Protein 8JE0 (pdb70)

Secondary structure (DSSP, 8-state):
-EEEEEEEEEETTTTEEEEEEEEEETTEEE----SEEEE-TT-EEEEPEEEEEE---BTTBSS---HHHHTGGGTEEEEEEES---TTTHHHHIIIIITT-SSEEEEEEESSSSTTTTS-TTTT-------GGG--HHHHHHHHHTTTTTEEEEEEE--HHHHSSS--SS-HHHHHHHHHHHTT--EEEE-TT-SS-HHHHGGG--TT-EEE-TT--SSS-SB-TTS-B-HHHHHHHHHTPEEEEE--SSS--HHHHHHHHHTT---SEEE--B-TTTSSS-SS-S-HHHHHHHHHTTT--HHHHHHTTTHHHHHHTT-BTTBS--STTSB--EEEEEEEEEEEEEE-TT--EEEEEEEEEEEEEEETTEEEEE-S--/--EEEES-EEEETTTTEEEE--EEEETTEEE----SEEEE-TT-EEEEPEEEEEE---BTTBSS---HHHHTGGGTEEEEEEES---TTTHHHHIIIIITT-SSEEEEEEESSTTTTTTS-SSTT-------GGG--HHHHHHHHHTTTTTEEEEEEE--HHHH---SS-HHHHHHHHHHHHT-EEEEE-TT-SS-HHHHGGG--TT-EEE-TT--SSS-S----HHHHHHHTTT-B----SSS--HHHHHHHHHTT---S-----B-GGGBSS-SS-B-HHHHHHHHHHTT--HHHHHHTTTHHHHHHTT-BTTBS---TTSB--EEEEEEEEEEEEEE-SS--EEEEEEEEEEEEEEETTEEEEE-S--/--EEEEEES-EEEETTTTEEEE--EEEETTEEE----EEEEEE-TT-EEEEPEEEEEE---BTTBSS---HHHHTGGGTEEEEEEES---TTTHHHHIIIIITT-SSEEEEEEESSTTTTTT--SSTT-------GGG--HHHHHHHHHHTTTTEEEEEE------SS-HHHHHHHHHHHTT-EEEE--SS-SS-HHHHGGG--TT-EEE-TT--SSS-SB-TTSSB-HHHHHHHHHT-EEE----SSS--HHHHHHHHHTT---SB----B-TTTTTSSSSSS-HHHHHHHHHTTT--HHHHHHTTTHHHHHHTT-TTTSS--STTSB--EEEEEEEEEEEEEE-TT--EEEEEEEEEEEEEEETTEEEEE-S--/--EEEEEEEEEETTTTEEEEEEEEEETTEEE--TT---EEEE-TT-EEEEPEEEEEE---BTTBSS---HHHHTGGGTEEEEEEESS--TTTHHHHIIIIITT-SSEEEEEEESSSSTTTTS-SSTT-------GGG--HHHHHHHHHTSTTTEEEEEEE--HHHH---S-HHHHHHHHHHHHT-EEEEE-TT-SS-HHHHHTT--TT-EEE-TT--SSS-SB-TTS-B-HHHHHHHHHT-EEE---TTTS--HHHHHHHHHTT---SB----B-TTTTTSSSS-S-HHHHHHHHHTTT--HHHHHHTTTHHHHHHTT-BTTBS--STTSB--EEEEEEEEEEEEEE-TTS-EEEEEEEEEEEEEEETTEEEEE-S--

Sequence (1503 aa):
DIVIKNGQIADIENRTYINADIGIKGNRIVDIQAETVIDASGCIILPGLIDFHGHVFHGGTAISVNPDIVCLPNGVTSMVDAGSSGWVNYSLFRNSVIHPAMVKIKSYLNVVNVGLSTLGGGPTGYLENTNPANYNEEKIAQTLNDNRDNILGLKLRYSQDIARGKQYASDPLLATVALVRKLETSICVHVTDSLLCADELIRYFEEGDIYAHCFHGTGHSILNEQGQVYAAIKEAQSRGVIFDCSNGVAHFDFKVAQSAMEQGFYPDIISTDLTLRNSLRTDKVYSLLHVMSKYLNMGMPFFDVIRAVTATPARLMKMQGQIGTLAANAIADISIVKLRKDKITFEDTRGKTLEGDCYLDNCATICNGQIVYRRLRFLDIVIKNGQIADIENRTYINADIGIKGNRIVDLQAETVIDASGCIILPGLIDFHGHVFHGGTAISVNPDIVCLPNGVTSMVDAGSSGWVNYSLFRNSVIHPAMVKIKSYLNVVNVGLSTLGGGPTGYLENTNPANYNEEKIAQTLNDNRDNILGLKLRYSQDIARQYASDPLLATVALVRKLETSICVHVTDSLLCADELIRYFEEGDIYAHCFHGTGHSILNVYAAIKEAQSRGVIFSNGVAHFDFKVAQSAMEQGFYPDIISTDLTLRNSLRTDKVYSLLHVMSKYLNMGMPFFDVIRAVTATPARLMKMQGQIGTLAANAIADISIVKLRKDKITFEDTRGKTLEGDCYLDNCATICNGQIVYRRLRFMKLDIVIKNGQIADIENRTYINADIGIKGNRIVDISQAETVIDASGCIILPGLIDFHGHVFHGGTAISVNPDIVCLPNGVTSMVDAGSSGWVNYSLFRNSVIHPAMVKIKSYLNVVNVGLSTLGGGPTGYLENTNPANYNEEKIAQTLNDNRDNILGLKLRYSKQYASDPLLATVALVRKLETSICVHVTDSLLCADELIRYFEEGDIYAHCFHGTGHSILNEQGQVYAAIKEAQSRGVIFDCSNGVAHFDFKVAQSAMEQGFYPDIISTDLTLRNSLRTDKVYSLLHVMSKYLNMGMPFFDVIRAVTATPARLMKMQGQIGTLAANAIADISIVKLRKDKITFEDTRGKTLEGDCYLDNCATICNGQIVYRRLRFLDIVIKNGQIADIENRTYINADIGIKGNRIVDISHHAETVIDASGCIILPGLIDFHGHVFHGGTAISVNPDIVCLPNGVTSMVDAGSSGWVNYSLFRNSVIHPAMVKIKSYLNVVNVGLSTLGGGPTGYLENTNPANYNEEKIAQTLNDNRDNILGLKLRYSQDIARYASDPLLATVALVRKLETSICVHVTDSLLCADELIRYFEEGDIYAHCFHGTGHSILNEQGQVYAAIKEAQSRGVIFDCSNGVAHFDFKVAQSAMEQGFYPDIISTDLTLRNSLRTDKVYSLLHVMSKYLNMGMPFFDVIRAVTATPARLMKMQGQIGTLAANAIADISIVKLRKDKITFEDTRGKTLEGDCYLDNCATICNGQIVYRRLRF

InterPro domains:
  IPR006680 Amidohydrolase-related [PF01979] (53-359)
  IPR011059 Metal-dependent hydrolase, composite domain superfamily [G3DSA:2.30.40.10] (6-379)
  IPR011059 Metal-dependent hydrolase, composite domain superfamily [SSF51338] (3-382)
  IPR020043 Deacetylase Atu3266-like [PTHR42717] (1-381)
  IPR032466 Metal-dependent hydrolase [SSF51556] (57-329)

Solvent-accessible surface area: 48935 Å² total; per-residue (Å²): 96,15,28,0,89,76,0,68,31,14,37,20,82,113,110,64,85,79,112,40,58,12,8,2,45,64,50,108,5,68,132,104,156,27,92,21,67,0,88,0,55,62,3,20,0,0,12,1,0,1,1,4,4,0,6,0,1,54,31,5,8,18,24,8,3,35,0,10,7,6,6,0,5,29,0,4,0,0,0,0,0,2,0,0,0,0,25,11,8,0,61,17,0,36,40,37,4,19,51,72,26,38,1,41,7,36,0,5,0,1,1,2,6,1,0,2,3,5,35,8,38,50,140,35,21,40,91,5,34,1,23,23,60,24,26,14,54,120,78,0,21,76,18,0,86,85,20,110,89,7,6,27,0,0,0,0,46,16,30,34,72,13,30,69,81,55,104,43,82,55,42,6,3,84,24,0,13,60,25,0,68,81,28,151,27,19,1,4,1,6,1,9,55,6,128,31,51,0,64,50,2,4,82,92,6,92,128,22,2,2,0,0,0,0,0,1,5,48,59,72,16,0,28,53,120,89,30,93,7,38,83,40,0,88,100,0,46,99,93,16,0,8,0,1,2,0,0,2,56,45,32,3,7,10,64,11,0,80,34,0,16,90,53,49,3,83,4,37,0,0,0,0,11,6,16,79,181,2,10,4,30,46,65,13,0,11,9,5,6,3,0,0,0,0,0,31,33,23,60,7,53,25,21,38,0,5,88,3,0,4,38,14,0,2,105,16,0,164,29,130,42,79,3,6,36,24,60,52,116,0,19,0,2,0,0,0,0,42,95,68,94,64,68,5,64,0,68,6,47,152,34,131,98,40,136,6,99,29,7,4,16,3,0,0,0,0,0,55,17,60,13,1,9,36,23,40,89,58,74,61,8,16,1,17,103,4,67,19,2,40,24,80,100,63,54,99,70,126,45,88,9,10,0,90,29,28,106,4,50,181,142,96,25,137,10,86,1,89,0,66,64,2,18,0,0,0,1,0,0,2,6,6,0,5,0,0,56,28,4,8,17,27,6,3,32,1,10,3,6,6,1,5,31,0,4,1,0,0,0,1,2,0,0,2,0,31,12,8,0,65,16,0,33,38,37,4,18,53,75,27,52,1,43,6,32,1,4,0,4,1,4,8,2,0,2,3,11,20,19,36,50,135,32,20,41,90,9,39,4,21,21,55,22,12,13,101,82,100,0,22,52,16,2,79,85,18,119,99,8,8,27,0,0,0,2,58,22,31,39,68,20,35,116,127,61,86,60,53,7,6,77,26,0,10,60,9,0,81,79,26,152,27,20,2,4,2,5,8,6,68,15,68,35,34,6,55,51,10,9,87,81,18,101,79,21,2,8,7,6,2,5,4,3,30,39,57,90,16,4,44,152,33,65,84,44,5,43,64,13,47,105,71,37,4,10,8,20,5,2,54,46,27,3,26,21,64,6,0,57,43,0,12,91,106,49,20,85,7,41,7,4,6,0,16,8,16,78,166,4,7,3,69,26,65,11,0,10,9,6,6,2,0,0,0,2,12,30,28,31,60,8,67,35,31,64,0,0,98,2,0,0,36,15,0,2,130,19,0,157,56,78,48,24,8,5,36,25,55,53,72,0,26,0,6,0,0,0,0,15,79,76,152,63,71,5,55,0,66,8,64,93,30,48,96,50,132,4,81,13,9,4,18,2,0,0,0,1,1,74,12,42,13,1,8,41,26,41,90,73,132,84,42,51,9,12,0,16,100,0,66,26,4,50,27,153,108,62,66,90,42,123,46,61,9,0,0,87,34,33,86,5,56,101,53,127,128,27,91,22,84,1,85,0,68,59,2,30,0,0,1,1,0,0,1,4,2,0,6,0,0,58,29,5,11,29,20,13,4,32,0,9,6,6,5,1,4,28,0,4,0,0,0,0,0,2,0,0,0,0,27,14,7,0,64,18,0,28,38,36,4,19,55,72,27,39,1,40,6,34,0,4,0,1,0,2,5,0,0,1,3,6,29,33,34,46,140,34,18,46,131,17,35,13,25,22,60,19,19,12,92,78,93,0,37,52,15,0,101,81,19,106,95,10,5,28,0,0,0,0,50,27,104,147,98,78,86,54,49,15,8,106,24,0,16,59,7,0,91,157,24,142,26,22,1,3,0,6,8,8,81,21,103,37,46,3,44,58,9,8,81,102,22,43,78,24,2,0,5,0,0,0,0,0,22,62,55,42,14,0,27,51,121,96,33,36,5,45,82,39,0,91,62,10,53,90,80,23,3,6,0,1,0,0,0,3,64,57,26,3,24,22,68,12,0,51,28,0,13,147,62,55,2,71,6,29,0,0,0,0,14,6,20,54,80,4,8,2,29,40,59,40,0,9,11,4,8,2,0,0,1,0,0,30,37,36,57,8,69,33,30,64,0,0,25,3,0,0,36,23,0,2,130,28,0,87,38,80,47,65,4,4,33,20,61,47,107,0,19,0,2,0,0,1,0,44,80,74,94,60,76,2,66,1,60,2,38,83,39,51,80,56,79,8,70,30,6,6,7,4,0,0,0,2,0,53,12,45,13,1,10,40,25,40,113,48,96,63,8,20,0,20,91,1,75,22,19,47,30,79,104,117,67,100,50,80,46,69,18,0,1,38,42,52,95,3,45,100,43,82,172,125,71,131,10,80,1,85,0,57,68,3,25,0,1,14,1,3,0,1,5,3,0,4,0,0,54,28,6,9,18,22,8,4,32,0,11,4,7,6,0,2,30,0,4,0,0,0,0,0,2,0,0,0,0,29,13,8,0,62,16,0,33,39,36,5,17,48,75,24,44,2,47,6,31,0,4,5,1,1,3,7,1,0,1,3,6,23,23,30,46,138,33,17,43,83,5,38,2,27,20,63,28,15,13,106,71,78,3,19,86,19,1,86,79,24,106,94,10,4,27,0,0,0,0,31,22,22,78,73,24,37,122,110,80,60,47,5,4,93,27,0,15,58,18,0,94,87,31,77,29,19,0,6,4,4,13,6,48,8,69,30,56,4,60,52,10,7,85,88,26,44,73,22,1,2,6,1,0,2,4,2,26,52,54,65,19,5,27,36,107,135,33,92,26,40,85,40,7,58,61,9,61,88,78,23,2,8,9,1,0,0,1,1,57,41,26,2,25,17,67,8,0,55,40,0,37,91,71,67,22,42,7,34,0,0,0,0,12,7,19,76,141,4,9,2,65,31,34,10,0,11,10,4,4,4,0,0,0,0,0,29,34,33,68,12,56,21,12,47,0,6,97,2,0,8,43,10,0,2,134,30,0,86,21,78,45,70,4,4,41,38,58,49,105,0,15,0,3,0,0,0,0,47,83,70,93,60,79,7,60,0,70,9,52,87,34,51,102,63,93,9,106,30,8,2,13,2,0,0,0,0,0,59,14,42,9,2,9,40,23,40,90,48

Structure (mmCIF, N/CA/C/O backbone):
data_8JE0
#
_entry.id   8JE0
#
_cell.length_a   108.050
_cell.length_b   108.050
_cell.length_c   341.353
_cell.angle_alpha   90.00
_cell.angle_beta   90.00
_cell.angle_gamma   90.00
#
_symmetry.space_group_name_H-M   'P 41 21 2'
#
loop_
_entity.id
_entity.type
_entity.pdbx_description
1 polymer Amidase
2 non-polymer 'ZINC ION'
3 non-polymer 1,2-ETHANEDIOL
#
loop_
_atom_site.group_PDB
_atom_site.id
_atom_site.type_symbol
_atom_site.label_atom_id
_atom_site.label_alt_id
_atom_site.label_comp_id
_atom_site.label_asym_id
_atom_site.label_entity_id
_atom_site.label_seq_id
_atom_site.pdbx_PDB_ins_code
_atom_site.Cartn_x
_atom_site.Cartn_y
_atom_site.Cartn_z
_atom_site.occupancy
_atom_site.B_iso_or_equiv
_atom_site.auth_seq_id
_atom_site.auth_comp_id
_atom_site.auth_asym_id
_atom_site.auth_atom_id
_atom_site.pdbx_PDB_model_num
ATOM 1 N N . ASP A 1 4 ? 69.168 -10.821 -8.857 1.00 67.15 4 ASP A N 1
ATOM 2 C CA . ASP A 1 4 ? 70.057 -10.131 -9.791 1.00 68.36 4 ASP A CA 1
ATOM 3 C C . ASP A 1 4 ? 69.306 -9.385 -10.893 1.00 62.50 4 ASP A C 1
ATOM 4 O O . ASP A 1 4 ? 68.580 -9.985 -11.687 1.00 58.62 4 ASP A O 1
ATOM 9 N N . ILE A 1 5 ? 69.490 -8.066 -10.921 1.00 63.65 5 ILE A N 1
ATOM 10 C CA . ILE A 1 5 ? 69.025 -7.205 -12.002 1.00 56.91 5 ILE A CA 1
ATOM 11 C C . ILE A 1 5 ? 70.148 -6.240 -12.348 1.00 53.63 5 ILE A C 1
ATOM 12 O O . ILE A 1 5 ? 70.765 -5.649 -11.454 1.00 65.44 5 ILE A O 1
ATOM 17 N N . VAL A 1 6 ? 70.423 -6.082 -13.638 1.00 53.03 6 VAL A N 1
ATOM 18 C CA . VAL A 1 6 ? 71.365 -5.079 -14.119 1.00 58.46 6 VAL A CA 1
ATOM 19 C C . VAL A 1 6 ? 70.634 -4.192 -15.119 1.00 59.02 6 VAL A C 1
ATOM 20 O O . VAL A 1 6 ? 69.949 -4.693 -16.019 1.00 57.47 6 VAL A O 1
ATOM 24 N N . ILE A 1 7 ? 70.750 -2.881 -14.939 1.00 60.22 7 ILE A N 1
ATOM 25 C CA . ILE A 1 7 ? 70.097 -1.907 -15.805 1.00 63.41 7 ILE A CA 1
ATOM 26 C C . ILE A 1 7 ? 71.185 -1.286 -16.671 1.00 68.08 7 ILE A C 1
ATOM 27 O O . ILE A 1 7 ? 72.028 -0.527 -16.176 1.00 68.27 7 ILE A O 1
ATOM 32 N N . LYS A 1 8 ? 71.169 -1.604 -17.960 1.00 63.91 8 LYS A N 1
ATOM 33 C CA . LYS A 1 8 ? 72.264 -1.271 -18.858 1.00 69.67 8 LYS A CA 1
ATOM 34 C C . LYS A 1 8 ? 71.927 -0.066 -19.731 1.00 63.08 8 LYS A C 1
ATOM 35 O O . LYS A 1 8 ? 70.760 0.257 -19.969 1.00 61.63 8 LYS A O 1
ATOM 41 N N . ASN A 1 9 ? 72.986 0.606 -20.192 1.00 67.53 9 ASN A N 1
ATOM 42 C CA . ASN A 1 9 ? 72.910 1.667 -21.202 1.00 65.31 9 ASN A CA 1
ATOM 43 C C . ASN A 1 9 ? 72.124 2.883 -20.718 1.00 68.49 9 ASN A C 1
ATOM 44 O O . ASN A 1 9 ? 71.551 3.622 -21.523 1.00 67.56 9 ASN A O 1
ATOM 49 N N . GLY A 1 10 ? 72.098 3.118 -19.406 1.00 64.68 10 GLY A N 1
ATOM 50 C CA . GLY A 1 10 ? 71.375 4.234 -18.843 1.00 59.53 10 GLY A CA 1
ATOM 51 C C . GLY A 1 10 ? 72.264 5.445 -18.600 1.00 60.87 10 GLY A C 1
ATOM 52 O O . GLY A 1 10 ? 73.472 5.430 -18.821 1.00 66.43 10 GLY A O 1
ATOM 53 N N . GLN A 1 11 ? 71.624 6.516 -18.136 1.00 63.52 11 GLN A N 1
ATOM 54 C CA . GLN A 1 11 ? 72.305 7.741 -17.733 1.00 68.60 11 GLN A CA 1
ATOM 55 C C . GLN A 1 11 ? 71.968 8.031 -16.278 1.00 66.70 11 GLN A C 1
ATOM 56 O O . GLN A 1 11 ? 70.805 8.275 -15.944 1.00 68.26 11 GLN A O 1
ATOM 62 N N . ILE A 1 12 ? 72.980 8.002 -15.419 1.00 64.05 12 ILE A N 1
ATOM 63 C CA . ILE A 1 12 ? 72.800 8.343 -14.013 1.00 65.01 12 ILE A CA 1
ATOM 64 C C . ILE A 1 12 ? 72.856 9.855 -13.863 1.00 71.62 12 ILE A C 1
ATOM 65 O O . ILE A 1 12 ? 73.734 10.513 -14.432 1.00 73.80 12 ILE A O 1
ATOM 70 N N . ALA A 1 13 ? 71.919 10.412 -13.101 1.00 76.05 13 ALA A N 1
ATOM 71 C CA . ALA A 1 13 ? 71.979 11.814 -12.717 1.00 70.34 13 ALA A CA 1
ATOM 72 C C . ALA A 1 13 ? 72.762 11.942 -11.417 1.00 75.00 13 ALA A C 1
ATOM 73 O O . ALA A 1 13 ? 72.454 11.264 -10.431 1.00 78.48 13 ALA A O 1
ATOM 75 N N . ASP A 1 14 ? 73.779 12.797 -11.425 1.00 68.21 14 ASP A N 1
ATOM 76 C CA . ASP A 1 14 ? 74.601 13.066 -10.249 1.00 63.51 14 ASP A CA 1
ATOM 77 C C . ASP A 1 14 ? 74.219 14.449 -9.734 1.00 68.96 14 ASP A C 1
ATOM 78 O O . ASP A 1 14 ? 74.703 15.464 -10.240 1.00 69.85 14 ASP A O 1
ATOM 83 N N . ILE A 1 15 ? 73.347 14.482 -8.724 1.00 74.23 15 ILE A N 1
ATOM 84 C CA . ILE A 1 15 ? 72.888 15.748 -8.166 1.00 70.26 15 ILE A CA 1
ATOM 85 C C . ILE A 1 15 ? 74.027 16.533 -7.531 1.00 72.82 15 ILE A C 1
ATOM 86 O O . ILE A 1 15 ? 73.955 17.763 -7.445 1.00 74.69 15 ILE A O 1
ATOM 88 N N . GLU A 1 16 ? 75.086 15.852 -7.086 1.00 71.96 16 GLU A N 1
ATOM 89 C CA . GLU A 1 16 ? 76.202 16.543 -6.448 1.00 73.28 16 GLU A CA 1
ATOM 90 C C . GLU A 1 16 ? 77.096 17.230 -7.475 1.00 75.11 16 GLU A C 1
ATOM 91 O O . GLU A 1 16 ? 77.429 18.411 -7.327 1.00 77.41 16 GLU A O 1
ATOM 93 N N . ASN A 1 17 ? 77.496 16.508 -8.519 1.00 79.82 17 ASN A N 1
ATOM 94 C CA . ASN A 1 17 ? 78.360 17.061 -9.553 1.00 74.13 17 ASN A CA 1
ATOM 95 C C . ASN A 1 17 ? 77.587 17.634 -10.733 1.00 73.97 17 ASN A C 1
ATOM 96 O O . ASN A 1 17 ? 78.210 18.144 -11.670 1.00 83.64 17 ASN A O 1
ATOM 101 N N . ARG A 1 18 ? 76.254 17.557 -10.708 1.00 72.56 18 ARG A N 1
ATOM 102 C CA . ARG A 1 18 ? 75.399 18.213 -11.699 1.00 72.55 18 ARG A CA 1
ATOM 103 C C . ARG A 1 18 ? 75.759 17.794 -13.122 1.00 73.94 18 ARG A C 1
ATOM 104 O O . ARG A 1 18 ? 75.848 18.623 -14.030 1.00 75.28 18 ARG A O 1
ATOM 112 N N . THR A 1 19 ? 75.978 16.496 -13.315 1.00 74.86 19 THR A N 1
ATOM 113 C CA . THR A 1 19 ? 76.261 15.956 -14.635 1.00 72.78 19 THR A CA 1
ATOM 114 C C . THR A 1 19 ? 75.695 14.548 -14.727 1.00 73.74 19 THR A C 1
ATOM 115 O O . THR A 1 19 ? 75.447 13.887 -13.715 1.00 73.94 19 THR A O 1
ATOM 119 N N . TYR A 1 20 ? 75.486 14.101 -15.958 1.00 72.96 20 TYR A N 1
ATOM 120 C CA . TYR A 1 20 ? 75.038 12.743 -16.211 1.00 69.48 20 TYR A CA 1
ATOM 121 C C . TYR A 1 20 ? 76.243 11.824 -16.376 1.00 65.56 20 TYR A C 1
ATOM 122 O O . TYR A 1 20 ? 77.340 12.259 -16.730 1.00 75.03 20 TYR A O 1
ATOM 131 N N . ILE A 1 21 ? 76.033 10.539 -16.094 1.00 67.50 21 ILE A N 1
ATOM 132 C CA . ILE A 1 21 ? 77.099 9.544 -16.167 1.00 69.67 21 ILE A CA 1
ATOM 133 C C . ILE A 1 21 ? 76.541 8.271 -16.787 1.00 74.26 21 ILE A C 1
ATOM 134 O O . ILE A 1 21 ? 75.553 7.717 -16.292 1.00 72.92 21 ILE A O 1
ATOM 139 N N . ASN A 1 22 ? 77.172 7.803 -17.861 1.00 72.56 22 ASN A N 1
ATOM 140 C CA . ASN A 1 22 ? 76.813 6.528 -18.469 1.00 69.81 22 ASN A CA 1
ATOM 141 C C . ASN A 1 22 ? 77.363 5.400 -17.605 1.00 71.02 22 ASN A C 1
ATOM 142 O O . ASN A 1 22 ? 78.576 5.166 -17.575 1.00 68.90 22 ASN A O 1
ATOM 147 N N . ALA A 1 23 ? 76.479 4.701 -16.897 1.00 62.78 23 ALA A N 1
ATOM 148 C CA . ALA A 1 23 ? 76.886 3.553 -16.102 1.00 66.35 23 ALA A CA 1
ATOM 149 C C . ALA A 1 23 ? 75.708 2.599 -15.962 1.00 65.80 23 ALA A C 1
ATOM 150 O O . ALA A 1 23 ? 74.559 2.945 -16.246 1.00 63.84 23 ALA A O 1
ATOM 152 N N . ASP A 1 24 ? 76.015 1.383 -15.519 1.00 62.27 24 ASP A N 1
ATOM 153 C CA . ASP A 1 24 ? 75.023 0.338 -15.311 1.00 65.44 24 ASP A CA 1
ATOM 154 C C . ASP A 1 24 ? 74.799 0.145 -13.817 1.00 65.52 24 ASP A C 1
ATOM 155 O O . ASP A 1 24 ? 75.762 0.059 -13.048 1.00 66.92 24 ASP A O 1
ATOM 160 N N . ILE A 1 25 ? 73.537 0.081 -13.413 1.00 62.34 25 ILE A N 1
ATOM 161 C CA . ILE A 1 25 ? 73.171 -0.152 -12.021 1.00 60.45 25 ILE A CA 1
ATOM 162 C C . ILE A 1 25 ? 73.025 -1.648 -11.790 1.00 64.91 25 ILE A C 1
ATOM 163 O O . ILE A 1 25 ? 72.474 -2.370 -12.629 1.00 63.83 25 ILE A O 1
ATOM 168 N N . GLY A 1 26 ? 73.521 -2.116 -10.650 1.00 64.22 26 GLY A N 1
ATOM 169 C CA . GLY A 1 26 ? 73.449 -3.521 -10.278 1.00 56.09 26 GLY A CA 1
ATOM 170 C C . GLY A 1 26 ? 72.545 -3.705 -9.064 1.00 60.63 26 GLY A C 1
ATOM 171 O O . GLY A 1 26 ? 72.563 -2.888 -8.141 1.00 63.54 26 GLY A O 1
ATOM 172 N N . ILE A 1 27 ? 71.759 -4.777 -9.088 1.00 58.91 27 ILE A N 1
ATOM 173 C CA . ILE A 1 27 ? 70.824 -5.095 -8.014 1.00 61.12 27 ILE A CA 1
ATOM 174 C C . ILE A 1 27 ? 71.076 -6.527 -7.563 1.00 60.20 27 ILE A C 1
ATOM 175 O O . ILE A 1 27 ? 71.162 -7.438 -8.393 1.00 53.37 27 ILE A O 1
ATOM 180 N N . LYS A 1 28 ? 71.197 -6.720 -6.252 1.00 56.92 28 LYS A N 1
ATOM 181 C CA . LYS A 1 28 ? 71.288 -8.049 -5.659 1.00 54.68 28 LYS A CA 1
ATOM 182 C C . LYS A 1 28 ? 70.438 -8.051 -4.400 1.00 55.98 28 LYS A C 1
ATOM 183 O O . LYS A 1 28 ? 70.660 -7.236 -3.499 1.00 55.26 28 LYS A O 1
ATOM 185 N N . GLY A 1 29 ? 69.468 -8.954 -4.340 1.00 54.80 29 GLY A N 1
ATOM 186 C CA . GLY A 1 29 ? 68.528 -8.923 -3.234 1.00 48.39 29 GLY A CA 1
ATOM 187 C C . GLY A 1 29 ? 67.682 -7.670 -3.322 1.00 54.11 29 GLY A C 1
ATOM 188 O O . GLY A 1 29 ? 67.097 -7.363 -4.366 1.00 56.65 29 GLY A O 1
ATOM 189 N N . ASN A 1 30 ? 67.622 -6.922 -2.221 1.00 58.44 30 ASN A N 1
ATOM 190 C CA . ASN A 1 30 ? 66.862 -5.681 -2.170 1.00 58.23 30 ASN A CA 1
ATOM 191 C C . ASN A 1 30 ? 67.766 -4.457 -2.066 1.00 55.36 30 ASN A C 1
ATOM 192 O O . ASN A 1 30 ? 67.314 -3.388 -1.641 1.00 58.71 30 ASN A O 1
ATOM 197 N N . ARG A 1 31 ? 69.034 -4.582 -2.455 1.00 53.63 31 ARG A N 1
ATOM 198 C CA . ARG A 1 31 ? 69.984 -3.494 -2.285 1.00 62.89 31 ARG A CA 1
ATOM 199 C C . ARG A 1 31 ? 70.877 -3.369 -3.512 1.00 62.65 31 ARG A C 1
ATOM 200 O O . ARG A 1 31 ? 71.201 -4.358 -4.175 1.00 60.14 31 ARG A O 1
ATOM 208 N N . ILE A 1 32 ? 71.264 -2.126 -3.806 1.00 62.07 32 ILE A N 1
ATOM 209 C CA . ILE A 1 32 ? 72.182 -1.851 -4.901 1.00 60.14 32 ILE A CA 1
ATOM 210 C C . ILE A 1 32 ? 73.581 -2.316 -4.520 1.00 65.03 32 ILE A C 1
ATOM 211 O O . ILE A 1 32 ? 74.009 -2.183 -3.364 1.00 63.85 32 ILE A O 1
ATOM 216 N N . VAL A 1 33 ? 74.298 -2.879 -5.490 1.00 61.13 33 VAL A N 1
ATOM 217 C CA . VAL A 1 33 ? 75.678 -3.301 -5.308 1.00 62.11 33 VAL A CA 1
ATOM 218 C C . VAL A 1 33 ? 76.548 -2.535 -6.299 1.00 66.48 33 VAL A C 1
ATOM 219 O O . VAL A 1 33 ? 76.059 -1.937 -7.258 1.00 73.77 33 VAL A O 1
ATOM 223 N N . ASP A 1 34 ? 77.855 -2.557 -6.052 1.00 71.80 34 ASP A N 1
ATOM 224 C CA . ASP A 1 34 ? 78.816 -1.851 -6.894 1.00 77.76 34 ASP A CA 1
ATOM 225 C C . ASP A 1 34 ? 79.268 -2.779 -8.017 1.00 75.78 34 ASP A C 1
ATOM 226 O O . ASP A 1 34 ? 80.032 -3.722 -7.784 1.00 77.75 34 ASP A O 1
ATOM 231 N N . ILE A 1 35 ? 78.800 -2.510 -9.232 1.00 75.65 35 ILE A N 1
ATOM 232 C CA . ILE A 1 35 ? 79.160 -3.318 -10.393 1.00 79.71 35 ILE A CA 1
ATOM 233 C C . ILE A 1 35 ? 80.608 -3.055 -10.801 1.00 80.75 35 ILE A C 1
ATOM 234 O O . ILE A 1 35 ? 81.081 -1.917 -10.774 1.00 83.27 35 ILE A O 1
ATOM 236 N N . GLN A 1 42 ? 76.727 -10.558 -15.364 1.00 65.47 42 GLN A N 1
ATOM 237 C CA . GLN A 1 42 ? 75.861 -11.688 -15.686 1.00 76.95 42 GLN A CA 1
ATOM 238 C C . GLN A 1 42 ? 74.713 -11.803 -14.685 1.00 76.45 42 GLN A C 1
ATOM 239 O O . GLN A 1 42 ? 74.845 -12.462 -13.653 1.00 71.83 42 GLN A O 1
ATOM 241 N N . ALA A 1 43 ? 73.585 -11.172 -15.002 1.00 72.03 43 ALA A N 1
ATOM 242 C CA . ALA A 1 43 ? 72.451 -11.070 -14.096 1.00 63.68 43 ALA A CA 1
ATOM 243 C C . ALA A 1 43 ? 71.281 -11.922 -14.569 1.00 62.36 43 ALA A C 1
ATOM 244 O O . ALA A 1 43 ? 71.168 -12.273 -15.746 1.00 74.62 43 ALA A O 1
ATOM 246 N N . GLU A 1 44 ? 70.395 -12.236 -13.620 1.00 67.77 44 GLU A N 1
ATOM 247 C CA . GLU A 1 44 ? 69.186 -12.990 -13.938 1.00 61.95 44 GLU A CA 1
ATOM 248 C C . GLU A 1 44 ? 68.309 -12.231 -14.929 1.00 59.71 44 GLU A C 1
ATOM 249 O O . GLU A 1 44 ? 67.848 -12.796 -15.927 1.00 76.98 44 GLU A O 1
ATOM 251 N N . THR A 1 45 ? 68.074 -10.945 -14.676 1.00 57.17 45 THR A N 1
ATOM 252 C CA . THR A 1 45 ? 67.250 -10.112 -15.542 1.00 55.58 45 THR A CA 1
ATOM 253 C C . THR A 1 45 ? 68.041 -8.876 -15.948 1.00 55.85 45 THR A C 1
ATOM 254 O O . THR A 1 45 ? 68.628 -8.205 -15.094 1.00 62.35 45 THR A O 1
ATOM 258 N N . VAL A 1 46 ? 68.069 -8.589 -17.247 1.00 57.59 46 VAL A N 1
ATOM 259 C CA . VAL A 1 46 ? 68.751 -7.418 -17.790 1.00 56.58 46 VAL A CA 1
ATOM 260 C C . VAL A 1 46 ? 67.699 -6.466 -18.342 1.00 60.27 46 VAL A C 1
ATOM 261 O O . VAL A 1 46 ? 66.777 -6.892 -19.050 1.00 58.88 46 VAL A O 1
ATOM 265 N N . ILE A 1 47 ? 67.837 -5.183 -18.018 1.00 58.55 47 ILE A N 1
ATOM 266 C CA . ILE A 1 47 ? 66.897 -4.147 -18.436 1.00 55.26 47 ILE A CA 1
ATOM 267 C C . ILE A 1 47 ? 67.648 -3.156 -19.311 1.00 60.67 47 ILE A C 1
ATOM 268 O O . ILE A 1 47 ? 68.616 -2.531 -18.860 1.00 63.69 47 ILE A O 1
ATOM 273 N N . ASP A 1 48 ? 67.201 -3.008 -20.556 1.00 59.15 48 ASP A N 1
ATOM 274 C CA . ASP A 1 48 ? 67.835 -2.099 -21.509 1.00 58.78 48 ASP A CA 1
ATOM 275 C C . ASP A 1 48 ? 67.242 -0.709 -21.308 1.00 64.67 48 ASP A C 1
ATOM 276 O O . ASP A 1 48 ? 66.162 -0.402 -21.819 1.00 62.76 48 ASP A O 1
ATOM 281 N N . ALA A 1 49 ? 67.956 0.138 -20.570 1.00 66.37 49 ALA A N 1
ATOM 282 C CA . ALA A 1 49 ? 67.547 1.519 -20.322 1.00 63.86 49 ALA A CA 1
ATOM 283 C C . ALA A 1 49 ? 68.229 2.492 -21.272 1.00 65.50 49 ALA A C 1
ATOM 284 O O . ALA A 1 49 ? 68.670 3.568 -20.856 1.00 69.06 49 ALA A O 1
ATOM 286 N N . SER A 1 50 ? 68.338 2.138 -22.550 1.00 66.18 50 SER A N 1
ATOM 287 C CA . SER A 1 50 ? 68.936 3.041 -23.524 1.00 60.81 50 SER A CA 1
ATOM 288 C C . SER A 1 50 ? 68.050 4.263 -23.727 1.00 61.96 50 SER A C 1
ATOM 289 O O . SER A 1 50 ? 66.827 4.151 -23.855 1.00 64.86 50 SER A O 1
ATOM 292 N N . GLY A 1 51 ? 68.674 5.436 -23.754 1.00 63.78 51 GLY A N 1
ATOM 293 C CA . GLY A 1 51 ? 67.911 6.668 -23.867 1.00 63.53 51 GLY A CA 1
ATOM 294 C C . GLY A 1 51 ? 67.074 6.946 -22.640 1.00 62.73 51 GLY A C 1
ATOM 295 O O . GLY A 1 51 ? 65.950 7.452 -22.755 1.00 60.54 51 GLY A O 1
ATOM 296 N N . CYS A 1 52 ? 67.597 6.621 -21.461 1.00 65.13 52 CYS A N 1
ATOM 297 C CA . CYS A 1 52 ? 66.857 6.763 -20.220 1.00 61.07 52 CYS A CA 1
ATOM 298 C C . CYS A 1 52 ? 67.762 7.350 -19.150 1.00 60.50 52 CYS A C 1
ATOM 299 O O . CYS A 1 52 ? 68.973 7.112 -19.136 1.00 63.03 52 CYS A O 1
ATOM 302 N N . ILE A 1 53 ? 67.157 8.128 -18.260 1.00 55.38 53 ILE A N 1
ATOM 303 C CA . ILE A 1 53 ? 67.816 8.618 -17.059 1.00 54.94 53 ILE A CA 1
ATOM 304 C C . ILE A 1 53 ? 67.421 7.707 -15.909 1.00 54.27 53 ILE A C 1
ATOM 305 O O . ILE A 1 53 ? 66.232 7.432 -15.703 1.00 52.82 53 ILE A O 1
ATOM 310 N N . ILE A 1 54 ? 68.414 7.226 -15.172 1.00 58.86 54 ILE A N 1
ATOM 311 C CA . ILE A 1 54 ? 68.209 6.283 -14.082 1.00 55.27 54 ILE A CA 1
ATOM 312 C C . ILE A 1 54 ? 68.278 7.069 -12.781 1.00 55.49 54 ILE A C 1
ATOM 313 O O . ILE A 1 54 ? 69.355 7.519 -12.372 1.00 58.32 54 ILE A O 1
ATOM 318 N N . LEU A 1 55 ? 67.132 7.243 -12.136 1.00 55.89 55 LEU A N 1
ATOM 319 C CA . LEU A 1 55 ? 67.001 8.000 -10.904 1.00 52.41 55 LEU A CA 1
ATOM 320 C C . LEU A 1 55 ? 66.795 7.074 -9.716 1.00 52.68 55 LEU A C 1
ATOM 321 O O . LEU A 1 55 ? 66.370 5.924 -9.874 1.00 51.60 55 LEU A O 1
ATOM 326 N N . PRO A 1 56 ? 67.094 7.540 -8.504 1.00 54.48 56 PRO A N 1
ATOM 327 C CA . PRO A 1 56 ? 66.604 6.845 -7.312 1.00 49.41 56 PRO A CA 1
ATOM 328 C C . PRO A 1 56 ? 65.084 6.835 -7.303 1.00 47.52 56 PRO A C 1
ATOM 329 O O . PRO A 1 56 ? 64.431 7.645 -7.964 1.00 51.54 56 PRO A O 1
ATOM 333 N N . GLY A 1 57 ? 64.523 5.894 -6.547 1.00 47.45 57 GLY A N 1
ATOM 334 C CA . GLY A 1 57 ? 63.090 5.870 -6.337 1.00 39.24 57 GLY A CA 1
ATOM 335 C C . GLY A 1 57 ? 62.611 7.221 -5.854 1.00 46.58 57 GLY A C 1
ATOM 336 O O . GLY A 1 57 ? 63.136 7.753 -4.872 1.00 52.26 57 GLY A O 1
ATOM 337 N N . LEU A 1 58 ? 61.643 7.805 -6.552 1.00 45.98 58 LEU A N 1
ATOM 338 C CA . LEU A 1 58 ? 61.233 9.163 -6.239 1.00 44.64 58 LEU A CA 1
ATOM 339 C C . LEU A 1 58 ? 60.533 9.207 -4.885 1.00 46.45 58 LEU A C 1
ATOM 340 O O . LEU A 1 58 ? 59.990 8.209 -4.403 1.00 51.08 58 LEU A O 1
ATOM 345 N N . ILE A 1 59 ? 60.563 10.382 -4.261 1.00 41.26 59 ILE A N 1
ATOM 346 C CA . ILE A 1 59 ? 60.057 10.559 -2.906 1.00 41.40 59 ILE A CA 1
ATOM 347 C C . ILE A 1 59 ? 59.090 11.735 -2.899 1.00 43.21 59 ILE A C 1
ATOM 348 O O . ILE A 1 59 ? 59.488 12.873 -3.177 1.00 42.68 59 ILE A O 1
ATOM 353 N N . ASP A 1 60 ? 57.828 11.460 -2.574 1.00 41.56 60 ASP A N 1
ATOM 354 C CA . ASP A 1 60 ? 56.760 12.455 -2.541 1.00 39.90 60 ASP A CA 1
ATOM 355 C C . ASP A 1 60 ? 56.494 12.801 -1.079 1.00 44.94 60 ASP A C 1
ATOM 356 O O . ASP A 1 60 ? 55.952 11.980 -0.332 1.00 54.28 60 ASP A O 1
ATOM 361 N N . PHE A 1 61 ? 56.862 14.018 -0.676 1.00 50.49 61 PHE A N 1
ATOM 362 C CA . PHE A 1 61 ? 56.975 14.346 0.742 1.00 46.25 61 PHE A CA 1
ATOM 363 C C . PHE A 1 61 ? 55.657 14.758 1.387 1.00 46.66 61 PHE A C 1
ATOM 364 O O . PHE A 1 61 ? 55.432 14.458 2.561 1.00 54.63 61 PHE A O 1
ATOM 372 N N . HIS A 1 62 ? 54.787 15.461 0.678 1.00 50.38 62 HIS A N 1
ATOM 373 C CA . HIS A 1 62 ? 53.463 15.780 1.203 1.00 47.17 62 HIS A CA 1
ATOM 374 C C . HIS A 1 62 ? 52.453 15.063 0.317 1.00 45.02 62 HIS A C 1
ATOM 375 O O . HIS A 1 62 ? 52.090 15.551 -0.757 1.00 52.76 62 HIS A O 1
ATOM 382 N N . GLY A 1 63 ? 52.025 13.885 0.765 1.00 39.29 63 GLY A N 1
ATOM 383 C CA . GLY A 1 63 ? 50.881 13.220 0.195 1.00 40.06 63 GLY A CA 1
ATOM 384 C C . GLY A 1 63 ? 49.930 12.818 1.306 1.00 46.46 63 GLY A C 1
ATOM 385 O O . GLY A 1 63 ? 50.267 12.871 2.491 1.00 49.45 63 GLY A O 1
ATOM 386 N N . HIS A 1 64 ? 48.729 12.428 0.908 1.00 43.15 64 HIS A N 1
ATOM 387 C CA . HIS A 1 64 ? 47.715 11.983 1.853 1.00 47.76 64 HIS A CA 1
ATOM 388 C C . HIS A 1 64 ? 47.337 10.565 1.443 1.00 44.45 64 HIS A C 1
ATOM 389 O O . HIS A 1 64 ? 46.736 10.363 0.383 1.00 43.39 64 HIS A O 1
ATOM 396 N N . VAL A 1 65 ? 47.744 9.583 2.257 1.00 41.07 65 VAL A N 1
ATOM 397 C CA . VAL A 1 65 ? 47.741 8.177 1.855 1.00 39.73 65 VAL A CA 1
ATOM 398 C C . VAL A 1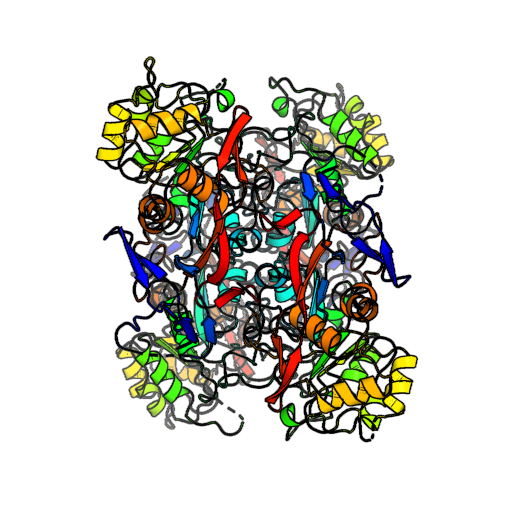 65 ? 47.162 7.271 2.937 1.00 40.60 65 VAL A C 1
ATOM 399 O O . VAL A 1 65 ? 47.461 6.072 2.976 1.00 40.29 65 VAL A O 1
ATOM 403 N N . PHE A 1 66 ? 46.337 7.825 3.822 1.00 44.13 66 PHE A N 1
ATOM 404 C CA . PHE A 1 66 ? 45.588 7.010 4.782 1.00 48.89 66 PHE A CA 1
ATOM 405 C C . PHE A 1 66 ? 44.259 6.598 4.144 1.00 47.94 66 PHE A C 1
ATOM 406 O O . PHE A 1 66 ? 43.175 7.054 4.513 1.00 46.16 66 PHE A O 1
ATOM 414 N N . HIS A 1 67 ? 44.367 5.718 3.149 1.00 46.26 67 HIS A N 1
ATOM 415 C CA . HIS A 1 67 ? 43.174 5.203 2.494 1.00 49.32 67 HIS A CA 1
ATOM 416 C C . HIS A 1 67 ? 42.424 4.261 3.430 1.00 53.76 67 HIS A C 1
ATOM 417 O O . HIS A 1 67 ? 43.012 3.606 4.294 1.00 57.15 67 HIS A O 1
ATOM 424 N N . GLY A 1 68 ? 41.104 4.214 3.265 1.00 55.85 68 GLY A N 1
ATOM 425 C CA . GLY A 1 68 ? 40.238 3.484 4.160 1.00 51.41 68 GLY A CA 1
ATOM 426 C C . GLY A 1 68 ? 39.825 4.261 5.394 1.00 52.69 68 GLY A C 1
ATOM 427 O O . GLY A 1 68 ? 38.711 4.072 5.891 1.00 53.32 68 GLY A O 1
ATOM 428 N N . GLY A 1 69 ? 40.691 5.143 5.891 1.00 48.36 69 GLY A N 1
ATOM 429 C CA . GLY A 1 69 ? 40.383 5.937 7.064 1.00 44.95 69 GLY A CA 1
ATOM 430 C C . GLY A 1 69 ? 40.067 7.386 6.755 1.00 46.31 69 GLY A C 1
ATOM 431 O O . GLY A 1 69 ? 39.417 8.071 7.549 1.00 53.58 69 GLY A O 1
ATOM 432 N N . THR A 1 70 ? 40.534 7.873 5.611 1.00 47.33 70 THR A N 1
ATOM 433 C CA . THR A 1 70 ? 40.206 9.209 5.142 1.00 47.08 70 THR A CA 1
ATOM 434 C C . THR A 1 70 ? 39.540 9.110 3.780 1.00 42.67 70 THR A C 1
ATOM 435 O O . THR A 1 70 ? 39.766 8.157 3.029 1.00 48.34 70 THR A O 1
ATOM 439 N N . ALA A 1 71 ? 38.708 10.101 3.466 1.00 41.21 71 ALA A N 1
ATOM 440 C CA . ALA A 1 71 ? 38.078 10.138 2.154 1.00 46.99 71 ALA A CA 1
ATOM 441 C C . ALA A 1 71 ? 39.008 10.668 1.071 1.00 44.94 71 ALA A C 1
ATOM 442 O O . ALA A 1 71 ? 38.789 10.378 -0.109 1.00 48.19 71 ALA A O 1
ATOM 444 N N . ILE A 1 72 ? 40.054 11.414 1.444 1.00 44.23 72 ILE A N 1
ATOM 445 C CA . ILE A 1 72 ? 40.901 12.094 0.467 1.00 37.83 72 ILE A CA 1
ATOM 446 C C . ILE A 1 72 ? 42.121 11.293 0.037 1.00 44.04 72 ILE A C 1
ATOM 447 O O . ILE A 1 72 ? 42.774 11.666 -0.950 1.00 53.01 72 ILE A O 1
ATOM 452 N N . SER A 1 73 ? 42.456 10.212 0.731 1.00 39.75 73 SER A N 1
ATOM 453 C CA . SER A 1 73 ? 43.743 9.580 0.496 1.00 41.40 73 SER A CA 1
ATOM 454 C C . SER A 1 73 ? 43.696 8.621 -0.690 1.00 42.72 73 SER A C 1
ATOM 455 O O . SER A 1 73 ? 42.632 8.167 -1.118 1.00 47.49 73 SER A O 1
ATOM 458 N N . VAL A 1 74 ? 44.884 8.315 -1.216 1.00 38.73 74 VAL A N 1
ATOM 459 C CA . VAL A 1 74 ? 45.063 7.326 -2.271 1.00 38.64 74 VAL A CA 1
ATOM 460 C C . VAL A 1 74 ? 45.948 6.208 -1.741 1.00 42.84 74 VAL A C 1
ATOM 461 O O . VAL A 1 74 ? 46.707 6.379 -0.784 1.00 43.54 74 VAL A O 1
ATOM 465 N N . ASN A 1 75 ? 45.844 5.049 -2.387 1.00 42.40 75 ASN A N 1
ATOM 466 C CA . ASN A 1 75 ? 46.716 3.915 -2.109 1.00 40.34 75 ASN A CA 1
ATOM 467 C C . ASN A 1 75 ? 48.007 4.105 -2.895 1.00 40.15 75 ASN A C 1
ATOM 468 O O . ASN A 1 75 ? 48.000 3.978 -4.126 1.00 48.48 75 ASN A O 1
ATOM 473 N N . PRO A 1 76 ? 49.128 4.414 -2.238 1.00 44.26 76 PRO A N 1
ATOM 474 C CA . PRO A 1 76 ? 50.354 4.697 -3.005 1.00 46.41 76 PRO A CA 1
ATOM 475 C C . PRO A 1 76 ? 50.888 3.490 -3.759 1.00 45.88 76 PRO A C 1
ATOM 476 O O . PRO A 1 76 ? 51.537 3.667 -4.796 1.00 46.94 76 PRO A O 1
ATOM 480 N N . ASP A 1 77 ? 50.636 2.267 -3.282 1.00 44.20 77 ASP A N 1
ATOM 481 C CA . ASP A 1 77 ? 51.108 1.093 -4.010 1.00 42.93 77 ASP A CA 1
ATOM 482 C C . ASP A 1 77 ? 50.442 0.975 -5.372 1.00 45.96 77 ASP A C 1
ATOM 483 O O . ASP A 1 77 ? 51.001 0.355 -6.284 1.00 58.39 77 ASP A O 1
ATOM 488 N N . ILE A 1 78 ? 49.259 1.562 -5.534 1.00 40.69 78 ILE A N 1
ATOM 489 C CA . ILE A 1 78 ? 48.508 1.446 -6.777 1.00 41.82 78 ILE A CA 1
ATOM 490 C C . ILE A 1 78 ? 48.863 2.581 -7.732 1.00 41.79 78 ILE A C 1
ATOM 491 O O . ILE A 1 78 ? 49.314 2.334 -8.855 1.00 45.07 78 ILE A O 1
ATOM 496 N N . VAL A 1 79 ? 48.669 3.832 -7.297 1.00 41.10 79 VAL A N 1
ATOM 497 C CA . VAL A 1 79 ? 48.767 4.967 -8.217 1.00 45.07 79 VAL A CA 1
ATOM 498 C C . VAL A 1 79 ? 50.134 5.639 -8.237 1.00 43.79 79 VAL A C 1
ATOM 499 O O . VAL A 1 79 ? 50.402 6.441 -9.145 1.00 41.32 79 VAL A O 1
ATOM 503 N N . CYS A 1 80 ? 51.007 5.351 -7.276 1.00 40.11 80 CYS A N 1
ATOM 504 C CA . CYS A 1 80 ? 52.271 6.072 -7.190 1.00 42.46 80 CYS A CA 1
ATOM 505 C C . CYS A 1 80 ? 53.444 5.304 -7.778 1.00 46.86 80 CYS A C 1
ATOM 506 O O . CYS A 1 80 ? 54.276 5.898 -8.470 1.00 52.64 80 CYS A O 1
ATOM 509 N N . LEU A 1 81 ? 53.532 4.001 -7.516 1.00 40.89 81 LEU A N 1
ATOM 510 C CA . LEU A 1 81 ? 54.636 3.213 -8.057 1.00 42.70 81 LEU A CA 1
ATOM 511 C C . LEU A 1 81 ? 54.749 3.283 -9.579 1.00 43.96 81 LEU A C 1
ATOM 512 O O . LEU A 1 81 ? 55.884 3.397 -10.074 1.00 38.94 81 LEU A O 1
ATOM 517 N N . PRO A 1 82 ? 53.664 3.228 -10.365 1.00 48.19 82 PRO A N 1
ATOM 518 C CA . PRO A 1 82 ? 53.815 3.384 -11.822 1.00 41.74 82 PRO A CA 1
ATOM 519 C C . PRO A 1 82 ? 54.436 4.704 -12.245 1.00 44.54 82 PRO A C 1
ATOM 520 O O . PRO A 1 82 ? 54.912 4.805 -13.383 1.00 51.01 82 PRO A O 1
ATOM 524 N N . ASN A 1 83 ? 54.446 5.718 -11.379 1.00 39.73 83 ASN A N 1
ATOM 525 C CA . ASN A 1 83 ? 55.003 7.022 -11.713 1.00 42.43 83 ASN A CA 1
ATOM 526 C C . ASN A 1 83 ? 56.312 7.295 -10.978 1.00 46.45 83 ASN A C 1
ATOM 527 O O . ASN A 1 83 ? 56.663 8.451 -10.727 1.00 46.12 83 ASN A O 1
ATOM 532 N N . GLY A 1 84 ? 57.038 6.234 -10.620 1.00 45.82 84 GLY A N 1
ATOM 533 C CA . GLY A 1 84 ? 58.386 6.349 -10.110 1.00 44.47 84 GLY A CA 1
ATOM 534 C C . GLY A 1 84 ? 58.518 6.566 -8.617 1.00 50.05 84 GLY A C 1
ATOM 535 O O . GLY A 1 84 ? 59.646 6.545 -8.106 1.00 54.44 84 GLY A O 1
ATOM 536 N N . VAL A 1 85 ? 57.418 6.767 -7.897 1.00 49.64 85 VAL A N 1
ATOM 537 C CA . VAL A 1 85 ? 57.471 7.101 -6.476 1.00 46.65 85 VAL A CA 1
ATOM 538 C C . VAL A 1 85 ? 57.468 5.813 -5.660 1.00 46.53 85 VAL A C 1
ATOM 539 O O . VAL A 1 85 ? 56.546 4.997 -5.771 1.00 44.27 85 VAL A O 1
ATOM 543 N N . THR A 1 86 ? 58.501 5.634 -4.834 1.00 47.32 86 THR A N 1
ATOM 544 C CA . THR A 1 86 ? 58.620 4.463 -3.978 1.00 47.61 86 THR A CA 1
ATOM 545 C C . THR A 1 86 ? 58.619 4.785 -2.488 1.00 47.49 86 THR A C 1
ATOM 546 O O . THR A 1 86 ? 58.467 3.863 -1.676 1.00 47.52 86 THR A O 1
ATOM 550 N N . SER A 1 87 ? 58.797 6.048 -2.105 1.00 45.57 87 SER A N 1
ATOM 551 C CA . SER A 1 87 ? 58.683 6.474 -0.718 1.00 43.75 87 SER A CA 1
ATOM 552 C C . SER A 1 87 ? 57.832 7.731 -0.645 1.00 43.09 87 SER A C 1
ATOM 553 O O . SER A 1 87 ? 57.842 8.565 -1.554 1.00 41.98 87 SER A O 1
ATOM 556 N N . MET A 1 88 ? 57.091 7.856 0.452 1.00 48.28 88 MET A N 1
ATOM 557 C CA . MET A 1 88 ? 56.184 8.973 0.652 1.00 45.58 88 MET A CA 1
ATOM 558 C C . MET A 1 88 ? 56.174 9.348 2.124 1.00 44.02 88 MET A C 1
ATOM 559 O O . MET A 1 88 ? 56.567 8.561 2.988 1.00 47.00 88 MET A O 1
ATOM 564 N N . VAL A 1 89 ? 55.718 10.566 2.401 1.00 42.68 89 VAL A N 1
ATOM 565 C CA . VAL A 1 89 ? 55.420 11.006 3.758 1.00 45.04 89 VAL A CA 1
ATOM 566 C C . VAL A 1 89 ? 53.986 11.513 3.777 1.00 43.86 89 VAL A C 1
ATOM 567 O O . VAL A 1 89 ? 53.584 12.290 2.903 1.00 43.68 89 VAL A O 1
ATOM 571 N N . ASP A 1 90 ? 53.211 11.056 4.755 1.00 44.62 90 ASP A N 1
ATOM 572 C CA . ASP A 1 90 ? 51.811 11.435 4.876 1.00 44.45 90 ASP A CA 1
ATOM 573 C C . ASP A 1 90 ? 51.704 12.690 5.735 1.00 43.92 90 ASP A C 1
ATOM 574 O O . ASP A 1 90 ? 52.046 12.665 6.921 1.00 40.46 90 ASP A O 1
ATOM 579 N N . ALA A 1 91 ? 51.223 13.783 5.139 1.00 45.05 91 ALA A N 1
ATOM 580 C CA . ALA A 1 91 ? 51.161 15.073 5.826 1.00 44.55 91 ALA A CA 1
ATOM 581 C C . ALA A 1 91 ? 49.922 15.166 6.720 1.00 41.84 91 ALA A C 1
ATOM 582 O O . ALA A 1 91 ? 49.023 15.983 6.521 1.00 43.17 91 ALA A O 1
ATOM 584 N N . GLY A 1 92 ? 49.892 14.298 7.725 1.00 41.62 92 GLY A N 1
ATOM 585 C CA . GLY A 1 92 ? 48.943 14.442 8.814 1.00 42.20 92 GLY A CA 1
ATOM 586 C C . GLY A 1 92 ? 47.510 14.067 8.514 1.00 41.84 92 GLY A C 1
ATOM 587 O O . GLY A 1 92 ? 46.589 14.743 8.990 1.00 45.04 92 GLY A O 1
ATOM 588 N N . SER A 1 93 ? 47.292 13.005 7.738 1.00 48.41 93 SER A N 1
ATOM 589 C CA . SER A 1 93 ? 45.931 12.514 7.552 1.00 49.76 93 SER A CA 1
ATOM 590 C C . SER A 1 93 ? 45.396 11.878 8.827 1.00 49.01 93 SER A C 1
ATOM 591 O O . SER A 1 93 ? 44.185 11.912 9.078 1.00 49.11 93 SER A O 1
ATOM 594 N N . SER A 1 94 ? 46.277 11.314 9.645 1.00 44.28 94 SER A N 1
ATOM 595 C CA . SER A 1 94 ? 45.890 10.596 10.848 1.00 45.42 94 SER A CA 1
ATOM 596 C C . SER A 1 94 ? 46.233 11.412 12.087 1.00 47.96 94 SER A C 1
ATOM 597 O O . SER A 1 94 ? 47.249 12.114 12.121 1.00 43.52 94 SER A O 1
ATOM 600 N N . GLY A 1 95 ? 45.366 11.325 13.094 1.00 49.00 95 GLY A N 1
ATOM 601 C CA . GLY A 1 95 ? 45.645 11.839 14.414 1.00 45.03 95 GLY A CA 1
ATOM 602 C C . GLY A 1 95 ? 45.963 10.724 15.391 1.00 46.74 95 GLY A C 1
ATOM 603 O O . GLY A 1 95 ? 46.126 9.559 15.022 1.00 48.35 95 GLY A O 1
ATOM 604 N N . TRP A 1 96 ? 46.043 11.101 16.671 1.00 46.23 96 TRP A N 1
ATOM 605 C CA . TRP A 1 96 ? 46.359 10.110 17.695 1.00 41.86 96 TRP A CA 1
ATOM 606 C C . TRP A 1 96 ? 45.277 9.047 17.821 1.00 43.52 96 TRP A C 1
ATOM 607 O O . TRP A 1 96 ? 45.564 7.943 18.297 1.00 43.82 96 TRP A O 1
ATOM 618 N N . VAL A 1 97 ? 44.046 9.350 17.405 1.00 42.70 97 VAL A N 1
ATOM 619 C CA . VAL A 1 97 ? 42.970 8.372 17.525 1.00 41.41 97 VAL A CA 1
ATOM 620 C C . VAL A 1 97 ? 43.191 7.212 16.566 1.00 39.72 97 VAL A C 1
ATOM 621 O O . VAL A 1 97 ? 43.019 6.044 16.933 1.00 42.19 97 VAL A O 1
ATOM 625 N N . ASN A 1 98 ? 43.599 7.510 15.331 1.00 42.26 98 ASN A N 1
ATOM 626 C CA . ASN A 1 98 ? 43.615 6.517 14.265 1.00 42.37 98 ASN A CA 1
ATOM 627 C C . ASN A 1 98 ? 45.003 6.245 13.694 1.00 41.96 98 ASN A C 1
ATOM 628 O O . ASN A 1 98 ? 45.110 5.511 12.704 1.00 43.42 98 ASN A O 1
ATOM 633 N N . TYR A 1 99 ? 46.067 6.805 14.278 1.00 39.58 99 TYR A N 1
ATOM 634 C CA . TYR A 1 99 ? 47.400 6.584 13.721 1.00 41.45 99 TYR A CA 1
ATOM 635 C C . TYR A 1 99 ? 47.767 5.104 13.717 1.00 42.18 99 TYR A C 1
ATOM 636 O O . TYR A 1 99 ? 48.292 4.587 12.724 1.00 47.85 99 TYR A O 1
ATOM 645 N N . SER A 1 100 ? 47.525 4.410 14.832 1.00 43.03 100 SER A N 1
ATOM 646 C CA . SER A 1 100 ? 47.926 3.009 14.933 1.00 38.88 100 SER A CA 1
ATOM 647 C C . SER A 1 100 ? 47.222 2.158 13.885 1.00 42.43 100 SER A C 1
ATOM 648 O O . SER A 1 100 ? 47.818 1.233 13.319 1.00 37.33 100 SER A O 1
ATOM 651 N N . LEU A 1 101 ? 45.950 2.457 13.615 1.00 43.80 101 LEU A N 1
ATOM 652 C CA . LEU A 1 101 ? 45.242 1.781 12.534 1.00 37.70 101 LEU A CA 1
ATOM 653 C C . LEU A 1 101 ? 45.853 2.132 11.184 1.00 39.88 101 LEU A C 1
ATOM 654 O O . LEU A 1 101 ? 46.025 1.258 10.327 1.00 36.06 101 LEU A O 1
ATOM 659 N N . PHE A 1 102 ? 46.196 3.408 10.985 1.00 37.57 102 PHE A N 1
ATOM 660 C CA . PHE A 1 102 ? 46.889 3.816 9.768 1.00 37.01 102 PHE A CA 1
ATOM 661 C C . PHE A 1 102 ? 48.209 3.073 9.613 1.00 42.10 102 PHE A C 1
ATOM 662 O O . PHE A 1 102 ? 48.554 2.630 8.510 1.00 45.52 102 PHE A O 1
ATOM 670 N N . ARG A 1 103 ? 48.956 2.909 10.704 1.00 37.62 103 ARG A N 1
ATOM 671 C CA . ARG A 1 103 ? 50.251 2.248 10.590 1.00 43.15 103 ARG A CA 1
ATOM 672 C C . ARG A 1 103 ? 50.095 0.751 10.348 1.00 43.60 103 ARG A C 1
ATOM 673 O O . ARG A 1 103 ? 50.853 0.162 9.568 1.00 45.68 103 ARG A O 1
ATOM 681 N N . ASN A 1 104 ? 49.120 0.115 11.001 1.00 39.75 104 ASN A N 1
ATOM 682 C CA . ASN A 1 104 ? 48.993 -1.333 10.885 1.00 38.61 104 ASN A CA 1
ATOM 683 C C . ASN A 1 104 ? 48.290 -1.744 9.597 1.00 42.12 104 ASN A C 1
ATOM 684 O O . ASN A 1 104 ? 48.639 -2.769 9.003 1.00 55.38 104 ASN A O 1
ATOM 689 N N . SER A 1 105 ? 47.298 -0.969 9.149 1.00 40.26 105 SER A N 1
ATOM 690 C CA . SER A 1 105 ? 46.502 -1.366 7.992 1.00 44.09 105 SER A CA 1
ATOM 691 C C . SER A 1 105 ? 47.011 -0.795 6.672 1.00 45.82 105 SER A C 1
ATOM 692 O O . SER A 1 105 ? 46.647 -1.315 5.611 1.00 41.87 105 SER A O 1
ATOM 695 N N . VAL A 1 106 ? 47.838 0.250 6.701 1.00 44.90 106 VAL A N 1
ATOM 696 C CA . VAL A 1 106 ? 48.384 0.857 5.494 1.00 41.46 106 VAL A CA 1
ATOM 697 C C . VAL A 1 106 ? 49.906 0.783 5.468 1.00 45.41 106 VAL A C 1
ATOM 698 O O . VAL A 1 106 ? 50.495 0.257 4.522 1.00 49.12 106 VAL A O 1
ATOM 702 N N . ILE A 1 107 ? 50.561 1.292 6.513 1.00 41.92 107 ILE A N 1
ATOM 703 C CA . ILE A 1 107 ? 52.006 1.512 6.461 1.00 42.90 107 ILE A CA 1
ATOM 704 C C . ILE A 1 107 ? 52.758 0.185 6.435 1.00 46.86 107 ILE A C 1
ATOM 705 O O . ILE A 1 107 ? 53.568 -0.070 5.536 1.00 48.45 107 ILE A O 1
ATOM 710 N N . HIS A 1 108 ? 52.515 -0.670 7.431 1.00 48.44 108 HIS A N 1
ATOM 711 C CA . HIS A 1 108 ? 53.242 -1.938 7.515 1.00 47.43 108 HIS A CA 1
ATOM 712 C C . HIS A 1 108 ? 53.047 -2.834 6.298 1.00 48.88 108 HIS A C 1
ATOM 713 O O . HIS A 1 108 ? 54.050 -3.378 5.797 1.00 47.95 108 HIS A O 1
ATOM 720 N N . PRO A 1 109 ? 51.831 -3.050 5.774 1.00 45.74 109 PRO A N 1
ATOM 721 C CA . PRO A 1 109 ? 51.694 -3.947 4.617 1.00 47.23 109 PRO A CA 1
ATOM 722 C C . PRO A 1 109 ? 52.037 -3.309 3.282 1.00 43.04 109 PRO A C 1
ATOM 723 O O . PRO A 1 109 ? 52.246 -4.047 2.310 1.00 43.00 109 PRO A O 1
ATOM 727 N N . ALA A 1 110 ? 52.104 -1.981 3.196 1.00 40.45 110 ALA A N 1
ATOM 728 C CA . ALA A 1 110 ? 52.404 -1.330 1.930 1.00 45.17 110 ALA A CA 1
ATOM 729 C C . ALA A 1 110 ? 53.826 -1.639 1.479 1.00 47.90 110 ALA A C 1
ATOM 730 O O . ALA A 1 110 ? 54.694 -2.018 2.270 1.00 52.05 110 ALA A O 1
ATOM 732 N N . MET A 1 111 ? 54.055 -1.467 0.179 1.00 51.43 111 MET A N 1
ATOM 733 C CA . MET A 1 111 ? 55.382 -1.589 -0.409 1.00 47.61 111 MET A CA 1
ATOM 734 C C . MET A 1 111 ? 56.074 -0.242 -0.556 1.00 52.11 111 MET A C 1
ATOM 735 O O . MET A 1 111 ? 57.296 -0.155 -0.395 1.00 52.03 111 MET A O 1
ATOM 740 N N . VAL A 1 112 ? 55.315 0.810 -0.863 1.00 53.94 112 VAL A N 1
ATOM 741 C CA . VAL A 1 112 ? 55.838 2.167 -0.777 1.00 47.53 112 VAL A CA 1
ATOM 742 C C . VAL A 1 112 ? 56.194 2.452 0.675 1.00 50.42 112 VAL A C 1
ATOM 743 O O . VAL A 1 112 ? 55.353 2.317 1.571 1.00 53.57 112 VAL A O 1
ATOM 747 N N . LYS A 1 113 ? 57.446 2.833 0.917 1.00 48.81 113 LYS A N 1
ATOM 748 C CA . LYS A 1 113 ? 57.867 3.184 2.268 1.00 38.87 113 LYS A CA 1
ATOM 749 C C . LYS A 1 113 ? 57.221 4.499 2.679 1.00 43.68 113 LYS A C 1
ATOM 750 O O . LYS A 1 113 ? 57.318 5.501 1.963 1.00 45.45 113 LYS A O 1
ATOM 756 N N . ILE A 1 114 ? 56.552 4.497 3.829 1.00 40.57 114 ILE A N 1
ATOM 757 C CA . ILE A 1 114 ? 55.734 5.624 4.258 1.00 40.01 114 ILE A CA 1
ATOM 758 C C . ILE A 1 114 ? 56.166 6.037 5.658 1.00 47.81 114 ILE A C 1
ATOM 759 O O . ILE A 1 114 ? 55.984 5.278 6.619 1.00 54.82 114 ILE A O 1
ATOM 764 N N . LYS A 1 115 ? 56.745 7.227 5.774 1.00 48.07 115 LYS A N 1
ATOM 765 C CA . LYS A 1 115 ? 56.840 7.930 7.042 1.00 40.31 115 LYS A CA 1
ATOM 766 C C . LYS A 1 115 ? 55.676 8.908 7.131 1.00 45.20 115 LYS A C 1
ATOM 767 O O . LYS A 1 115 ? 54.912 9.081 6.180 1.00 51.84 115 LYS A O 1
ATOM 773 N N . SER A 1 116 ? 55.534 9.553 8.285 1.00 42.71 116 SER A N 1
ATOM 774 C CA . SER A 1 116 ? 54.312 10.304 8.519 1.00 41.90 116 SER A CA 1
ATOM 775 C C . SER A 1 116 ? 54.556 11.469 9.464 1.00 48.94 116 SER A C 1
ATOM 776 O O . SER A 1 116 ? 55.542 11.508 10.205 1.00 48.45 116 SER A O 1
ATOM 779 N N . TYR A 1 117 ? 53.635 12.427 9.407 1.00 48.23 117 TYR A N 1
ATOM 780 C CA . TYR A 1 117 ? 53.483 13.475 10.405 1.00 42.44 117 TYR A CA 1
ATOM 781 C C . TYR A 1 117 ? 52.143 13.263 11.090 1.00 44.09 117 TYR A C 1
ATOM 782 O O . TYR A 1 117 ? 51.136 13.023 10.418 1.00 44.59 117 TYR A O 1
ATOM 791 N N . LEU A 1 118 ? 52.131 13.335 12.418 1.00 46.03 118 LEU A N 1
ATOM 792 C CA . LEU A 1 118 ? 50.901 13.134 13.174 1.00 41.00 118 LEU A CA 1
ATOM 793 C C . LEU A 1 118 ? 50.135 14.447 13.249 1.00 44.00 118 LEU A C 1
ATOM 794 O O . LEU A 1 118 ? 50.662 15.450 13.739 1.00 45.05 118 LEU A O 1
ATOM 799 N N . ASN A 1 119 ? 48.898 14.449 12.762 1.00 45.04 119 ASN A N 1
ATOM 800 C CA . ASN A 1 119 ? 48.087 15.651 12.868 1.00 48.52 119 ASN A CA 1
ATOM 801 C C . ASN A 1 119 ? 47.826 15.977 14.332 1.00 44.06 119 ASN A C 1
ATOM 802 O O . ASN A 1 119 ? 47.718 15.089 15.181 1.00 52.07 119 ASN A O 1
ATOM 807 N N . VAL A 1 120 ? 47.735 17.273 14.631 1.00 45.27 120 VAL A N 1
ATOM 808 C CA . VAL A 1 120 ? 47.442 17.670 16.002 1.00 47.59 120 VAL A CA 1
ATOM 809 C C . VAL A 1 120 ? 45.978 17.397 16.330 1.00 47.26 120 VAL A C 1
ATOM 810 O O . VAL A 1 120 ? 45.627 17.164 17.492 1.00 49.30 120 VAL A O 1
ATOM 814 N N . VAL A 1 121 ? 45.107 17.394 15.317 1.00 51.82 121 VAL A N 1
ATOM 815 C CA . VAL A 1 121 ? 43.709 17.038 15.523 1.00 52.77 121 VAL A CA 1
ATOM 816 C C . VAL A 1 121 ? 43.604 15.551 15.836 1.00 51.55 121 VAL A C 1
ATOM 817 O O . VAL A 1 121 ? 44.360 14.729 15.299 1.00 52.34 121 VAL A O 1
ATOM 821 N N . ASN A 1 122 ? 42.657 15.197 16.712 1.00 48.50 122 ASN A N 1
ATOM 822 C CA . ASN A 1 122 ? 42.571 13.824 17.206 1.00 49.07 122 ASN A CA 1
ATOM 823 C C . ASN A 1 122 ? 42.323 12.829 16.078 1.00 50.48 122 ASN A C 1
ATOM 824 O O . ASN A 1 122 ? 42.912 11.740 16.064 1.00 48.70 122 ASN A O 1
ATOM 829 N N . VAL A 1 123 ? 41.462 13.179 15.122 1.00 52.24 123 VAL A N 1
ATOM 830 C CA . VAL A 1 123 ? 41.081 12.273 14.044 1.00 47.98 123 VAL A CA 1
ATOM 831 C C . VAL A 1 123 ? 41.727 12.634 12.719 1.00 45.51 123 VAL A C 1
ATOM 832 O O . VAL A 1 123 ? 41.484 11.945 11.719 1.00 50.92 123 VAL A O 1
ATOM 836 N N . GLY A 1 124 ? 42.537 13.688 12.672 1.00 48.56 124 GLY A N 1
ATOM 837 C CA . GLY A 1 124 ? 43.242 14.043 11.453 1.00 48.10 124 GLY A CA 1
ATOM 838 C C . GLY A 1 124 ? 42.395 14.754 10.416 1.00 46.61 124 GLY A C 1
ATOM 839 O O . GLY A 1 124 ? 41.629 15.667 10.740 1.00 43.55 124 GLY A O 1
ATOM 840 N N . LEU A 1 125 ? 42.530 14.342 9.155 1.00 48.00 125 LEU A N 1
ATOM 841 C CA . LEU A 1 125 ? 41.818 14.952 8.039 1.00 43.60 125 LEU A CA 1
ATOM 842 C C . LEU A 1 125 ? 40.714 14.044 7.506 1.00 44.99 125 LEU A C 1
ATOM 843 O O . LEU A 1 125 ? 40.355 14.117 6.329 1.00 51.42 125 LEU A O 1
ATOM 848 N N . SER A 1 126 ? 40.162 13.189 8.369 1.00 46.55 126 SER A N 1
ATOM 849 C CA . SER A 1 126 ? 39.161 12.221 7.936 1.00 46.43 126 SER A CA 1
ATOM 850 C C . SER A 1 126 ? 37.837 12.870 7.552 1.00 47.17 126 SER A C 1
ATOM 851 O O . SER A 1 126 ? 36.998 12.212 6.928 1.00 49.87 126 SER A O 1
ATOM 854 N N . THR A 1 127 ? 37.627 14.134 7.909 1.00 49.09 127 THR A N 1
ATOM 855 C CA . THR A 1 127 ? 36.369 14.823 7.656 1.00 52.79 127 THR A CA 1
ATOM 856 C C . THR A 1 127 ? 36.406 15.670 6.390 1.00 57.49 127 THR A C 1
ATOM 857 O O . THR A 1 127 ? 35.440 16.383 6.104 1.00 56.32 127 THR A O 1
ATOM 861 N N . LEU A 1 128 ? 37.481 15.584 5.609 1.00 54.30 128 LEU A N 1
ATOM 862 C CA . LEU A 1 128 ? 37.795 16.578 4.592 1.00 58.23 128 LEU A CA 1
ATOM 863 C C . LEU A 1 128 ? 37.543 16.096 3.166 1.00 69.48 128 LEU A C 1
ATOM 864 O O . LEU A 1 128 ? 38.199 16.567 2.235 1.00 83.43 128 LEU A O 1
ATOM 869 N N . GLY A 1 129 ? 36.597 15.189 2.958 1.00 63.01 129 GLY A N 1
ATOM 870 C CA . GLY A 1 129 ? 36.443 14.676 1.609 1.00 64.30 129 GLY A CA 1
ATOM 871 C C . GLY A 1 129 ? 35.034 14.527 1.077 1.00 63.92 129 GLY A C 1
ATOM 872 O O . GLY A 1 129 ? 34.092 15.168 1.554 1.00 65.56 129 GLY A O 1
ATOM 873 N N . GLY A 1 130 ? 34.893 13.672 0.065 1.00 59.42 130 GLY A N 1
ATOM 874 C CA . GLY A 1 130 ? 33.612 13.385 -0.540 1.00 55.51 130 GLY A CA 1
ATOM 875 C C . GLY A 1 130 ? 33.043 14.490 -1.394 1.00 52.65 130 GLY A C 1
ATOM 876 O O . GLY A 1 130 ? 31.927 14.342 -1.905 1.00 56.83 130 GLY A O 1
ATOM 877 N N . GLY A 1 131 ? 33.769 15.587 -1.574 1.00 53.17 131 GLY A N 1
ATOM 878 C CA . GLY A 1 131 ? 33.260 16.719 -2.303 1.00 59.49 131 GLY A CA 1
ATOM 879 C C . GLY A 1 131 ? 32.892 17.854 -1.372 1.00 62.17 131 GLY A C 1
ATOM 880 O O . GLY A 1 131 ? 33.479 18.024 -0.298 1.00 63.40 131 GLY A O 1
ATOM 881 N N . PRO A 1 132 ? 31.911 18.662 -1.774 1.00 62.02 132 PRO A N 1
ATOM 882 C CA . PRO A 1 132 ? 31.502 19.789 -0.918 1.00 60.35 132 PRO A CA 1
ATOM 883 C C . PRO A 1 132 ? 30.950 19.359 0.431 1.00 59.42 132 PRO A C 1
ATOM 884 O O . PRO A 1 132 ? 31.028 20.137 1.390 1.00 69.74 132 PRO A O 1
ATOM 888 N N . THR A 1 133 ? 30.401 18.145 0.544 1.00 61.87 133 THR A N 1
ATOM 889 C CA . THR A 1 133 ? 29.799 17.719 1.805 1.00 61.06 133 THR A CA 1
ATOM 890 C C . THR A 1 133 ? 30.822 17.573 2.925 1.00 59.80 133 THR A C 1
ATOM 891 O O . THR A 1 133 ? 30.443 17.631 4.099 1.00 64.01 133 THR A O 1
ATOM 895 N N . GLY A 1 134 ? 32.096 17.379 2.596 1.00 57.45 134 GLY A N 1
ATOM 896 C CA . GLY A 1 134 ? 33.119 17.351 3.621 1.00 52.34 134 GLY A CA 1
ATOM 897 C C . GLY A 1 134 ? 33.233 18.677 4.346 1.00 55.83 134 GLY A C 1
ATOM 898 O O . GLY A 1 134 ? 32.841 19.734 3.846 1.00 60.98 134 GLY A O 1
ATOM 899 N N . TYR A 1 135 ? 33.781 18.613 5.557 1.00 56.33 135 TYR A N 1
ATOM 900 C CA . TYR A 1 135 ? 33.908 19.789 6.402 1.00 54.12 135 TYR A CA 1
ATOM 901 C C . TYR A 1 135 ? 35.306 19.862 7.002 1.00 53.87 135 TYR A C 1
ATOM 902 O O . TYR A 1 135 ? 36.028 18.866 7.091 1.00 50.62 135 TYR A O 1
ATOM 911 N N . LEU A 1 136 ? 35.671 21.071 7.417 1.00 57.34 136 LEU A N 1
ATOM 912 C CA . LEU A 1 136 ? 37.016 21.333 7.908 1.00 55.75 136 LEU A CA 1
ATOM 913 C C . LEU A 1 136 ? 37.242 20.667 9.259 1.00 57.59 136 LEU A C 1
ATOM 914 O O . LEU A 1 136 ? 36.336 20.590 10.094 1.00 54.01 136 LEU A O 1
ATOM 919 N N . GLU A 1 137 ? 38.465 20.184 9.469 1.00 58.45 137 GLU A N 1
ATOM 920 C CA . GLU A 1 137 ? 38.827 19.567 10.734 1.00 55.16 137 GLU A CA 1
ATOM 921 C C . GLU A 1 137 ? 38.882 20.612 11.846 1.00 52.42 137 GLU A C 1
ATOM 922 O O . GLU A 1 137 ? 38.994 21.817 11.603 1.00 58.38 137 GLU A O 1
ATOM 928 N N . ASN A 1 138 ? 38.809 20.130 13.084 1.00 55.31 138 ASN A N 1
ATOM 929 C CA . ASN A 1 138 ? 38.743 20.981 14.268 1.00 54.86 138 ASN A CA 1
ATOM 930 C C . ASN A 1 138 ? 40.144 21.108 14.859 1.00 55.27 138 ASN A C 1
ATOM 931 O O . ASN A 1 138 ? 40.659 20.162 15.463 1.00 53.26 138 ASN A O 1
ATOM 936 N N . THR A 1 139 ? 40.752 22.285 14.697 1.00 57.39 139 THR A N 1
ATOM 937 C CA . THR A 1 139 ? 42.082 22.565 15.224 1.00 58.14 139 THR A CA 1
ATOM 938 C C . THR A 1 139 ? 42.040 23.394 16.504 1.00 59.48 139 THR A C 1
ATOM 939 O O . THR A 1 139 ? 42.956 24.183 16.760 1.00 61.65 139 THR A O 1
ATOM 943 N N . ASN A 1 140 ? 40.999 23.234 17.311 1.00 56.95 140 ASN A N 1
ATOM 944 C CA . ASN A 1 140 ? 40.899 23.974 18.566 1.00 56.74 140 ASN A CA 1
ATOM 945 C C . ASN A 1 140 ? 41.903 23.422 19.570 1.00 58.62 140 ASN A C 1
ATOM 946 O O . ASN A 1 140 ? 41.848 22.227 19.891 1.00 59.39 140 ASN A O 1
ATOM 951 N N . PRO A 1 141 ? 42.826 24.238 20.089 1.00 52.68 141 PRO A N 1
ATOM 952 C CA . PRO A 1 141 ? 43.759 23.735 21.113 1.00 50.66 141 PRO A CA 1
ATOM 953 C C . PRO A 1 141 ? 43.066 23.191 22.347 1.00 54.45 141 PRO A C 1
ATOM 954 O O . PRO A 1 141 ? 43.673 22.400 23.081 1.00 51.58 141 PRO A O 1
ATOM 958 N N . ALA A 1 142 ? 41.817 23.591 22.601 1.00 53.19 142 ALA A N 1
ATOM 959 C CA . ALA A 1 142 ? 41.066 23.049 23.726 1.00 51.59 142 ALA A CA 1
ATOM 960 C C . ALA A 1 142 ? 40.760 21.570 23.554 1.00 54.21 142 ALA A C 1
ATOM 961 O O . ALA A 1 142 ? 40.409 20.904 24.534 1.00 54.48 142 ALA A O 1
ATOM 963 N N . ASN A 1 143 ? 40.883 21.045 22.336 1.00 56.52 143 ASN A N 1
ATOM 964 C CA . ASN A 1 143 ? 40.640 19.638 22.057 1.00 52.33 143 ASN A CA 1
ATOM 965 C C . ASN A 1 143 ? 41.911 18.883 21.690 1.00 51.65 143 ASN A C 1
ATOM 966 O O . ASN A 1 143 ? 41.829 17.757 21.186 1.00 52.32 143 ASN A O 1
ATOM 971 N N . TYR A 1 144 ? 43.081 19.473 21.926 1.00 47.75 144 TYR A N 1
ATOM 972 C CA . TYR A 1 144 ? 44.331 18.732 21.832 1.00 49.38 144 TYR A CA 1
ATOM 973 C C . TYR A 1 144 ? 44.468 17.834 23.054 1.00 45.48 144 TYR A C 1
ATOM 974 O O . TYR A 1 144 ? 44.349 18.300 24.190 1.00 55.77 144 TYR A O 1
ATOM 983 N N . ASN A 1 145 ? 44.715 16.548 22.824 1.00 47.33 145 ASN A N 1
ATOM 984 C CA . ASN A 1 145 ? 44.997 15.605 23.905 1.00 43.50 145 ASN A CA 1
ATOM 985 C C . ASN A 1 145 ? 46.515 15.476 23.994 1.00 45.36 145 ASN A C 1
ATOM 986 O O . ASN A 1 145 ? 47.123 14.613 23.360 1.00 44.17 145 ASN A O 1
ATOM 991 N N . GLU A 1 146 ? 47.125 16.348 24.803 1.00 50.34 146 GLU A N 1
ATOM 992 C CA . GLU A 1 146 ? 48.582 16.394 24.901 1.00 45.58 146 GLU A CA 1
ATOM 993 C C . GLU A 1 146 ? 49.171 15.059 25.343 1.00 44.39 146 GLU A C 1
ATOM 994 O O . GLU A 1 146 ? 50.273 14.697 24.914 1.00 45.19 146 GLU A O 1
ATOM 996 N N . GLU A 1 147 ? 48.464 14.309 26.190 1.00 46.85 147 GLU A N 1
ATOM 997 C CA . GLU A 1 147 ? 49.010 13.034 26.647 1.00 49.97 147 GLU A CA 1
ATOM 998 C C . GLU A 1 147 ? 48.969 11.985 25.542 1.00 51.41 147 GLU A C 1
ATOM 999 O O . GLU A 1 147 ? 49.919 11.210 25.380 1.00 52.57 147 GLU A O 1
ATOM 1005 N N . LYS A 1 148 ? 47.888 11.951 24.760 1.00 42.91 148 LYS A N 1
ATOM 1006 C CA . LYS A 1 148 ? 47.790 10.955 23.699 1.00 44.57 148 LYS A CA 1
ATOM 1007 C C . LYS A 1 148 ? 48.719 11.288 22.537 1.00 47.19 148 LYS A C 1
ATOM 1008 O O . LYS A 1 148 ? 49.313 10.387 21.932 1.00 38.99 148 LYS A O 1
ATOM 1014 N N . ILE A 1 149 ? 48.854 12.576 22.209 1.00 44.00 149 ILE A N 1
ATOM 1015 C CA . ILE A 1 149 ? 49.814 12.989 21.187 1.00 44.02 149 ILE A CA 1
ATOM 1016 C C . ILE A 1 149 ? 51.224 12.597 21.602 1.00 45.40 149 ILE A C 1
ATOM 1017 O O . ILE A 1 149 ? 51.996 12.045 20.809 1.00 45.69 149 ILE A O 1
ATOM 1022 N N . ALA A 1 150 ? 51.578 12.877 22.858 1.00 52.63 150 ALA A N 1
ATOM 1023 C CA . ALA A 1 150 ? 52.892 12.492 23.361 1.00 50.23 150 ALA A CA 1
ATOM 1024 C C . ALA A 1 150 ? 53.062 10.979 23.351 1.00 49.21 150 ALA A C 1
ATOM 1025 O O . ALA A 1 150 ? 54.114 10.467 22.951 1.00 47.50 150 ALA A O 1
ATOM 1027 N N . GLN A 1 151 ? 52.033 10.247 23.780 1.00 49.74 151 GLN A N 1
ATOM 1028 C CA . GLN A 1 151 ? 52.120 8.791 23.814 1.00 50.76 151 GLN A CA 1
ATOM 1029 C C . GLN A 1 151 ? 52.290 8.217 22.413 1.00 54.50 151 GLN A C 1
ATOM 1030 O O . GLN A 1 151 ? 53.150 7.357 22.183 1.00 56.88 151 GLN A O 1
ATOM 1036 N N . THR A 1 152 ? 51.478 8.682 21.458 1.00 48.00 152 THR A N 1
ATOM 1037 C CA . THR A 1 152 ? 51.565 8.154 20.098 1.00 50.10 152 THR A CA 1
ATOM 1038 C C . THR A 1 152 ? 52.908 8.488 19.462 1.00 47.96 152 THR A C 1
ATOM 1039 O O . THR A 1 152 ? 53.503 7.652 18.771 1.00 46.32 152 THR A O 1
ATOM 1043 N N . LEU A 1 153 ? 53.403 9.706 19.692 1.00 47.75 153 LEU A N 1
ATOM 1044 C CA . LEU A 1 153 ? 54.700 10.104 19.157 1.00 42.30 153 LEU A CA 1
ATOM 1045 C C . LEU A 1 153 ? 55.808 9.196 19.676 1.00 50.11 153 LEU A C 1
ATOM 1046 O O . LEU A 1 153 ? 56.618 8.674 18.900 1.00 48.83 153 LEU A O 1
ATOM 1051 N N . ASN A 1 154 ? 55.852 8.983 20.992 1.00 52.39 154 ASN A N 1
ATOM 1052 C CA . ASN A 1 154 ? 56.990 8.290 21.585 1.00 57.18 154 ASN A CA 1
ATOM 1053 C C . ASN A 1 154 ? 56.986 6.805 21.243 1.00 55.54 154 ASN A C 1
ATOM 1054 O O . ASN A 1 154 ? 58.042 6.226 20.961 1.00 56.40 154 ASN A O 1
ATOM 1059 N N . ASP A 1 155 ? 55.816 6.170 21.251 1.00 54.07 155 ASP A N 1
ATOM 1060 C CA . ASP A 1 155 ? 55.770 4.756 20.901 1.00 55.81 155 ASP A CA 1
ATOM 1061 C C . ASP A 1 155 ? 55.925 4.509 19.403 1.00 54.81 155 ASP A C 1
ATOM 1062 O O . ASP A 1 155 ? 55.913 3.345 18.987 1.00 57.36 155 ASP A O 1
ATOM 1064 N N . ASN A 1 156 ? 56.073 5.556 18.587 1.00 53.88 156 ASN A N 1
ATOM 1065 C CA . ASN A 1 156 ? 56.256 5.414 17.143 1.00 52.26 156 ASN A CA 1
ATOM 1066 C C . ASN A 1 156 ? 57.234 6.457 16.617 1.00 50.99 156 ASN A C 1
ATOM 1067 O O . ASN A 1 156 ? 57.083 6.964 15.501 1.00 46.00 156 ASN A O 1
ATOM 1072 N N . ARG A 1 157 ? 58.261 6.784 17.406 1.00 54.06 157 ARG A N 1
ATOM 1073 C CA . ARG A 1 157 ? 59.197 7.831 17.009 1.00 51.70 157 ARG A CA 1
ATOM 1074 C C . ARG A 1 157 ? 59.990 7.481 15.756 1.00 48.31 157 ARG A C 1
ATOM 1075 O O . ARG A 1 157 ? 60.669 8.359 15.212 1.00 52.62 157 ARG A O 1
ATOM 1083 N N . ASP A 1 158 ? 59.916 6.236 15.282 1.00 48.36 158 ASP A N 1
ATOM 1084 C CA . ASP A 1 158 ? 60.626 5.812 14.081 1.00 48.98 158 ASP A CA 1
ATOM 1085 C C . ASP A 1 158 ? 59.887 6.157 12.797 1.00 50.52 158 ASP A C 1
ATOM 1086 O O . ASP A 1 158 ? 60.481 6.072 11.717 1.00 55.87 158 ASP A O 1
ATOM 1091 N N . ASN A 1 159 ? 58.613 6.528 12.883 1.00 47.64 159 ASN A N 1
ATOM 1092 C CA . ASN A 1 159 ? 57.803 6.719 11.690 1.00 43.28 159 ASN A CA 1
ATOM 1093 C C . ASN A 1 159 ? 57.182 8.107 11.684 1.00 45.66 159 ASN A C 1
ATOM 1094 O O . ASN A 1 159 ? 56.889 8.657 10.618 1.00 51.84 159 ASN A O 1
ATOM 1099 N N . ILE A 1 160 ? 56.979 8.682 12.864 1.00 45.14 160 ILE A N 1
ATOM 1100 C CA . ILE A 1 160 ? 56.437 10.030 12.985 1.00 42.30 160 ILE A CA 1
ATOM 1101 C C . ILE A 1 160 ? 57.601 11.008 13.062 1.00 41.73 160 ILE A C 1
ATOM 1102 O O . ILE A 1 160 ? 58.449 10.910 13.955 1.00 48.39 160 ILE A O 1
ATOM 1107 N N . LEU A 1 161 ? 57.649 11.944 12.119 1.00 46.86 161 LEU A N 1
ATOM 1108 C CA . LEU A 1 161 ? 58.695 12.956 12.085 1.00 42.86 161 LEU A CA 1
ATOM 1109 C C . LEU A 1 161 ? 58.294 14.245 12.787 1.00 46.41 161 LEU A C 1
ATOM 1110 O O . LEU A 1 161 ? 59.126 15.149 12.908 1.00 47.97 161 LEU A O 1
ATOM 1115 N N . GLY A 1 162 ? 57.053 14.355 13.242 1.00 46.72 162 GLY A N 1
ATOM 1116 C CA . GLY A 1 162 ? 56.606 15.563 13.909 1.00 47.40 162 GLY A CA 1
ATOM 1117 C C . GLY A 1 162 ? 55.093 15.673 13.847 1.00 49.03 162 GLY A C 1
ATOM 1118 O O . GLY A 1 162 ? 54.397 14.698 13.574 1.00 49.27 162 GLY A O 1
ATOM 1119 N N . LEU A 1 163 ? 54.608 16.884 14.106 1.00 44.38 163 LEU A N 1
ATOM 1120 C CA . LEU A 1 163 ? 53.180 17.162 14.116 1.00 48.14 163 LEU A CA 1
ATOM 1121 C C . LEU A 1 163 ? 52.788 18.021 12.923 1.00 49.94 163 LEU A C 1
ATOM 1122 O O . LEU A 1 163 ? 53.493 18.971 12.566 1.00 48.69 163 LEU A O 1
ATOM 1127 N N . LYS A 1 164 ? 51.655 17.683 12.314 1.00 50.55 164 LYS A N 1
ATOM 1128 C CA . LYS A 1 164 ? 51.102 18.440 11.200 1.00 49.86 164 LYS A CA 1
ATOM 1129 C C . LYS A 1 164 ? 49.973 19.332 11.696 1.00 48.69 164 LYS A C 1
ATOM 1130 O O . LYS A 1 164 ? 49.094 18.879 12.436 1.00 50.71 164 LYS A O 1
ATOM 1136 N N . LEU A 1 165 ? 50.006 20.595 11.289 1.00 51.20 165 LEU A N 1
ATOM 1137 C CA . LEU A 1 165 ? 48.932 21.537 11.556 1.00 49.84 165 LEU A CA 1
ATOM 1138 C C . LEU A 1 165 ? 48.539 22.224 10.261 1.00 53.34 165 LEU A C 1
ATOM 1139 O O . LEU A 1 165 ? 49.401 22.616 9.470 1.00 50.65 165 LEU A O 1
ATOM 1144 N N . ARG A 1 166 ? 47.240 22.357 10.040 1.00 52.25 166 ARG A N 1
ATOM 1145 C CA . ARG A 1 166 ? 46.723 23.202 8.978 1.00 48.78 166 ARG A CA 1
ATOM 1146 C C . ARG A 1 166 ? 46.237 24.499 9.605 1.00 49.40 166 ARG A C 1
ATOM 1147 O O . ARG A 1 166 ? 45.436 24.480 10.545 1.00 55.57 166 ARG A O 1
ATOM 1155 N N . TYR A 1 167 ? 46.743 25.621 9.098 1.00 56.43 167 TYR A N 1
ATOM 1156 C CA . TYR A 1 167 ? 46.591 26.917 9.747 1.00 58.67 167 TYR A CA 1
ATOM 1157 C C . TYR A 1 167 ? 46.076 27.948 8.741 1.00 68.62 167 TYR A C 1
ATOM 1158 O O . TYR A 1 167 ? 46.736 28.937 8.426 1.00 74.20 167 TYR A O 1
ATOM 1167 N N . SER A 1 168 ? 44.878 27.704 8.223 1.00 78.39 168 SER A N 1
ATOM 1168 C CA . SER A 1 168 ? 44.188 28.689 7.407 1.00 76.75 168 SER A CA 1
ATOM 1169 C C . SER A 1 168 ? 43.263 29.506 8.294 1.00 79.04 168 SER A C 1
ATOM 1170 O O . SER A 1 168 ? 42.718 28.995 9.277 1.00 72.15 168 SER A O 1
ATOM 1173 N N . GLN A 1 169 ? 43.108 30.788 7.953 1.00 79.67 169 GLN A N 1
ATOM 1174 C CA . GLN A 1 169 ? 42.174 31.633 8.687 1.00 85.53 169 GLN A CA 1
ATOM 1175 C C . GLN A 1 169 ? 40.793 30.995 8.737 1.00 88.18 169 GLN A C 1
ATOM 1176 O O . GLN A 1 169 ? 40.123 31.025 9.776 1.00 77.48 169 GLN A O 1
ATOM 1178 N N . ASP A 1 170 ? 40.377 30.363 7.633 1.00 86.18 170 ASP A N 1
ATOM 1179 C CA . ASP A 1 170 ? 39.034 29.800 7.532 1.00 84.09 170 ASP A CA 1
ATOM 1180 C C . ASP A 1 170 ? 38.802 28.658 8.517 1.00 84.98 170 ASP A C 1
ATOM 1181 O O . ASP A 1 170 ? 37.654 28.397 8.892 1.00 86.52 170 ASP A O 1
ATOM 1183 N N . ILE A 1 171 ? 39.863 27.962 8.936 1.00 83.20 171 ILE A N 1
ATOM 1184 C CA . ILE A 1 171 ? 39.698 26.860 9.883 1.00 84.56 171 ILE A CA 1
ATOM 1185 C C . ILE A 1 171 ? 39.186 27.382 11.220 1.00 79.54 171 ILE A C 1
ATOM 1186 O O . ILE A 1 171 ? 38.231 26.846 11.795 1.00 75.05 171 ILE A O 1
ATOM 1188 N N . ALA A 1 172 ? 39.809 28.444 11.727 1.00 81.11 172 ALA A N 1
ATOM 1189 C CA . ALA A 1 172 ? 39.427 29.034 13.001 1.00 78.45 172 ALA A CA 1
ATOM 1190 C C . ALA A 1 172 ? 38.490 30.226 12.862 1.00 84.21 172 ALA A C 1
ATOM 1191 O O . ALA A 1 172 ? 37.969 30.699 13.878 1.00 86.75 172 ALA A O 1
ATOM 1193 N N . ARG A 1 173 ? 38.267 30.727 11.647 1.00 79.94 173 ARG A N 1
ATOM 1194 C CA . ARG A 1 173 ? 37.428 31.907 11.471 1.00 83.17 173 ARG A CA 1
ATOM 1195 C C . ARG A 1 173 ? 36.005 31.618 11.923 1.00 90.00 173 ARG A C 1
ATOM 1196 O O . ARG A 1 173 ? 35.383 30.650 11.472 1.00 84.06 173 ARG A O 1
ATOM 1198 N N . GLY A 1 174 ? 35.493 32.458 12.819 1.00 83.85 174 GLY A N 1
ATOM 1199 C CA . GLY A 1 174 ? 34.136 32.309 13.305 1.00 82.66 174 GLY A CA 1
ATOM 1200 C C . GLY A 1 174 ? 34.052 31.403 14.512 1.00 74.71 174 GLY A C 1
ATOM 1201 O O . GLY A 1 174 ? 33.609 31.828 15.583 1.00 80.03 174 GLY A O 1
ATOM 1202 N N . LYS A 1 175 ? 34.463 30.146 14.345 1.00 85.93 175 LYS A N 1
ATOM 1203 C CA . LYS A 1 175 ? 34.563 29.218 15.464 1.00 84.26 175 LYS A CA 1
ATOM 1204 C C . LYS A 1 175 ? 35.494 29.805 16.517 1.00 82.85 175 LYS A C 1
ATOM 1205 O O . LYS A 1 175 ? 36.698 29.940 16.281 1.00 84.48 175 LYS A O 1
ATOM 1207 N N . GLN A 1 176 ? 34.942 30.172 17.674 1.00 76.46 176 GLN A N 1
ATOM 1208 C CA . GLN A 1 176 ? 35.685 30.928 18.683 1.00 75.55 176 GLN A CA 1
ATOM 1209 C C . GLN A 1 176 ? 36.561 29.971 19.490 1.00 72.91 176 GLN A C 1
ATOM 1210 O O . GLN A 1 176 ? 36.200 29.498 20.571 1.00 75.11 176 GLN A O 1
ATOM 1212 N N . TYR A 1 177 ? 37.749 29.698 18.951 1.00 74.69 177 TYR A N 1
ATOM 1213 C CA . TYR A 1 177 ? 38.697 28.797 19.592 1.00 67.09 177 TYR A CA 1
ATOM 1214 C C . TYR A 1 177 ? 39.239 29.405 20.885 1.00 69.51 177 TYR A C 1
ATOM 1215 O O . TYR A 1 177 ? 39.137 30.611 21.133 1.00 71.20 177 TYR A O 1
ATOM 1224 N N . ALA A 1 178 ? 39.833 28.545 21.715 1.00 64.12 178 ALA A N 1
ATOM 1225 C CA . ALA A 1 178 ? 40.365 28.991 22.999 1.00 61.35 178 ALA A CA 1
ATOM 1226 C C . ALA A 1 178 ? 41.644 29.798 22.813 1.00 63.44 178 ALA A C 1
ATOM 1227 O O . ALA A 1 178 ? 41.746 30.943 23.272 1.00 62.39 178 ALA A O 1
ATOM 1229 N N . SER A 1 179 ? 42.632 29.215 22.149 1.00 60.72 179 SER A N 1
ATOM 1230 C CA . SER A 1 179 ? 43.910 29.863 21.895 1.00 59.30 179 SER A CA 1
ATOM 1231 C C . SER A 1 179 ? 44.172 29.876 20.388 1.00 60.89 179 SER A C 1
ATOM 1232 O O . SER A 1 179 ? 43.319 29.491 19.583 1.00 60.76 179 SER A O 1
ATOM 1234 N N . ASP A 1 180 ? 45.358 30.323 20.011 1.00 58.47 180 ASP A N 1
ATOM 1235 C CA . ASP A 1 180 ? 45.710 30.285 18.597 1.00 55.23 180 ASP A CA 1
ATOM 1236 C C . ASP A 1 180 ? 46.300 28.924 18.250 1.00 54.70 180 ASP A C 1
ATOM 1237 O O . ASP A 1 180 ? 47.237 28.477 18.922 1.00 60.05 180 ASP A O 1
ATOM 1242 N N . PRO A 1 181 ? 45.784 28.243 17.221 1.00 53.26 181 PRO A N 1
ATOM 1243 C CA . PRO A 1 181 ? 46.255 26.873 16.944 1.00 50.19 181 PRO A CA 1
ATOM 1244 C C . PRO A 1 181 ? 47.746 26.786 16.677 1.00 51.53 181 PRO A C 1
ATOM 1245 O O . PRO A 1 181 ? 48.397 25.836 17.132 1.00 49.00 181 PRO A O 1
ATOM 1249 N N . LEU A 1 182 ? 48.309 27.752 15.950 1.00 58.15 182 LEU A N 1
ATOM 1250 C CA . LEU A 1 182 ? 49.739 27.723 15.660 1.00 57.64 182 LEU A CA 1
ATOM 1251 C C . LEU A 1 182 ? 50.554 27.790 16.944 1.00 55.62 182 LEU A C 1
A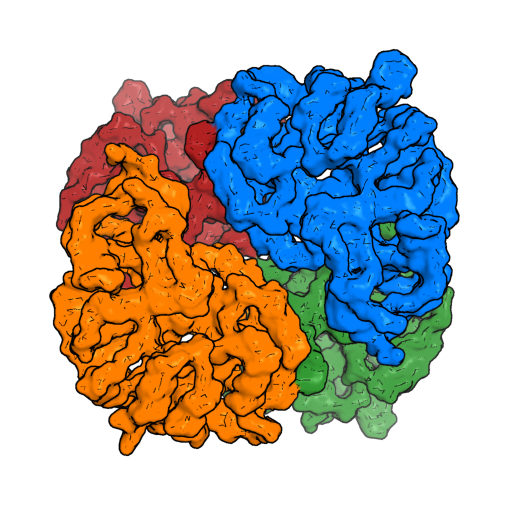TOM 1252 O O . LEU A 1 182 ? 51.394 26.922 17.209 1.00 53.91 182 LEU A O 1
ATOM 1257 N N . LEU A 1 183 ? 50.306 28.816 17.764 1.00 56.99 183 LEU A N 1
ATOM 1258 C CA . LEU A 1 183 ? 51.069 28.986 18.997 1.00 55.89 183 LEU A CA 1
ATOM 1259 C C . LEU A 1 183 ? 50.955 27.755 19.887 1.00 54.54 183 LEU A C 1
ATOM 1260 O O . LEU A 1 183 ? 51.941 27.331 20.502 1.00 55.14 183 LEU A O 1
ATOM 1265 N N . ALA A 1 184 ? 49.764 27.157 19.954 1.00 48.09 184 ALA A N 1
ATOM 1266 C CA . ALA A 1 184 ? 49.575 25.969 20.778 1.00 49.52 184 ALA A CA 1
ATOM 1267 C C . ALA A 1 184 ? 50.342 24.779 20.214 1.00 52.13 184 ALA A C 1
ATOM 1268 O O . ALA A 1 184 ? 51.047 24.078 20.949 1.00 52.42 184 ALA A O 1
ATOM 1270 N N . THR A 1 185 ? 50.219 24.536 18.906 1.00 49.98 185 THR A N 1
ATOM 1271 C CA . THR A 1 185 ? 50.878 23.374 18.317 1.00 48.88 185 THR A CA 1
ATOM 1272 C C . THR A 1 185 ? 52.393 23.527 18.338 1.00 52.64 185 THR A C 1
ATOM 1273 O O . THR A 1 185 ? 53.115 22.547 18.553 1.00 53.39 185 THR A O 1
ATOM 1277 N N . VAL A 1 186 ? 52.895 24.745 18.119 1.00 56.54 186 VAL A N 1
ATOM 1278 C CA . VAL A 1 186 ? 54.334 24.974 18.216 1.00 55.56 186 VAL A CA 1
ATOM 1279 C C . VAL A 1 186 ? 54.809 24.763 19.647 1.00 54.39 186 VAL A C 1
ATOM 1280 O O . VAL A 1 186 ? 55.846 24.134 19.885 1.00 55.23 186 VAL A O 1
ATOM 1284 N N . ALA A 1 187 ? 54.056 25.280 20.621 1.00 58.52 187 ALA A N 1
ATOM 1285 C CA . ALA A 1 187 ? 54.396 25.057 22.022 1.00 49.25 187 ALA A CA 1
ATOM 1286 C C . ALA A 1 187 ? 54.476 23.568 22.334 1.00 53.08 187 ALA A C 1
ATOM 1287 O O . ALA A 1 187 ? 55.429 23.105 22.972 1.00 55.56 187 ALA A O 1
ATOM 1289 N N . LEU A 1 188 ? 53.485 22.799 21.875 1.00 54.20 188 LEU A N 1
ATOM 1290 C CA . LEU A 1 188 ? 53.489 21.359 22.112 1.00 54.55 188 LEU A CA 1
ATOM 1291 C C . LEU A 1 188 ? 54.646 20.682 21.388 1.00 56.95 188 LEU A C 1
ATOM 1292 O O . LEU A 1 188 ? 55.311 19.805 21.953 1.00 53.24 188 LEU A O 1
ATOM 1297 N N . VAL A 1 189 ? 54.894 21.073 20.135 1.00 52.78 189 VAL A N 1
ATOM 1298 C CA . VAL A 1 189 ? 56.005 20.506 19.374 1.00 51.63 189 VAL A CA 1
ATOM 1299 C C . VAL A 1 189 ? 57.327 20.786 20.075 1.00 53.64 189 VAL A C 1
ATOM 1300 O O . VAL A 1 189 ? 58.202 19.915 20.158 1.00 53.58 189 VAL A O 1
ATOM 1304 N N . ARG A 1 190 ? 57.490 22.002 20.601 1.00 55.48 190 ARG A N 1
ATOM 1305 C CA . ARG A 1 190 ? 58.701 22.330 21.345 1.00 56.23 190 ARG A CA 1
ATOM 1306 C C . ARG A 1 190 ? 58.796 21.510 22.625 1.00 54.49 190 ARG A C 1
ATOM 1307 O O . ARG A 1 190 ? 59.843 20.925 22.923 1.00 54.96 190 ARG A O 1
ATOM 1315 N N . LYS A 1 191 ? 57.707 21.458 23.398 1.00 52.20 191 LYS A N 1
ATOM 1316 C CA . LYS A 1 191 ? 57.730 20.710 24.651 1.00 55.08 191 LYS A CA 1
ATOM 1317 C C . LYS A 1 191 ? 58.024 19.235 24.409 1.00 59.33 191 LYS A C 1
ATOM 1318 O O . LYS A 1 191 ? 58.689 18.585 25.225 1.00 53.82 191 LYS A O 1
ATOM 1320 N N . LEU A 1 192 ? 57.554 18.694 23.286 1.00 57.40 192 LEU A N 1
ATOM 1321 C CA . LEU A 1 192 ? 57.715 17.280 22.977 1.00 54.59 192 LEU A CA 1
ATOM 1322 C C . LEU A 1 192 ? 59.002 16.974 22.221 1.00 57.70 192 LEU A C 1
ATOM 1323 O O . LEU A 1 192 ? 59.218 15.814 21.850 1.00 54.27 192 LEU A O 1
ATOM 1328 N N . GLU A 1 193 ? 59.855 17.973 21.998 1.00 57.19 193 GLU A N 1
ATOM 1329 C CA . GLU A 1 193 ? 61.129 17.807 21.297 1.00 55.21 193 GLU A CA 1
ATOM 1330 C C . GLU A 1 193 ? 60.930 17.086 19.965 1.00 57.36 193 GLU A C 1
ATOM 1331 O O . GLU A 1 193 ? 61.460 16.000 19.721 1.00 53.48 193 GLU A O 1
ATOM 1337 N N . THR A 1 194 ? 60.138 17.714 19.106 1.00 61.10 194 THR A N 1
ATOM 1338 C CA . THR A 1 194 ? 59.878 17.201 17.768 1.00 56.16 194 THR A CA 1
ATOM 1339 C C . THR A 1 194 ? 59.790 18.403 16.834 1.00 49.85 194 THR A C 1
ATOM 1340 O O . THR A 1 194 ? 60.184 19.519 17.189 1.00 49.62 194 THR A O 1
ATOM 1344 N N . SER A 1 195 ? 59.279 18.186 15.629 1.00 55.51 195 SER A N 1
ATOM 1345 C CA . SER A 1 195 ? 59.207 19.221 14.610 1.00 51.93 195 SER A CA 1
ATOM 1346 C C . SER A 1 195 ? 57.766 19.412 14.156 1.00 50.18 195 SER A C 1
ATOM 1347 O O . SER A 1 195 ? 56.886 18.594 14.433 1.00 54.76 195 SER A O 1
ATOM 1350 N N . ILE A 1 196 ? 57.530 20.507 13.440 1.00 45.91 196 ILE A N 1
ATOM 1351 C CA . ILE A 1 196 ? 56.192 20.848 12.981 1.00 50.91 196 ILE A CA 1
ATOM 1352 C C . ILE A 1 196 ? 56.194 20.971 11.462 1.00 58.41 196 ILE A C 1
ATOM 1353 O O . ILE A 1 196 ? 57.195 21.347 10.842 1.00 55.47 196 ILE A O 1
ATOM 1358 N N . CYS A 1 197 ? 55.057 20.626 10.863 1.00 52.16 197 CYS A N 1
ATOM 1359 C CA . CYS A 1 197 ? 54.761 20.897 9.464 1.00 48.77 197 CYS A CA 1
ATOM 1360 C C . CYS A 1 197 ? 53.411 21.593 9.400 1.00 50.82 197 CYS A C 1
ATOM 1361 O O . CYS A 1 197 ? 52.428 21.078 9.942 1.00 49.95 197 CYS A O 1
ATOM 1364 N N . VAL A 1 198 ? 53.362 22.755 8.743 1.00 50.33 198 VAL A N 1
ATOM 1365 C CA . VAL A 1 198 ? 52.196 23.634 8.774 1.00 52.14 198 VAL A CA 1
ATOM 1366 C C . VAL A 1 198 ? 51.771 23.995 7.356 1.00 58.74 198 VAL A C 1
ATOM 1367 O O . VAL A 1 198 ? 52.567 24.547 6.589 1.00 52.04 198 VAL A O 1
ATOM 1371 N N . HIS A 1 199 ? 50.524 23.661 7.006 1.00 59.31 199 HIS A N 1
ATOM 1372 C CA . HIS A 1 199 ? 49.828 24.326 5.910 1.00 55.47 199 HIS A CA 1
ATOM 1373 C C . HIS A 1 199 ? 49.778 25.822 6.225 1.00 61.41 199 HIS A C 1
ATOM 1374 O O . HIS A 1 199 ? 49.276 26.215 7.282 1.00 56.65 199 HIS A O 1
ATOM 1381 N N . VAL A 1 200 ? 50.316 26.658 5.333 1.00 68.42 200 VAL A N 1
ATOM 1382 C CA . VAL A 1 200 ? 50.411 28.103 5.560 1.00 74.52 200 VAL A CA 1
ATOM 1383 C C . VAL A 1 200 ? 49.379 28.902 4.779 1.00 81.21 200 VAL A C 1
ATOM 1384 O O . VAL A 1 200 ? 49.297 30.126 4.968 1.00 86.31 200 VAL A O 1
ATOM 1386 N N . THR A 1 201 ? 48.588 28.261 3.916 1.00 77.30 201 THR A N 1
ATOM 1387 C CA . THR A 1 201 ? 47.678 28.986 3.032 1.00 78.31 201 THR A CA 1
ATOM 1388 C C . THR A 1 201 ? 46.626 29.757 3.821 1.00 77.81 201 THR A C 1
ATOM 1389 O O . THR A 1 201 ? 45.997 29.216 4.735 1.00 77.90 201 THR A O 1
ATOM 1393 N N . ASP A 1 202 ? 46.429 31.023 3.444 1.00 75.83 202 ASP A N 1
ATOM 1394 C CA . ASP A 1 202 ? 45.464 31.916 4.094 1.00 82.19 202 ASP A CA 1
ATOM 1395 C C . ASP A 1 202 ? 45.697 31.985 5.601 1.00 82.67 202 ASP A C 1
ATOM 1396 O O . ASP A 1 202 ? 44.758 32.031 6.400 1.00 76.31 202 ASP A O 1
ATOM 1401 N N . SER A 1 203 ? 46.968 31.989 5.989 1.00 80.62 203 SER A N 1
ATOM 1402 C CA . SER A 1 203 ? 47.321 32.131 7.391 1.00 77.84 203 SER A CA 1
ATOM 1403 C C . SER A 1 203 ? 46.922 33.511 7.899 1.00 82.04 203 SER A C 1
ATOM 1404 O O . SER A 1 203 ? 46.841 34.480 7.140 1.00 82.73 203 SER A O 1
ATOM 1406 N N . LEU A 1 204 ? 46.660 33.592 9.203 1.00 78.38 204 LEU A N 1
ATOM 1407 C CA . LEU A 1 204 ? 46.278 34.871 9.787 1.00 76.01 204 LEU A CA 1
ATOM 1408 C C . LEU A 1 204 ? 47.439 35.859 9.764 1.00 77.69 204 LEU A C 1
ATOM 1409 O O . LEU A 1 204 ? 47.244 37.046 9.475 1.00 78.51 204 LEU A O 1
ATOM 1414 N N . LEU A 1 205 ? 48.650 35.386 10.042 1.00 79.23 205 LEU A N 1
ATOM 1415 C CA . LEU A 1 205 ? 49.817 36.246 10.175 1.00 86.54 205 LEU A CA 1
ATOM 1416 C C . LEU A 1 205 ? 50.529 36.432 8.835 1.00 82.05 205 LEU A C 1
ATOM 1417 O O . LEU A 1 205 ? 50.343 35.663 7.889 1.00 74.86 205 LEU A O 1
ATOM 1419 N N . CYS A 1 206 ? 51.349 37.480 8.768 1.00 75.20 206 CYS A N 1
ATOM 1420 C CA . CYS A 1 206 ? 52.202 37.715 7.612 1.00 63.98 206 CYS A CA 1
ATOM 1421 C C . CYS A 1 206 ? 53.395 36.768 7.642 1.00 67.43 206 CYS A C 1
ATOM 1422 O O . CYS A 1 206 ? 53.806 36.291 8.703 1.00 75.49 206 CYS A O 1
ATOM 1425 N N . ALA A 1 207 ? 53.957 36.501 6.459 1.00 66.22 207 ALA A N 1
ATOM 1426 C CA . ALA A 1 207 ? 55.034 35.520 6.363 1.00 64.10 207 ALA A CA 1
ATOM 1427 C C . ALA A 1 207 ? 56.233 35.921 7.213 1.00 63.67 207 ALA A C 1
ATOM 1428 O O . ALA A 1 207 ? 56.902 35.059 7.797 1.00 56.34 207 ALA A O 1
ATOM 1430 N N . ASP A 1 208 ? 56.520 37.224 7.300 1.00 62.54 208 ASP A N 1
ATOM 1431 C CA . ASP A 1 208 ? 57.636 37.680 8.123 1.00 61.69 208 ASP A CA 1
ATOM 1432 C C . ASP A 1 208 ? 57.371 37.417 9.599 1.00 69.95 208 ASP A C 1
ATOM 1433 O O . ASP A 1 208 ? 58.282 37.033 10.341 1.00 74.39 208 ASP A O 1
ATOM 1438 N N . GLU A 1 209 ? 56.130 37.625 10.044 1.00 69.43 209 GLU A N 1
ATOM 1439 C CA . GLU A 1 209 ? 55.762 37.262 11.408 1.00 64.76 209 GLU A CA 1
ATOM 1440 C C . GLU A 1 209 ? 55.692 35.747 11.564 1.00 62.80 209 GLU A C 1
ATOM 1441 O O . GLU A 1 209 ? 56.325 35.175 12.460 1.00 69.87 209 GLU A O 1
ATOM 1443 N N . LEU A 1 210 ? 54.933 35.084 10.686 1.00 66.74 210 LEU A N 1
ATOM 1444 C CA . LEU A 1 210 ? 54.761 33.634 10.697 1.00 65.92 210 LEU A CA 1
ATOM 1445 C C . LEU A 1 210 ? 56.068 32.880 10.904 1.00 65.05 210 LEU A C 1
ATOM 1446 O O . LEU A 1 210 ? 56.194 32.053 11.815 1.00 65.15 210 LEU A O 1
ATOM 1451 N N . ILE A 1 211 ? 57.056 33.167 10.056 1.00 64.51 211 ILE A N 1
ATOM 1452 C CA . ILE A 1 211 ? 58.278 32.383 9.989 1.00 63.97 211 ILE A CA 1
ATOM 1453 C C . ILE A 1 211 ? 59.098 32.453 11.271 1.00 63.46 211 ILE A C 1
ATOM 1454 O O . ILE A 1 211 ? 59.988 31.621 11.477 1.00 63.72 211 ILE A O 1
ATOM 1459 N N . ARG A 1 212 ? 58.809 33.413 12.151 1.00 58.42 212 ARG A N 1
ATOM 1460 C CA . ARG A 1 212 ? 59.540 33.530 13.406 1.00 61.04 212 ARG A CA 1
ATOM 1461 C C . ARG A 1 212 ? 59.284 32.364 14.357 1.00 65.56 212 ARG A C 1
ATOM 1462 O O . ARG A 1 212 ? 60.029 32.210 15.331 1.00 53.51 212 ARG A O 1
ATOM 1464 N N . TYR A 1 213 ? 58.263 31.541 14.100 1.00 62.11 213 TYR A N 1
ATOM 1465 C CA . TYR A 1 213 ? 57.955 30.388 14.938 1.00 54.90 213 TYR A CA 1
ATOM 1466 C C . TYR A 1 213 ? 58.618 29.104 14.459 1.00 56.78 213 TYR A C 1
ATOM 1467 O O . TYR A 1 213 ? 58.533 28.086 15.153 1.00 56.65 213 TYR A O 1
ATOM 1476 N N . PHE A 1 214 ? 59.275 29.125 13.306 1.00 60.76 214 PHE A N 1
ATOM 1477 C CA . PHE A 1 214 ? 59.827 27.924 12.701 1.00 57.24 214 PHE A CA 1
ATOM 1478 C C . PHE A 1 214 ? 61.292 27.752 13.079 1.00 60.37 214 PHE A C 1
ATOM 1479 O O . PHE A 1 214 ? 62.031 28.726 13.244 1.00 66.49 214 PHE A O 1
ATOM 1487 N N . GLU A 1 215 ? 61.703 26.496 13.218 1.00 55.81 215 GLU A N 1
ATOM 1488 C CA . GLU A 1 215 ? 63.065 26.150 13.588 1.00 57.34 215 GLU A CA 1
ATOM 1489 C C . GLU A 1 215 ? 63.636 25.181 12.563 1.00 50.83 215 GLU A C 1
ATOM 1490 O O . GLU A 1 215 ? 62.925 24.679 11.689 1.00 54.35 215 GLU A O 1
ATOM 1496 N N . GLU A 1 216 ? 64.938 24.925 12.681 1.00 49.67 216 GLU A N 1
ATOM 1497 C CA . GLU A 1 216 ? 65.621 24.015 11.769 1.00 49.79 216 GLU A CA 1
ATOM 1498 C C . GLU A 1 216 ? 64.947 22.648 11.764 1.00 53.32 216 GLU A C 1
ATOM 1499 O O . GLU A 1 216 ? 64.728 22.045 12.818 1.00 59.03 216 GLU A O 1
ATOM 1505 N N . GLY A 1 217 ? 64.612 22.163 10.570 1.00 50.57 217 GLY A N 1
ATOM 1506 C CA . GLY A 1 217 ? 63.940 20.893 10.411 1.00 50.35 217 GLY A CA 1
ATOM 1507 C C . GLY A 1 217 ? 62.433 20.978 10.286 1.00 51.40 217 GLY A C 1
ATOM 1508 O O . GLY A 1 217 ? 61.798 19.966 9.962 1.00 54.05 217 GLY A O 1
ATOM 1509 N N . ASP A 1 218 ? 61.843 22.143 10.535 1.00 49.25 218 ASP A N 1
ATOM 1510 C CA . ASP A 1 218 ? 60.406 22.308 10.394 1.00 49.84 218 ASP A CA 1
ATOM 1511 C C . ASP A 1 218 ? 60.041 22.580 8.938 1.00 54.46 218 ASP A C 1
ATOM 1512 O O . ASP A 1 218 ? 60.870 23.005 8.130 1.00 57.43 218 ASP A O 1
ATOM 1517 N N . ILE A 1 219 ? 58.775 22.335 8.610 1.00 53.64 219 ILE A N 1
ATOM 1518 C CA . ILE A 1 219 ? 58.295 22.373 7.234 1.00 53.99 219 ILE A CA 1
ATOM 1519 C C . ILE A 1 219 ? 57.338 23.546 7.066 1.00 52.42 219 ILE A C 1
ATOM 1520 O O . ILE A 1 219 ? 56.380 23.693 7.835 1.00 56.04 219 ILE A O 1
ATOM 1525 N N . TYR A 1 220 ? 57.600 24.374 6.057 1.00 55.43 220 TYR A N 1
ATOM 1526 C CA . TYR A 1 220 ? 56.718 25.469 5.652 1.00 54.25 220 TYR A CA 1
ATOM 1527 C C . TYR A 1 220 ? 56.001 24.982 4.398 1.00 56.81 220 TYR A C 1
ATOM 1528 O O . TYR A 1 220 ? 56.466 25.184 3.277 1.00 64.38 220 TYR A O 1
ATOM 1537 N N . ALA A 1 221 ? 54.870 24.312 4.592 1.00 52.15 221 ALA A N 1
ATOM 1538 C CA . ALA A 1 221 ? 54.170 23.696 3.477 1.00 52.17 221 ALA A CA 1
ATOM 1539 C C . ALA A 1 221 ? 53.454 24.743 2.633 1.00 58.72 221 ALA A C 1
ATOM 1540 O O . ALA A 1 221 ? 52.922 25.733 3.145 1.00 60.42 221 ALA A O 1
ATOM 1542 N N . HIS A 1 222 ? 53.450 24.502 1.321 1.00 58.90 222 HIS A N 1
ATOM 1543 C CA . HIS A 1 222 ? 52.829 25.374 0.325 1.00 54.41 222 HIS A CA 1
ATOM 1544 C C . HIS A 1 222 ? 53.461 26.767 0.364 1.00 57.15 222 HIS A C 1
ATOM 1545 O O . HIS A 1 222 ? 52.815 27.771 0.668 1.00 64.81 222 HIS A O 1
ATOM 1552 N N . CYS A 1 223 ? 54.758 26.804 0.049 1.00 52.55 223 CYS A N 1
ATOM 1553 C CA . CYS A 1 223 ? 55.500 28.056 0.121 1.00 57.84 223 CYS A CA 1
ATOM 1554 C C . CYS A 1 223 ? 55.132 29.017 -1.002 1.00 59.28 223 CYS A C 1
ATOM 1555 O O . CYS A 1 223 ? 55.324 30.228 -0.850 1.00 61.06 223 CYS A O 1
ATOM 1558 N N . PHE A 1 224 ? 54.592 28.516 -2.111 1.00 57.21 224 PHE A N 1
ATOM 1559 C CA . PHE A 1 224 ? 54.197 29.344 -3.245 1.00 61.20 224 PHE A CA 1
ATOM 1560 C C . PHE A 1 224 ? 52.678 29.454 -3.361 1.00 66.85 224 PHE A C 1
ATOM 1561 O O . PHE A 1 224 ? 52.134 29.524 -4.465 1.00 67.18 224 PHE A O 1
ATOM 1569 N N . HIS A 1 225 ? 51.971 29.486 -2.226 1.00 63.72 225 HIS A N 1
ATOM 1570 C CA . HIS A 1 225 ? 50.517 29.343 -2.270 1.00 67.37 225 HIS A CA 1
ATOM 1571 C C . HIS A 1 225 ? 49.840 30.595 -2.821 1.00 70.35 225 HIS A C 1
ATOM 1572 O O . HIS A 1 225 ? 48.849 30.494 -3.555 1.00 76.34 225 HIS A O 1
ATOM 1579 N N . GLY A 1 226 ? 50.354 31.777 -2.487 1.00 60.75 226 GLY A N 1
ATOM 1580 C CA . GLY A 1 226 ? 49.853 33.005 -3.087 1.00 68.11 226 GLY A CA 1
ATOM 1581 C C . GLY A 1 226 ? 48.391 33.303 -2.829 1.00 72.93 226 GLY A C 1
ATOM 1582 O O . GLY A 1 226 ? 47.756 33.991 -3.635 1.00 62.24 226 GLY A O 1
ATOM 1583 N N . THR A 1 227 ? 47.838 32.806 -1.726 1.00 75.87 227 THR A N 1
ATOM 1584 C CA . THR A 1 227 ? 46.453 33.068 -1.335 1.00 72.00 227 THR A CA 1
ATOM 1585 C C . THR A 1 227 ? 46.483 33.745 0.032 1.00 79.37 227 THR A C 1
ATOM 1586 O O . THR A 1 227 ? 46.612 33.076 1.063 1.00 82.04 227 THR A O 1
ATOM 1590 N N . GLY A 1 228 ? 46.365 35.057 0.040 1.00 81.26 228 GLY A N 1
ATOM 1591 C CA . GLY A 1 228 ? 46.484 35.827 1.274 1.00 70.24 228 GLY A CA 1
ATOM 1592 C C . GLY A 1 228 ? 47.919 36.286 1.494 1.00 74.11 228 GLY A C 1
ATOM 1593 O O . GLY A 1 228 ? 48.496 36.945 0.633 1.00 73.59 228 GLY A O 1
ATOM 1594 N N . HIS A 1 229 ? 48.489 35.922 2.639 1.00 87.20 229 HIS A N 1
ATOM 1595 C CA . HIS A 1 229 ? 49.841 36.342 3.001 1.00 85.08 229 HIS A CA 1
ATOM 1596 C C . HIS A 1 229 ? 50.834 35.353 2.402 1.00 87.67 229 HIS A C 1
ATOM 1597 O O . HIS A 1 229 ? 51.011 34.242 2.910 1.00 83.03 229 HIS A O 1
ATOM 1604 N N . SER A 1 230 ? 51.478 35.761 1.311 1.00 78.78 230 SER A N 1
ATOM 1605 C CA . SER A 1 230 ? 52.463 34.948 0.618 1.00 67.03 230 SER A CA 1
ATOM 1606 C C . SER A 1 230 ? 53.849 35.201 1.210 1.00 68.55 230 SER A C 1
ATOM 1607 O O . SER A 1 230 ? 54.002 35.919 2.201 1.00 71.30 230 SER A O 1
ATOM 1610 N N . ILE A 1 231 ? 54.881 34.622 0.594 1.00 64.77 231 ILE A N 1
ATOM 1611 C CA . ILE A 1 231 ? 56.255 34.793 1.057 1.00 61.72 231 ILE A CA 1
ATOM 1612 C C . ILE A 1 231 ? 56.857 36.034 0.415 1.00 66.20 231 ILE A C 1
ATOM 1613 O O . ILE A 1 231 ? 58.064 36.276 0.522 1.00 64.38 231 ILE A O 1
ATOM 1618 N N . LEU A 1 232 ? 56.024 36.820 -0.259 1.00 67.53 232 LEU A N 1
ATOM 1619 C CA . LEU A 1 232 ? 56.446 38.048 -0.914 1.00 67.65 232 LEU A CA 1
ATOM 1620 C C . LEU A 1 232 ? 55.909 39.249 -0.149 1.00 70.76 232 LEU A C 1
ATOM 1621 O O . LEU A 1 232 ? 54.757 39.248 0.296 1.00 72.95 232 LEU A O 1
ATOM 1626 N N . ASN A 1 233 ? 56.748 40.272 0.005 1.00 74.08 233 ASN A N 1
ATOM 1627 C CA . ASN A 1 233 ? 56.334 41.482 0.698 1.00 77.61 233 ASN A CA 1
ATOM 1628 C C . ASN A 1 233 ? 55.533 42.384 -0.241 1.00 83.64 233 ASN A C 1
ATOM 1629 O O . ASN A 1 233 ? 55.257 42.042 -1.396 1.00 74.64 233 ASN A O 1
ATOM 1634 N N . GLU A 1 234 ? 55.160 43.563 0.265 1.00 85.00 234 GLU A N 1
ATOM 1635 C CA . GLU A 1 234 ? 54.274 44.461 -0.467 1.00 83.48 234 GLU A CA 1
ATOM 1636 C C . GLU A 1 234 ? 54.884 44.976 -1.766 1.00 77.91 234 GLU A C 1
ATOM 1637 O O . GLU A 1 234 ? 54.157 45.553 -2.582 1.00 79.13 234 GLU A O 1
ATOM 1639 N N . GLN A 1 235 ? 56.186 44.782 -1.981 1.00 77.36 235 GLN A N 1
ATOM 1640 C CA . GLN A 1 235 ? 56.849 45.188 -3.213 1.00 70.99 235 GLN A CA 1
ATOM 1641 C C . GLN A 1 235 ? 57.263 43.999 -4.073 1.00 72.94 235 GLN A C 1
ATOM 1642 O O . GLN A 1 235 ? 57.985 44.181 -5.059 1.00 79.85 235 GLN A O 1
ATOM 1644 N N . GLY A 1 236 ? 56.831 42.791 -3.723 1.00 74.12 236 GLY A N 1
ATOM 1645 C CA . GLY A 1 236 ? 57.060 41.627 -4.554 1.00 72.23 236 GLY A CA 1
ATOM 1646 C C . GLY A 1 236 ? 58.342 40.870 -4.294 1.00 72.03 236 GLY A C 1
ATOM 1647 O O . GLY A 1 236 ? 58.731 40.046 -5.131 1.00 64.59 236 GLY A O 1
ATOM 1648 N N . GLN A 1 237 ? 59.006 41.110 -3.168 1.00 75.64 237 GLN A N 1
ATOM 1649 C CA . GLN A 1 237 ? 60.257 40.446 -2.840 1.00 69.90 237 GLN A CA 1
ATOM 1650 C C . GLN A 1 237 ? 60.045 39.417 -1.738 1.00 71.39 237 GLN A C 1
ATOM 1651 O O . GLN A 1 237 ? 59.226 39.606 -0.834 1.00 67.59 237 GLN A O 1
ATOM 1657 N N . VAL A 1 238 ? 60.794 38.315 -1.831 1.00 73.09 238 VAL A N 1
ATOM 1658 C CA . VAL A 1 238 ? 60.826 37.343 -0.748 1.00 63.57 238 VAL A CA 1
ATOM 1659 C C . VAL A 1 238 ? 61.330 38.024 0.513 1.00 66.45 238 VAL A C 1
ATOM 1660 O O . VAL A 1 238 ? 62.348 38.728 0.492 1.00 70.78 238 VAL A O 1
ATOM 1664 N N . TYR A 1 239 ? 60.608 37.833 1.615 1.00 71.95 239 TYR A N 1
ATOM 1665 C CA . TYR A 1 239 ? 61.025 38.406 2.886 1.00 62.49 239 TYR A CA 1
ATOM 1666 C C . TYR A 1 239 ? 62.432 37.946 3.243 1.00 65.90 239 TYR A C 1
ATOM 1667 O O . TYR A 1 239 ? 62.798 36.789 3.023 1.00 69.82 239 TYR A O 1
ATOM 1676 N N . ALA A 1 240 ? 63.226 38.866 3.796 1.00 64.53 240 ALA A N 1
ATOM 1677 C CA . ALA A 1 240 ? 64.554 38.492 4.267 1.00 64.38 240 ALA A CA 1
ATOM 1678 C C . ALA A 1 240 ? 64.478 37.468 5.393 1.00 67.37 240 ALA A C 1
ATOM 1679 O O . ALA A 1 240 ? 65.409 36.676 5.575 1.00 63.80 240 ALA A O 1
ATOM 1681 N N . ALA A 1 241 ? 63.382 37.468 6.157 1.00 63.82 241 ALA A N 1
ATOM 1682 C CA . ALA A 1 241 ? 63.217 36.466 7.204 1.00 65.48 241 ALA A CA 1
ATOM 1683 C C . ALA A 1 241 ? 62.910 35.098 6.609 1.00 69.20 241 ALA A C 1
ATOM 1684 O O . ALA A 1 241 ? 63.417 34.077 7.089 1.00 67.89 241 ALA A O 1
ATOM 1686 N N . ILE A 1 242 ? 62.075 35.060 5.568 1.00 65.02 242 ILE A N 1
ATOM 1687 C CA . ILE A 1 242 ? 61.837 33.814 4.846 1.00 62.52 242 ILE A CA 1
ATOM 1688 C C . ILE A 1 242 ? 63.153 33.254 4.321 1.00 59.89 242 ILE A C 1
ATOM 1689 O O . ILE A 1 242 ? 63.418 32.049 4.415 1.00 60.94 242 ILE A O 1
ATOM 1694 N N . LYS A 1 243 ? 64.011 34.125 3.785 1.00 59.73 243 LYS A N 1
ATOM 1695 C CA . LYS A 1 243 ? 65.292 33.676 3.253 1.00 57.12 243 LYS A CA 1
ATOM 1696 C C . LYS A 1 243 ? 66.228 33.225 4.367 1.00 57.10 243 LYS A C 1
ATOM 1697 O O . LYS A 1 243 ? 66.911 32.202 4.234 1.00 51.02 243 LYS A O 1
ATOM 1703 N N . GLU A 1 244 ? 66.273 33.974 5.474 1.00 65.91 244 GLU A N 1
ATOM 1704 C CA . GLU A 1 244 ? 67.112 33.582 6.603 1.00 61.27 244 GLU A CA 1
ATOM 1705 C C . GLU A 1 244 ? 66.674 32.247 7.188 1.00 59.80 244 GLU A C 1
ATOM 1706 O O . GLU A 1 244 ? 67.517 31.455 7.625 1.00 60.06 244 GLU A O 1
ATOM 1712 N N . ALA A 1 245 ? 65.366 31.979 7.199 1.00 62.14 245 ALA A N 1
ATOM 1713 C CA . ALA A 1 245 ? 64.868 30.718 7.741 1.00 62.72 245 ALA A CA 1
ATOM 1714 C C . ALA A 1 245 ? 65.335 29.533 6.910 1.00 58.83 245 ALA A C 1
ATOM 1715 O O . ALA A 1 245 ? 65.742 28.503 7.462 1.00 62.56 245 ALA A O 1
ATOM 1717 N N . GLN A 1 246 ? 65.262 29.650 5.583 1.00 60.25 246 GLN A N 1
ATOM 1718 C CA . GLN A 1 246 ? 65.762 28.584 4.723 1.00 58.97 246 GLN A CA 1
ATOM 1719 C C . GLN A 1 246 ? 67.221 28.279 5.034 1.00 57.89 246 GLN A C 1
ATOM 1720 O O . GLN A 1 246 ? 67.636 27.114 5.033 1.00 55.89 246 GLN A O 1
ATOM 1726 N N . SER A 1 247 ? 68.006 29.317 5.332 1.00 56.83 247 SER A N 1
ATOM 1727 C CA . SER A 1 247 ? 69.413 29.125 5.664 1.00 57.46 247 SER A CA 1
ATOM 1728 C C . SER A 1 247 ? 69.589 28.498 7.040 1.00 62.84 247 SER A C 1
ATOM 1729 O O . SER A 1 247 ? 70.550 27.750 7.260 1.00 62.61 247 SER A O 1
ATOM 1732 N N . ARG A 1 248 ? 68.687 28.796 7.978 1.00 59.72 248 ARG A N 1
ATOM 1733 C CA . ARG A 1 248 ? 68.771 28.188 9.302 1.00 64.07 248 ARG A CA 1
ATOM 1734 C C . ARG A 1 248 ? 68.501 26.690 9.243 1.00 66.68 248 ARG A C 1
ATOM 1735 O O . ARG A 1 248 ? 69.077 25.925 10.026 1.00 75.91 248 ARG A O 1
ATOM 1743 N N . GLY A 1 249 ? 67.652 26.253 8.318 1.00 58.78 249 GLY A N 1
ATOM 1744 C CA . GLY A 1 249 ? 67.335 24.846 8.191 1.00 51.59 249 GLY A CA 1
ATOM 1745 C C . GLY A 1 249 ? 65.854 24.601 8.007 1.00 54.64 249 GLY A C 1
ATOM 1746 O O . GLY A 1 249 ? 65.428 23.459 7.811 1.00 56.16 249 GLY A O 1
ATOM 1747 N N . VAL A 1 250 ? 65.058 25.670 8.076 1.00 54.50 250 VAL A N 1
ATOM 1748 C CA . VAL A 1 250 ? 63.621 25.550 7.855 1.00 53.67 250 VAL A CA 1
ATOM 1749 C C . VAL A 1 250 ? 63.384 25.085 6.427 1.00 58.83 250 VAL A C 1
ATOM 1750 O O . VAL A 1 250 ? 63.766 25.761 5.463 1.00 61.92 250 VAL A O 1
ATOM 1754 N N . ILE A 1 251 ? 62.753 23.927 6.283 1.00 57.79 251 ILE A N 1
ATOM 1755 C CA . ILE A 1 251 ? 62.547 23.316 4.976 1.00 58.94 251 ILE A CA 1
ATOM 1756 C C . ILE A 1 251 ? 61.285 23.892 4.351 1.00 56.24 251 ILE A C 1
ATOM 1757 O O . ILE A 1 251 ? 60.189 23.762 4.906 1.00 58.92 251 ILE A O 1
ATOM 1762 N N . PHE A 1 252 ? 61.436 24.519 3.189 1.00 57.08 252 PHE A N 1
ATOM 1763 C CA . PHE A 1 252 ? 60.300 25.040 2.445 1.00 55.56 252 PHE A CA 1
ATOM 1764 C C . PHE A 1 252 ? 59.860 24.018 1.407 1.00 52.18 252 PHE A C 1
ATOM 1765 O O . PHE A 1 252 ? 60.686 23.478 0.665 1.00 54.69 252 PHE A O 1
ATOM 1773 N N . ASP A 1 253 ? 58.557 23.751 1.370 1.00 55.85 253 ASP A N 1
ATOM 1774 C CA . ASP A 1 253 ? 57.975 22.710 0.535 1.00 54.54 253 ASP A CA 1
ATOM 1775 C C . ASP A 1 253 ? 56.865 23.330 -0.299 1.00 54.54 253 ASP A C 1
ATOM 1776 O O . ASP A 1 253 ? 55.967 23.979 0.244 1.00 54.76 253 ASP A O 1
ATOM 1781 N N . CYS A 1 254 ? 56.927 23.126 -1.615 1.00 53.35 254 CYS A N 1
ATOM 1782 C CA . CYS A 1 254 ? 55.899 23.632 -2.523 1.00 57.83 254 CYS A CA 1
ATOM 1783 C C . CYS A 1 254 ? 54.893 22.515 -2.775 1.00 62.11 254 CYS A C 1
ATOM 1784 O O . CYS A 1 254 ? 54.951 21.779 -3.761 1.00 74.86 254 CYS A O 1
ATOM 1787 N N . SER A 1 255 ? 53.948 22.388 -1.853 1.00 61.05 255 SER A N 1
ATOM 1788 C CA . SER A 1 255 ? 52.944 21.337 -1.950 1.00 54.90 255 SER A CA 1
ATOM 1789 C C . SER A 1 255 ? 51.876 21.799 -2.931 1.00 56.62 255 SER A C 1
ATOM 1790 O O . SER A 1 255 ? 51.008 22.610 -2.600 1.00 63.77 255 SER A O 1
ATOM 1793 N N . ASN A 1 256 ? 51.949 21.281 -4.155 1.00 58.27 256 ASN A N 1
ATOM 1794 C CA . ASN A 1 256 ? 51.118 21.745 -5.262 1.00 63.06 256 ASN A CA 1
ATOM 1795 C C . ASN A 1 256 ? 49.720 21.155 -5.115 1.00 61.74 256 ASN A C 1
ATOM 1796 O O . ASN A 1 256 ? 49.366 20.141 -5.719 1.00 75.50 256 ASN A O 1
ATOM 1801 N N . GLY A 1 257 ? 48.900 21.816 -4.309 1.00 55.08 257 GLY A N 1
ATOM 1802 C CA . GLY A 1 257 ? 47.537 21.352 -4.148 1.00 61.84 257 GLY A CA 1
ATOM 1803 C C . GLY A 1 257 ? 46.682 21.642 -5.365 1.00 62.30 257 GLY A C 1
ATOM 1804 O O . GLY A 1 257 ? 47.192 21.754 -6.483 1.00 65.81 257 GLY A O 1
ATOM 1805 N N . VAL A 1 258 ? 45.366 21.745 -5.166 1.00 63.32 258 VAL A N 1
ATOM 1806 C CA . VAL A 1 258 ? 44.510 22.349 -6.181 1.00 53.38 258 VAL A CA 1
ATOM 1807 C C . VAL A 1 258 ? 44.302 23.832 -5.919 1.00 61.09 258 VAL A C 1
ATOM 1808 O O . VAL A 1 258 ? 43.754 24.535 -6.782 1.00 66.92 258 VAL A O 1
ATOM 1812 N N . ALA A 1 259 ? 44.732 24.334 -4.755 1.00 63.32 259 ALA A N 1
ATOM 1813 C CA . ALA A 1 259 ? 44.584 25.744 -4.416 1.00 63.50 259 ALA A CA 1
ATOM 1814 C C . ALA A 1 259 ? 45.807 26.285 -3.682 1.00 63.21 259 ALA A C 1
ATOM 1815 O O . ALA A 1 259 ? 45.703 27.312 -2.999 1.00 69.11 259 ALA A O 1
ATOM 1817 N N . HIS A 1 260 ? 46.959 25.624 -3.810 1.00 61.97 260 HIS A N 1
ATOM 1818 C CA . HIS A 1 260 ? 48.132 25.900 -2.987 1.00 66.19 260 HIS A CA 1
ATOM 1819 C C . HIS A 1 260 ? 49.357 26.281 -3.810 1.00 70.25 260 HIS A C 1
ATOM 1820 O O . HIS A 1 260 ? 50.485 26.197 -3.311 1.00 63.94 260 HIS A O 1
ATOM 1827 N N . PHE A 1 261 ? 49.165 26.695 -5.059 1.00 65.53 261 PHE A N 1
ATOM 1828 C CA . PHE A 1 261 ? 50.270 27.069 -5.929 1.00 59.56 261 PHE A CA 1
ATOM 1829 C C . PHE A 1 261 ? 49.836 28.239 -6.795 1.00 63.78 261 PHE A C 1
ATOM 1830 O O . PHE A 1 261 ? 48.749 28.212 -7.380 1.00 66.59 261 PHE A O 1
ATOM 1838 N N . ASP A 1 262 ? 50.684 29.260 -6.869 1.00 65.35 262 ASP A N 1
ATOM 1839 C CA . ASP A 1 262 ? 50.437 30.433 -7.692 1.00 62.28 262 ASP A CA 1
ATOM 1840 C C . ASP A 1 262 ? 51.658 30.648 -8.570 1.00 64.96 262 ASP A C 1
ATOM 1841 O O . ASP A 1 262 ? 52.786 30.707 -8.067 1.00 66.96 262 ASP A O 1
ATOM 1846 N N . PHE A 1 263 ? 51.431 30.758 -9.880 1.00 63.87 263 PHE A N 1
ATOM 1847 C CA . PHE A 1 263 ? 52.541 30.954 -10.805 1.00 65.22 263 PHE A CA 1
ATOM 1848 C C . PHE A 1 263 ? 53.271 32.262 -10.525 1.00 63.00 263 PHE A C 1
ATOM 1849 O O . PHE A 1 263 ? 54.501 32.327 -10.628 1.00 62.08 263 PHE A O 1
ATOM 1857 N N . LYS A 1 264 ? 52.532 33.312 -10.157 1.00 62.52 264 LYS A N 1
ATOM 1858 C CA . LYS A 1 264 ? 53.158 34.612 -9.937 1.00 63.72 264 LYS A CA 1
ATOM 1859 C C . LYS A 1 264 ? 54.076 34.607 -8.720 1.00 65.39 264 LYS A C 1
ATOM 1860 O O . LYS A 1 264 ? 55.087 35.317 -8.711 1.00 63.07 264 LYS A O 1
ATOM 1862 N N . VAL A 1 265 ? 53.753 33.822 -7.691 1.00 61.67 265 VAL A N 1
ATOM 1863 C CA . VAL A 1 265 ? 54.609 33.763 -6.508 1.00 61.94 265 VAL A CA 1
ATOM 1864 C C . VAL A 1 265 ? 55.828 32.887 -6.768 1.00 61.50 265 VAL A C 1
ATOM 1865 O O . VAL A 1 265 ? 56.959 33.255 -6.428 1.00 56.83 265 VAL A O 1
ATOM 1869 N N . ALA A 1 266 ? 55.615 31.717 -7.374 1.00 63.91 266 ALA A N 1
ATOM 1870 C CA . ALA A 1 266 ? 56.724 30.813 -7.664 1.00 65.89 266 ALA A CA 1
ATOM 1871 C C . ALA A 1 266 ? 57.728 31.456 -8.617 1.00 70.54 266 ALA A C 1
ATOM 1872 O O . ALA A 1 266 ? 58.931 31.490 -8.333 1.00 64.33 266 ALA A O 1
ATOM 1874 N N . GLN A 1 267 ? 57.248 31.978 -9.751 1.00 67.12 267 GLN A N 1
ATOM 1875 C CA . GLN A 1 267 ? 58.134 32.604 -10.732 1.00 70.14 267 GLN A CA 1
ATOM 1876 C C . GLN A 1 267 ? 58.975 33.710 -10.102 1.00 67.64 267 GLN A C 1
ATOM 1877 O O . GLN A 1 267 ? 60.192 33.775 -10.310 1.00 65.23 267 GLN A O 1
ATOM 1883 N N . SER A 1 268 ? 58.337 34.591 -9.326 1.00 66.76 268 SER A N 1
ATOM 1884 C CA . SER A 1 268 ? 59.071 35.666 -8.663 1.00 67.38 268 SER A CA 1
ATOM 1885 C C . SER A 1 268 ? 60.124 35.107 -7.718 1.00 67.05 268 SER A C 1
ATOM 1886 O O . SER A 1 268 ? 61.288 35.518 -7.755 1.00 63.03 268 SER A O 1
ATOM 1889 N N . ALA A 1 269 ? 59.728 34.161 -6.861 1.00 62.74 269 ALA A N 1
ATOM 1890 C CA . ALA A 1 269 ? 60.664 33.600 -5.893 1.00 61.89 269 ALA A CA 1
ATOM 1891 C C . ALA A 1 269 ? 61.861 32.959 -6.584 1.00 63.18 269 ALA A C 1
ATOM 1892 O O . ALA A 1 269 ? 63.001 33.102 -6.127 1.00 65.44 269 ALA A O 1
ATOM 1894 N N . MET A 1 270 ? 61.628 32.258 -7.693 1.00 65.71 270 MET A N 1
ATOM 1895 C CA . MET A 1 270 ? 62.736 31.638 -8.409 1.00 62.22 270 MET A CA 1
ATOM 1896 C C . MET A 1 270 ? 63.544 32.656 -9.204 1.00 59.81 270 MET A C 1
ATOM 1897 O O . MET A 1 270 ? 64.734 32.431 -9.456 1.00 67.43 270 MET A O 1
ATOM 1902 N N . GLU A 1 271 ? 62.934 33.776 -9.599 1.00 56.94 271 GLU A N 1
ATOM 1903 C CA . GLU A 1 271 ? 63.712 34.844 -10.217 1.00 61.17 271 GLU A CA 1
ATOM 1904 C C . GLU A 1 271 ? 64.678 35.460 -9.214 1.00 59.15 271 GLU A C 1
ATOM 1905 O O . GLU A 1 271 ? 65.818 35.793 -9.558 1.00 58.60 271 GLU A O 1
ATOM 1907 N N . GLN A 1 272 ? 64.243 35.606 -7.963 1.00 67.06 272 GLN A N 1
ATOM 1908 C CA . GLN A 1 272 ? 65.068 36.176 -6.907 1.00 69.82 272 GLN A CA 1
ATOM 1909 C C . GLN A 1 272 ? 65.995 35.157 -6.255 1.00 65.66 272 GLN A C 1
ATOM 1910 O O . GLN A 1 272 ? 66.762 35.528 -5.360 1.00 65.44 272 GLN A O 1
ATOM 1916 N N . GLY A 1 273 ? 65.948 33.896 -6.675 1.00 61.83 273 GLY A N 1
ATOM 1917 C CA . GLY A 1 273 ? 66.845 32.883 -6.165 1.00 62.39 273 GLY A CA 1
ATOM 1918 C C . GLY A 1 273 ? 66.295 32.014 -5.058 1.00 70.95 273 GLY A C 1
ATOM 1919 O O . GLY A 1 273 ? 67.052 31.221 -4.486 1.00 80.02 273 GLY A O 1
ATOM 1920 N N . PHE A 1 274 ? 65.011 32.137 -4.733 1.00 75.58 274 PHE A N 1
ATOM 1921 C CA . PHE A 1 274 ? 64.383 31.320 -3.700 1.00 62.84 274 PHE A CA 1
ATOM 1922 C C . PHE A 1 274 ? 63.801 30.071 -4.353 1.00 67.12 274 PHE A C 1
ATOM 1923 O O . PHE A 1 274 ? 62.803 30.145 -5.077 1.00 64.41 274 PHE A O 1
ATOM 1931 N N . TYR A 1 275 ? 64.428 28.928 -4.105 1.00 66.36 275 TYR A N 1
ATOM 1932 C CA . TYR A 1 275 ? 63.918 27.674 -4.625 1.00 60.82 275 TYR A CA 1
ATOM 1933 C C . TYR A 1 275 ? 63.404 26.805 -3.486 1.00 59.45 275 TYR A C 1
ATOM 1934 O O . TYR A 1 275 ? 64.025 26.753 -2.419 1.00 60.28 275 TYR A O 1
ATOM 1943 N N . PRO A 1 276 ? 62.280 26.121 -3.675 1.00 60.91 276 PRO A N 1
ATOM 1944 C CA . PRO A 1 276 ? 61.769 25.253 -2.609 1.00 55.18 276 PRO A CA 1
ATOM 1945 C C . PRO A 1 276 ? 62.701 24.073 -2.392 1.00 54.87 276 PRO A C 1
ATOM 1946 O O . PRO A 1 276 ? 63.234 23.496 -3.341 1.00 60.38 276 PRO A O 1
ATOM 1950 N N . ASP A 1 277 ? 62.916 23.734 -1.121 1.00 55.99 277 ASP A N 1
ATOM 1951 C CA . ASP A 1 277 ? 63.784 22.607 -0.807 1.00 56.50 277 ASP A CA 1
ATOM 1952 C C . ASP A 1 277 ? 63.128 21.276 -1.128 1.00 55.97 277 ASP A C 1
ATOM 1953 O O . ASP A 1 277 ? 63.833 20.289 -1.364 1.00 56.37 277 ASP A O 1
ATOM 1958 N N . ILE A 1 278 ? 61.799 21.235 -1.150 1.00 56.08 278 ILE A N 1
ATOM 1959 C CA . ILE A 1 278 ? 61.042 20.014 -1.380 1.00 52.36 278 ILE A CA 1
ATOM 1960 C C . ILE A 1 278 ? 59.973 20.302 -2.420 1.00 53.81 278 ILE A C 1
ATOM 1961 O O . ILE A 1 278 ? 59.255 21.305 -2.319 1.00 53.52 278 ILE A O 1
ATOM 1966 N N . ILE A 1 279 ? 59.871 19.430 -3.418 1.00 51.64 279 ILE A N 1
ATOM 1967 C CA . ILE A 1 279 ? 58.782 19.451 -4.385 1.00 47.17 279 ILE A CA 1
ATOM 1968 C C . ILE A 1 279 ? 57.877 18.266 -4.081 1.00 45.42 279 ILE A C 1
ATOM 1969 O O . ILE A 1 279 ? 58.348 17.127 -3.979 1.00 46.50 279 ILE A O 1
ATOM 1974 N N . SER A 1 280 ? 56.587 18.541 -3.901 1.00 46.87 280 SER A N 1
ATOM 1975 C CA . SER A 1 280 ? 55.622 17.531 -3.492 1.00 47.11 280 SER A CA 1
ATOM 1976 C C . SER A 1 280 ? 54.288 17.831 -4.163 1.00 46.42 280 SER A C 1
ATOM 1977 O O . SER A 1 280 ? 54.141 18.822 -4.882 1.00 46.34 280 SER A O 1
ATOM 1980 N N . THR A 1 281 ? 53.303 16.975 -3.900 1.00 48.48 281 THR A N 1
ATOM 1981 C CA . THR A 1 281 ? 52.041 17.008 -4.626 1.00 48.65 281 THR A CA 1
ATOM 1982 C C . THR A 1 281 ? 50.840 17.445 -3.801 1.00 51.60 281 THR A C 1
ATOM 1983 O O . THR A 1 281 ? 49.880 17.953 -4.379 1.00 52.64 281 THR A O 1
ATOM 1987 N N . ASP A 1 282 ? 50.859 17.270 -2.477 1.00 50.77 282 ASP A N 1
ATOM 1988 C CA . ASP A 1 282 ? 49.622 17.275 -1.690 1.00 48.89 282 ASP A CA 1
ATOM 1989 C C . ASP A 1 282 ? 48.625 16.306 -2.321 1.00 51.09 282 ASP A C 1
ATOM 1990 O O . ASP A 1 282 ? 47.443 16.611 -2.497 1.00 48.54 282 ASP A O 1
ATOM 1995 N N . LEU A 1 283 ? 49.138 15.130 -2.687 1.00 45.03 283 LEU A N 1
ATOM 1996 C CA . LEU A 1 283 ? 48.367 14.124 -3.404 1.00 42.82 283 LEU A CA 1
ATOM 1997 C C . LEU A 1 283 ? 47.103 13.752 -2.645 1.00 47.19 283 LEU A C 1
ATOM 1998 O O . LEU A 1 283 ? 47.158 13.349 -1.479 1.00 45.60 283 LEU A O 1
ATOM 2003 N N . THR A 1 284 ? 45.963 13.907 -3.312 1.00 46.24 284 THR A N 1
ATOM 2004 C CA . THR A 1 284 ? 44.683 13.415 -2.835 1.00 44.45 284 THR A CA 1
ATOM 2005 C C . THR A 1 284 ? 44.001 12.671 -3.971 1.00 47.73 284 THR A C 1
ATOM 2006 O O . THR A 1 284 ? 44.408 12.754 -5.133 1.00 53.67 284 THR A O 1
ATOM 2010 N N . LEU A 1 285 ? 42.939 11.945 -3.624 1.00 48.36 285 LEU A N 1
ATOM 2011 C CA . LEU A 1 285 ? 42.173 11.227 -4.634 1.00 47.38 285 LEU A CA 1
ATOM 2012 C C . LEU A 1 285 ? 41.527 12.177 -5.634 1.00 50.66 285 LEU A C 1
ATOM 2013 O O . LEU A 1 285 ? 41.193 11.762 -6.749 1.00 47.90 285 LEU A O 1
ATOM 2018 N N . ARG A 1 286 ? 41.385 13.451 -5.270 1.00 55.61 286 ARG A N 1
ATOM 2019 C CA . ARG A 1 286 ? 40.775 14.442 -6.147 1.00 51.29 286 ARG A CA 1
ATOM 2020 C C . ARG A 1 286 ? 41.742 14.959 -7.207 1.00 54.47 286 ARG A C 1
ATOM 2021 O O . ARG A 1 286 ? 41.309 15.305 -8.313 1.00 56.92 286 ARG A O 1
ATOM 2029 N N . ASN A 1 287 ? 43.040 15.016 -6.904 1.00 58.17 287 ASN A N 1
ATOM 2030 C CA . ASN A 1 287 ? 44.024 15.599 -7.810 1.00 50.83 287 ASN A CA 1
ATOM 2031 C C . ASN A 1 287 ? 45.013 14.577 -8.362 1.00 49.32 287 ASN A C 1
ATOM 2032 O O . ASN A 1 287 ? 46.027 14.969 -8.951 1.00 47.23 287 ASN A O 1
ATOM 2037 N N . SER A 1 288 ? 44.748 13.284 -8.194 1.00 45.79 288 SER A N 1
ATOM 2038 C CA . SER A 1 288 ? 45.650 12.247 -8.677 1.00 52.14 288 SER A CA 1
ATOM 2039 C C . SER A 1 288 ? 45.252 11.818 -10.084 1.00 48.71 288 SER A C 1
ATOM 2040 O O . SER A 1 288 ? 44.101 11.434 -10.320 1.00 48.48 288 SER A O 1
ATOM 2043 N N . LEU A 1 289 ? 46.208 11.888 -11.013 1.00 40.37 289 LEU A N 1
ATOM 2044 C CA . LEU A 1 289 ? 45.996 11.470 -12.401 1.00 46.59 289 LEU A CA 1
ATOM 2045 C C . LEU A 1 289 ? 44.796 12.173 -13.033 1.00 51.80 289 LEU A C 1
ATOM 2046 O O . LEU A 1 289 ? 44.119 11.610 -13.895 1.00 53.30 289 LEU A O 1
ATOM 2051 N N . ARG A 1 290 ? 44.520 13.412 -12.623 1.00 55.03 290 ARG A N 1
ATOM 2052 C CA . ARG A 1 290 ? 43.244 14.018 -12.985 1.00 53.92 290 ARG A CA 1
ATOM 2053 C C . ARG A 1 290 ? 43.365 15.419 -13.577 1.00 58.50 290 ARG A C 1
ATOM 2054 O O . ARG A 1 290 ? 42.802 15.688 -14.643 1.00 82.97 290 ARG A O 1
ATOM 2056 N N . THR A 1 291 ? 44.082 16.317 -12.913 1.00 50.23 291 THR A N 1
ATOM 2057 C CA . THR A 1 291 ? 43.975 17.734 -13.231 1.00 54.34 291 THR A CA 1
ATOM 2058 C C . THR A 1 291 ? 45.129 18.194 -14.127 1.00 62.07 291 THR A C 1
ATOM 2059 O O . THR A 1 291 ? 45.790 17.384 -14.788 1.00 64.19 291 THR A O 1
ATOM 2063 N N . ASP A 1 292 ? 45.351 19.510 -14.176 1.00 58.35 292 ASP A N 1
ATOM 2064 C CA . ASP A 1 292 ? 46.542 20.101 -14.765 1.00 54.78 292 ASP A CA 1
ATOM 2065 C C . ASP A 1 292 ? 47.450 20.747 -13.730 1.00 59.58 292 ASP A C 1
ATOM 2066 O O . ASP A 1 292 ? 48.553 21.182 -14.081 1.00 59.15 292 ASP A O 1
ATOM 2071 N N . LYS A 1 293 ? 47.015 20.835 -12.474 1.00 60.59 293 LYS A N 1
ATOM 2072 C CA . LYS A 1 293 ? 47.834 21.431 -11.413 1.00 62.65 293 LYS A CA 1
ATOM 2073 C C . LYS A 1 293 ? 48.698 20.347 -10.778 1.00 54.96 293 LYS A C 1
ATOM 2074 O O . LYS A 1 293 ? 49.931 20.396 -10.851 1.00 62.14 293 LYS A O 1
ATOM 2076 N N . VAL A 1 294 ? 48.062 19.371 -10.145 1.00 51.58 294 VAL A N 1
ATOM 2077 C CA . VAL A 1 294 ? 48.720 18.149 -9.711 1.00 55.37 294 VAL A CA 1
ATOM 2078 C C . VAL A 1 294 ? 48.160 17.009 -10.547 1.00 60.89 294 VAL A C 1
ATOM 2079 O O . VAL A 1 294 ? 47.014 17.054 -11.009 1.00 73.00 294 VAL A O 1
ATOM 2081 N N . TYR A 1 295 ? 48.979 15.987 -10.752 1.00 46.51 295 TYR A N 1
ATOM 2082 C CA . TYR A 1 295 ? 48.567 14.825 -11.528 1.00 48.11 295 TYR A CA 1
ATOM 2083 C C . TYR A 1 295 ? 49.368 13.646 -11.008 1.00 45.05 295 TYR A C 1
ATOM 2084 O O . TYR A 1 295 ? 48.824 12.594 -10.659 1.00 43.63 295 TYR A O 1
ATOM 2093 N N . SER A 1 296 ? 50.674 13.855 -10.930 1.00 42.30 296 SER A N 1
ATOM 2094 C CA . SER A 1 296 ? 51.609 12.917 -10.344 1.00 43.86 296 SER A CA 1
ATOM 2095 C C . SER A 1 296 ? 52.778 13.740 -9.835 1.00 49.28 296 SER A C 1
ATOM 2096 O O . SER A 1 296 ? 52.868 14.943 -10.096 1.00 43.45 296 SER A O 1
ATOM 2099 N N . LEU A 1 297 ? 53.676 13.092 -9.091 1.00 50.98 297 LEU A N 1
ATOM 2100 C CA . LEU A 1 297 ? 54.914 13.774 -8.736 1.00 46.39 297 LEU A CA 1
ATOM 2101 C C . LEU A 1 297 ? 55.690 14.148 -9.990 1.00 48.82 297 LEU A C 1
ATOM 2102 O O . LEU A 1 297 ? 56.197 15.268 -10.102 1.00 49.65 297 LEU A O 1
ATOM 2107 N N . LEU A 1 298 ? 55.758 13.232 -10.960 1.00 50.93 298 LEU A N 1
ATOM 2108 C CA . LEU A 1 298 ? 56.424 13.534 -12.223 1.00 45.27 298 LEU A CA 1
ATOM 2109 C C . LEU A 1 298 ? 55.823 14.765 -12.889 1.00 47.43 298 LEU A C 1
ATOM 2110 O O . LEU A 1 298 ? 56.542 15.561 -13.503 1.00 48.17 298 LEU A O 1
ATOM 2115 N N . HIS A 1 299 ? 54.507 14.948 -12.767 1.00 47.62 299 HIS A N 1
ATOM 2116 C CA . HIS A 1 299 ? 53.867 16.102 -13.390 1.00 51.79 299 HIS A CA 1
ATOM 2117 C C . HIS A 1 299 ? 54.292 17.400 -12.712 1.00 53.17 299 HIS A C 1
ATOM 2118 O O . HIS A 1 299 ? 54.624 18.383 -13.386 1.00 52.77 299 HIS A O 1
ATOM 2125 N N . VAL A 1 300 ? 54.292 17.423 -11.377 1.00 53.64 300 VAL A N 1
ATOM 2126 C CA . VAL A 1 300 ? 54.653 18.643 -10.661 1.00 50.16 300 VAL A CA 1
ATOM 2127 C C . VAL A 1 300 ? 56.116 18.996 -10.911 1.00 50.50 300 VAL A C 1
ATOM 2128 O O . VAL A 1 300 ? 56.452 20.163 -11.145 1.00 55.25 300 VAL A O 1
ATOM 2132 N N . MET A 1 301 ? 57.008 17.999 -10.881 1.00 49.77 301 MET A N 1
ATOM 2133 C CA . MET A 1 301 ? 58.408 18.252 -11.221 1.00 49.54 301 MET A CA 1
ATOM 2134 C C . MET A 1 301 ? 58.531 18.839 -12.621 1.00 52.73 301 MET A C 1
ATOM 2135 O O . MET A 1 301 ? 59.275 19.802 -12.841 1.00 51.48 301 MET A O 1
ATOM 2140 N N . SER A 1 302 ? 57.802 18.263 -13.584 1.00 51.14 302 SER A N 1
ATOM 2141 C CA . SER A 1 302 ? 57.866 18.746 -14.959 1.00 49.67 302 SER A CA 1
ATOM 2142 C C . SER A 1 302 ? 57.432 20.202 -15.065 1.00 55.37 302 SER A C 1
ATOM 2143 O O . SER A 1 302 ? 57.924 20.931 -15.934 1.00 53.55 302 SER A O 1
ATOM 2146 N N . LYS A 1 303 ? 56.519 20.644 -14.196 1.00 59.14 303 LYS A N 1
ATOM 2147 C CA . LYS A 1 303 ? 56.159 22.057 -14.156 1.00 54.20 303 LYS A CA 1
ATOM 2148 C C . LYS A 1 303 ? 57.367 22.910 -13.796 1.00 55.64 303 LYS A C 1
ATOM 2149 O O . LYS A 1 303 ? 57.653 23.916 -14.455 1.00 56.38 303 LYS A O 1
ATOM 2155 N N . TYR A 1 304 ? 58.102 22.509 -12.756 1.00 55.19 304 TYR A N 1
ATOM 2156 C CA . TYR A 1 304 ? 59.266 23.279 -12.334 1.00 57.68 304 TYR A CA 1
ATOM 2157 C C . TYR A 1 304 ? 60.395 23.198 -13.353 1.00 57.67 304 TYR A C 1
ATOM 2158 O O . TYR A 1 304 ? 61.212 24.122 -13.445 1.00 57.60 304 TYR A O 1
ATOM 2167 N N . LEU A 1 305 ? 60.454 22.115 -14.130 1.00 55.10 305 LEU A N 1
ATOM 2168 C CA . LEU A 1 305 ? 61.445 22.028 -15.198 1.00 53.80 305 LEU A CA 1
ATOM 2169 C C . LEU A 1 305 ? 61.167 23.061 -16.282 1.00 53.78 305 LEU A C 1
ATOM 2170 O O . LEU A 1 305 ? 62.072 23.788 -16.709 1.00 54.54 305 LEU A O 1
ATOM 2175 N N . ASN A 1 306 ? 59.913 23.151 -16.730 1.00 53.91 306 ASN A N 1
ATOM 2176 C CA . ASN A 1 306 ? 59.514 24.161 -17.703 1.00 52.45 306 ASN A CA 1
ATOM 2177 C C . ASN A 1 306 ? 59.433 25.559 -17.106 1.00 52.00 306 ASN A C 1
ATOM 2178 O O . ASN A 1 306 ? 59.164 26.512 -17.844 1.00 57.81 306 ASN A O 1
ATOM 2183 N N . MET A 1 307 ? 59.649 25.709 -15.800 1.00 61.31 307 MET A N 1
ATOM 2184 C CA . MET A 1 307 ? 59.607 27.012 -15.155 1.00 63.42 307 MET A CA 1
ATOM 2185 C C . MET A 1 307 ? 60.987 27.633 -14.973 1.00 62.98 307 MET A C 1
ATOM 2186 O O . MET A 1 307 ? 61.077 28.772 -14.502 1.00 58.20 307 MET A O 1
ATOM 2191 N N . GLY A 1 308 ? 62.055 26.918 -15.331 1.00 57.64 308 GLY A N 1
ATOM 2192 C CA . GLY A 1 308 ? 63.408 27.435 -15.242 1.00 51.75 308 GLY A CA 1
ATOM 2193 C C . GLY A 1 308 ? 64.280 26.802 -14.178 1.00 64.06 308 GLY A C 1
ATOM 2194 O O . GLY A 1 308 ? 65.465 27.151 -14.092 1.00 63.08 308 GLY A O 1
ATOM 2195 N N . MET A 1 309 ? 63.751 25.891 -13.366 1.00 61.05 309 MET A N 1
ATOM 2196 C CA . MET A 1 309 ? 64.542 25.303 -12.287 1.00 62.51 309 MET A CA 1
ATOM 2197 C C . MET A 1 309 ? 65.466 24.225 -12.846 1.00 61.10 309 MET A C 1
ATOM 2198 O O . MET A 1 309 ? 65.007 23.353 -13.591 1.00 55.81 309 MET A O 1
ATOM 2203 N N . PRO A 1 310 ? 66.761 24.260 -12.524 1.00 60.10 310 PRO A N 1
ATOM 2204 C CA . PRO A 1 310 ? 67.688 23.264 -13.075 1.00 56.62 310 PRO A CA 1
ATOM 2205 C C . PRO A 1 310 ? 67.260 21.844 -12.740 1.00 56.01 310 PRO A C 1
ATOM 2206 O O . PRO A 1 310 ? 66.679 21.575 -11.687 1.00 59.17 310 PRO A O 1
ATOM 2210 N N . PHE A 1 311 ? 67.561 20.930 -13.665 1.00 60.95 311 PHE A N 1
ATOM 2211 C CA . PHE A 1 311 ? 67.093 19.555 -13.535 1.00 61.72 311 PHE A CA 1
ATOM 2212 C C . PHE A 1 311 ? 67.669 18.883 -12.295 1.00 59.10 311 PHE A C 1
ATOM 2213 O O . PHE A 1 311 ? 66.954 18.172 -11.579 1.00 57.54 311 PHE A O 1
ATOM 2221 N N . PHE A 1 312 ? 68.956 19.103 -12.018 1.00 56.07 312 PHE A N 1
ATOM 2222 C CA . PHE A 1 312 ? 69.590 18.441 -10.884 1.00 57.41 312 PHE A CA 1
ATOM 2223 C C . PHE A 1 312 ? 69.063 18.949 -9.549 1.00 63.34 312 PHE A C 1
ATOM 2224 O O . PHE A 1 312 ? 69.204 18.256 -8.535 1.00 61.50 312 PHE A O 1
ATOM 2232 N N . ASP A 1 313 ? 68.450 20.129 -9.528 1.00 59.06 313 ASP A N 1
ATOM 2233 C CA . ASP A 1 313 ? 67.829 20.636 -8.314 1.00 54.53 313 ASP A CA 1
ATOM 2234 C C . ASP A 1 313 ? 66.389 20.172 -8.165 1.00 57.07 313 ASP A C 1
ATOM 2235 O O . ASP A 1 313 ? 65.894 20.061 -7.037 1.00 65.28 313 ASP A O 1
ATOM 2240 N N . VAL A 1 314 ? 65.706 19.901 -9.277 1.00 54.50 314 VAL A N 1
ATOM 2241 C CA . VAL A 1 314 ? 64.419 19.221 -9.206 1.00 51.50 314 VAL A CA 1
ATOM 2242 C C . VAL A 1 314 ? 64.606 17.807 -8.671 1.00 54.45 314 VAL A C 1
ATOM 2243 O O . VAL A 1 314 ? 63.883 17.364 -7.771 1.00 56.63 314 VAL A O 1
ATOM 2247 N N . ILE A 1 315 ? 65.597 17.088 -9.206 1.00 57.32 315 ILE A N 1
ATOM 2248 C CA . ILE A 1 315 ? 65.841 15.710 -8.789 1.00 58.66 315 ILE A CA 1
ATOM 2249 C C . ILE A 1 315 ? 66.156 15.647 -7.303 1.00 56.35 315 ILE A C 1
ATOM 2250 O O . ILE A 1 315 ? 65.658 14.772 -6.584 1.00 59.07 315 ILE A O 1
ATOM 2255 N N . ARG A 1 316 ? 66.981 16.574 -6.818 1.00 56.53 316 ARG A N 1
ATOM 2256 C CA . ARG A 1 316 ? 67.370 16.554 -5.412 1.00 56.89 316 ARG A CA 1
ATOM 2257 C C . ARG A 1 316 ? 66.183 16.843 -4.501 1.00 53.80 316 ARG A C 1
ATOM 2258 O O . ARG A 1 316 ? 66.051 16.234 -3.431 1.00 49.60 316 ARG A O 1
ATOM 2266 N N . ALA A 1 317 ? 65.301 17.755 -4.913 1.00 54.75 317 ALA A N 1
ATOM 2267 C CA . ALA A 1 317 ? 64.133 18.111 -4.114 1.00 55.50 317 ALA A CA 1
ATOM 2268 C C . ALA A 1 317 ? 63.105 16.990 -4.019 1.00 52.86 317 ALA A C 1
ATOM 2269 O O . ALA A 1 317 ? 62.104 17.159 -3.314 1.00 55.33 317 ALA A O 1
ATOM 2271 N N . VAL A 1 318 ? 63.312 15.867 -4.705 1.00 50.73 318 VAL A N 1
ATOM 2272 C CA . VAL A 1 318 ? 62.416 14.720 -4.602 1.00 46.86 318 VAL A CA 1
ATOM 2273 C C . VAL A 1 318 ? 63.226 13.468 -4.289 1.00 44.98 318 VAL A C 1
ATOM 2274 O O . VAL A 1 318 ? 62.698 12.351 -4.334 1.00 48.63 318 VAL A O 1
ATOM 2278 N N . THR A 1 319 ? 64.511 13.637 -3.975 1.00 43.12 319 THR A N 1
ATOM 2279 C CA . THR A 1 319 ? 65.344 12.487 -3.640 1.00 46.99 319 THR A CA 1
ATOM 2280 C C . THR A 1 319 ? 66.186 12.731 -2.394 1.00 49.29 319 THR A C 1
ATOM 2281 O O . THR A 1 319 ? 65.810 12.312 -1.294 1.00 49.94 319 THR A O 1
ATOM 2285 N N . ALA A 1 320 ? 67.327 13.404 -2.560 1.00 45.21 320 ALA A N 1
ATOM 2286 C CA . ALA A 1 320 ? 68.285 13.526 -1.466 1.00 44.90 320 ALA A CA 1
ATOM 2287 C C . ALA A 1 320 ? 67.713 14.335 -0.307 1.00 50.76 320 ALA A C 1
ATOM 2288 O O . ALA A 1 320 ? 67.833 13.936 0.858 1.00 45.21 320 ALA A O 1
ATOM 2290 N N . THR A 1 321 ? 67.086 15.479 -0.605 1.00 53.37 321 THR A N 1
ATOM 2291 C CA . THR A 1 321 ? 66.570 16.338 0.461 1.00 47.98 321 THR A CA 1
ATOM 2292 C C . THR A 1 321 ? 65.523 15.641 1.323 1.00 47.58 321 THR A C 1
ATOM 2293 O O . THR A 1 321 ? 65.719 15.555 2.547 1.00 56.26 321 THR A O 1
ATOM 2297 N N . PRO A 1 322 ? 64.414 15.119 0.779 1.00 50.66 322 PRO A N 1
ATOM 2298 C CA . PRO A 1 322 ? 63.414 14.502 1.667 1.00 49.31 322 PRO A CA 1
ATOM 2299 C C . PRO A 1 322 ? 63.918 13.255 2.366 1.00 51.65 322 PRO A C 1
ATOM 2300 O O . PRO A 1 322 ? 63.498 12.984 3.497 1.00 57.83 322 PRO A O 1
ATOM 2304 N N . ALA A 1 323 ? 64.810 12.487 1.734 1.00 51.99 323 ALA A N 1
ATOM 2305 C CA . ALA A 1 323 ? 65.382 11.325 2.407 1.00 52.87 323 ALA A CA 1
ATOM 2306 C C . ALA A 1 323 ? 66.125 11.727 3.674 1.00 53.98 323 ALA A C 1
ATOM 2307 O O . ALA A 1 323 ? 66.150 10.966 4.648 1.00 51.91 323 ALA A O 1
ATOM 2309 N N . ARG A 1 324 ? 66.730 12.917 3.680 1.00 53.25 324 ARG A N 1
ATOM 2310 C CA . ARG A 1 324 ? 67.387 13.412 4.885 1.00 50.50 324 ARG A CA 1
ATOM 2311 C C . ARG A 1 324 ? 66.367 13.779 5.954 1.00 58.31 324 ARG A C 1
ATOM 2312 O O . ARG A 1 324 ? 66.564 13.482 7.139 1.00 61.41 324 ARG A O 1
ATOM 2320 N N . LEU A 1 325 ? 65.269 14.421 5.555 1.00 52.82 325 LEU A N 1
ATOM 2321 C CA . LEU A 1 325 ? 64.249 14.806 6.522 1.00 54.49 325 LEU A CA 1
ATOM 2322 C C . LEU A 1 325 ? 63.505 13.596 7.065 1.00 59.58 325 LEU A C 1
ATOM 2323 O O . LEU A 1 325 ? 63.041 13.617 8.211 1.00 64.81 325 LEU A O 1
ATOM 2328 N N . MET A 1 326 ? 63.386 12.539 6.269 1.00 57.80 326 MET A N 1
ATOM 2329 C CA . MET A 1 326 ? 62.801 11.294 6.742 1.00 55.35 326 MET A CA 1
ATOM 2330 C C . MET A 1 326 ? 63.784 10.480 7.574 1.00 52.15 326 MET A C 1
ATOM 2331 O O . MET A 1 326 ? 63.437 9.377 8.011 1.00 45.76 326 MET A O 1
ATOM 2336 N N . LYS A 1 327 ? 64.996 11.004 7.792 1.00 53.85 327 LYS A N 1
ATOM 2337 C CA . LYS A 1 327 ? 66.045 10.331 8.562 1.00 56.23 327 LYS A CA 1
ATOM 2338 C C . LYS A 1 327 ? 66.404 8.980 7.950 1.00 58.55 327 LYS A C 1
ATOM 2339 O O . LYS A 1 327 ? 66.681 8.009 8.657 1.00 61.95 327 LYS A O 1
ATOM 2345 N N . MET A 1 328 ? 66.403 8.922 6.616 1.00 60.07 328 MET A N 1
ATOM 2346 C CA . MET A 1 328 ? 66.728 7.710 5.874 1.00 55.62 328 MET A CA 1
ATOM 2347 C C . MET A 1 328 ? 67.931 7.905 4.959 1.00 53.21 328 MET A C 1
ATOM 2348 O O . MET A 1 328 ? 68.097 7.149 3.996 1.00 52.41 328 MET A O 1
ATOM 2353 N N . GLN A 1 329 ? 68.765 8.906 5.240 1.00 52.00 329 GLN A N 1
ATOM 2354 C CA . GLN A 1 329 ? 69.910 9.221 4.395 1.00 52.14 329 GLN A CA 1
ATOM 2355 C C . GLN A 1 329 ? 70.761 7.987 4.133 1.00 59.13 329 GLN A C 1
ATOM 2356 O O . GLN A 1 329 ? 71.166 7.284 5.063 1.00 58.56 329 GLN A O 1
ATOM 2362 N N . GLY A 1 330 ? 71.021 7.723 2.852 1.00 62.99 330 GLY A N 1
ATOM 2363 C CA . GLY A 1 330 ? 71.840 6.607 2.439 1.00 56.54 330 GLY A CA 1
ATOM 2364 C C . GLY A 1 330 ? 71.081 5.342 2.097 1.00 59.62 330 GLY A C 1
ATOM 2365 O O . GLY A 1 330 ? 71.623 4.487 1.389 1.00 62.57 330 GLY A O 1
ATOM 2366 N N . GLN A 1 331 ? 69.850 5.190 2.584 1.00 57.80 331 GLN A N 1
ATOM 2367 C CA . GLN A 1 331 ? 69.060 4.010 2.258 1.00 58.94 331 GLN A CA 1
ATOM 2368 C C . GLN A 1 331 ? 68.151 4.241 1.060 1.00 59.82 331 GLN A C 1
ATOM 2369 O O . GLN A 1 331 ? 67.940 3.328 0.254 1.00 59.83 331 GLN A O 1
ATOM 2375 N N . ILE A 1 332 ? 67.595 5.444 0.935 1.00 53.06 332 ILE A N 1
ATOM 2376 C CA . ILE A 1 332 ? 66.739 5.809 -0.183 1.00 50.61 332 ILE A CA 1
ATOM 2377 C C . ILE A 1 332 ? 67.107 7.219 -0.627 1.00 51.89 332 ILE A C 1
ATOM 2378 O O . ILE A 1 332 ? 67.917 7.902 0.002 1.00 54.70 332 ILE A O 1
ATOM 2383 N N . GLY A 1 333 ? 66.495 7.654 -1.727 1.00 51.74 333 GLY A N 1
ATOM 2384 C CA . GLY A 1 333 ? 66.858 8.932 -2.306 1.00 47.06 333 GLY A CA 1
ATOM 2385 C C . GLY A 1 333 ? 68.242 8.964 -2.911 1.00 49.52 333 GLY A C 1
ATOM 2386 O O . GLY A 1 333 ? 68.798 10.047 -3.111 1.00 42.57 333 GLY A O 1
ATOM 2387 N N . THR A 1 334 ? 68.813 7.798 -3.206 1.00 46.62 334 THR A N 1
ATOM 2388 C CA . THR A 1 334 ? 70.162 7.689 -3.742 1.00 50.57 334 THR A CA 1
ATOM 2389 C C . THR A 1 334 ? 70.301 6.341 -4.431 1.00 53.94 334 THR A C 1
ATOM 2390 O O . THR A 1 334 ? 69.579 5.389 -4.121 1.00 59.07 334 THR A O 1
ATOM 2394 N N . LEU A 1 335 ? 71.244 6.270 -5.369 1.00 51.01 335 LEU A N 1
ATOM 2395 C CA . LEU A 1 335 ? 71.539 5.033 -6.079 1.00 55.26 335 LEU A CA 1
ATOM 2396 C C . LEU A 1 335 ? 72.869 4.424 -5.658 1.00 55.06 335 LEU A C 1
ATOM 2397 O O . LEU A 1 335 ? 73.344 3.482 -6.302 1.00 53.95 335 LEU A O 1
ATOM 2402 N N . ALA A 1 336 ? 73.471 4.933 -4.586 1.00 56.86 336 ALA A N 1
ATOM 2403 C CA . ALA A 1 336 ? 74.753 4.439 -4.114 1.00 54.25 336 ALA A CA 1
ATOM 2404 C C . ALA A 1 336 ? 74.638 2.995 -3.634 1.00 55.79 336 ALA A C 1
ATOM 2405 O O . ALA A 1 336 ? 73.554 2.498 -3.317 1.00 60.24 336 ALA A O 1
ATOM 2407 N N . ALA A 1 337 ? 75.786 2.323 -3.580 1.00 58.31 337 ALA A N 1
ATOM 2408 C CA . ALA A 1 337 ? 75.818 0.922 -3.182 1.00 57.55 337 ALA A CA 1
ATOM 2409 C C . ALA A 1 337 ? 75.318 0.753 -1.753 1.00 66.72 337 ALA A C 1
ATOM 2410 O O . ALA A 1 337 ? 75.534 1.613 -0.893 1.00 61.86 337 ALA A O 1
ATOM 2412 N N . ASN A 1 338 ? 74.634 -0.366 -1.514 1.00 64.29 338 ASN A N 1
ATOM 2413 C CA . ASN A 1 338 ? 74.034 -0.772 -0.246 1.00 70.57 338 ASN A CA 1
ATOM 2414 C C . ASN A 1 338 ? 72.792 0.038 0.111 1.00 73.49 338 ASN A C 1
ATOM 2415 O O . ASN A 1 338 ? 72.207 -0.195 1.177 1.00 75.23 338 ASN A O 1
ATOM 2420 N N . ALA A 1 339 ? 72.368 0.974 -0.732 1.00 65.79 339 ALA A N 1
ATOM 2421 C CA . ALA A 1 339 ? 71.070 1.599 -0.545 1.00 64.43 339 ALA A CA 1
ATOM 2422 C C . ALA A 1 339 ? 69.967 0.640 -0.980 1.00 63.29 339 ALA A C 1
ATOM 2423 O O . ALA A 1 339 ? 70.194 -0.305 -1.740 1.00 63.93 339 ALA A O 1
ATOM 2425 N N . ILE A 1 340 ? 68.755 0.887 -0.479 1.00 59.73 340 ILE A N 1
ATOM 2426 C CA . ILE A 1 340 ? 67.621 0.061 -0.872 1.00 56.69 340 ILE A CA 1
ATOM 2427 C C . ILE A 1 340 ? 67.373 0.227 -2.365 1.00 55.53 340 ILE A C 1
ATOM 2428 O O . ILE A 1 340 ? 67.390 1.344 -2.900 1.00 60.14 340 ILE A O 1
ATOM 2433 N N . ALA A 1 341 ? 67.165 -0.896 -3.054 1.00 58.53 341 ALA A N 1
ATOM 2434 C CA . ALA A 1 341 ? 66.996 -0.889 -4.504 1.00 58.14 341 ALA A CA 1
ATOM 2435 C C . ALA A 1 341 ? 65.671 -0.258 -4.917 1.00 59.48 341 ALA A C 1
ATOM 2436 O O . ALA A 1 341 ? 64.769 -0.949 -5.403 1.00 52.08 341 ALA A O 1
ATOM 2438 N N . ASP A 1 342 ? 65.546 1.054 -4.725 1.00 64.17 342 ASP A N 1
ATOM 2439 C CA . ASP A 1 342 ? 64.411 1.835 -5.209 1.00 55.04 342 ASP A CA 1
ATOM 2440 C C . ASP A 1 342 ? 64.907 2.638 -6.403 1.00 51.99 342 ASP A C 1
ATOM 2441 O O . ASP A 1 342 ? 65.691 3.579 -6.237 1.00 59.69 342 ASP A O 1
ATOM 2446 N N . ILE A 1 343 ? 64.468 2.265 -7.605 1.00 55.51 343 ILE A N 1
ATOM 2447 C CA . ILE A 1 343 ? 64.991 2.837 -8.842 1.00 51.91 343 ILE A CA 1
ATOM 2448 C C . ILE A 1 343 ? 63.836 3.254 -9.740 1.00 46.31 343 ILE A C 1
ATOM 2449 O O . ILE A 1 343 ? 62.872 2.500 -9.914 1.00 39.56 343 ILE A O 1
ATOM 2454 N N . SER A 1 344 ? 63.945 4.449 -10.319 1.00 47.03 344 SER A N 1
ATOM 2455 C CA . SER A 1 344 ? 62.991 4.957 -11.295 1.00 47.22 344 SER A CA 1
ATOM 2456 C C . SER A 1 344 ? 63.712 5.208 -12.613 1.00 50.09 344 SER A C 1
ATOM 2457 O O . SER A 1 344 ? 64.757 5.868 -12.636 1.00 54.24 344 SER A O 1
ATOM 2460 N N . ILE A 1 345 ? 63.157 4.681 -13.701 1.00 46.32 345 ILE A N 1
ATOM 2461 C CA . ILE A 1 345 ? 63.716 4.836 -15.041 1.00 52.24 345 ILE A CA 1
ATOM 2462 C C . ILE A 1 345 ? 62.795 5.765 -15.818 1.00 50.30 345 ILE A C 1
ATOM 2463 O O . ILE A 1 345 ? 61.684 5.374 -16.200 1.00 47.34 345 ILE A O 1
ATOM 2468 N N . VAL A 1 346 ? 63.255 6.989 -16.071 1.00 49.45 346 VAL A N 1
ATOM 2469 C CA . VAL A 1 346 ? 62.423 8.010 -16.690 1.00 50.54 346 VAL A CA 1
ATOM 2470 C C . VAL A 1 346 ? 63.026 8.425 -18.026 1.00 52.51 346 VAL A C 1
ATOM 2471 O O . VAL A 1 346 ? 64.229 8.298 -18.269 1.00 49.33 346 VAL A O 1
ATOM 2475 N N . LYS A 1 347 ? 62.157 8.929 -18.898 1.00 51.15 347 LYS A N 1
ATOM 2476 C CA . LYS A 1 347 ? 62.533 9.478 -20.191 1.00 48.35 347 LYS A CA 1
ATOM 2477 C C . LYS A 1 347 ? 62.051 10.918 -20.286 1.00 48.93 347 LYS A C 1
ATOM 2478 O O . LYS A 1 347 ? 60.920 11.229 -19.901 1.00 49.54 347 LYS A O 1
ATOM 2484 N N . LEU A 1 348 ? 62.913 11.794 -20.796 1.00 52.75 348 LEU A N 1
ATOM 2485 C CA . LEU A 1 348 ? 62.556 13.195 -21.004 1.00 49.38 348 LEU A CA 1
ATOM 2486 C C . LEU A 1 348 ? 61.824 13.307 -22.336 1.00 52.91 348 LEU A C 1
ATOM 2487 O O . LEU A 1 348 ? 62.445 13.360 -23.399 1.00 50.47 348 LEU A O 1
ATOM 2492 N N . ARG A 1 349 ? 60.494 13.337 -22.279 1.00 58.31 349 ARG A N 1
ATOM 2493 C CA . ARG A 1 349 ? 59.661 13.363 -23.473 1.00 53.67 349 ARG A CA 1
ATOM 2494 C C . ARG A 1 349 ? 59.420 14.795 -23.926 1.00 56.88 349 ARG A C 1
ATOM 2495 O O . ARG A 1 349 ? 59.238 15.695 -23.103 1.00 61.11 349 ARG A O 1
ATOM 2503 N N . LYS A 1 350 ? 59.412 14.998 -25.241 1.00 68.37 350 LYS A N 1
ATOM 2504 C CA . LYS A 1 350 ? 59.159 16.304 -25.835 1.00 62.86 350 LYS A CA 1
ATOM 2505 C C . LYS A 1 350 ? 57.719 16.347 -26.335 1.00 63.34 350 LYS A C 1
ATOM 2506 O O . LYS A 1 350 ? 57.340 15.559 -27.209 1.00 66.24 350 LYS A O 1
ATOM 2508 N N . ASP A 1 351 ? 56.924 17.257 -25.775 1.00 66.70 351 ASP A N 1
ATOM 2509 C CA . ASP A 1 351 ? 55.526 17.421 -26.157 1.00 72.57 351 ASP A CA 1
ATOM 2510 C C . ASP A 1 351 ? 54.968 18.667 -25.485 1.00 68.29 351 ASP A C 1
ATOM 2511 O O . ASP A 1 351 ? 55.416 19.055 -24.403 1.00 65.05 351 ASP A O 1
ATOM 2516 N N . LYS A 1 352 ? 53.987 19.286 -26.138 1.00 69.13 352 LYS A N 1
ATOM 2517 C CA . LYS A 1 352 ? 53.340 20.469 -25.586 1.00 63.01 352 LYS A CA 1
ATOM 2518 C C . LYS A 1 352 ? 52.445 20.065 -24.423 1.00 63.46 352 LYS A C 1
ATOM 2519 O O . LYS A 1 352 ? 51.571 19.204 -24.573 1.00 66.18 352 LYS A O 1
ATOM 2521 N N . ILE A 1 353 ? 52.661 20.685 -23.266 1.00 66.17 353 ILE A N 1
ATOM 2522 C CA . ILE A 1 353 ? 51.949 20.338 -22.040 1.00 66.79 353 ILE A CA 1
ATOM 2523 C C . ILE A 1 353 ? 51.647 21.616 -21.269 1.00 66.72 353 ILE A C 1
ATOM 2524 O O . ILE A 1 353 ? 52.522 22.474 -21.106 1.00 67.13 353 ILE A O 1
ATOM 2529 N N . THR A 1 354 ? 50.406 21.752 -20.811 1.00 60.63 354 THR A N 1
ATOM 2530 C CA . THR A 1 354 ? 49.960 22.951 -20.117 1.00 61.33 354 THR A CA 1
ATOM 2531 C C . THR A 1 354 ? 49.898 22.699 -18.617 1.00 65.34 354 THR A C 1
ATOM 2532 O O . THR A 1 354 ? 49.421 21.653 -18.166 1.00 63.24 354 THR A O 1
ATOM 2536 N N . PHE A 1 355 ? 50.387 23.668 -17.851 1.00 62.98 355 PHE A N 1
ATOM 2537 C CA . PHE A 1 355 ? 50.377 23.606 -16.399 1.00 57.39 355 PHE A CA 1
ATOM 2538 C C . PHE A 1 355 ? 49.511 24.737 -15.869 1.00 65.13 355 PHE A C 1
ATOM 2539 O O . PHE A 1 355 ? 49.688 25.896 -16.259 1.00 66.98 355 PHE A O 1
ATOM 2547 N N . GLU A 1 356 ? 48.574 24.395 -14.993 1.00 66.17 356 GLU A N 1
ATOM 2548 C CA . GLU A 1 356 ? 47.618 25.343 -14.449 1.00 64.72 356 GLU A CA 1
ATOM 2549 C C . GLU A 1 356 ? 47.897 25.576 -12.969 1.00 67.05 356 GLU A C 1
ATOM 2550 O O . GLU A 1 356 ? 48.374 24.684 -12.261 1.00 61.39 356 GLU A O 1
ATOM 2556 N N . ASP A 1 357 ? 47.600 26.788 -12.510 1.00 64.67 357 ASP A N 1
ATOM 2557 C CA . ASP A 1 357 ? 47.767 27.167 -11.113 1.00 67.18 357 ASP A CA 1
ATOM 2558 C C . ASP A 1 357 ? 46.401 27.454 -10.491 1.00 65.24 357 ASP A C 1
ATOM 2559 O O . ASP A 1 357 ? 45.356 27.282 -11.124 1.00 67.12 357 ASP A O 1
ATOM 2564 N N . THR A 1 358 ? 46.429 27.906 -9.233 1.00 67.86 358 THR A N 1
ATOM 2565 C CA . THR A 1 358 ? 45.213 28.015 -8.428 1.00 67.82 358 THR A CA 1
ATOM 2566 C C . THR A 1 358 ? 44.174 28.934 -9.061 1.00 71.14 358 THR A C 1
ATOM 2567 O O . THR A 1 358 ? 42.968 28.675 -8.951 1.00 65.58 358 THR A O 1
ATOM 2571 N N . ARG A 1 359 ? 44.611 30.000 -9.728 1.00 66.51 359 ARG A N 1
ATOM 2572 C CA . ARG A 1 359 ? 43.693 30.978 -10.295 1.00 74.19 359 ARG A CA 1
ATOM 2573 C C . ARG A 1 359 ? 43.326 30.692 -11.747 1.00 73.64 359 ARG A C 1
ATOM 2574 O O . ARG A 1 359 ? 42.481 31.401 -12.305 1.00 68.13 359 ARG A O 1
ATOM 2582 N N . GLY A 1 360 ? 43.923 29.678 -12.364 1.00 66.53 360 GLY A N 1
ATOM 2583 C CA . GLY A 1 360 ? 43.665 29.366 -13.753 1.00 72.89 360 GLY A CA 1
ATOM 2584 C C . GLY A 1 360 ? 44.705 29.862 -14.732 1.00 72.39 360 GLY A C 1
ATOM 2585 O O . GLY A 1 360 ? 44.497 29.735 -15.945 1.00 67.36 360 GLY A O 1
ATOM 2586 N N . LYS A 1 361 ? 45.815 30.417 -14.250 1.00 66.63 361 LYS A N 1
ATOM 2587 C CA . LYS A 1 361 ? 46.860 30.926 -15.127 1.00 66.80 361 LYS A CA 1
ATOM 2588 C C . LYS A 1 361 ? 47.656 29.761 -15.702 1.00 64.44 361 LYS A C 1
ATOM 2589 O O . LYS A 1 361 ? 48.145 28.904 -14.960 1.00 64.71 361 LYS A O 1
ATOM 2595 N N . THR A 1 362 ? 47.785 29.731 -17.024 1.00 71.10 362 THR A N 1
ATOM 2596 C CA . THR A 1 362 ? 48.358 28.591 -17.722 1.00 71.05 362 THR A CA 1
ATOM 2597 C C . THR A 1 362 ? 49.796 28.863 -18.145 1.00 68.80 362 THR A C 1
ATOM 2598 O O . THR A 1 362 ? 50.207 30.011 -18.334 1.00 72.08 362 THR A O 1
ATOM 2602 N N . LEU A 1 363 ? 50.557 27.780 -18.289 1.00 61.29 363 LEU A N 1
ATOM 2603 C CA . LEU A 1 363 ? 51.915 27.828 -18.815 1.00 61.33 363 LEU A CA 1
ATOM 2604 C C . LEU A 1 363 ? 52.096 26.643 -19.749 1.00 65.55 363 LEU A C 1
ATOM 2605 O O . LEU A 1 363 ? 51.963 25.492 -19.324 1.00 66.50 363 LEU A O 1
ATOM 2610 N N . GLU A 1 364 ? 52.387 26.924 -21.015 1.00 71.52 364 GLU A N 1
ATOM 2611 C CA . GLU A 1 364 ? 52.573 25.881 -22.021 1.00 66.79 364 GLU A CA 1
ATOM 2612 C C . GLU A 1 364 ? 54.043 25.482 -22.019 1.00 62.12 364 GLU A C 1
ATOM 2613 O O . GLU A 1 364 ? 54.904 26.225 -22.496 1.00 71.32 364 GLU A O 1
ATOM 2619 N N . GLY A 1 365 ? 54.338 24.310 -21.455 1.00 60.32 365 GLY A N 1
ATOM 2620 C CA . GLY A 1 365 ? 55.674 23.759 -21.498 1.00 61.80 365 GLY A CA 1
ATOM 2621 C C . GLY A 1 365 ? 55.892 22.913 -22.738 1.00 64.16 365 GLY A C 1
ATOM 2622 O O . GLY A 1 365 ? 54.996 22.706 -23.555 1.00 67.71 365 GLY A O 1
ATOM 2623 N N . ASP A 1 366 ? 57.120 22.412 -22.875 1.00 63.31 366 ASP A N 1
ATOM 2624 C CA . ASP A 1 366 ? 57.476 21.614 -24.039 1.00 66.13 366 ASP A CA 1
ATOM 2625 C C . ASP A 1 366 ? 58.061 20.249 -23.702 1.00 71.61 366 ASP A C 1
ATOM 2626 O O . ASP A 1 366 ? 58.390 19.496 -24.625 1.00 69.22 366 ASP A O 1
ATOM 2631 N N . CYS A 1 367 ? 58.195 19.903 -22.424 1.00 66.14 367 CYS A N 1
ATOM 2632 C CA . CYS A 1 367 ? 58.682 18.584 -22.053 1.00 62.52 367 CYS A CA 1
ATOM 2633 C C . CYS A 1 367 ? 58.031 18.156 -20.746 1.00 63.25 367 CYS A C 1
ATOM 2634 O O . CYS A 1 367 ? 57.457 18.965 -20.013 1.00 66.41 367 CYS A O 1
ATOM 2637 N N . TYR A 1 368 ? 58.118 16.856 -20.472 1.00 53.37 368 TYR A N 1
ATOM 2638 C CA . TYR A 1 368 ? 57.658 16.282 -19.216 1.00 60.07 368 TYR A CA 1
ATOM 2639 C C . TYR A 1 368 ? 58.415 14.981 -18.996 1.00 60.98 368 TYR A C 1
ATOM 2640 O O . TYR A 1 368 ? 58.980 14.407 -19.931 1.00 56.74 368 TYR A O 1
ATOM 2649 N N . LEU A 1 369 ? 58.419 14.517 -17.750 1.00 56.73 369 LEU A N 1
ATOM 2650 C CA . LEU A 1 369 ? 59.101 13.282 -17.389 1.00 51.24 369 LEU A CA 1
ATOM 2651 C C . LEU A 1 369 ? 58.117 12.118 -17.421 1.00 52.15 369 LEU A C 1
ATOM 2652 O O . LEU A 1 369 ? 57.037 12.193 -16.825 1.00 51.45 369 LEU A O 1
ATOM 2657 N N . ASP A 1 370 ? 58.492 11.051 -18.126 1.00 46.60 370 ASP A N 1
ATOM 2658 C CA . ASP A 1 370 ? 57.637 9.890 -18.355 1.00 42.10 370 ASP A CA 1
ATOM 2659 C C . ASP A 1 370 ? 58.333 8.668 -17.772 1.00 45.70 370 ASP A C 1
ATOM 2660 O O . ASP A 1 370 ? 59.401 8.272 -18.250 1.00 47.29 370 ASP A O 1
ATOM 2665 N N . ASN A 1 371 ? 57.738 8.077 -16.737 1.00 52.23 371 ASN A N 1
ATOM 2666 C CA . ASN A 1 371 ? 58.330 6.911 -16.098 1.00 49.61 371 ASN A CA 1
ATOM 2667 C C . ASN A 1 371 ? 58.079 5.664 -16.932 1.00 49.56 371 ASN A C 1
ATOM 2668 O O . ASN A 1 371 ? 56.988 5.470 -17.476 1.00 50.26 371 ASN A O 1
ATOM 2673 N N . CYS A 1 372 ? 59.096 4.813 -17.022 1.00 49.29 372 CYS A N 1
ATOM 2674 C CA . CYS A 1 372 ? 59.039 3.622 -17.854 1.00 51.41 372 CYS A CA 1
ATOM 2675 C C . CYS A 1 372 ? 59.158 2.322 -17.076 1.00 51.96 372 CYS A C 1
ATOM 2676 O O . CYS A 1 372 ? 58.551 1.326 -17.477 1.00 55.87 372 CYS A O 1
ATOM 2679 N N . ALA A 1 373 ? 59.919 2.300 -15.984 1.00 51.34 373 ALA A N 1
ATOM 2680 C CA . ALA A 1 373 ? 60.065 1.103 -15.171 1.00 51.20 373 ALA A CA 1
ATOM 2681 C C . ALA A 1 373 ? 60.361 1.515 -13.737 1.00 46.83 373 ALA A C 1
ATOM 2682 O O . ALA A 1 373 ? 61.061 2.504 -13.505 1.00 49.16 373 ALA A O 1
ATOM 2684 N N . THR A 1 374 ? 59.824 0.758 -12.779 1.00 45.76 374 THR A N 1
ATOM 2685 C CA . THR A 1 374 ? 60.010 1.042 -11.360 1.00 49.66 374 THR A CA 1
ATOM 2686 C C . THR A 1 374 ? 60.503 -0.210 -10.649 1.00 49.84 374 THR A C 1
ATOM 2687 O O . THR A 1 374 ? 59.874 -1.270 -10.739 1.00 47.90 374 THR A O 1
ATOM 2691 N N . ILE A 1 375 ? 61.624 -0.083 -9.944 1.00 47.37 375 ILE A N 1
ATOM 2692 C CA . ILE A 1 375 ? 62.164 -1.142 -9.100 1.00 49.31 375 ILE A CA 1
ATOM 2693 C C . ILE A 1 375 ? 61.915 -0.756 -7.649 1.00 50.57 375 ILE A C 1
ATOM 2694 O O . ILE A 1 375 ? 62.298 0.339 -7.217 1.00 49.66 375 ILE A O 1
ATOM 2699 N N . CYS A 1 376 ? 61.272 -1.645 -6.898 1.00 51.93 376 CYS A N 1
ATOM 2700 C CA . CYS A 1 376 ? 60.965 -1.395 -5.495 1.00 55.22 376 CYS A CA 1
ATOM 2701 C C . CYS A 1 376 ? 61.378 -2.604 -4.673 1.00 53.51 376 CYS A C 1
ATOM 2702 O O . CYS A 1 376 ? 60.875 -3.709 -4.898 1.00 52.24 376 CYS A O 1
ATOM 2705 N N . ASN A 1 377 ? 62.285 -2.388 -3.719 1.00 51.14 377 ASN A N 1
ATOM 2706 C CA . ASN A 1 377 ? 62.817 -3.461 -2.880 1.00 54.27 377 ASN A CA 1
ATOM 2707 C C . ASN A 1 377 ? 63.423 -4.575 -3.730 1.00 50.92 377 ASN A C 1
ATOM 2708 O O . ASN A 1 377 ? 63.294 -5.760 -3.419 1.00 51.03 377 ASN A O 1
ATOM 2713 N N . GLY A 1 378 ? 64.086 -4.188 -4.818 1.00 50.70 378 GLY A N 1
ATOM 2714 C CA . GLY A 1 378 ? 64.731 -5.158 -5.678 1.00 50.56 378 GLY A CA 1
ATOM 2715 C C . GLY A 1 378 ? 63.794 -5.954 -6.554 1.00 47.49 378 GLY A C 1
ATOM 2716 O O . GLY A 1 378 ? 64.215 -6.953 -7.143 1.00 45.55 378 GLY A O 1
ATOM 2717 N N . GLN A 1 379 ? 62.533 -5.541 -6.660 1.00 45.32 379 GLN A N 1
ATOM 2718 C CA . GLN A 1 379 ? 61.534 -6.238 -7.457 1.00 46.67 379 GLN A CA 1
ATOM 2719 C C . GLN A 1 379 ? 61.001 -5.315 -8.540 1.00 52.51 379 GLN A C 1
ATOM 2720 O O . GLN A 1 379 ? 60.591 -4.186 -8.251 1.00 50.86 379 GLN A O 1
ATOM 2726 N N . ILE A 1 380 ? 61.002 -5.802 -9.782 1.00 51.23 380 ILE A N 1
ATOM 2727 C CA . ILE A 1 380 ? 60.361 -5.102 -10.889 1.00 41.74 380 ILE A CA 1
ATOM 2728 C C . ILE A 1 380 ? 58.863 -5.066 -10.624 1.00 42.96 380 ILE A C 1
ATOM 2729 O O . ILE A 1 380 ? 58.195 -6.106 -10.620 1.00 42.44 380 ILE A O 1
ATOM 2734 N N . VAL A 1 381 ? 58.332 -3.870 -10.387 1.00 43.33 381 VAL A N 1
ATOM 2735 C CA . VAL A 1 381 ? 56.910 -3.691 -10.117 1.00 43.12 381 VAL A CA 1
ATOM 2736 C C . VAL A 1 381 ? 56.207 -2.908 -11.210 1.00 44.37 381 VAL A C 1
ATOM 2737 O O . VAL A 1 381 ? 54.968 -2.817 -11.190 1.00 47.60 381 VAL A O 1
ATOM 2741 N N . TYR A 1 382 ? 56.949 -2.338 -12.154 1.00 46.49 382 TYR A N 1
ATOM 2742 C CA . TYR A 1 382 ? 56.380 -1.645 -13.302 1.00 48.69 382 TYR A CA 1
ATOM 2743 C C . TYR A 1 382 ? 57.422 -1.702 -14.405 1.00 49.00 382 TYR A C 1
ATOM 2744 O O . TYR A 1 382 ? 58.591 -1.394 -14.159 1.00 51.95 382 TYR A O 1
ATOM 2753 N N . ARG A 1 383 ? 57.016 -2.123 -15.605 1.00 46.85 383 ARG A N 1
ATOM 2754 C CA . ARG A 1 383 ? 57.982 -2.295 -16.689 1.00 48.25 383 ARG A CA 1
ATOM 2755 C C . ARG A 1 383 ? 57.227 -2.311 -18.017 1.00 49.76 383 ARG A C 1
ATOM 2756 O O . ARG A 1 383 ? 56.683 -3.349 -18.408 1.00 48.24 383 ARG A O 1
ATOM 2764 N N . ARG A 1 384 ? 57.202 -1.164 -18.692 1.00 44.34 384 ARG A N 1
ATOM 2765 C CA . ARG A 1 384 ? 56.728 -1.128 -20.066 1.00 45.01 384 ARG A CA 1
ATOM 2766 C C . ARG A 1 384 ? 57.555 -2.093 -20.904 1.00 49.51 384 ARG A C 1
ATOM 2767 O O . ARG A 1 384 ? 58.788 -2.092 -20.831 1.00 46.28 384 ARG A O 1
ATOM 2775 N N . LEU A 1 385 ? 56.868 -2.936 -21.682 1.00 43.68 385 LEU A N 1
ATOM 2776 C CA . LEU A 1 385 ? 57.562 -3.953 -22.468 1.00 44.46 385 LEU A CA 1
ATOM 2777 C C . LEU A 1 385 ? 58.570 -3.321 -23.415 1.00 50.17 385 LEU A C 1
ATOM 2778 O O . LEU A 1 385 ? 59.674 -3.844 -23.608 1.00 54.15 385 LEU A O 1
ATOM 2783 N N . ARG A 1 386 ? 58.203 -2.197 -24.017 1.00 47.46 386 ARG A N 1
ATOM 2784 C CA . ARG A 1 386 ? 59.115 -1.386 -24.809 1.00 50.74 386 ARG A CA 1
ATOM 2785 C C . ARG A 1 386 ? 58.885 0.055 -24.394 1.00 53.18 386 ARG A C 1
ATOM 2786 O O . ARG A 1 386 ? 57.750 0.539 -24.451 1.00 60.26 386 ARG A O 1
ATOM 2794 N N . PHE A 1 387 ? 59.936 0.729 -23.948 1.00 50.46 387 PHE A N 1
ATOM 2795 C CA . PHE A 1 387 ? 59.778 2.141 -23.645 1.00 56.01 387 PHE A CA 1
ATOM 2796 C C . PHE A 1 387 ? 60.652 3.008 -24.536 1.00 74.73 387 PHE A C 1
ATOM 2797 O O . PHE A 1 387 ? 61.629 2.546 -25.124 1.00 86.14 387 PHE A O 1
ATOM 2806 N N . LEU B 1 3 ? 46.000 9.813 38.224 1.00 48.38 3 LEU B N 1
ATOM 2807 C CA . LEU B 1 3 ? 46.190 8.374 38.382 1.00 54.46 3 LEU B CA 1
ATOM 2808 C C . LEU B 1 3 ? 44.969 7.601 37.873 1.00 58.05 3 LEU B C 1
ATOM 2809 O O . LEU B 1 3 ? 43.858 7.779 38.375 1.00 58.91 3 LEU B O 1
ATOM 2814 N N . ASP B 1 4 ? 45.195 6.738 36.875 1.00 58.67 4 ASP B N 1
ATOM 2815 C CA . ASP B 1 4 ? 44.105 6.059 36.179 1.00 53.25 4 ASP B CA 1
ATOM 2816 C C . ASP B 1 4 ? 43.603 4.844 36.952 1.00 54.80 4 ASP B C 1
ATOM 2817 O O . ASP B 1 4 ? 42.397 4.715 37.188 1.00 60.07 4 ASP B O 1
ATOM 2822 N N . ILE B 1 5 ? 44.498 3.936 37.351 1.00 59.00 5 ILE B N 1
ATOM 2823 C CA . ILE B 1 5 ? 44.101 2.791 38.161 1.00 59.94 5 ILE B CA 1
ATOM 2824 C C . ILE B 1 5 ? 44.981 2.701 39.403 1.00 49.58 5 ILE B C 1
ATOM 2825 O O . ILE B 1 5 ? 46.178 2.960 39.368 1.00 46.34 5 ILE B O 1
ATOM 2830 N N . VAL B 1 6 ? 44.375 2.312 40.512 1.00 49.35 6 VAL B N 1
ATOM 2831 C CA . VAL B 1 6 ? 45.100 1.900 41.709 1.00 53.18 6 VAL B CA 1
ATOM 2832 C C . VAL B 1 6 ? 44.638 0.509 42.089 1.00 56.97 6 VAL B C 1
ATOM 2833 O O . VAL B 1 6 ? 43.430 0.243 42.086 1.00 54.39 6 VAL B O 1
ATOM 2837 N N . ILE B 1 7 ? 45.593 -0.365 42.440 1.00 56.61 7 ILE B N 1
ATOM 2838 C CA . ILE B 1 7 ? 45.300 -1.662 43.032 1.00 58.92 7 ILE B CA 1
ATOM 2839 C C . ILE B 1 7 ? 45.711 -1.612 44.497 1.00 57.43 7 ILE B C 1
ATOM 2840 O O . ILE B 1 7 ? 46.899 -1.473 44.812 1.00 59.03 7 ILE B O 1
ATOM 2845 N N . LYS B 1 8 ? 44.741 -1.759 45.391 1.00 60.05 8 LYS B N 1
ATOM 2846 C CA . LYS B 1 8 ? 44.984 -1.613 46.816 1.00 61.20 8 LYS B CA 1
ATOM 2847 C C . LYS B 1 8 ? 44.715 -2.920 47.551 1.00 56.61 8 LYS B C 1
ATOM 2848 O O . LYS B 1 8 ? 43.949 -3.773 47.087 1.00 54.70 8 LYS B O 1
ATOM 2850 N N . ASN B 1 9 ? 45.395 -3.068 48.692 1.00 55.52 9 ASN B N 1
ATOM 2851 C CA . ASN B 1 9 ? 45.169 -4.120 49.678 1.00 59.25 9 ASN B CA 1
ATOM 2852 C C . ASN B 1 9 ? 45.660 -5.489 49.225 1.00 57.50 9 ASN B C 1
ATOM 2853 O O . ASN B 1 9 ? 45.167 -6.508 49.713 1.00 54.07 9 ASN B O 1
ATOM 2858 N N . GLY B 1 10 ? 46.636 -5.550 48.317 1.00 63.55 10 GLY B N 1
ATOM 2859 C CA . GLY B 1 10 ? 47.157 -6.804 47.821 1.00 56.91 10 GLY B CA 1
ATOM 2860 C C . GLY B 1 10 ? 48.549 -7.121 48.354 1.00 54.57 10 GLY B C 1
ATOM 2861 O O . GLY B 1 10 ? 49.209 -6.305 48.995 1.00 60.76 10 GLY B O 1
ATOM 2862 N N . GLN B 1 11 ? 48.984 -8.348 48.077 1.00 52.37 11 GLN B N 1
ATOM 2863 C CA . GLN B 1 11 ? 50.332 -8.804 48.404 1.00 56.65 11 GLN B CA 1
ATOM 2864 C C . GLN B 1 11 ? 51.134 -8.873 47.112 1.00 53.56 11 GLN B C 1
ATOM 2865 O O . GLN B 1 11 ? 50.844 -9.694 46.235 1.00 53.67 11 GLN B O 1
ATOM 2871 N N . ILE B 1 12 ? 52.136 -8.011 46.995 1.00 51.61 12 ILE B N 1
ATOM 2872 C CA . ILE B 1 12 ? 53.008 -7.998 45.828 1.00 48.48 12 ILE B CA 1
ATOM 2873 C C . ILE B 1 12 ? 54.082 -9.060 46.007 1.00 52.74 12 ILE B C 1
ATOM 2874 O O . ILE B 1 12 ? 54.720 -9.141 47.062 1.00 58.94 12 ILE B O 1
ATOM 2879 N N . ALA B 1 13 ? 54.286 -9.876 44.978 1.00 56.87 13 ALA B N 1
ATOM 2880 C CA . ALA B 1 13 ? 55.343 -10.880 44.986 1.00 59.02 13 ALA B CA 1
ATOM 2881 C C . ALA B 1 13 ? 56.624 -10.229 44.476 1.00 63.39 13 ALA B C 1
ATOM 2882 O O . ALA B 1 13 ? 56.713 -9.856 43.302 1.00 69.40 13 ALA B O 1
ATOM 2884 N N . ASP B 1 14 ? 57.608 -10.077 45.361 1.00 60.86 14 ASP B N 1
ATOM 2885 C CA . ASP B 1 14 ? 58.903 -9.497 45.007 1.00 63.16 14 ASP B CA 1
ATOM 2886 C C . ASP B 1 14 ? 59.847 -10.654 44.704 1.00 64.69 14 ASP B C 1
ATOM 2887 O O . ASP B 1 14 ? 60.485 -11.215 45.595 1.00 67.57 14 ASP B O 1
ATOM 2892 N N . ILE B 1 15 ? 59.929 -11.003 43.419 1.00 72.77 15 ILE B N 1
ATOM 2893 C CA . ILE B 1 15 ? 60.730 -12.133 42.970 1.00 68.72 15 ILE B CA 1
ATOM 2894 C C . ILE B 1 15 ? 62.199 -11.949 43.328 1.00 75.48 15 ILE B C 1
ATOM 2895 O O . ILE B 1 15 ? 62.931 -12.934 43.480 1.00 77.25 15 ILE B O 1
ATOM 2900 N N . GLU B 1 16 ? 62.648 -10.702 43.491 1.00 76.94 16 GLU B N 1
ATOM 2901 C CA . GLU B 1 16 ? 64.053 -10.447 43.788 1.00 70.25 16 GLU B CA 1
ATOM 2902 C C . GLU B 1 16 ? 64.444 -11.004 45.153 1.00 71.18 16 GLU B C 1
ATOM 2903 O O . GLU B 1 16 ? 65.454 -11.706 45.280 1.00 85.45 16 GLU B O 1
ATOM 2905 N N . ASN B 1 17 ? 63.653 -10.712 46.186 1.00 77.34 17 ASN B N 1
ATOM 2906 C CA . ASN B 1 17 ? 64.005 -11.056 47.558 1.00 77.80 17 ASN B CA 1
ATOM 2907 C C . ASN B 1 17 ? 63.164 -12.185 48.141 1.00 65.71 17 ASN B C 1
ATOM 2908 O O . ASN B 1 17 ? 63.383 -12.560 49.299 1.00 65.45 17 ASN B O 1
ATOM 2913 N N . ARG B 1 18 ? 62.221 -12.739 47.373 1.00 68.24 18 ARG B N 1
ATOM 2914 C CA . ARG B 1 18 ? 61.313 -13.791 47.840 1.00 66.52 18 ARG B CA 1
ATOM 2915 C C . ARG B 1 18 ? 60.506 -13.321 49.053 1.00 72.81 18 ARG B C 1
ATOM 2916 O O . ARG B 1 18 ? 60.459 -13.977 50.097 1.00 62.15 18 ARG B O 1
ATOM 2918 N N . THR B 1 19 ? 59.866 -12.162 48.902 1.00 70.15 19 THR B N 1
ATOM 2919 C CA . THR B 1 19 ? 59.048 -11.563 49.947 1.00 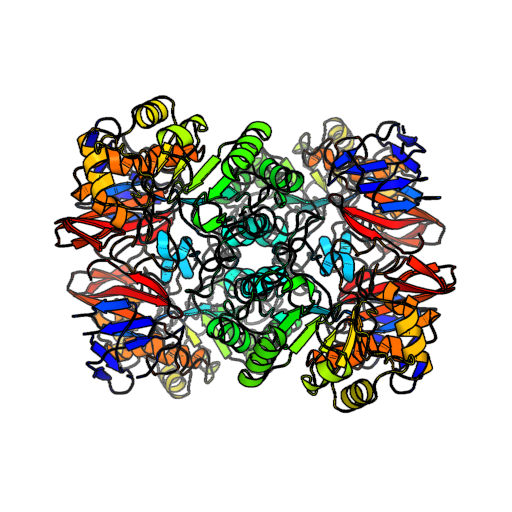70.14 19 THR B CA 1
ATOM 2920 C C . THR B 1 19 ? 57.685 -11.181 49.384 1.00 70.54 19 THR B C 1
ATOM 2921 O O . THR B 1 19 ? 57.494 -11.074 48.170 1.00 63.33 19 THR B O 1
ATOM 2925 N N . TYR B 1 20 ? 56.736 -10.968 50.292 1.00 72.43 20 TYR B N 1
ATOM 2926 C CA . TYR B 1 20 ? 55.435 -10.397 49.967 1.00 59.88 20 TYR B CA 1
ATOM 2927 C C . TYR B 1 20 ? 55.399 -8.971 50.496 1.00 59.34 20 TYR B C 1
ATOM 2928 O O . TYR B 1 20 ? 55.596 -8.747 51.695 1.00 70.69 20 TYR B O 1
ATOM 2937 N N . ILE B 1 21 ? 55.153 -8.013 49.607 1.00 54.99 21 ILE B N 1
ATOM 2938 C CA . ILE B 1 21 ? 55.170 -6.595 49.944 1.00 57.34 21 ILE B CA 1
ATOM 2939 C C . ILE B 1 21 ? 53.734 -6.093 50.017 1.00 57.83 21 ILE B C 1
ATOM 2940 O O . ILE B 1 21 ? 52.942 -6.319 49.095 1.00 52.92 21 ILE B O 1
ATOM 2945 N N . ASN B 1 22 ? 53.398 -5.422 51.119 1.00 63.67 22 ASN B N 1
ATOM 2946 C CA . ASN B 1 22 ? 52.064 -4.861 51.326 1.00 55.58 22 ASN B CA 1
ATOM 2947 C C . ASN B 1 22 ? 52.080 -3.413 50.853 1.00 59.00 22 ASN B C 1
ATOM 2948 O O . ASN B 1 22 ? 52.500 -2.512 51.584 1.00 60.82 22 ASN B O 1
ATOM 2953 N N . ALA B 1 23 ? 51.622 -3.189 49.625 1.00 59.88 23 ALA B N 1
ATOM 2954 C CA . ALA B 1 23 ? 51.623 -1.853 49.048 1.00 63.04 23 ALA B CA 1
ATOM 2955 C C . ALA B 1 23 ? 50.657 -1.823 47.874 1.00 61.93 23 ALA B C 1
ATOM 2956 O O . ALA B 1 23 ? 50.236 -2.865 47.365 1.00 59.34 23 ALA B O 1
ATOM 2958 N N . ASP B 1 24 ? 50.310 -0.612 47.452 1.00 62.87 24 ASP B N 1
ATOM 2959 C CA . ASP B 1 24 ? 49.437 -0.437 46.304 1.00 63.26 24 ASP B CA 1
ATOM 2960 C C . ASP B 1 24 ? 50.250 -0.297 45.021 1.00 61.13 24 ASP B C 1
ATOM 2961 O O . ASP B 1 24 ? 51.424 0.079 45.035 1.00 63.26 24 ASP B O 1
ATOM 2966 N N . ILE B 1 25 ? 49.597 -0.614 43.902 1.00 59.71 25 ILE B N 1
ATOM 2967 C CA . ILE B 1 25 ? 50.149 -0.420 42.565 1.00 57.86 25 ILE B CA 1
ATOM 2968 C C . ILE B 1 25 ? 49.519 0.823 41.957 1.00 55.63 25 ILE B C 1
ATOM 2969 O O . ILE B 1 25 ? 48.302 1.032 42.056 1.00 54.00 25 ILE B O 1
ATOM 2974 N N . GLY B 1 26 ? 50.346 1.651 41.326 1.00 52.22 26 GLY B N 1
ATOM 2975 C CA . GLY B 1 26 ? 49.889 2.858 40.663 1.00 50.38 26 GLY B CA 1
ATOM 2976 C C . GLY B 1 26 ? 50.064 2.739 39.153 1.00 53.45 26 GLY B C 1
ATOM 2977 O O . GLY B 1 26 ? 51.136 2.371 38.671 1.00 52.89 26 GLY B O 1
ATOM 2978 N N . ILE B 1 27 ? 48.995 3.059 38.432 1.00 54.23 27 ILE B N 1
ATOM 2979 C CA . ILE B 1 27 ? 48.971 2.967 36.977 1.00 51.22 27 ILE B CA 1
ATOM 2980 C C . ILE B 1 27 ? 48.524 4.310 36.424 1.00 49.27 27 ILE B C 1
ATOM 2981 O O . ILE B 1 27 ? 47.450 4.807 36.782 1.00 52.80 27 ILE B O 1
ATOM 2986 N N . LYS B 1 28 ? 49.346 4.899 35.561 1.00 54.02 28 LYS B N 1
ATOM 2987 C CA . LYS B 1 28 ? 48.972 6.082 34.799 1.00 59.97 28 LYS B CA 1
ATOM 2988 C C . LYS B 1 28 ? 49.333 5.834 33.345 1.00 59.21 28 LYS B C 1
ATOM 2989 O O . LYS B 1 28 ? 50.476 5.478 33.041 1.00 61.90 28 LYS B O 1
ATOM 2995 N N . GLY B 1 29 ? 48.363 6.014 32.454 1.00 50.88 29 GLY B N 1
ATOM 2996 C CA . GLY B 1 29 ? 48.592 5.649 31.067 1.00 54.18 29 GLY B CA 1
ATOM 2997 C C . GLY B 1 29 ? 48.775 4.149 30.966 1.00 57.56 29 GLY B C 1
ATOM 2998 O O . GLY B 1 29 ? 48.001 3.368 31.531 1.00 60.13 29 GLY B O 1
ATOM 2999 N N . ASN B 1 30 ? 49.820 3.730 30.253 1.00 50.94 30 ASN B N 1
ATOM 3000 C CA . ASN B 1 30 ? 50.177 2.322 30.154 1.00 51.06 30 ASN B CA 1
ATOM 3001 C C . ASN B 1 30 ? 51.398 1.970 30.999 1.00 59.48 30 ASN B C 1
ATOM 3002 O O . ASN B 1 30 ? 52.004 0.914 30.792 1.00 59.99 30 ASN B O 1
ATOM 3007 N N . ARG B 1 31 ? 51.767 2.829 31.946 1.00 58.96 31 ARG B N 1
ATOM 3008 C CA . ARG B 1 31 ? 52.970 2.651 32.745 1.00 55.91 31 ARG B CA 1
ATOM 3009 C C . ARG B 1 31 ? 52.614 2.507 34.216 1.00 57.72 31 ARG B C 1
ATOM 3010 O O . ARG B 1 31 ? 51.733 3.209 34.724 1.00 59.25 31 ARG B O 1
ATOM 3018 N N . ILE B 1 32 ? 53.304 1.591 34.898 1.00 54.30 32 ILE B N 1
ATOM 3019 C CA . ILE B 1 32 ? 53.259 1.560 36.352 1.00 53.20 32 ILE B CA 1
ATOM 3020 C C . ILE B 1 32 ? 54.048 2.746 36.886 1.00 54.31 32 ILE B C 1
ATOM 3021 O O . ILE B 1 32 ? 55.113 3.094 36.357 1.00 53.45 32 ILE B O 1
ATOM 3026 N N . VAL B 1 33 ? 53.522 3.393 37.926 1.00 54.33 33 VAL B N 1
ATOM 3027 C CA . VAL B 1 33 ? 54.122 4.605 38.470 1.00 58.57 33 VAL B CA 1
ATOM 3028 C C . VAL B 1 33 ? 54.315 4.442 39.973 1.00 64.63 33 VAL B C 1
ATOM 3029 O O . VAL B 1 33 ? 53.819 3.501 40.593 1.00 71.33 33 VAL B O 1
ATOM 3033 N N . ASP B 1 34 ? 55.052 5.386 40.553 1.00 73.07 34 ASP B N 1
ATOM 3034 C CA . ASP B 1 34 ? 55.287 5.410 41.994 1.00 71.17 34 ASP B CA 1
ATOM 3035 C C . ASP B 1 34 ? 54.218 6.228 42.714 1.00 61.32 34 ASP B C 1
ATOM 3036 O O . ASP B 1 34 ? 53.612 5.763 43.681 1.00 75.43 34 ASP B O 1
ATOM 3041 N N . LEU B 1 41 ? 46.601 10.313 47.318 1.00 94.26 41 LEU B N 1
ATOM 3042 C CA . LEU B 1 41 ? 46.630 9.669 46.008 1.00 86.28 41 LEU B CA 1
ATOM 3043 C C . LEU B 1 41 ? 45.235 9.238 45.562 1.00 82.57 41 LEU B C 1
ATOM 3044 O O . LEU B 1 41 ? 44.771 8.155 45.918 1.00 82.83 41 LEU B O 1
ATOM 3046 N N . GLN B 1 42 ? 44.570 10.086 44.783 1.00 83.27 42 GLN B N 1
ATOM 3047 C CA . GLN B 1 42 ? 43.264 9.762 44.227 1.00 79.36 42 GLN B CA 1
ATOM 3048 C C . GLN B 1 42 ? 43.424 9.050 42.887 1.00 76.24 42 GLN B C 1
ATOM 3049 O O . GLN B 1 42 ? 44.389 9.281 42.152 1.00 70.11 42 GLN B O 1
ATOM 3051 N N . ALA B 1 43 ? 42.465 8.177 42.575 1.00 74.52 43 ALA B N 1
ATOM 3052 C CA . ALA B 1 43 ? 42.528 7.363 41.368 1.00 69.36 43 ALA B CA 1
ATOM 3053 C C . ALA B 1 43 ? 41.146 7.200 40.754 1.00 61.59 43 ALA B C 1
ATOM 3054 O O . ALA B 1 43 ? 40.158 7.013 41.469 1.00 63.63 43 ALA B O 1
ATOM 3056 N N . GLU B 1 44 ? 41.097 7.236 39.419 1.00 60.70 44 GLU B N 1
ATOM 3057 C CA . GLU B 1 44 ? 39.823 7.138 38.711 1.00 59.95 44 GLU B CA 1
ATOM 3058 C C . GLU B 1 44 ? 39.167 5.779 38.922 1.00 56.10 44 GLU B C 1
ATOM 3059 O O . GLU B 1 44 ? 37.938 5.685 39.023 1.00 58.22 44 GLU B O 1
ATOM 3065 N N . THR B 1 45 ? 39.964 4.715 38.980 1.00 55.32 45 THR B N 1
ATOM 3066 C CA . THR B 1 45 ? 39.469 3.381 39.288 1.00 52.99 45 THR B CA 1
ATOM 3067 C C . THR B 1 45 ? 40.344 2.778 40.377 1.00 51.93 45 THR B C 1
ATOM 3068 O O . THR B 1 45 ? 41.574 2.870 40.311 1.00 52.10 45 THR B O 1
ATOM 3072 N N . VAL B 1 46 ? 39.708 2.182 41.382 1.00 48.01 46 VAL B N 1
ATOM 3073 C CA . VAL B 1 46 ? 40.400 1.493 42.463 1.00 51.65 46 VAL B CA 1
ATOM 3074 C C . VAL B 1 46 ? 40.019 0.023 42.398 1.00 49.24 46 VAL B C 1
ATOM 3075 O O . VAL B 1 46 ? 38.830 -0.312 42.346 1.00 48.59 46 VAL B O 1
ATOM 3079 N N . ILE B 1 47 ? 41.026 -0.848 42.380 1.00 52.16 47 ILE B N 1
ATOM 3080 C CA . ILE B 1 47 ? 40.825 -2.292 42.402 1.00 52.83 47 ILE B CA 1
ATOM 3081 C C . ILE B 1 47 ? 41.113 -2.792 43.809 1.00 56.88 47 ILE B C 1
ATOM 3082 O O . ILE B 1 47 ? 42.159 -2.473 44.387 1.00 59.88 47 ILE B O 1
ATOM 3087 N N . ASP B 1 48 ? 40.188 -3.572 44.360 1.00 60.52 48 ASP B N 1
ATOM 3088 C CA . ASP B 1 48 ? 40.339 -4.166 45.684 1.00 61.90 48 ASP B CA 1
ATOM 3089 C C . ASP B 1 48 ? 40.894 -5.576 45.506 1.00 62.70 48 ASP B C 1
ATOM 3090 O O . ASP B 1 48 ? 40.174 -6.483 45.075 1.00 66.32 48 ASP B O 1
ATOM 3095 N N . ALA B 1 49 ? 42.172 -5.761 45.830 1.00 54.39 49 ALA B N 1
ATOM 3096 C CA . ALA B 1 49 ? 42.864 -7.027 45.606 1.00 57.45 49 ALA B CA 1
ATOM 3097 C C . ALA B 1 49 ? 43.174 -7.747 46.916 1.00 53.85 49 ALA B C 1
ATOM 3098 O O . ALA B 1 49 ? 44.251 -8.322 47.088 1.00 51.20 49 ALA B O 1
ATOM 3100 N N . SER B 1 50 ? 42.221 -7.739 47.844 1.00 58.50 50 SER B N 1
ATOM 3101 C CA . SER B 1 50 ? 42.435 -8.343 49.152 1.00 56.65 50 SER B CA 1
ATOM 3102 C C . SER B 1 50 ? 42.484 -9.863 49.049 1.00 56.17 50 SER B C 1
ATOM 3103 O O . SER B 1 50 ? 41.689 -10.482 48.337 1.00 54.71 50 SER B O 1
ATOM 3106 N N . GLY B 1 51 ? 43.426 -10.465 49.774 1.00 54.22 51 GLY B N 1
ATOM 3107 C CA . GLY B 1 51 ? 43.655 -11.891 49.684 1.00 55.19 51 GLY B CA 1
ATOM 3108 C C . GLY B 1 51 ? 44.288 -12.351 48.392 1.00 57.86 51 GLY B C 1
ATOM 3109 O O . GLY B 1 51 ? 44.517 -13.555 48.226 1.00 63.42 51 GLY B O 1
ATOM 3110 N N . CYS B 1 52 ? 44.579 -11.439 47.477 1.00 54.74 52 CYS B N 1
ATOM 3111 C CA . CYS B 1 52 ? 45.174 -11.774 46.196 1.00 57.35 52 CYS B CA 1
ATOM 3112 C C . CYS B 1 52 ? 46.666 -11.474 46.212 1.00 54.82 52 CYS B C 1
ATOM 3113 O O . CYS B 1 52 ? 47.157 -10.665 47.004 1.00 54.41 52 CYS B O 1
ATOM 3116 N N . ILE B 1 53 ? 47.389 -12.148 45.326 1.00 51.64 53 ILE B N 1
ATOM 3117 C CA . ILE B 1 53 ? 48.795 -11.862 45.078 1.00 51.22 53 ILE B CA 1
ATOM 3118 C C . ILE B 1 53 ? 48.886 -11.091 43.770 1.00 51.81 53 ILE B C 1
ATOM 3119 O O . ILE B 1 53 ? 48.315 -11.508 42.754 1.00 47.14 53 ILE B O 1
ATOM 3124 N N . ILE B 1 54 ? 49.580 -9.958 43.798 1.00 55.60 54 ILE B N 1
ATOM 3125 C CA . ILE B 1 54 ? 49.787 -9.142 42.607 1.00 46.93 54 ILE B CA 1
ATOM 3126 C C . ILE B 1 54 ? 51.051 -9.638 41.921 1.00 51.33 54 ILE B C 1
ATOM 3127 O O . ILE B 1 54 ? 52.156 -9.492 42.451 1.00 53.29 54 ILE B O 1
ATOM 3132 N N . LEU B 1 55 ? 50.889 -10.224 40.752 1.00 52.10 55 LEU B N 1
ATOM 3133 C CA . LEU B 1 55 ? 51.990 -10.709 39.943 1.00 46.94 55 LEU B CA 1
ATOM 3134 C C . LEU B 1 55 ? 52.242 -9.769 38.778 1.00 46.48 55 LEU B C 1
ATOM 3135 O O . LEU B 1 55 ? 51.363 -8.996 38.388 1.00 47.48 55 LEU B O 1
ATOM 3140 N N . PRO B 1 56 ? 53.445 -9.789 38.208 1.00 48.40 56 PRO B N 1
ATOM 3141 C CA . PRO B 1 56 ? 53.635 -9.155 36.903 1.00 46.47 56 PRO B CA 1
ATOM 3142 C C . PRO B 1 56 ? 52.809 -9.881 35.857 1.00 48.15 56 PRO B C 1
ATOM 3143 O O . PRO B 1 56 ? 52.465 -11.055 36.017 1.00 50.00 56 PRO B O 1
ATOM 3147 N N . GLY B 1 57 ? 52.470 -9.160 34.789 1.00 44.56 57 GLY B N 1
ATOM 3148 C CA . GLY B 1 57 ? 51.795 -9.778 33.664 1.00 44.33 57 GLY B CA 1
ATOM 3149 C C . GLY B 1 57 ? 52.555 -11.003 33.203 1.00 43.71 57 GLY B C 1
ATOM 3150 O O . GLY B 1 57 ? 53.737 -10.905 32.857 1.00 45.61 57 GLY B O 1
ATOM 3151 N N . LEU B 1 58 ? 51.901 -12.162 33.221 1.00 41.97 58 LEU B N 1
ATOM 3152 C CA . LEU B 1 58 ? 52.595 -13.422 32.989 1.00 43.64 58 LEU B CA 1
ATOM 3153 C C . LEU B 1 58 ? 53.122 -13.503 31.561 1.00 46.01 58 LEU B C 1
ATOM 3154 O O . LEU B 1 58 ? 52.592 -12.877 30.638 1.00 51.91 58 LEU B O 1
ATOM 3159 N N . ILE B 1 59 ? 54.183 -14.288 31.386 1.00 42.74 59 ILE B N 1
ATOM 3160 C CA . ILE B 1 59 ? 54.865 -14.425 30.102 1.00 46.29 59 ILE B CA 1
ATOM 3161 C C . ILE B 1 59 ? 54.967 -15.909 29.774 1.00 47.45 59 ILE B C 1
ATOM 3162 O O . ILE B 1 59 ? 55.746 -16.636 30.403 1.00 50.01 59 ILE B O 1
ATOM 3167 N N . ASP B 1 60 ? 54.186 -16.359 28.792 1.00 44.67 60 ASP B N 1
ATOM 3168 C CA . ASP B 1 60 ? 54.256 -17.734 28.303 1.00 46.41 60 ASP B CA 1
ATOM 3169 C C . ASP B 1 60 ? 55.288 -17.777 27.181 1.00 47.17 60 ASP B C 1
ATOM 3170 O O . ASP B 1 60 ? 55.071 -17.213 26.106 1.00 53.30 60 ASP B O 1
ATOM 3175 N N . PHE B 1 61 ? 56.407 -18.456 27.427 1.00 49.57 61 PHE B N 1
ATOM 3176 C CA . PHE B 1 61 ? 57.582 -18.313 26.578 1.00 47.30 61 PHE B CA 1
ATOM 3177 C C . PHE B 1 61 ? 57.612 -19.271 25.394 1.00 53.55 61 PHE B C 1
ATOM 3178 O O . PHE B 1 61 ? 58.331 -19.007 24.425 1.00 58.69 61 PHE B O 1
ATOM 3186 N N . HIS B 1 62 ? 56.867 -20.376 25.439 1.00 54.66 62 HIS B N 1
ATOM 3187 C CA . HIS B 1 62 ? 56.775 -21.297 24.304 1.00 53.51 62 HIS B CA 1
ATOM 3188 C C . HIS B 1 62 ? 55.295 -21.506 24.002 1.00 52.40 62 HIS B C 1
ATOM 3189 O O . HIS B 1 62 ? 54.647 -22.386 24.575 1.00 54.62 62 HIS B O 1
ATOM 3196 N N . GLY B 1 63 ? 54.766 -20.688 23.093 1.00 49.71 63 GLY B N 1
ATOM 3197 C CA . GLY B 1 63 ? 53.418 -20.855 22.594 1.00 50.97 63 GLY B CA 1
ATOM 3198 C C . GLY B 1 63 ? 53.403 -20.883 21.077 1.00 52.72 63 GLY B C 1
ATOM 3199 O O . GLY B 1 63 ? 54.438 -20.746 20.418 1.00 54.13 63 GLY B O 1
ATOM 3200 N N . HIS B 1 64 ? 52.203 -21.072 20.536 1.00 45.95 64 HIS B N 1
ATOM 3201 C CA . HIS B 1 64 ? 51.986 -21.043 19.093 1.00 47.21 64 HIS B CA 1
ATOM 3202 C C . HIS B 1 64 ? 50.755 -20.187 18.842 1.00 46.43 64 HIS B C 1
ATOM 3203 O O . HIS B 1 64 ? 49.635 -20.607 19.144 1.00 45.51 64 HIS B O 1
ATOM 3210 N N . VAL B 1 65 ? 50.962 -18.984 18.305 1.00 46.43 65 VAL B N 1
ATOM 3211 C CA . VAL B 1 65 ? 49.895 -17.992 18.234 1.00 43.53 65 VAL B CA 1
ATOM 3212 C C . VAL B 1 65 ? 49.811 -17.353 16.853 1.00 47.87 65 VAL B C 1
ATOM 3213 O O . VAL B 1 65 ? 49.257 -16.258 16.704 1.00 48.57 65 VAL B O 1
ATOM 3217 N N . PHE B 1 66 ? 50.358 -18.019 15.835 1.00 51.08 66 PHE B N 1
ATOM 3218 C CA . PHE B 1 66 ? 50.163 -17.591 14.447 1.00 47.35 66 PHE B CA 1
ATOM 3219 C C . PHE B 1 66 ? 48.849 -18.187 13.940 1.00 47.25 66 PHE B C 1
ATOM 3220 O O . PHE B 1 66 ? 48.808 -19.083 13.095 1.00 52.50 66 PHE B O 1
ATOM 3228 N N . HIS B 1 67 ? 47.755 -17.674 14.493 1.00 45.53 67 HIS B N 1
ATOM 3229 C CA . HIS B 1 67 ? 46.444 -18.088 14.022 1.00 51.42 67 HIS B CA 1
ATOM 3230 C C . HIS B 1 67 ? 46.176 -17.496 12.643 1.00 52.91 67 HIS B C 1
ATOM 3231 O O . HIS B 1 67 ? 46.633 -16.399 12.312 1.00 54.15 67 HIS B O 1
ATOM 3238 N N . GLY B 1 68 ? 45.435 -18.247 11.829 1.00 53.67 68 GLY B N 1
ATOM 3239 C CA . GLY B 1 68 ? 45.215 -17.909 10.443 1.00 54.16 68 GLY B CA 1
ATOM 3240 C C . GLY B 1 68 ? 46.284 -18.428 9.502 1.00 51.37 68 GLY B C 1
ATOM 3241 O O . GLY B 1 68 ? 45.999 -18.667 8.324 1.00 53.05 68 GLY B O 1
ATOM 3242 N N . GLY B 1 69 ? 47.507 -18.611 9.996 1.00 49.05 69 GLY B N 1
ATOM 3243 C CA . GLY B 1 69 ? 48.591 -19.134 9.191 1.00 48.38 69 GLY B CA 1
ATOM 3244 C C . GLY B 1 69 ? 48.888 -20.587 9.493 1.00 51.64 69 GLY B C 1
ATOM 3245 O O . GLY B 1 69 ? 49.476 -21.295 8.669 1.00 48.21 69 GLY B O 1
ATOM 3246 N N . THR B 1 70 ? 48.498 -21.042 10.680 1.00 48.86 70 THR B N 1
ATOM 3247 C CA . THR B 1 70 ? 48.612 -22.441 11.059 1.00 50.86 70 THR B CA 1
ATOM 3248 C C . THR B 1 70 ? 47.268 -22.924 11.585 1.00 55.00 70 THR B C 1
ATOM 3249 O O . THR B 1 70 ? 46.353 -22.136 11.839 1.00 56.05 70 THR B O 1
ATOM 3253 N N . ALA B 1 71 ? 47.153 -24.242 11.740 1.00 57.04 71 ALA B N 1
ATOM 3254 C CA . ALA B 1 71 ? 45.948 -24.838 12.299 1.00 50.44 71 ALA B CA 1
ATOM 3255 C C . ALA B 1 71 ? 46.030 -25.035 13.805 1.00 52.12 71 ALA B C 1
ATOM 3256 O O . ALA B 1 71 ? 44.986 -25.102 14.464 1.00 53.67 71 ALA B O 1
ATOM 3258 N N . ILE B 1 72 ? 47.238 -25.114 14.365 1.00 53.79 72 ILE B N 1
ATOM 3259 C CA . ILE B 1 72 ? 47.399 -25.422 15.782 1.00 50.85 72 ILE B CA 1
ATOM 3260 C C . ILE B 1 72 ? 47.366 -24.189 16.678 1.00 50.82 72 ILE B C 1
ATOM 3261 O O . ILE B 1 72 ? 47.067 -24.314 17.875 1.00 50.75 72 ILE B O 1
ATOM 3266 N N . SER B 1 73 ? 47.650 -23.009 16.139 1.00 51.99 73 SER B N 1
ATOM 3267 C CA . SER B 1 73 ? 47.814 -21.817 16.955 1.00 50.34 73 SER B CA 1
ATOM 3268 C C . SER B 1 73 ? 46.475 -21.283 17.447 1.00 46.91 73 SER B C 1
ATOM 3269 O O . SER B 1 73 ? 45.427 -21.503 16.835 1.00 52.75 73 SER B O 1
ATOM 3272 N N . VAL B 1 74 ? 46.523 -20.564 18.567 1.00 43.33 74 VAL B N 1
ATOM 3273 C CA . VAL B 1 74 ? 45.355 -19.889 19.111 1.00 45.00 74 VAL B CA 1
ATOM 3274 C C . VAL B 1 74 ? 45.617 -18.391 19.130 1.00 45.17 74 VAL B C 1
ATOM 3275 O O . VAL B 1 74 ? 46.752 -17.926 18.998 1.00 46.40 74 VAL B O 1
ATOM 3279 N N . ASN B 1 75 ? 44.540 -17.638 19.307 1.00 44.65 75 ASN B N 1
ATOM 3280 C CA . ASN B 1 75 ? 44.602 -16.197 19.489 1.00 42.92 75 ASN B CA 1
ATOM 3281 C C . ASN B 1 75 ? 44.915 -15.899 20.950 1.00 49.48 75 ASN B C 1
ATOM 3282 O O . ASN B 1 75 ? 44.056 -16.097 21.820 1.00 47.33 75 ASN B O 1
ATOM 3287 N N . PRO B 1 76 ? 46.122 -15.419 21.261 1.00 45.69 76 PRO B N 1
ATOM 3288 C CA . PRO B 1 76 ? 46.452 -15.164 22.669 1.00 41.96 76 PRO B CA 1
ATOM 3289 C C . PRO B 1 76 ? 45.642 -14.035 23.271 1.00 43.91 76 PRO B C 1
ATOM 3290 O O . PRO B 1 76 ? 45.336 -14.081 24.468 1.00 51.64 76 PRO B O 1
ATOM 3294 N N . ASP B 1 77 ? 45.270 -13.027 22.481 1.00 44.51 77 ASP B N 1
ATOM 3295 C CA . ASP B 1 77 ? 44.486 -11.927 23.024 1.00 40.64 77 ASP B CA 1
ATOM 3296 C C . ASP B 1 77 ? 43.082 -12.357 23.431 1.00 42.76 77 ASP B C 1
ATOM 3297 O O . ASP B 1 77 ? 42.378 -11.573 24.077 1.00 53.52 77 ASP B O 1
ATOM 3299 N N . ILE B 1 78 ? 42.670 -13.577 23.102 1.00 41.00 78 ILE B N 1
ATOM 3300 C CA . ILE B 1 78 ? 41.337 -14.076 23.438 1.00 42.53 78 ILE B CA 1
ATOM 3301 C C . ILE B 1 78 ? 41.381 -15.095 24.573 1.00 44.90 78 ILE B C 1
ATOM 3302 O O . ILE B 1 78 ? 40.563 -15.043 25.491 1.00 45.59 78 ILE B O 1
ATOM 3307 N N . VAL B 1 79 ? 42.333 -16.030 24.535 1.00 46.92 79 VAL B N 1
ATOM 3308 C CA . VAL B 1 79 ? 42.373 -17.106 25.523 1.00 54.48 79 VAL B CA 1
ATOM 3309 C C . VAL B 1 79 ? 43.389 -16.880 26.643 1.00 51.81 79 VAL B C 1
ATOM 3310 O O . VAL B 1 79 ? 43.226 -17.457 27.729 1.00 49.08 79 VAL B O 1
ATOM 3314 N N . CYS B 1 80 ? 44.419 -16.063 26.421 1.00 49.30 80 CYS B N 1
ATOM 3315 C CA . CYS B 1 80 ? 45.495 -15.949 27.401 1.00 52.26 80 CYS B CA 1
ATOM 3316 C C . CYS B 1 80 ? 45.286 -14.813 28.394 1.00 53.20 80 CYS B C 1
ATOM 3317 O O . CYS B 1 80 ? 45.559 -14.988 29.587 1.00 54.90 80 CYS B O 1
ATOM 3320 N N . LEU B 1 81 ? 44.827 -13.651 27.931 1.00 49.12 81 LEU B N 1
ATOM 3321 C CA . LEU B 1 81 ? 44.600 -12.521 28.832 1.00 46.89 81 LEU B CA 1
ATOM 3322 C C . LEU B 1 81 ? 43.712 -12.855 30.027 1.00 47.18 81 LEU B C 1
ATOM 3323 O O . LEU B 1 81 ? 44.071 -12.468 31.151 1.00 49.78 81 LEU B O 1
ATOM 3328 N N . PRO B 1 82 ? 42.579 -13.555 29.885 1.00 46.80 82 PRO B N 1
ATOM 3329 C CA . PRO B 1 82 ? 41.750 -13.837 31.070 1.00 45.34 82 PRO B CA 1
ATOM 3330 C C . PRO B 1 82 ? 42.433 -14.721 32.105 1.00 47.92 82 PRO B C 1
ATOM 3331 O O . PRO B 1 82 ? 41.946 -14.795 33.241 1.00 49.87 82 PRO B O 1
ATOM 3335 N N . ASN B 1 83 ? 43.532 -15.390 31.756 1.00 46.32 83 ASN B N 1
ATOM 3336 C CA . ASN B 1 83 ? 44.282 -16.212 32.697 1.00 45.81 83 ASN B CA 1
ATOM 3337 C C . ASN B 1 83 ? 45.618 -15.575 33.071 1.00 49.26 83 ASN B C 1
ATOM 3338 O O . ASN B 1 83 ? 46.566 -16.274 33.438 1.00 49.85 83 ASN B O 1
ATOM 3343 N N . GLY B 1 84 ? 45.704 -14.251 32.969 1.00 47.77 84 GLY B N 1
ATOM 3344 C CA . GLY B 1 84 ? 46.823 -13.505 33.504 1.00 45.55 84 GLY B CA 1
ATOM 3345 C C . GLY B 1 84 ? 48.031 -13.358 32.606 1.00 48.84 84 GLY B C 1
ATOM 3346 O O . GLY B 1 84 ? 49.042 -12.806 33.055 1.00 49.12 84 GLY B O 1
ATOM 3347 N N . VAL B 1 85 ? 47.966 -13.816 31.358 1.00 47.88 85 VAL B N 1
ATOM 3348 C CA . VAL B 1 85 ? 49.113 -13.791 30.455 1.00 47.19 85 VAL B CA 1
ATOM 3349 C C . VAL B 1 85 ? 49.007 -12.562 29.560 1.00 49.11 85 VAL B C 1
ATOM 3350 O O . VAL B 1 85 ? 48.011 -12.386 28.848 1.00 48.23 85 VAL B O 1
ATOM 3354 N N . THR B 1 86 ? 50.041 -11.715 29.584 1.00 45.89 86 THR B N 1
ATOM 3355 C CA . THR B 1 86 ? 50.065 -10.502 28.779 1.00 47.25 86 THR B CA 1
ATOM 3356 C C . THR B 1 86 ? 51.167 -10.474 27.727 1.00 45.90 86 THR B C 1
ATOM 3357 O O . THR B 1 86 ? 51.133 -9.602 26.851 1.00 43.89 86 THR B O 1
ATOM 3361 N N . SER B 1 87 ? 52.137 -11.383 27.786 1.00 47.59 87 SER B N 1
ATOM 3362 C CA . SER B 1 87 ? 53.191 -11.463 26.786 1.00 41.22 87 SER B CA 1
ATOM 3363 C C . SER B 1 87 ? 53.444 -12.923 26.449 1.00 43.81 87 SER B C 1
ATOM 3364 O O . SER B 1 87 ? 53.215 -13.815 27.270 1.00 47.75 87 SER B O 1
ATOM 3367 N N . MET B 1 88 ? 53.925 -13.156 25.232 1.00 42.92 88 MET B N 1
ATOM 3368 C CA . MET B 1 88 ? 54.148 -14.509 24.749 1.00 42.91 88 MET B CA 1
ATOM 3369 C C . MET B 1 88 ? 55.295 -14.505 23.753 1.00 48.72 88 MET B C 1
ATOM 3370 O O . MET B 1 88 ? 55.651 -13.468 23.187 1.00 49.98 88 MET B O 1
ATOM 3375 N N . VAL B 1 89 ? 55.866 -15.685 23.541 1.00 47.36 89 VAL B N 1
ATOM 3376 C CA . VAL B 1 89 ? 56.841 -15.911 22.483 1.00 46.78 89 VAL B CA 1
ATOM 3377 C C . VAL B 1 89 ? 56.345 -17.069 21.631 1.00 51.71 89 VAL B C 1
ATOM 3378 O O . VAL B 1 89 ? 55.975 -18.124 22.162 1.00 48.04 89 VAL B O 1
ATOM 3382 N N . ASP B 1 90 ? 56.316 -16.862 20.316 1.00 54.20 90 ASP B N 1
ATOM 3383 C CA . ASP B 1 90 ? 55.883 -17.886 19.377 1.00 50.24 90 ASP B CA 1
ATOM 3384 C C . ASP B 1 90 ? 57.065 -18.784 19.030 1.00 48.44 90 ASP B C 1
ATOM 3385 O O . ASP B 1 90 ? 58.142 -18.295 18.673 1.00 51.38 90 ASP B O 1
ATOM 3390 N N . ALA B 1 91 ? 56.857 -20.097 19.133 1.00 44.35 91 ALA B N 1
ATOM 3391 C CA . ALA B 1 91 ? 57.948 -21.066 19.019 1.00 47.76 91 ALA B CA 1
ATOM 3392 C C . ALA B 1 91 ? 58.044 -21.598 17.588 1.00 53.88 91 ALA B C 1
ATOM 3393 O O . ALA B 1 91 ? 57.824 -22.776 17.303 1.00 53.28 91 ALA B O 1
ATOM 3395 N N . GLY B 1 92 ? 58.395 -20.697 16.679 1.00 53.39 92 GLY B N 1
ATOM 3396 C CA . GLY B 1 92 ? 58.619 -21.092 15.301 1.00 55.36 92 GLY B CA 1
ATOM 3397 C C . GLY B 1 92 ? 57.392 -21.585 14.565 1.00 61.45 92 GLY B C 1
ATOM 3398 O O . GLY B 1 92 ? 57.502 -22.487 13.724 1.00 57.41 92 GLY B O 1
ATOM 3399 N N . SER B 1 93 ? 56.219 -21.022 14.866 1.00 53.68 93 SER B N 1
ATOM 3400 C CA . SER B 1 93 ? 55.043 -21.332 14.062 1.00 54.22 93 SER B CA 1
ATOM 3401 C C . SER B 1 93 ? 55.219 -20.857 12.628 1.00 54.90 93 SER B C 1
ATOM 3402 O O . SER B 1 93 ? 54.731 -21.504 11.694 1.00 60.40 93 SER B O 1
ATOM 3405 N N . SER B 1 94 ? 55.917 -19.744 12.432 1.00 53.74 94 SER B N 1
ATOM 3406 C CA . SER B 1 94 ? 56.132 -19.170 11.114 1.00 54.17 94 SER B CA 1
ATOM 3407 C C . SER B 1 94 ? 57.556 -19.426 10.638 1.00 56.46 94 SER B C 1
ATOM 3408 O O . SER B 1 94 ? 58.466 -19.696 11.426 1.00 48.57 94 SER B O 1
ATOM 3411 N N . GLY B 1 95 ? 57.731 -19.342 9.322 1.00 55.81 95 GLY B N 1
ATOM 3412 C CA . GLY B 1 95 ? 59.041 -19.359 8.705 1.00 50.98 95 GLY B CA 1
ATOM 3413 C C . GLY B 1 95 ? 59.215 -18.120 7.854 1.00 48.17 95 GLY B C 1
ATOM 3414 O O . GLY B 1 95 ? 58.366 -17.225 7.898 1.00 48.45 95 GLY B O 1
ATOM 3415 N N . TRP B 1 96 ? 60.292 -18.049 7.067 1.00 50.70 96 TRP B N 1
ATOM 3416 C CA . TRP B 1 96 ? 60.563 -16.820 6.325 1.00 49.85 96 TRP B CA 1
ATOM 3417 C C . TRP B 1 96 ? 59.479 -16.524 5.295 1.00 52.47 96 TRP B C 1
ATOM 3418 O O . TRP B 1 96 ? 59.274 -15.360 4.930 1.00 51.04 96 TRP B O 1
ATOM 3429 N N . VAL B 1 97 ? 58.767 -17.551 4.828 1.00 51.61 97 VAL B N 1
ATOM 3430 C CA . VAL B 1 97 ? 57.724 -17.334 3.830 1.00 48.28 97 VAL B CA 1
ATOM 3431 C C . VAL B 1 97 ? 56.556 -16.556 4.427 1.00 49.02 97 VAL B C 1
ATOM 3432 O O . VAL B 1 97 ? 55.981 -15.676 3.776 1.00 50.73 97 VAL B O 1
ATOM 3436 N N . ASN B 1 98 ? 56.194 -16.847 5.675 1.00 52.88 98 ASN B N 1
ATOM 3437 C CA . ASN B 1 98 ? 54.985 -16.282 6.262 1.00 46.11 98 ASN B CA 1
ATOM 3438 C C . ASN B 1 98 ? 55.236 -15.487 7.540 1.00 46.50 98 ASN B C 1
ATOM 3439 O O . ASN B 1 98 ? 54.270 -15.137 8.229 1.00 47.69 98 ASN B O 1
ATOM 3444 N N . TYR B 1 99 ? 56.492 -15.178 7.876 1.00 43.68 99 TYR B N 1
ATOM 3445 C CA . TYR B 1 99 ? 56.751 -14.403 9.086 1.00 42.54 99 TYR B CA 1
ATOM 3446 C C . TYR B 1 99 ? 56.158 -13.003 8.991 1.00 47.35 99 TYR B C 1
ATOM 3447 O O . TYR B 1 99 ? 55.498 -12.532 9.924 1.00 50.20 99 TYR B O 1
ATOM 3456 N N . SER B 1 100 ? 56.418 -12.305 7.882 1.00 43.38 100 SER B N 1
ATOM 3457 C CA . SER B 1 100 ? 55.989 -10.914 7.769 1.00 39.28 100 SER B CA 1
ATOM 3458 C C . SER B 1 100 ? 54.476 -10.796 7.873 1.00 41.46 100 SER B C 1
ATOM 3459 O O . SER B 1 100 ? 53.956 -9.839 8.460 1.00 40.03 100 SER B O 1
ATOM 3462 N N . LEU B 1 101 ? 53.753 -11.763 7.308 1.00 44.22 101 LEU B N 1
ATOM 3463 C CA . LEU B 1 101 ? 52.302 -11.778 7.448 1.00 44.34 101 LEU B CA 1
ATOM 3464 C C . LEU B 1 101 ? 51.902 -12.080 8.886 1.00 43.51 101 LEU B C 1
ATOM 3465 O O . LEU B 1 101 ? 50.969 -11.469 9.420 1.00 42.10 101 LEU B O 1
ATOM 3470 N N . PHE B 1 102 ? 52.607 -13.013 9.528 1.00 39.98 102 PHE B N 1
ATOM 3471 C CA . PHE B 1 102 ? 52.423 -13.254 10.956 1.00 46.02 102 PHE B CA 1
ATOM 3472 C C . PHE B 1 102 ? 52.621 -11.969 11.755 1.00 41.65 102 PHE B C 1
ATOM 3473 O O . PHE B 1 102 ? 51.781 -11.602 12.584 1.00 39.52 102 PHE B O 1
ATOM 3481 N N . ARG B 1 103 ? 53.721 -11.257 11.498 1.00 38.64 103 ARG B N 1
ATOM 3482 C CA . ARG B 1 103 ? 53.971 -10.006 12.206 1.00 41.19 103 ARG B CA 1
ATOM 3483 C C . ARG B 1 103 ? 52.902 -8.964 11.893 1.00 45.75 103 ARG B C 1
ATOM 3484 O O . ARG B 1 103 ? 52.401 -8.285 12.797 1.00 45.42 103 ARG B O 1
ATOM 3492 N N . ASN B 1 104 ? 52.528 -8.832 10.618 1.00 47.24 104 ASN B N 1
ATOM 3493 C CA . ASN B 1 104 ? 51.617 -7.765 10.217 1.00 42.87 104 ASN B CA 1
ATOM 3494 C C . ASN B 1 104 ? 50.173 -8.042 10.616 1.00 44.53 104 ASN B C 1
ATOM 3495 O O . ASN B 1 104 ? 49.421 -7.098 10.882 1.00 49.30 104 ASN B O 1
ATOM 3500 N N . SER B 1 105 ? 49.762 -9.311 10.659 1.00 44.87 105 SER B N 1
ATOM 3501 C CA . SER B 1 105 ? 48.366 -9.644 10.918 1.00 44.39 105 SER B CA 1
ATOM 3502 C C . SER B 1 105 ? 48.102 -10.135 12.336 1.00 41.11 105 SER B C 1
ATOM 3503 O O . SER B 1 105 ? 46.949 -10.097 12.778 1.00 38.41 105 SER B O 1
ATOM 3506 N N . VAL B 1 106 ? 49.121 -10.594 13.058 1.00 42.32 106 VAL B N 1
ATOM 3507 C CA . VAL B 1 106 ? 48.962 -11.070 14.431 1.00 42.32 106 VAL B CA 1
ATOM 3508 C C . VAL B 1 106 ? 49.690 -10.162 15.419 1.00 39.56 106 VAL B C 1
ATOM 3509 O O . VAL B 1 106 ? 49.065 -9.543 16.281 1.00 38.94 106 VAL B O 1
ATOM 3513 N N . ILE B 1 107 ? 51.014 -10.052 15.292 1.00 39.28 107 ILE B N 1
ATOM 3514 C CA . ILE B 1 107 ? 51.826 -9.356 16.291 1.00 36.48 107 ILE B CA 1
ATOM 3515 C C . ILE B 1 107 ? 51.417 -7.890 16.403 1.00 35.51 107 ILE B C 1
ATOM 3516 O O . ILE B 1 107 ? 51.041 -7.413 17.479 1.00 46.51 107 ILE B O 1
ATOM 3521 N N . HIS B 1 108 ? 51.496 -7.153 15.297 1.00 41.37 108 HIS B N 1
ATOM 3522 C CA . HIS B 1 108 ? 51.210 -5.719 15.341 1.00 43.23 108 HIS B CA 1
ATOM 3523 C C . HIS B 1 108 ? 49.823 -5.390 15.887 1.00 43.03 108 HIS B C 1
ATOM 3524 O O . HIS B 1 108 ? 49.721 -4.481 16.729 1.00 47.16 108 HIS B O 1
ATOM 3531 N N . PRO B 1 109 ? 48.734 -6.056 15.480 1.00 40.63 109 PRO B N 1
ATOM 3532 C CA . PRO B 1 109 ? 47.419 -5.701 16.038 1.00 40.13 109 PRO B CA 1
ATOM 3533 C C . PRO B 1 109 ? 47.091 -6.356 17.374 1.00 48.29 109 PRO B C 1
ATOM 3534 O O . PRO B 1 109 ? 46.097 -5.960 18.001 1.00 46.17 109 PRO B O 1
ATOM 3538 N N . ALA B 1 110 ? 47.873 -7.334 17.831 1.00 43.95 110 ALA B N 1
ATOM 3539 C CA . ALA B 1 110 ? 47.578 -7.999 19.093 1.00 40.30 110 ALA B CA 1
ATOM 3540 C C . ALA B 1 110 ? 47.865 -7.082 20.276 1.00 49.29 110 ALA B C 1
ATOM 3541 O O . ALA B 1 110 ? 48.766 -6.239 20.235 1.00 48.88 110 ALA B O 1
ATOM 3543 N N . MET B 1 111 ? 47.080 -7.256 21.343 1.00 55.20 111 MET B N 1
ATOM 3544 C CA . MET B 1 111 ? 47.379 -6.573 22.597 1.00 43.92 111 MET B CA 1
ATOM 3545 C C . MET B 1 111 ? 48.422 -7.338 23.400 1.00 41.76 111 MET B C 1
ATOM 3546 O O . MET B 1 111 ? 49.300 -6.729 24.020 1.00 48.13 111 MET B O 1
ATOM 3551 N N . VAL B 1 112 ? 48.335 -8.669 23.404 1.00 43.53 112 VAL B N 1
ATOM 3552 C CA . VAL B 1 112 ? 49.403 -9.482 23.966 1.00 36.98 112 VAL B CA 1
ATOM 3553 C C . VAL B 1 112 ? 50.690 -9.183 23.216 1.00 39.66 112 VAL B C 1
ATOM 3554 O O . VAL B 1 112 ? 50.740 -9.260 21.982 1.00 55.09 112 VAL B O 1
ATOM 3558 N N . LYS B 1 113 ? 51.734 -8.812 23.952 1.00 37.43 113 LYS B N 1
ATOM 3559 C CA . LYS B 1 113 ? 53.024 -8.548 23.328 1.00 36.20 113 LYS B CA 1
ATOM 3560 C C . LYS B 1 113 ? 53.661 -9.871 22.921 1.00 43.25 113 LYS B C 1
ATOM 3561 O O . LYS B 1 113 ? 53.962 -10.710 23.775 1.00 43.94 113 LYS B O 1
ATOM 3563 N N . ILE B 1 114 ? 53.854 -10.064 21.617 1.00 47.86 114 ILE B N 1
ATOM 3564 C CA . ILE B 1 114 ? 54.317 -11.333 21.068 1.00 41.40 114 ILE B CA 1
ATOM 3565 C C . ILE B 1 114 ? 55.712 -11.144 20.489 1.00 39.71 114 ILE B C 1
ATOM 3566 O O . ILE B 1 114 ? 55.926 -10.277 19.634 1.00 44.16 114 ILE B O 1
ATOM 3571 N N . LYS B 1 115 ? 56.659 -11.945 20.967 1.00 41.39 115 LYS B N 1
ATOM 3572 C CA . LYS B 1 115 ? 57.957 -12.138 20.339 1.00 42.91 115 LYS B CA 1
ATOM 3573 C C . LYS B 1 115 ? 57.970 -13.519 19.694 1.00 45.98 115 LYS B C 1
ATOM 3574 O O . LYS B 1 115 ? 57.002 -14.278 19.792 1.00 47.63 115 LYS B O 1
ATOM 3580 N N . SER B 1 116 ? 59.070 -13.860 19.026 1.00 42.99 116 SER B N 1
ATOM 3581 C CA . SER B 1 116 ? 59.021 -15.070 18.219 1.00 48.07 116 SER B CA 1
ATOM 3582 C C . SER B 1 116 ? 60.416 -15.595 17.923 1.00 50.83 116 SER B C 1
ATOM 3583 O O . SER B 1 116 ? 61.407 -14.862 17.955 1.00 48.80 116 SER B O 1
ATOM 3586 N N . TYR B 1 117 ? 60.463 -16.893 17.641 1.00 52.42 117 TYR B N 1
ATOM 3587 C CA . TYR B 1 117 ? 61.589 -17.538 16.985 1.00 55.99 117 TYR B CA 1
ATOM 3588 C C . TYR B 1 117 ? 61.171 -17.868 15.559 1.00 56.51 117 TYR B C 1
ATOM 3589 O O . TYR B 1 117 ? 60.070 -18.383 15.336 1.00 49.16 117 TYR B O 1
ATOM 3598 N N . LEU B 1 118 ? 62.028 -17.547 14.598 1.00 55.53 118 LEU B N 1
ATOM 3599 C CA . LEU B 1 118 ? 61.772 -17.911 13.214 1.00 51.22 118 LEU B CA 1
ATOM 3600 C C . LEU B 1 118 ? 62.106 -19.382 13.019 1.00 58.87 118 LEU B C 1
ATOM 3601 O O . LEU B 1 118 ? 63.171 -19.842 13.437 1.00 58.25 118 LEU B O 1
ATOM 3606 N N . ASN B 1 119 ? 61.194 -20.129 12.406 1.00 58.21 119 ASN B N 1
ATOM 3607 C CA . ASN B 1 119 ? 61.487 -21.528 12.142 1.00 54.84 119 ASN B CA 1
ATOM 3608 C C . ASN B 1 119 ? 62.455 -21.648 10.974 1.00 55.85 119 ASN B C 1
ATOM 3609 O O . ASN B 1 119 ? 62.443 -20.841 10.040 1.00 59.30 119 ASN B O 1
ATOM 3614 N N . VAL B 1 120 ? 63.316 -22.664 11.045 1.00 55.53 120 VAL B N 1
ATOM 3615 C CA . VAL B 1 120 ? 64.177 -22.977 9.909 1.00 56.48 120 VAL B CA 1
ATOM 3616 C C . VAL B 1 120 ? 63.326 -23.291 8.683 1.00 54.65 120 VAL B C 1
ATOM 3617 O O . VAL B 1 120 ? 63.536 -22.731 7.602 1.00 55.72 120 VAL B O 1
ATOM 3619 N N . VAL B 1 121 ? 62.329 -24.168 8.847 1.00 56.41 121 VAL B N 1
ATOM 3620 C CA . VAL B 1 121 ? 61.411 -24.479 7.757 1.00 54.35 121 VAL B CA 1
ATOM 3621 C C . VAL B 1 121 ? 60.705 -23.212 7.287 1.00 54.96 121 VAL B C 1
ATOM 3622 O O . VAL B 1 121 ? 60.296 -22.364 8.091 1.00 56.85 121 VAL B O 1
ATOM 3624 N N . ASN B 1 122 ? 60.548 -23.089 5.967 1.00 59.91 122 ASN B N 1
ATOM 3625 C CA . ASN B 1 122 ? 60.066 -21.843 5.378 1.00 64.43 122 ASN B CA 1
ATOM 3626 C C . ASN B 1 122 ? 58.612 -21.568 5.738 1.00 61.66 122 ASN B C 1
ATOM 3627 O O . ASN B 1 122 ? 58.229 -20.412 5.949 1.00 59.14 122 ASN B O 1
ATOM 3632 N N . VAL B 1 123 ? 57.776 -22.610 5.781 1.00 59.87 123 VAL B N 1
ATOM 3633 C CA . VAL B 1 123 ? 56.364 -22.421 6.095 1.00 60.17 123 VAL B CA 1
ATOM 3634 C C . VAL B 1 123 ? 56.064 -22.652 7.566 1.00 58.78 123 VAL B C 1
ATOM 3635 O O . VAL B 1 123 ? 54.894 -22.588 7.969 1.00 53.55 123 VAL B O 1
ATOM 3639 N N . GLY B 1 124 ? 57.082 -22.913 8.383 1.00 57.67 124 GLY B N 1
ATOM 3640 C CA . GLY B 1 124 ? 56.848 -23.103 9.801 1.00 54.44 124 GLY B CA 1
ATOM 3641 C C . GLY B 1 124 ? 56.079 -24.381 10.072 1.00 50.62 124 GLY B C 1
ATOM 3642 O O . GLY B 1 124 ? 56.336 -25.433 9.477 1.00 57.95 124 GLY B O 1
ATOM 3643 N N . LEU B 1 125 ? 55.111 -24.283 10.982 1.00 49.92 125 LEU B N 1
ATOM 3644 C CA . LEU B 1 125 ? 54.335 -25.422 11.455 1.00 49.74 125 LEU B CA 1
ATOM 3645 C C . LEU B 1 125 ? 52.905 -25.394 10.931 1.00 50.66 125 LEU B C 1
ATOM 3646 O O . LEU B 1 125 ? 51.993 -25.932 11.563 1.00 49.83 125 LEU B O 1
ATOM 3651 N N . SER B 1 126 ? 52.700 -24.762 9.775 1.00 54.94 126 SER B N 1
ATOM 3652 C CA . SER B 1 126 ? 51.368 -24.676 9.193 1.00 53.08 126 SER B CA 1
ATOM 3653 C C . SER B 1 126 ? 50.840 -26.034 8.752 1.00 53.09 126 SER B C 1
ATOM 3654 O O . SER B 1 126 ? 49.624 -26.195 8.606 1.00 57.11 126 SER B O 1
ATOM 3657 N N . THR B 1 127 ? 51.723 -27.014 8.546 1.00 52.42 127 THR B N 1
ATOM 3658 C CA . THR B 1 127 ? 51.302 -28.318 8.047 1.00 58.69 127 THR B CA 1
ATOM 3659 C C . THR B 1 127 ? 50.762 -29.221 9.152 1.00 60.71 127 THR B C 1
ATOM 3660 O O . THR B 1 127 ? 49.955 -30.115 8.874 1.00 65.49 127 THR B O 1
ATOM 3664 N N . LEU B 1 128 ? 51.184 -29.014 10.394 1.00 55.20 128 LEU B N 1
ATOM 3665 C CA . LEU B 1 128 ? 50.657 -29.798 11.500 1.00 60.02 128 LEU B CA 1
ATOM 3666 C C . LEU B 1 128 ? 49.302 -29.251 11.937 1.00 64.83 128 LEU B C 1
ATOM 3667 O O . LEU B 1 128 ? 48.998 -28.068 11.754 1.00 67.49 128 LEU B O 1
ATOM 3669 N N . GLY B 1 129 ? 48.479 -30.127 12.503 1.00 54.48 129 GLY B N 1
ATOM 3670 C CA . GLY B 1 129 ? 47.211 -29.736 13.089 1.00 54.79 129 GLY B CA 1
ATOM 3671 C C . GLY B 1 129 ? 46.024 -30.296 12.335 1.00 67.15 129 GLY B C 1
ATOM 3672 O O . GLY B 1 129 ? 46.156 -31.086 11.394 1.00 66.54 129 GLY B O 1
ATOM 3673 N N . GLY B 1 130 ? 44.837 -29.869 12.767 1.00 69.40 130 GLY B N 1
ATOM 3674 C CA . GLY B 1 130 ? 43.591 -30.362 12.215 1.00 65.27 130 GLY B CA 1
ATOM 3675 C C . GLY B 1 130 ? 43.294 -31.814 12.508 1.00 70.38 130 GLY B C 1
ATOM 3676 O O . GLY B 1 130 ? 42.418 -32.395 11.860 1.00 74.67 130 GLY B O 1
ATOM 3677 N N . GLY B 1 131 ? 43.992 -32.419 13.465 1.00 66.95 131 GLY B N 1
ATOM 3678 C CA . GLY B 1 131 ? 43.838 -33.824 13.746 1.00 70.51 131 GLY B CA 1
ATOM 3679 C C . GLY B 1 131 ? 44.918 -34.650 13.079 1.00 71.97 131 GLY B C 1
ATOM 3680 O O . GLY B 1 131 ? 45.986 -34.144 12.717 1.00 65.55 131 GLY B O 1
ATOM 3681 N N . PRO B 1 132 ? 44.659 -35.950 12.903 1.00 76.38 132 PRO B N 1
ATOM 3682 C CA . PRO B 1 132 ? 45.658 -36.820 12.260 1.00 74.71 132 PRO B CA 1
ATOM 3683 C C . PRO B 1 132 ? 45.834 -36.554 10.776 1.00 73.01 132 PRO B C 1
ATOM 3684 O O . PRO B 1 132 ? 46.801 -37.059 10.191 1.00 78.18 132 PRO B O 1
ATOM 3688 N N . THR B 1 133 ? 44.936 -35.785 10.152 1.00 76.29 133 THR B N 1
ATOM 3689 C CA . THR B 1 133 ? 45.119 -35.423 8.750 1.00 72.14 133 THR B CA 1
ATOM 3690 C C . THR B 1 133 ? 46.346 -34.543 8.559 1.00 66.03 133 THR B C 1
ATOM 3691 O O . THR B 1 133 ? 46.941 -34.538 7.477 1.00 73.52 133 THR B O 1
ATOM 3695 N N . GLY B 1 134 ? 46.738 -33.794 9.588 1.00 53.63 134 GLY B N 1
ATOM 3696 C CA . GLY B 1 134 ? 47.947 -33.003 9.499 1.00 51.76 134 GLY B CA 1
ATOM 3697 C C . GLY B 1 134 ? 49.178 -33.864 9.295 1.00 55.08 134 GLY B C 1
ATOM 3698 O O . GLY B 1 134 ? 49.187 -35.069 9.553 1.00 57.09 134 GLY B O 1
ATOM 3699 N N . TYR B 1 135 ? 50.238 -33.223 8.813 1.00 55.12 135 TYR B N 1
ATOM 3700 C CA . TYR B 1 135 ? 51.485 -33.912 8.522 1.00 57.71 135 TYR B CA 1
ATOM 3701 C C . TYR B 1 135 ? 52.643 -33.095 9.075 1.00 57.31 135 TYR B C 1
ATOM 3702 O O . TYR B 1 135 ? 52.532 -31.884 9.288 1.00 54.06 135 TYR B O 1
ATOM 3711 N N . LEU B 1 136 ? 53.759 -33.778 9.311 1.00 55.70 136 LEU B N 1
ATOM 3712 C CA . LEU B 1 136 ? 54.928 -33.134 9.886 1.00 57.92 136 LEU B CA 1
ATOM 3713 C C . LEU B 1 136 ? 55.540 -32.134 8.909 1.00 54.15 136 LEU B C 1
ATOM 3714 O O . LEU B 1 136 ? 55.354 -32.210 7.692 1.00 62.34 136 LEU B O 1
ATOM 3719 N N . GLU B 1 137 ? 56.279 -31.183 9.469 1.00 57.47 137 GLU B N 1
ATOM 3720 C CA . GLU B 1 137 ? 57.023 -30.207 8.693 1.00 55.37 137 GLU B CA 1
ATOM 3721 C C . GLU B 1 137 ? 58.266 -30.850 8.089 1.00 56.46 137 GLU B C 1
ATOM 3722 O O . GLU B 1 137 ? 58.730 -31.906 8.531 1.00 58.46 137 GLU B O 1
ATOM 3728 N N . ASN B 1 138 ? 58.823 -30.180 7.083 1.00 59.40 138 ASN B N 1
ATOM 3729 C CA . ASN B 1 138 ? 59.999 -30.656 6.364 1.00 58.44 138 ASN B CA 1
ATOM 3730 C C . ASN B 1 138 ? 61.230 -29.933 6.900 1.00 65.11 138 ASN B C 1
ATOM 3731 O O . ASN B 1 138 ? 61.434 -28.748 6.615 1.00 68.01 138 ASN B O 1
ATOM 3736 N N . THR B 1 139 ? 62.057 -30.650 7.663 1.00 69.46 139 THR B N 1
ATOM 3737 C CA . THR B 1 139 ? 63.227 -30.075 8.315 1.00 72.06 139 THR B CA 1
ATOM 3738 C C . THR B 1 139 ? 64.521 -30.349 7.551 1.00 73.27 139 THR B C 1
ATOM 3739 O O . THR B 1 139 ? 65.610 -30.195 8.116 1.00 74.36 139 THR B O 1
ATOM 3743 N N . ASN B 1 140 ? 64.420 -30.739 6.283 1.00 76.38 140 ASN B N 1
ATOM 3744 C CA . ASN B 1 140 ? 65.597 -31.072 5.489 1.00 70.99 140 ASN B CA 1
ATOM 3745 C C . ASN B 1 140 ? 66.480 -29.843 5.306 1.00 68.88 140 ASN B C 1
ATOM 3746 O O . ASN B 1 140 ? 65.992 -28.798 4.851 1.00 71.25 140 ASN B O 1
ATOM 3751 N N . PRO B 1 141 ? 67.772 -29.918 5.640 1.00 64.67 141 PRO B N 1
ATOM 3752 C CA . PRO B 1 141 ? 68.678 -28.797 5.339 1.00 65.87 141 PRO B CA 1
ATOM 3753 C C . PRO B 1 141 ? 68.775 -28.471 3.857 1.00 69.86 141 PRO B C 1
ATOM 3754 O O . PRO B 1 141 ? 69.275 -27.392 3.514 1.00 72.15 141 PRO B O 1
ATOM 3758 N N . ALA B 1 142 ? 68.318 -29.364 2.975 1.00 72.58 142 ALA B N 1
ATOM 3759 C CA . ALA B 1 142 ? 68.323 -29.086 1.544 1.00 68.72 142 ALA B CA 1
ATOM 3760 C C . ALA B 1 142 ? 67.317 -28.011 1.160 1.00 67.52 142 ALA B C 1
ATOM 3761 O O . ALA B 1 142 ? 67.454 -27.399 0.096 1.00 59.02 142 ALA B O 1
ATOM 3763 N N . ASN B 1 143 ? 66.311 -27.769 1.997 1.00 66.18 143 ASN B N 1
ATOM 3764 C CA . ASN B 1 143 ? 65.305 -26.755 1.724 1.00 63.26 143 ASN B CA 1
ATOM 3765 C C . ASN B 1 143 ? 65.452 -25.534 2.620 1.00 65.36 143 ASN B C 1
ATOM 3766 O O . ASN B 1 143 ? 64.528 -24.717 2.696 1.00 66.16 143 ASN B O 1
ATOM 3771 N N . TYR B 1 144 ? 66.589 -25.389 3.301 1.00 66.57 144 TYR B N 1
ATOM 3772 C CA . TYR B 1 144 ? 66.863 -24.168 4.050 1.00 63.31 144 TYR B CA 1
ATOM 3773 C C . TYR B 1 144 ? 67.236 -23.058 3.076 1.00 59.91 144 TYR B C 1
ATOM 3774 O O . TYR B 1 144 ? 68.176 -23.205 2.287 1.00 57.39 144 TYR B O 1
ATOM 3783 N N . ASN B 1 145 ? 66.502 -21.952 3.128 1.00 59.34 145 ASN B N 1
ATOM 3784 C CA . ASN B 1 145 ? 66.798 -20.776 2.315 1.00 56.65 145 ASN B CA 1
ATOM 3785 C C . ASN B 1 145 ? 67.563 -19.805 3.207 1.00 56.69 145 ASN B C 1
ATOM 3786 O O . ASN B 1 145 ? 66.977 -18.947 3.868 1.00 64.50 145 ASN B O 1
ATOM 3791 N N . GLU B 1 146 ? 68.890 -19.951 3.227 1.00 56.94 146 GLU B N 1
ATOM 3792 C CA . GLU B 1 146 ? 69.710 -19.120 4.104 1.00 55.00 146 GLU B CA 1
ATOM 3793 C C . GLU B 1 146 ? 69.610 -17.647 3.731 1.00 56.41 146 GLU B C 1
ATOM 3794 O O . GLU B 1 146 ? 69.635 -16.776 4.608 1.00 64.89 146 GLU B O 1
ATOM 3800 N N . GLU B 1 147 ? 69.499 -17.345 2.435 1.00 57.51 147 GLU B N 1
ATOM 3801 C CA . GLU B 1 147 ? 69.414 -15.949 2.015 1.00 58.89 147 GLU B CA 1
ATOM 3802 C C . GLU B 1 147 ? 68.143 -15.292 2.542 1.00 59.59 147 GLU B C 1
ATOM 3803 O O . GLU B 1 147 ? 68.175 -14.146 3.004 1.00 63.00 147 GLU B O 1
ATOM 3805 N N . LYS B 1 148 ? 67.018 -16.008 2.493 1.00 56.73 148 LYS B N 1
ATOM 3806 C CA . LYS B 1 148 ? 65.761 -15.462 2.992 1.00 56.78 148 LYS B CA 1
ATOM 3807 C C . LYS B 1 148 ? 65.703 -15.455 4.514 1.00 58.32 148 LYS B C 1
ATOM 3808 O O . LYS B 1 148 ? 65.091 -14.554 5.101 1.00 56.78 148 LYS B O 1
ATOM 3814 N N . ILE B 1 149 ? 66.321 -16.443 5.165 1.00 57.31 149 ILE B N 1
ATOM 3815 C CA . ILE B 1 149 ? 66.322 -16.488 6.626 1.00 61.04 149 ILE B CA 1
ATOM 3816 C C . ILE B 1 149 ? 67.077 -15.291 7.189 1.00 59.23 149 ILE B C 1
ATOM 3817 O O . ILE B 1 149 ? 66.580 -14.574 8.066 1.00 57.21 149 ILE B O 1
ATOM 3822 N N . ALA B 1 150 ? 68.290 -15.052 6.682 1.00 57.63 150 ALA B N 1
ATOM 3823 C CA . ALA B 1 150 ? 69.059 -13.888 7.109 1.00 55.74 150 ALA B CA 1
ATOM 3824 C C . ALA B 1 150 ? 68.304 -12.595 6.831 1.00 55.61 150 ALA B C 1
ATOM 3825 O O . ALA B 1 150 ? 68.342 -11.662 7.640 1.00 57.65 150 ALA B O 1
ATOM 3827 N N . GLN B 1 151 ? 67.615 -12.520 5.690 1.00 56.65 151 GLN B N 1
ATOM 3828 C CA . GLN B 1 151 ? 66.862 -11.313 5.363 1.00 57.97 151 GLN B CA 1
ATOM 3829 C C . GLN B 1 151 ? 65.736 -11.087 6.363 1.00 58.47 151 GLN B C 1
ATOM 3830 O O . GLN B 1 151 ? 65.579 -9.983 6.900 1.00 57.76 151 GLN B O 1
ATOM 3832 N N . THR B 1 152 ? 64.942 -12.128 6.630 1.00 57.22 152 THR B N 1
ATOM 3833 C CA . THR B 1 152 ? 63.874 -12.021 7.620 1.00 59.77 152 THR B CA 1
ATOM 3834 C C . THR B 1 152 ? 64.433 -11.661 8.989 1.00 58.29 152 THR B C 1
ATOM 3835 O O . THR B 1 152 ? 63.901 -10.788 9.684 1.00 56.98 152 THR B O 1
ATOM 3839 N N . LEU B 1 153 ? 65.518 -12.325 9.387 1.00 57.53 153 LEU B N 1
ATOM 3840 C CA . LEU B 1 153 ? 66.101 -12.095 10.703 1.00 55.20 153 LEU B CA 1
ATOM 3841 C C . LEU B 1 153 ? 66.619 -10.668 10.841 1.00 61.58 153 LEU B C 1
ATOM 3842 O O . LEU B 1 153 ? 66.294 -9.967 11.807 1.00 62.91 153 LEU B O 1
ATOM 3847 N N . ASN B 1 154 ? 67.427 -10.218 9.878 1.00 57.41 154 ASN B N 1
ATOM 3848 C CA . ASN B 1 154 ? 68.094 -8.928 10.012 1.00 59.49 154 ASN B CA 1
ATOM 3849 C C . ASN B 1 154 ? 67.114 -7.765 9.929 1.00 60.25 154 ASN B C 1
ATOM 3850 O O . ASN B 1 154 ? 67.317 -6.739 10.589 1.00 62.44 154 ASN B O 1
ATOM 3855 N N . ASP B 1 155 ? 66.056 -7.898 9.134 1.00 58.40 155 ASP B N 1
ATOM 3856 C CA . ASP B 1 155 ? 65.042 -6.857 9.050 1.00 56.56 155 ASP B CA 1
ATOM 3857 C C . ASP B 1 155 ? 64.055 -6.900 10.209 1.00 59.03 155 ASP B C 1
ATOM 3858 O O . ASP B 1 155 ? 63.156 -6.053 10.266 1.00 59.06 155 ASP B O 1
ATOM 3860 N N . ASN B 1 156 ? 64.197 -7.854 11.129 1.00 56.44 156 ASN B N 1
ATOM 3861 C CA . ASN B 1 156 ? 63.256 -8.032 12.230 1.00 57.10 156 ASN B CA 1
ATOM 3862 C C . ASN B 1 156 ? 63.992 -8.398 13.513 1.00 65.97 156 ASN B C 1
ATOM 3863 O O . ASN B 1 156 ? 63.500 -9.188 14.326 1.00 62.02 156 ASN B O 1
ATOM 3868 N N . ARG B 1 157 ? 65.179 -7.823 13.723 1.00 68.11 157 ARG B N 1
ATOM 3869 C CA . ARG B 1 157 ? 65.966 -8.171 14.902 1.00 61.98 157 ARG B CA 1
ATOM 3870 C C . ARG B 1 157 ? 65.274 -7.776 16.200 1.00 61.37 157 ARG B C 1
ATOM 3871 O O . ARG B 1 157 ? 65.631 -8.298 17.262 1.00 65.88 157 ARG B O 1
ATOM 3879 N N . ASP B 1 158 ? 64.291 -6.879 16.139 1.00 58.48 158 ASP B N 1
ATOM 3880 C CA . ASP B 1 158 ? 63.591 -6.383 17.318 1.00 59.10 158 ASP B CA 1
ATOM 3881 C C . ASP B 1 158 ? 62.420 -7.262 17.736 1.00 55.22 158 ASP B C 1
ATOM 3882 O O . ASP B 1 158 ? 61.713 -6.917 18.688 1.00 57.42 158 ASP B O 1
ATOM 3887 N N . ASN B 1 159 ? 62.192 -8.373 17.045 1.00 56.56 159 ASN B N 1
ATOM 3888 C CA . ASN B 1 159 ? 61.096 -9.281 17.366 1.00 49.93 159 ASN B CA 1
ATOM 3889 C C . ASN B 1 159 ? 61.472 -10.751 17.264 1.00 48.78 159 ASN B C 1
ATOM 3890 O O . ASN B 1 159 ? 60.888 -11.567 17.984 1.00 50.13 159 ASN B O 1
ATOM 3895 N N . ILE B 1 160 ? 62.422 -11.121 16.412 1.00 51.12 160 ILE B N 1
ATOM 3896 C CA . ILE B 1 160 ? 62.889 -12.497 16.309 1.00 54.17 160 ILE B CA 1
ATOM 3897 C C . ILE B 1 160 ? 64.082 -12.666 17.239 1.00 51.14 160 ILE B C 1
ATOM 3898 O O . ILE B 1 160 ? 65.104 -11.989 17.082 1.00 50.57 160 ILE B O 1
ATOM 3903 N N . LEU B 1 161 ? 63.949 -13.561 18.215 1.00 48.98 161 LEU B N 1
ATOM 3904 C CA . LEU B 1 161 ? 65.038 -13.821 19.146 1.00 54.67 161 LEU B CA 1
ATOM 3905 C C . LEU B 1 161 ? 65.982 -14.902 18.649 1.00 57.11 161 LEU B C 1
ATOM 3906 O O . LEU B 1 161 ? 67.152 -14.924 19.050 1.00 62.58 161 LEU B O 1
ATOM 3911 N N . GLY B 1 162 ? 65.512 -15.791 17.784 1.00 64.48 162 GLY B N 1
ATOM 3912 C CA . GLY B 1 162 ? 66.362 -16.865 17.319 1.00 61.90 162 GLY B CA 1
ATOM 3913 C C . GLY B 1 162 ? 65.661 -17.719 16.290 1.00 61.38 162 GLY B C 1
ATOM 3914 O O . GLY B 1 162 ? 64.586 -17.376 15.793 1.00 62.70 162 GLY B O 1
ATOM 3915 N N . LEU B 1 163 ? 66.297 -18.845 15.979 1.00 61.76 163 LEU B N 1
ATOM 3916 C CA . LEU B 1 163 ? 65.773 -19.826 15.040 1.00 56.29 163 LEU B CA 1
ATOM 3917 C C . LEU B 1 163 ? 65.232 -21.024 15.807 1.00 58.29 163 LEU B C 1
ATOM 3918 O O . LEU B 1 163 ? 65.873 -21.505 16.748 1.00 58.92 163 LEU B O 1
ATOM 3923 N N . LYS B 1 164 ? 64.057 -21.500 15.407 1.00 58.50 164 LYS B N 1
ATOM 3924 C CA . LYS B 1 164 ? 63.421 -22.647 16.039 1.00 58.86 164 LYS B CA 1
ATOM 3925 C C . LYS B 1 164 ? 63.526 -23.858 15.123 1.00 58.24 164 LYS B C 1
ATOM 3926 O O . LYS B 1 164 ? 63.245 -23.760 13.924 1.00 60.90 164 LYS B O 1
ATOM 3932 N N . LEU B 1 165 ? 63.929 -24.993 15.691 1.00 62.34 165 LEU B N 1
ATOM 3933 C CA . LEU B 1 165 ? 64.000 -26.251 14.959 1.00 63.95 165 LEU B CA 1
ATOM 3934 C C . LEU B 1 165 ? 63.500 -27.379 15.846 1.00 55.15 165 LEU B C 1
ATOM 3935 O O . LEU B 1 165 ? 63.912 -27.488 17.003 1.00 56.87 165 LEU B O 1
ATOM 3940 N N . ARG B 1 166 ? 62.627 -28.219 15.302 1.00 58.74 166 ARG B N 1
ATOM 3941 C CA . ARG B 1 166 ? 62.152 -29.404 16.002 1.00 56.55 166 ARG B CA 1
ATOM 3942 C C . ARG B 1 166 ? 62.996 -30.604 15.583 1.00 60.84 166 ARG B C 1
ATOM 3943 O O . ARG B 1 166 ? 62.985 -30.999 14.412 1.00 68.82 166 ARG B O 1
ATOM 3951 N N . TYR B 1 167 ? 63.736 -31.170 16.535 1.00 66.66 167 TYR B N 1
ATOM 3952 C CA . TYR B 1 167 ? 64.599 -32.328 16.303 1.00 69.66 167 TYR B CA 1
ATOM 3953 C C . TYR B 1 167 ? 63.986 -33.535 17.006 1.00 75.90 167 TYR B C 1
ATOM 3954 O O . TYR B 1 167 ? 64.447 -33.966 18.064 1.00 80.08 167 TYR B O 1
ATOM 3963 N N . SER B 1 168 ? 62.948 -34.090 16.402 1.00 79.56 168 SER B N 1
ATOM 3964 C CA . SER B 1 168 ? 62.477 -35.418 16.754 1.00 86.08 168 SER B CA 1
ATOM 3965 C C . SER B 1 168 ? 62.930 -36.400 15.681 1.00 91.29 168 SER B C 1
ATOM 3966 O O . SER B 1 168 ? 63.033 -36.051 14.501 1.00 86.78 168 SER B O 1
ATOM 3969 N N . GLN B 1 169 ? 63.224 -37.630 16.107 1.00 83.64 169 GLN B N 1
ATOM 3970 C CA . GLN B 1 169 ? 63.735 -38.626 15.171 1.00 89.51 169 GLN B CA 1
ATOM 3971 C C . GLN B 1 169 ? 62.761 -38.876 14.027 1.00 94.62 169 GLN B C 1
ATOM 3972 O O . GLN B 1 169 ? 63.185 -39.160 12.900 1.00 94.01 169 GLN B O 1
ATOM 3974 N N . ASP B 1 170 ? 61.458 -38.749 14.288 1.00 90.99 170 ASP B N 1
ATOM 3975 C CA . ASP B 1 170 ? 60.454 -39.126 13.301 1.00 92.33 170 ASP B CA 1
ATOM 3976 C C . ASP B 1 170 ? 60.337 -38.127 12.156 1.00 90.87 170 ASP B C 1
ATOM 3977 O O . ASP B 1 170 ? 59.889 -38.507 11.069 1.00 89.12 170 ASP B O 1
ATOM 3979 N N . ILE B 1 171 ? 60.730 -36.867 12.365 1.00 95.10 171 ILE B N 1
ATOM 3980 C CA . ILE B 1 171 ? 60.591 -35.863 11.312 1.00 91.46 171 ILE B CA 1
ATOM 3981 C C . ILE B 1 171 ? 61.471 -36.196 10.113 1.00 85.60 171 ILE B C 1
ATOM 3982 O O . ILE B 1 171 ? 61.102 -35.912 8.966 1.00 83.51 171 ILE B O 1
ATOM 3984 N N . ALA B 1 172 ? 62.633 -36.807 10.346 1.00 86.64 172 ALA B N 1
ATOM 3985 C CA . ALA B 1 172 ? 63.577 -37.129 9.284 1.00 79.98 172 ALA B CA 1
ATOM 3986 C C . ALA B 1 172 ? 63.705 -38.621 9.017 1.00 89.62 172 ALA B C 1
ATOM 3987 O O . ALA B 1 172 ? 64.497 -39.013 8.152 1.00 94.94 172 ALA B O 1
ATOM 3989 N N . ARG B 1 173 ? 62.959 -39.460 9.730 1.00 89.35 173 ARG B N 1
ATOM 3990 C CA . ARG B 1 173 ? 63.067 -40.909 9.584 1.00 90.49 173 ARG B CA 1
ATOM 3991 C C . ARG B 1 173 ? 62.740 -41.369 8.164 1.00 92.01 173 ARG B C 1
ATOM 3992 O O . ARG B 1 173 ? 61.615 -41.211 7.691 1.00 95.59 173 ARG B O 1
ATOM 3994 N N . GLN B 1 176 ? 64.782 -39.224 4.377 1.00 74.90 176 GLN B N 1
ATOM 3995 C CA . GLN B 1 176 ? 66.172 -39.290 3.932 1.00 82.54 176 GLN B CA 1
ATOM 3996 C C . GLN B 1 176 ? 66.684 -37.913 3.510 1.00 83.61 176 GLN B C 1
ATOM 3997 O O . GLN B 1 176 ? 66.443 -37.472 2.387 1.00 80.02 176 GLN B O 1
ATOM 3999 N N . TYR B 1 177 ? 67.402 -37.247 4.411 1.00 90.65 177 TYR B N 1
ATOM 4000 C CA . TYR B 1 177 ? 67.842 -35.872 4.219 1.00 82.59 177 TYR B CA 1
ATOM 4001 C C . TYR B 1 177 ? 69.297 -35.817 3.761 1.00 79.56 177 TYR B C 1
ATOM 4002 O O . TYR B 1 177 ? 70.037 -36.801 3.815 1.00 82.47 177 TYR B O 1
ATOM 4011 N N . ALA B 1 178 ? 69.705 -34.625 3.315 1.00 82.31 178 ALA B N 1
ATOM 4012 C CA . ALA B 1 178 ? 71.082 -34.427 2.871 1.00 87.79 178 ALA B CA 1
ATOM 4013 C C . ALA B 1 178 ? 72.047 -34.416 4.049 1.00 82.53 178 ALA B C 1
ATOM 4014 O O . ALA B 1 178 ? 73.146 -34.977 3.965 1.00 77.32 178 ALA B O 1
ATOM 4016 N N . SER B 1 179 ? 71.656 -33.780 5.148 1.00 77.71 179 SER B N 1
ATOM 4017 C CA . SER B 1 179 ? 72.493 -33.683 6.333 1.00 71.79 179 SER B CA 1
ATOM 4018 C C . SER B 1 179 ? 71.584 -33.655 7.557 1.00 75.23 179 SER B C 1
ATOM 4019 O O . SER B 1 179 ? 70.363 -33.806 7.449 1.00 68.99 179 SER B O 1
ATOM 4022 N N . ASP B 1 180 ? 72.184 -33.461 8.727 1.00 75.97 180 ASP B N 1
ATOM 4023 C CA . ASP B 1 180 ? 71.402 -33.486 9.957 1.00 74.20 180 ASP B CA 1
ATOM 4024 C C . ASP B 1 180 ? 70.790 -32.116 10.217 1.00 75.97 180 ASP B C 1
ATOM 4025 O O . ASP B 1 180 ? 71.510 -31.110 10.191 1.00 76.38 180 ASP B O 1
ATOM 4030 N N . PRO B 1 181 ? 69.479 -32.041 10.471 1.00 76.74 181 PRO B N 1
ATOM 4031 C CA . PRO B 1 181 ? 68.835 -30.720 10.614 1.00 72.49 181 PRO B CA 1
ATOM 4032 C C . PRO B 1 181 ? 69.408 -29.871 11.737 1.00 70.46 181 PRO B C 1
ATOM 4033 O O . PRO B 1 181 ? 69.498 -28.647 11.586 1.00 66.74 181 PRO B O 1
ATOM 4037 N N . LEU B 1 182 ? 69.794 -30.478 12.862 1.00 73.94 182 LEU B N 1
ATOM 4038 C CA . LEU B 1 182 ? 70.410 -29.711 13.941 1.00 70.77 182 LEU B CA 1
ATOM 4039 C C . LEU B 1 182 ? 71.726 -29.103 13.487 1.00 73.67 182 LEU B C 1
ATOM 4040 O O . LEU B 1 182 ? 71.893 -27.879 13.484 1.00 78.20 182 LEU B O 1
ATOM 4045 N N . LEU B 1 183 ? 72.671 -29.957 13.082 1.00 72.22 183 LEU B N 1
ATOM 4046 C CA . LEU B 1 183 ? 74.003 -29.489 12.714 1.00 75.50 183 LEU B CA 1
ATOM 4047 C C . LEU B 1 183 ? 73.932 -28.351 11.711 1.00 74.36 183 LEU B C 1
ATOM 4048 O O . LEU B 1 183 ? 74.676 -27.369 11.817 1.00 73.20 183 LEU B O 1
ATOM 4053 N N . ALA B 1 184 ? 73.024 -28.458 10.740 1.00 70.55 184 ALA B N 1
ATOM 4054 C CA . ALA B 1 184 ? 72.880 -27.409 9.738 1.00 76.69 184 ALA B CA 1
ATOM 4055 C C . ALA B 1 184 ? 72.261 -26.156 10.343 1.00 73.77 184 ALA B C 1
ATOM 4056 O O . ALA B 1 184 ? 72.727 -25.038 10.089 1.00 75.21 184 ALA B O 1
ATOM 4058 N N . THR B 1 185 ? 71.206 -26.321 11.146 1.00 70.82 185 THR B N 1
ATOM 4059 C CA . THR B 1 185 ? 70.587 -25.173 11.801 1.00 68.29 185 THR B CA 1
ATOM 4060 C C . THR B 1 185 ? 71.591 -24.451 12.690 1.00 71.74 185 THR B C 1
ATOM 4061 O O . THR B 1 185 ? 71.887 -23.272 12.472 1.00 74.04 185 THR B O 1
ATOM 4065 N N . VAL B 1 186 ? 72.150 -25.156 13.683 1.00 68.80 186 VAL B N 1
ATOM 4066 C CA . VAL B 1 186 ? 73.125 -24.547 14.591 1.00 67.14 186 VAL B CA 1
ATOM 4067 C C . VAL B 1 186 ? 74.245 -23.863 13.817 1.00 69.68 186 VAL B C 1
ATOM 4068 O O . VAL B 1 186 ? 74.738 -22.804 14.221 1.00 69.33 186 VAL B O 1
ATOM 4072 N N . ALA B 1 187 ? 74.659 -24.449 12.690 1.00 72.85 187 ALA B N 1
ATOM 4073 C CA . ALA B 1 187 ? 75.644 -23.794 11.834 1.00 69.20 187 ALA B CA 1
ATOM 4074 C C . ALA B 1 187 ? 75.116 -22.463 11.312 1.00 75.29 187 ALA B C 1
ATOM 4075 O O . ALA B 1 187 ? 75.826 -21.450 11.323 1.00 79.11 187 ALA B O 1
ATOM 4077 N N . LEU B 1 188 ? 73.863 -22.449 10.848 1.00 73.19 188 LEU B N 1
ATOM 4078 C CA . LEU B 1 188 ? 73.242 -21.204 10.407 1.00 68.66 188 LEU B CA 1
ATOM 4079 C C . LEU B 1 188 ? 73.133 -20.212 11.558 1.00 65.76 188 LEU B C 1
ATOM 4080 O O . LEU B 1 188 ? 73.440 -19.024 11.401 1.00 62.49 188 LEU B O 1
ATOM 4085 N N . VAL B 1 189 ? 72.700 -20.687 12.729 1.00 70.81 189 VAL B N 1
ATOM 4086 C CA . VAL B 1 189 ? 72.530 -19.803 13.879 1.00 68.95 189 VAL B CA 1
ATOM 4087 C C . VAL B 1 189 ? 73.852 -19.145 14.253 1.00 70.21 189 VAL B C 1
ATOM 4088 O O . VAL B 1 189 ? 73.903 -17.942 14.538 1.00 69.15 189 VAL B O 1
ATOM 4092 N N . ARG B 1 190 ? 74.944 -19.917 14.250 1.00 71.23 190 ARG B N 1
ATOM 4093 C CA . ARG B 1 190 ? 76.248 -19.349 14.582 1.00 68.04 190 ARG B CA 1
ATOM 4094 C C . ARG B 1 190 ? 76.686 -18.326 13.543 1.00 71.20 190 ARG B C 1
ATOM 4095 O O . ARG B 1 190 ? 77.181 -17.248 13.893 1.00 73.97 190 ARG B O 1
ATOM 4103 N N . LYS B 1 191 ? 76.514 -18.646 12.259 1.00 66.82 191 LYS B N 1
ATOM 4104 C CA . LYS B 1 191 ? 76.876 -17.697 11.212 1.00 67.43 191 LYS B CA 1
ATOM 4105 C C . LYS B 1 191 ? 76.032 -16.431 11.302 1.00 68.77 191 LYS B C 1
ATOM 4106 O O . LYS B 1 191 ? 76.524 -15.327 11.040 1.00 68.23 191 LYS B O 1
ATOM 4108 N N . LEU B 1 192 ? 74.764 -16.567 11.686 1.00 64.91 192 LEU B N 1
ATOM 4109 C CA . LEU B 1 192 ? 73.854 -15.433 11.783 1.00 68.75 192 LEU B CA 1
ATOM 4110 C C . LEU B 1 192 ? 73.904 -14.733 13.138 1.00 76.48 192 LEU B C 1
ATOM 4111 O O . LEU B 1 192 ? 73.199 -13.734 13.324 1.00 72.95 192 LEU B O 1
ATOM 4116 N N . GLU B 1 193 ? 74.710 -15.229 14.080 1.00 71.68 193 GLU B N 1
ATOM 4117 C CA . GLU B 1 193 ? 74.957 -14.573 15.367 1.00 80.06 193 GLU B CA 1
ATOM 4118 C C . GLU B 1 193 ? 73.644 -14.352 16.129 1.00 78.33 193 GLU B C 1
ATOM 4119 O O . GLU B 1 193 ? 73.184 -13.228 16.343 1.00 79.73 193 GLU B O 1
ATOM 4125 N N . THR B 1 194 ? 73.068 -15.473 16.555 1.00 74.97 194 THR B N 1
ATOM 4126 C CA . THR B 1 194 ? 71.699 -15.509 17.048 1.00 68.66 194 THR B CA 1
ATOM 4127 C C . THR B 1 194 ? 71.566 -16.793 17.866 1.00 63.76 194 THR B C 1
ATOM 4128 O O . THR B 1 194 ? 72.490 -17.608 17.913 1.00 62.95 194 THR B O 1
ATOM 4132 N N . SER B 1 195 ? 70.441 -16.941 18.564 1.00 64.51 195 SER B N 1
ATOM 4133 C CA . SER B 1 195 ? 70.187 -18.095 19.415 1.00 67.15 195 SER B CA 1
ATOM 4134 C C . SER B 1 195 ? 69.299 -19.115 18.706 1.00 65.61 195 SER B C 1
ATOM 4135 O O . SER B 1 195 ? 68.733 -18.857 17.642 1.00 70.43 195 SER B O 1
ATOM 4138 N N . ILE B 1 196 ? 69.180 -20.294 19.319 1.00 61.30 196 ILE B N 1
ATOM 4139 C CA . ILE B 1 196 ? 68.396 -21.390 18.765 1.00 61.83 196 ILE B CA 1
ATOM 4140 C C . ILE B 1 196 ? 67.463 -21.941 19.836 1.00 56.90 196 ILE B C 1
ATOM 4141 O O . ILE B 1 196 ? 67.727 -21.829 21.037 1.00 63.93 196 ILE B O 1
ATOM 4146 N N . CYS B 1 197 ? 66.357 -22.536 19.388 1.00 58.94 197 CYS B N 1
ATOM 4147 C CA . CYS B 1 197 ? 65.400 -23.206 20.261 1.00 58.31 197 CYS B CA 1
ATOM 4148 C C . CYS B 1 197 ? 65.022 -24.534 19.620 1.00 60.28 197 CYS B C 1
ATOM 4149 O O . CYS B 1 197 ? 64.668 -24.567 18.437 1.00 61.06 197 CYS B O 1
ATOM 4152 N N . VAL B 1 198 ? 65.096 -25.625 20.387 1.00 57.08 198 VAL B N 1
ATOM 4153 C CA . VAL B 1 198 ? 65.024 -26.978 19.831 1.00 61.10 198 VAL B CA 1
ATOM 4154 C C . VAL B 1 198 ? 63.986 -27.810 20.582 1.00 65.46 198 VAL B C 1
ATOM 4155 O O . VAL B 1 198 ? 64.160 -28.097 21.774 1.00 65.24 198 VAL B O 1
ATOM 4159 N N . HIS B 1 199 ? 62.917 -28.214 19.883 1.00 59.93 199 HIS B N 1
ATOM 4160 C CA . HIS B 1 199 ? 62.091 -29.342 20.314 1.00 67.51 199 HIS B CA 1
ATOM 4161 C C . HIS B 1 199 ? 62.972 -30.585 20.326 1.00 72.12 199 HIS B C 1
ATOM 4162 O O . HIS B 1 199 ? 63.288 -31.125 19.261 1.00 69.16 199 HIS B O 1
ATOM 4169 N N . VAL B 1 200 ? 63.384 -31.054 21.507 1.00 72.69 200 VAL B N 1
ATOM 4170 C CA . VAL B 1 200 ? 64.364 -32.133 21.591 1.00 76.90 200 VAL B CA 1
ATOM 4171 C C . VAL B 1 200 ? 63.728 -33.497 21.812 1.00 77.58 200 VAL B C 1
ATOM 4172 O O . VAL B 1 200 ? 64.450 -34.502 21.864 1.00 77.53 200 VAL B O 1
ATOM 4176 N N . THR B 1 201 ? 62.405 -33.564 21.948 1.00 76.74 201 THR B N 1
ATOM 4177 C CA . THR B 1 201 ? 61.740 -34.823 22.260 1.00 79.05 201 THR B CA 1
ATOM 4178 C C . THR B 1 201 ? 61.998 -35.864 21.176 1.00 83.55 201 THR B C 1
ATOM 4179 O O . THR B 1 201 ? 61.797 -35.603 19.986 1.00 77.84 201 THR B O 1
ATOM 4183 N N . ASP B 1 202 ? 62.454 -37.046 21.601 1.00 83.13 202 ASP B N 1
ATOM 4184 C CA . ASP B 1 202 ? 62.702 -38.179 20.706 1.00 83.80 202 ASP B CA 1
ATOM 4185 C C . ASP B 1 202 ? 63.763 -37.841 19.658 1.00 84.40 202 ASP B C 1
ATOM 4186 O O . ASP B 1 202 ? 63.592 -38.088 18.463 1.00 88.31 202 ASP B O 1
ATOM 4191 N N . SER B 1 203 ? 64.874 -37.274 20.120 1.00 87.20 203 SER B N 1
ATOM 4192 C CA . SER B 1 203 ? 65.960 -36.899 19.228 1.00 88.75 203 SER B CA 1
ATOM 4193 C C . SER B 1 203 ? 66.777 -38.124 18.823 1.00 85.81 203 SER B C 1
ATOM 4194 O O . SER B 1 203 ? 66.822 -39.136 19.527 1.00 85.74 203 SER B O 1
ATOM 4196 N N . LEU B 1 204 ? 67.431 -38.018 17.662 1.00 88.25 204 LEU B N 1
ATOM 4197 C CA . LEU B 1 204 ? 68.284 -39.107 17.194 1.00 95.61 204 LEU B CA 1
ATOM 4198 C C . LEU B 1 204 ? 69.495 -39.300 18.101 1.00 101.82 204 LEU B C 1
ATOM 4199 O O . LEU B 1 204 ? 69.932 -40.437 18.314 1.00 101.25 204 LEU B O 1
ATOM 4201 N N . LEU B 1 205 ? 70.036 -38.218 18.650 1.00 91.73 205 LEU B N 1
ATOM 4202 C CA . LEU B 1 205 ? 71.175 -38.274 19.554 1.00 93.13 205 LEU B CA 1
ATOM 4203 C C . LEU B 1 205 ? 70.707 -38.341 21.005 1.00 101.09 205 LEU B C 1
ATOM 4204 O O . LEU B 1 205 ? 69.521 -38.206 21.311 1.00 109.81 205 LEU B O 1
ATOM 4206 N N . CYS B 1 206 ? 71.668 -38.540 21.904 1.00 91.84 206 CYS B N 1
ATOM 4207 C CA . CYS B 1 206 ? 71.428 -38.549 23.340 1.00 92.34 206 CYS B CA 1
ATOM 4208 C C . CYS B 1 206 ? 71.749 -37.188 23.947 1.00 94.52 206 CYS B C 1
ATOM 4209 O O . CYS B 1 206 ? 72.453 -36.366 23.355 1.00 94.27 206 CYS B O 1
ATOM 4211 N N . ALA B 1 207 ? 71.234 -36.970 25.160 1.00 84.28 207 ALA B N 1
ATOM 4212 C CA . ALA B 1 207 ? 71.312 -35.650 25.777 1.00 77.40 207 ALA B CA 1
ATOM 4213 C C . ALA B 1 207 ? 72.755 -35.193 25.969 1.00 84.30 207 ALA B C 1
ATOM 4214 O O . ALA B 1 207 ? 73.080 -34.028 25.713 1.00 81.83 207 ALA B O 1
ATOM 4216 N N . ASP B 1 208 ? 73.639 -36.101 26.395 1.00 88.10 208 ASP B N 1
ATOM 4217 C CA . ASP B 1 208 ? 75.060 -35.785 26.523 1.00 80.85 208 ASP B CA 1
ATOM 4218 C C . ASP B 1 208 ? 75.686 -35.318 25.212 1.00 87.49 208 ASP B C 1
ATOM 4219 O O . ASP B 1 208 ? 76.724 -34.648 25.250 1.00 88.73 208 ASP B O 1
ATOM 4221 N N . GLU B 1 209 ? 75.089 -35.648 24.064 1.00 85.50 209 GLU B N 1
ATOM 4222 C CA . GLU B 1 209 ? 75.578 -35.230 22.753 1.00 84.82 209 GLU B CA 1
ATOM 4223 C C . GLU B 1 209 ? 74.927 -33.952 22.237 1.00 83.42 209 GLU B C 1
ATOM 4224 O O . GLU B 1 209 ? 75.631 -33.073 21.732 1.00 82.85 209 GLU B O 1
ATOM 4226 N N . LEU B 1 210 ? 73.598 -33.831 22.328 1.00 78.95 210 LEU B N 1
ATOM 4227 C CA . LEU B 1 210 ? 72.934 -32.614 21.864 1.00 77.23 210 LEU B CA 1
ATOM 4228 C C . LEU B 1 210 ? 73.389 -31.394 22.656 1.00 78.49 210 LEU B C 1
ATOM 4229 O O . LEU B 1 210 ? 73.662 -30.335 22.078 1.00 81.04 210 LEU B O 1
ATOM 4231 N N . ILE B 1 211 ? 73.489 -31.529 23.979 1.00 79.65 211 ILE B N 1
ATOM 4232 C CA . ILE B 1 211 ? 73.817 -30.416 24.858 1.00 78.17 211 ILE B CA 1
ATOM 4233 C C . ILE B 1 211 ? 75.148 -29.748 24.523 1.00 76.99 211 ILE B C 1
ATOM 4234 O O . ILE B 1 211 ? 75.373 -28.604 24.927 1.00 78.80 211 ILE B O 1
ATOM 4236 N N . ARG B 1 212 ? 76.041 -30.428 23.798 1.00 71.27 212 ARG B N 1
ATOM 4237 C CA . ARG B 1 212 ? 77.288 -29.815 23.346 1.00 69.81 212 ARG B CA 1
ATOM 4238 C C . ARG B 1 212 ? 77.087 -28.771 22.246 1.00 77.10 212 ARG B C 1
ATOM 4239 O O . ARG B 1 212 ? 78.025 -28.022 21.949 1.00 76.01 212 ARG B O 1
ATOM 4241 N N . TYR B 1 213 ? 75.896 -28.694 21.642 1.00 75.66 213 TYR B N 1
ATOM 4242 C CA . TYR B 1 213 ? 75.606 -27.763 20.552 1.00 70.50 213 TYR B CA 1
ATOM 4243 C C . TYR B 1 213 ? 74.968 -26.467 21.027 1.00 71.29 213 TYR B C 1
ATOM 4244 O O . TYR B 1 213 ? 74.738 -25.569 20.211 1.00 71.32 213 TYR B O 1
ATOM 4253 N N . PHE B 1 214 ? 74.683 -26.349 22.317 1.00 77.20 214 PHE B N 1
ATOM 4254 C CA . PHE B 1 214 ? 73.963 -25.213 22.868 1.00 70.86 214 PHE B CA 1
ATOM 4255 C C . PHE B 1 214 ? 74.940 -24.214 23.476 1.00 66.87 214 PHE B C 1
ATOM 4256 O O . PHE B 1 214 ? 76.040 -24.568 23.907 1.00 68.90 214 PHE B O 1
ATOM 4264 N N . GLU B 1 215 ? 74.530 -22.947 23.489 1.00 68.25 215 GLU B N 1
ATOM 4265 C CA . GLU B 1 215 ? 75.366 -21.868 23.996 1.00 72.24 215 GLU B CA 1
ATOM 4266 C C . GLU B 1 215 ? 74.513 -20.937 24.847 1.00 68.13 215 GLU B C 1
ATOM 4267 O O . GLU B 1 215 ? 73.299 -21.120 24.983 1.00 65.89 215 GLU B O 1
ATOM 4273 N N . GLU B 1 216 ? 75.162 -19.928 25.429 1.00 70.16 216 GLU B N 1
ATOM 4274 C CA . GLU B 1 216 ? 74.473 -18.981 26.296 1.00 68.41 216 GLU B CA 1
ATOM 4275 C C . GLU B 1 216 ? 73.373 -18.257 25.528 1.00 68.29 216 GLU B C 1
ATOM 4276 O O . GLU B 1 216 ? 73.651 -17.475 24.613 1.00 67.76 216 GLU B O 1
ATOM 4278 N N . GLY B 1 217 ? 72.120 -18.525 25.888 1.00 62.36 217 GLY B N 1
ATOM 4279 C CA . GLY B 1 217 ? 70.970 -17.911 25.257 1.00 55.29 217 GLY B CA 1
ATOM 4280 C C . GLY B 1 217 ? 70.087 -18.875 24.499 1.00 60.05 217 GLY B C 1
ATOM 4281 O O . GLY B 1 217 ? 68.976 -18.493 24.106 1.00 64.33 217 GLY B O 1
ATOM 4282 N N . ASP B 1 218 ? 70.536 -20.106 24.285 1.00 64.02 218 ASP B N 1
ATOM 4283 C CA . ASP B 1 218 ? 69.780 -21.082 23.516 1.00 64.41 218 ASP B CA 1
ATOM 4284 C C . ASP B 1 218 ? 68.826 -21.850 24.420 1.00 62.98 218 ASP B C 1
ATOM 4285 O O . ASP B 1 218 ? 69.098 -22.070 25.603 1.00 54.60 218 ASP B O 1
ATOM 4290 N N . ILE B 1 219 ? 67.704 -22.265 23.844 1.00 62.77 219 ILE B N 1
ATOM 4291 C CA . ILE B 1 219 ? 66.600 -22.852 24.594 1.00 64.64 219 ILE B CA 1
ATOM 4292 C C . ILE B 1 219 ? 66.559 -24.346 24.301 1.00 67.19 219 ILE B C 1
ATOM 4293 O O . ILE B 1 219 ? 66.214 -24.767 23.190 1.00 65.33 219 ILE B O 1
ATOM 4298 N N . TYR B 1 220 ? 66.917 -25.147 25.300 1.00 56.79 220 TYR B N 1
ATOM 4299 C CA . TYR B 1 220 ? 66.679 -26.587 25.281 1.00 61.71 220 TYR B CA 1
ATOM 4300 C C . TYR B 1 220 ? 65.263 -26.797 25.807 1.00 64.04 220 TYR B C 1
ATOM 4301 O O . TYR B 1 220 ? 65.024 -26.755 27.016 1.00 71.91 220 TYR B O 1
ATOM 4310 N N . ALA B 1 221 ? 64.312 -27.005 24.897 1.00 57.20 221 ALA B N 1
ATOM 4311 C CA . ALA B 1 221 ? 62.893 -27.004 25.225 1.00 58.01 221 ALA B CA 1
ATOM 4312 C C . ALA B 1 221 ? 62.387 -28.411 25.522 1.00 61.60 221 ALA B C 1
ATOM 4313 O O . ALA B 1 221 ? 62.916 -29.401 25.013 1.00 64.62 221 ALA B O 1
ATOM 4315 N N . HIS B 1 222 ? 61.332 -28.479 26.335 1.00 72.70 222 HIS B N 1
ATOM 4316 C CA . HIS B 1 222 ? 60.805 -29.730 26.886 1.00 75.07 222 HIS B CA 1
ATOM 4317 C C . HIS B 1 222 ? 61.920 -30.563 27.512 1.00 73.45 222 HIS B C 1
ATOM 4318 O O . HIS B 1 222 ? 62.171 -31.708 27.132 1.00 77.74 222 HIS B O 1
ATOM 4325 N N . CYS B 1 223 ? 62.598 -29.961 28.489 1.00 64.59 223 CYS B N 1
ATOM 4326 C CA . CYS B 1 223 ? 63.687 -30.662 29.158 1.00 69.45 223 CYS B CA 1
ATOM 4327 C C . CYS B 1 223 ? 63.195 -31.874 29.938 1.00 70.65 223 CYS B C 1
ATOM 4328 O O . CYS B 1 223 ? 63.991 -32.771 30.235 1.00 68.68 223 CYS B O 1
ATOM 4331 N N . PHE B 1 224 ? 61.905 -31.930 30.260 1.00 70.89 224 PHE B N 1
ATOM 4332 C CA . PHE B 1 224 ? 61.328 -32.988 31.083 1.00 73.91 224 PHE B CA 1
ATOM 4333 C C . PHE B 1 224 ? 60.453 -33.932 30.260 1.00 77.94 224 PHE B C 1
ATOM 4334 O O . PHE B 1 224 ? 59.369 -34.324 30.695 1.00 76.11 224 PHE B O 1
ATOM 4342 N N . HIS B 1 225 ? 60.908 -34.323 29.068 1.00 77.99 225 HIS B N 1
ATOM 4343 C CA . HIS B 1 225 ? 60.025 -35.067 28.175 1.00 79.84 225 HIS B CA 1
ATOM 4344 C C . HIS B 1 225 ? 60.119 -36.580 28.373 1.00 82.96 225 HIS B C 1
ATOM 4345 O O . HIS B 1 225 ? 59.090 -37.261 28.430 1.00 90.17 225 HIS B O 1
ATOM 4352 N N . GLY B 1 226 ? 61.327 -37.124 28.482 1.00 73.86 226 GLY B N 1
ATOM 4353 C CA . GLY B 1 226 ? 61.488 -38.541 28.753 1.00 75.79 226 GLY B CA 1
ATOM 4354 C C . GLY B 1 226 ? 60.943 -39.500 27.710 1.00 77.13 226 GLY B C 1
ATOM 4355 O O . GLY B 1 226 ? 60.819 -40.699 27.979 1.00 81.90 226 GLY B O 1
ATOM 4356 N N . THR B 1 227 ? 60.607 -38.997 26.523 1.00 83.66 227 THR B N 1
ATOM 4357 C CA . THR B 1 227 ? 60.168 -39.831 25.404 1.00 80.81 227 THR B CA 1
ATOM 4358 C C . THR B 1 227 ? 61.384 -40.055 24.511 1.00 83.14 227 THR B C 1
ATOM 4359 O O . THR B 1 227 ? 61.730 -39.202 23.689 1.00 82.24 227 THR B O 1
ATOM 4361 N N . GLY B 1 228 ? 62.033 -41.205 24.676 1.00 77.69 228 GLY B N 1
ATOM 4362 C CA . GLY B 1 228 ? 63.326 -41.438 24.064 1.00 76.05 228 GLY B CA 1
ATOM 4363 C C . GLY B 1 228 ? 64.445 -41.073 25.018 1.00 82.38 228 GLY B C 1
ATOM 4364 O O . GLY B 1 228 ? 64.322 -41.293 26.227 1.00 97.58 228 GLY B O 1
ATOM 4365 N N . HIS B 1 229 ? 65.535 -40.511 24.500 1.00 80.85 229 HIS B N 1
ATOM 4366 C CA . HIS B 1 229 ? 66.614 -40.042 25.361 1.00 89.73 229 HIS B CA 1
ATOM 4367 C C . HIS B 1 229 ? 66.143 -38.835 26.162 1.00 98.00 229 HIS B C 1
ATOM 4368 O O . HIS B 1 229 ? 65.835 -37.783 25.591 1.00 89.37 229 HIS B O 1
ATOM 4375 N N . SER B 1 230 ? 66.083 -38.987 27.481 1.00 92.41 230 SER B N 1
ATOM 4376 C CA . SER B 1 230 ? 65.707 -37.897 28.367 1.00 76.70 230 SER B CA 1
ATOM 4377 C C . SER B 1 230 ? 66.973 -37.164 28.811 1.00 78.50 230 SER B C 1
ATOM 4378 O O . SER B 1 230 ? 68.040 -37.325 28.213 1.00 85.08 230 SER B O 1
ATOM 4381 N N . ILE B 1 231 ? 66.871 -36.350 29.860 1.00 81.31 231 ILE B N 1
ATOM 4382 C CA . ILE B 1 231 ? 68.042 -35.758 30.491 1.00 84.89 231 ILE B CA 1
ATOM 4383 C C . ILE B 1 231 ? 68.571 -36.633 31.624 1.00 84.15 231 ILE B C 1
ATOM 4384 O O . ILE B 1 231 ? 69.414 -36.184 32.405 1.00 87.37 231 ILE B O 1
ATOM 4389 N N . LEU B 1 232 ? 68.095 -37.872 31.735 1.00 82.17 232 LEU B N 1
ATOM 4390 C CA . LEU B 1 232 ? 68.492 -38.782 32.800 1.00 77.41 232 LEU B CA 1
ATOM 4391 C C . LEU B 1 232 ? 69.226 -39.983 32.217 1.00 88.17 232 LEU B C 1
ATOM 4392 O O . LEU B 1 232 ? 68.906 -40.443 31.116 1.00 88.48 232 LEU B O 1
ATOM 4397 N N . ASN B 1 233 ? 70.205 -40.493 32.962 1.00 91.02 233 ASN B N 1
ATOM 4398 C CA . ASN B 1 233 ? 70.944 -41.689 32.556 1.00 86.21 233 ASN B CA 1
ATOM 4399 C C . ASN B 1 233 ? 70.141 -42.963 32.829 1.00 89.16 233 ASN B C 1
ATOM 4400 O O . ASN B 1 233 ? 70.698 -44.059 32.927 1.00 89.29 233 ASN B O 1
ATOM 4405 N N . VAL B 1 238 ? 70.565 -38.312 36.878 1.00 70.89 238 VAL B N 1
ATOM 4406 C CA . VAL B 1 238 ? 70.344 -37.338 35.814 1.00 82.95 238 VAL B CA 1
ATOM 4407 C C . VAL B 1 238 ? 71.535 -37.305 34.870 1.00 93.03 238 VAL B C 1
ATOM 4408 O O . VAL B 1 238 ? 72.030 -38.347 34.444 1.00 109.57 238 VAL B O 1
ATOM 4410 N N . TYR B 1 239 ? 71.992 -36.097 34.551 1.00 82.60 239 TYR B N 1
ATOM 4411 C CA . TYR B 1 239 ? 73.104 -35.901 33.635 1.00 89.80 239 TYR B CA 1
ATOM 4412 C C . TYR B 1 239 ? 73.967 -34.758 34.144 1.00 88.02 239 TYR B C 1
ATOM 4413 O O . TYR B 1 239 ? 73.482 -33.853 34.828 1.00 89.13 239 TYR B O 1
ATOM 4422 N N . ALA B 1 240 ? 75.252 -34.804 33.801 1.00 88.81 240 ALA B N 1
ATOM 4423 C CA . ALA B 1 240 ? 76.201 -33.788 34.235 1.00 82.49 240 ALA B CA 1
ATOM 4424 C C . ALA B 1 240 ? 76.501 -32.748 33.166 1.00 85.93 240 ALA B C 1
ATOM 4425 O O . ALA B 1 240 ? 76.808 -31.600 33.506 1.00 84.82 240 ALA B O 1
ATOM 4427 N N . ALA B 1 241 ? 76.423 -33.120 31.886 1.00 85.95 241 ALA B N 1
ATOM 4428 C CA . ALA B 1 241 ? 76.632 -32.146 30.821 1.00 77.16 241 ALA B CA 1
ATOM 4429 C C . ALA B 1 241 ? 75.464 -31.173 30.718 1.00 76.23 241 ALA B C 1
ATOM 4430 O O . ALA B 1 241 ? 75.664 -29.999 30.387 1.00 74.11 241 ALA B O 1
ATOM 4432 N N . ILE B 1 242 ? 74.246 -31.639 30.999 1.00 76.40 242 ILE B N 1
ATOM 4433 C CA . ILE B 1 242 ? 73.094 -30.744 31.016 1.00 73.46 242 ILE B CA 1
ATOM 4434 C C . ILE B 1 242 ? 73.211 -29.749 32.165 1.00 79.85 242 ILE B C 1
ATOM 4435 O O . ILE B 1 242 ? 72.963 -28.549 31.997 1.00 79.30 242 ILE B O 1
ATOM 4437 N N . LYS B 1 243 ? 73.597 -30.228 33.351 1.00 74.44 243 LYS B N 1
ATOM 4438 C CA . LYS B 1 243 ? 73.749 -29.323 34.487 1.00 79.25 243 LYS B CA 1
ATOM 4439 C C . LYS B 1 243 ? 74.876 -28.327 34.248 1.00 78.03 243 LYS B C 1
ATOM 4440 O O . LYS B 1 243 ? 74.795 -27.171 34.679 1.00 84.77 243 LYS B O 1
ATOM 4442 N N . GLU B 1 244 ? 75.936 -28.754 33.558 1.00 70.46 244 GLU B N 1
ATOM 4443 C CA . GLU B 1 244 ? 77.011 -27.830 33.216 1.00 70.73 244 GLU B CA 1
ATOM 4444 C C . GLU B 1 244 ? 76.518 -26.762 32.247 1.00 74.47 244 GLU B C 1
ATOM 4445 O O . GLU B 1 244 ? 76.800 -25.570 32.421 1.00 70.56 244 GLU B O 1
ATOM 4447 N N . ALA B 1 245 ? 75.764 -27.176 31.223 1.00 78.67 245 ALA B N 1
ATOM 4448 C CA . ALA B 1 245 ? 75.229 -26.226 30.251 1.00 73.09 245 ALA B CA 1
ATOM 4449 C C . ALA B 1 245 ? 74.258 -25.243 30.894 1.00 71.51 245 ALA B C 1
ATOM 4450 O O . ALA B 1 245 ? 74.189 -24.080 30.477 1.00 62.17 245 ALA B O 1
ATOM 4452 N N . GLN B 1 246 ? 73.501 -25.687 31.905 1.00 78.37 246 GLN B N 1
ATOM 4453 C CA . GLN B 1 246 ? 72.588 -24.780 32.595 1.00 72.94 246 GLN B CA 1
ATOM 4454 C C . GLN B 1 246 ? 73.344 -23.692 33.340 1.00 67.07 246 GLN B C 1
ATOM 4455 O O . GLN B 1 246 ? 72.896 -22.541 33.379 1.00 75.28 246 GLN B O 1
ATOM 4461 N N . SER B 1 247 ? 74.482 -24.036 33.936 1.00 63.64 247 SER B N 1
ATOM 4462 C CA . SER B 1 247 ? 75.342 -23.076 34.610 1.00 71.74 247 SER B CA 1
ATOM 4463 C C . SER B 1 247 ? 76.245 -22.318 33.638 1.00 76.42 247 SER B C 1
ATOM 4464 O O . SER B 1 247 ? 76.983 -21.424 34.062 1.00 92.48 247 SER B O 1
ATOM 4467 N N . ARG B 1 248 ? 76.201 -22.654 32.346 1.00 69.57 248 ARG B N 1
ATOM 4468 C CA . ARG B 1 248 ? 76.899 -21.897 31.315 1.00 67.79 248 ARG B CA 1
ATOM 4469 C C . ARG B 1 248 ? 76.024 -20.846 30.651 1.00 69.46 248 ARG B C 1
ATOM 4470 O O . ARG B 1 248 ? 76.562 -19.936 30.011 1.00 73.68 248 ARG B O 1
ATOM 4472 N N . GLY B 1 249 ? 74.701 -20.966 30.758 1.00 67.11 249 GLY B N 1
ATOM 4473 C CA . GLY B 1 249 ? 73.795 -19.981 30.195 1.00 66.50 249 GLY B CA 1
ATOM 4474 C C . GLY B 1 249 ? 72.750 -20.522 29.237 1.00 64.16 249 GLY B C 1
ATOM 4475 O O . GLY B 1 249 ? 72.141 -19.754 28.488 1.00 65.15 249 GLY B O 1
ATOM 4476 N N . VAL B 1 250 ? 72.532 -21.835 29.255 1.00 63.38 250 VAL B N 1
ATOM 4477 C CA . VAL B 1 250 ? 71.565 -22.497 28.387 1.00 62.13 250 VAL B CA 1
ATOM 4478 C C . VAL B 1 250 ? 70.241 -22.574 29.133 1.00 60.72 250 VAL B C 1
ATOM 4479 O O . VAL B 1 250 ? 70.147 -23.237 30.171 1.00 68.62 250 VAL B O 1
ATOM 4483 N N . ILE B 1 251 ? 69.226 -21.881 28.621 1.00 59.67 251 ILE B N 1
ATOM 4484 C CA . ILE B 1 251 ? 67.893 -21.904 29.213 1.00 55.52 251 ILE B CA 1
ATOM 4485 C C . ILE B 1 251 ? 67.225 -23.237 28.911 1.00 62.10 251 ILE B C 1
ATOM 4486 O O . ILE B 1 251 ? 67.375 -23.787 27.815 1.00 68.42 251 ILE B O 1
ATOM 4488 N N . PHE B 1 252 ? 66.480 -23.761 29.884 1.00 68.34 252 PHE B N 1
ATOM 4489 C CA . PHE B 1 252 ? 65.799 -25.051 29.737 1.00 67.78 252 PHE B CA 1
ATOM 4490 C C . PHE B 1 252 ? 64.285 -24.893 29.863 1.00 64.72 252 PHE B C 1
ATOM 4491 O O . PHE B 1 252 ? 63.782 -24.464 30.903 1.00 72.46 252 PHE B O 1
ATOM 4499 N N . SER B 1 255 ? 58.559 -26.996 28.485 1.00 56.11 255 SER B N 1
ATOM 4500 C CA . SER B 1 255 ? 57.334 -26.710 27.742 1.00 67.29 255 SER B CA 1
ATOM 4501 C C . SER B 1 255 ? 56.403 -27.923 27.720 1.00 62.29 255 SER B C 1
ATOM 4502 O O . SER B 1 255 ? 56.444 -28.735 26.794 1.00 71.74 255 SER B O 1
ATOM 4504 N N . ASN B 1 256 ? 55.575 -28.039 28.757 1.00 70.61 256 ASN B N 1
ATOM 4505 C CA . ASN B 1 256 ? 54.621 -29.138 28.863 1.00 74.66 256 ASN B CA 1
ATOM 4506 C C . ASN B 1 256 ? 53.610 -29.045 27.730 1.00 74.05 256 ASN B C 1
ATOM 4507 O O . ASN B 1 256 ? 52.795 -28.122 27.700 1.00 82.20 256 ASN B O 1
ATOM 4512 N N . GLY B 1 257 ? 53.669 -29.990 26.795 1.00 62.79 257 GLY B N 1
ATOM 4513 C CA . GLY B 1 257 ? 52.622 -30.116 25.799 1.00 63.03 257 GLY B CA 1
ATOM 4514 C C . GLY B 1 257 ? 51.699 -31.269 26.136 1.00 67.00 257 GLY B C 1
ATOM 4515 O O . GLY B 1 257 ? 51.451 -31.547 27.313 1.00 65.56 257 GLY B O 1
ATOM 4516 N N . VAL B 1 258 ? 51.183 -31.947 25.107 1.00 64.07 258 VAL B N 1
ATOM 4517 C CA . VAL B 1 258 ? 50.450 -33.193 25.304 1.00 61.36 258 VAL B CA 1
ATOM 4518 C C . VAL B 1 258 ? 51.393 -34.392 25.268 1.00 71.89 258 VAL B C 1
ATOM 4519 O O . VAL B 1 258 ? 51.023 -35.483 25.733 1.00 75.62 258 VAL B O 1
ATOM 4523 N N . ALA B 1 259 ? 52.629 -34.212 24.791 1.00 72.98 259 ALA B N 1
ATOM 4524 C CA . ALA B 1 259 ? 53.576 -35.312 24.689 1.00 80.66 259 ALA B CA 1
ATOM 4525 C C . ALA B 1 259 ? 54.973 -35.007 25.218 1.00 81.35 259 ALA B C 1
ATOM 4526 O O . ALA B 1 259 ? 55.845 -35.879 25.135 1.00 90.04 259 ALA B O 1
ATOM 4528 N N . HIS B 1 260 ? 55.215 -33.817 25.768 1.00 79.91 260 HIS B N 1
ATOM 4529 C CA . HIS B 1 260 ? 56.568 -33.383 26.097 1.00 76.09 260 HIS B CA 1
ATOM 4530 C C . HIS B 1 260 ? 56.805 -33.266 27.598 1.00 78.43 260 HIS B C 1
ATOM 4531 O O . HIS B 1 260 ? 57.760 -32.607 28.021 1.00 79.01 260 HIS B O 1
ATOM 4538 N N . PHE B 1 261 ? 55.961 -33.895 28.411 1.00 76.15 261 PHE B N 1
ATOM 4539 C CA . PHE B 1 261 ? 56.135 -33.900 29.856 1.00 76.67 261 PHE B CA 1
ATOM 4540 C C . PHE B 1 261 ? 55.968 -35.313 30.388 1.00 75.57 261 PHE B C 1
ATOM 4541 O O . PHE B 1 261 ? 54.975 -35.983 30.084 1.00 79.79 261 PHE B O 1
ATOM 4549 N N . ASP B 1 262 ? 56.933 -35.755 31.188 1.00 75.81 262 ASP B N 1
ATOM 4550 C CA . ASP B 1 262 ? 56.857 -37.031 31.884 1.00 78.18 262 ASP B CA 1
ATOM 4551 C C . ASP B 1 262 ? 57.162 -36.793 33.354 1.00 78.32 262 ASP B C 1
ATOM 4552 O O . ASP B 1 262 ? 58.188 -36.191 33.688 1.00 76.27 262 ASP B O 1
ATOM 4557 N N . PHE B 1 263 ? 56.264 -37.258 34.228 1.00 76.13 263 PHE B N 1
ATOM 4558 C CA . PHE B 1 263 ? 56.421 -37.014 35.659 1.00 75.41 263 PHE B CA 1
ATOM 4559 C C . PHE B 1 263 ? 57.720 -37.612 36.187 1.00 76.40 263 PHE B C 1
ATOM 4560 O O . PHE B 1 263 ? 58.366 -37.031 37.066 1.00 75.33 263 PHE B O 1
ATOM 4568 N N . LYS B 1 264 ? 58.123 -38.770 35.653 1.00 80.33 264 LYS B N 1
ATOM 4569 C CA . LYS B 1 264 ? 59.304 -39.456 36.169 1.00 75.50 264 LYS B CA 1
ATOM 4570 C C . LYS B 1 264 ? 60.572 -38.641 35.941 1.00 76.11 264 LYS B C 1
ATOM 4571 O O . LYS B 1 264 ? 61.452 -38.603 36.808 1.00 73.12 264 LYS B O 1
ATOM 4573 N N . VAL B 1 265 ? 60.695 -37.991 34.782 1.00 78.45 265 VAL B N 1
ATOM 4574 C CA . VAL B 1 265 ? 61.833 -37.102 34.570 1.00 74.08 265 VAL B CA 1
ATOM 4575 C C . VAL B 1 265 ? 61.703 -35.860 35.441 1.00 73.16 265 VAL B C 1
ATOM 4576 O O . VAL B 1 265 ? 62.683 -35.394 36.031 1.00 73.25 265 VAL B O 1
ATOM 4580 N N . ALA B 1 266 ? 60.490 -35.318 35.550 1.00 72.45 266 ALA B N 1
ATOM 4581 C CA . ALA B 1 266 ? 60.298 -34.078 36.292 1.00 72.25 266 ALA B CA 1
ATOM 4582 C C . ALA B 1 266 ? 60.545 -34.281 37.781 1.00 75.45 266 ALA B C 1
ATOM 4583 O O . ALA B 1 266 ? 61.285 -33.514 38.409 1.00 79.16 266 ALA B O 1
ATOM 4585 N N . GLN B 1 267 ? 59.934 -35.316 38.365 1.00 75.89 267 GLN B N 1
ATOM 4586 C CA . GLN B 1 267 ? 60.141 -35.595 39.783 1.00 75.00 267 GLN B CA 1
ATOM 4587 C C . GLN B 1 267 ? 61.605 -35.909 40.072 1.00 74.49 267 GLN B C 1
ATOM 4588 O O . GLN B 1 267 ? 62.194 -35.360 41.010 1.00 78.58 267 GLN B O 1
ATOM 4590 N N . SER B 1 268 ? 62.212 -36.786 39.267 1.00 70.60 268 SER B N 1
ATOM 4591 C CA . SER B 1 268 ? 63.609 -37.157 39.481 1.00 72.74 268 SER B CA 1
ATOM 4592 C C . SER B 1 268 ? 64.529 -35.951 39.344 1.00 76.66 268 SER B C 1
ATOM 4593 O O . SER B 1 268 ? 65.301 -35.639 40.256 1.00 78.48 268 SER B O 1
ATOM 4596 N N . ALA B 1 269 ? 64.460 -35.259 38.200 1.00 77.81 269 ALA B N 1
ATOM 4597 C CA . ALA B 1 269 ? 65.370 -34.145 37.944 1.00 78.80 269 ALA B CA 1
ATOM 4598 C C . ALA B 1 269 ? 65.313 -33.113 39.059 1.00 77.06 269 ALA B C 1
ATOM 4599 O O . ALA B 1 269 ? 66.349 -32.600 39.499 1.00 72.90 269 ALA B O 1
ATOM 4601 N N . MET B 1 270 ? 64.112 -32.809 39.544 1.00 73.26 270 MET B N 1
ATOM 4602 C CA . MET B 1 270 ? 63.988 -31.782 40.566 1.00 75.74 270 MET B CA 1
ATOM 4603 C C . MET B 1 270 ? 64.346 -32.321 41.944 1.00 79.68 270 MET B C 1
ATOM 4604 O O . MET B 1 270 ? 64.809 -31.559 42.800 1.00 77.60 270 MET B O 1
ATOM 4609 N N . GLU B 1 271 ? 64.150 -33.623 42.171 1.00 74.90 271 GLU B N 1
ATOM 4610 C CA . GLU B 1 271 ? 64.664 -34.245 43.386 1.00 72.97 271 GLU B CA 1
ATOM 4611 C C . GLU B 1 271 ? 66.179 -34.118 43.461 1.00 73.02 271 GLU B C 1
ATOM 4612 O O . GLU B 1 271 ? 66.739 -33.872 44.536 1.00 87.12 271 GLU B O 1
ATOM 4614 N N . GLN B 1 272 ? 66.859 -34.272 42.327 1.00 78.38 272 GLN B N 1
ATOM 4615 C CA . GLN B 1 272 ? 68.306 -34.116 42.261 1.00 76.19 272 GLN B CA 1
ATOM 4616 C C . GLN B 1 272 ? 68.743 -32.658 42.181 1.00 73.40 272 GLN B C 1
ATOM 4617 O O . GLN B 1 272 ? 69.945 -32.396 42.069 1.00 77.33 272 GLN B O 1
ATOM 4623 N N . GLY B 1 273 ? 67.809 -31.711 42.226 1.00 73.76 273 GLY B N 1
ATOM 4624 C CA . GLY B 1 273 ? 68.149 -30.307 42.299 1.00 77.56 273 GLY B CA 1
ATOM 4625 C C . GLY B 1 273 ? 68.164 -29.561 40.983 1.00 75.26 273 GLY B C 1
ATOM 4626 O O . GLY B 1 273 ? 68.502 -28.370 40.975 1.00 72.74 273 GLY B O 1
ATOM 4627 N N . PHE B 1 274 ? 67.817 -30.213 39.876 1.00 76.75 274 PHE B N 1
ATOM 4628 C CA . PHE B 1 274 ? 67.756 -29.555 38.577 1.00 70.20 274 PHE B CA 1
ATOM 4629 C C . PHE B 1 274 ? 66.366 -28.967 38.368 1.00 71.88 274 PHE B C 1
ATOM 4630 O O . PHE B 1 274 ? 65.362 -29.676 38.490 1.00 73.14 274 PHE B O 1
ATOM 4638 N N . TYR B 1 275 ? 66.311 -27.676 38.042 1.00 67.75 275 TYR B N 1
ATOM 4639 C CA . TYR B 1 275 ? 65.053 -26.958 37.920 1.00 67.94 275 TYR B CA 1
ATOM 4640 C C . TYR B 1 275 ? 64.958 -26.273 36.562 1.00 71.51 275 TYR B C 1
ATOM 4641 O O . TYR B 1 275 ? 65.960 -25.753 36.056 1.00 73.18 275 TYR B O 1
ATOM 4650 N N . PRO B 1 276 ? 63.778 -26.269 35.942 1.00 71.60 276 PRO B N 1
ATOM 4651 C CA . PRO B 1 276 ? 63.628 -25.561 34.665 1.00 68.99 276 PRO B CA 1
ATOM 4652 C C . PRO B 1 276 ? 63.709 -24.056 34.862 1.00 65.67 276 PRO B C 1
ATOM 4653 O O . PRO B 1 276 ? 63.125 -23.500 35.796 1.00 68.43 276 PRO B O 1
ATOM 4657 N N . ASP B 1 277 ? 64.453 -23.3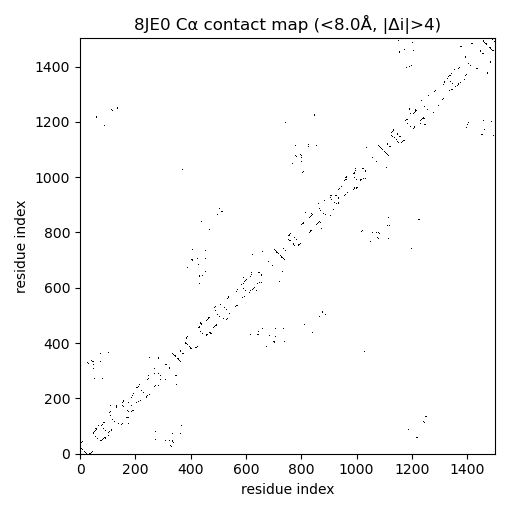96 33.972 1.00 67.44 277 ASP B N 1
ATOM 4658 C CA . ASP B 1 277 ? 64.590 -21.947 34.037 1.00 60.58 277 ASP B CA 1
ATOM 4659 C C . ASP B 1 277 ? 63.375 -21.224 33.480 1.00 57.06 277 ASP B C 1
ATOM 4660 O O . ASP B 1 277 ? 63.136 -20.068 33.847 1.00 57.66 277 ASP B O 1
ATOM 4665 N N . ILE B 1 278 ? 62.606 -21.873 32.611 1.00 52.74 278 ILE B N 1
ATOM 4666 C CA . ILE B 1 278 ? 61.407 -21.286 32.025 1.00 52.51 278 ILE B CA 1
ATOM 4667 C C . ILE B 1 278 ? 60.298 -22.329 32.057 1.00 51.10 278 ILE B C 1
ATOM 4668 O O . ILE B 1 278 ? 60.521 -23.499 31.731 1.00 59.00 278 ILE B O 1
ATOM 4673 N N . ILE B 1 279 ? 59.106 -21.910 32.472 1.00 49.26 279 ILE B N 1
ATOM 4674 C CA . ILE B 1 279 ? 57.912 -22.744 32.422 1.00 53.22 279 ILE B CA 1
ATOM 4675 C C . ILE B 1 279 ? 57.042 -22.227 31.286 1.00 54.71 279 ILE B C 1
ATOM 4676 O O . ILE B 1 279 ? 56.797 -21.019 31.187 1.00 58.52 279 ILE B O 1
ATOM 4681 N N . SER B 1 280 ? 56.597 -23.132 30.419 1.00 58.67 280 SER B N 1
ATOM 4682 C CA . SER B 1 280 ? 55.815 -22.773 29.243 1.00 49.58 280 SER B CA 1
ATOM 4683 C C . SER B 1 280 ? 54.679 -23.775 29.100 1.00 50.87 280 SER B C 1
ATOM 4684 O O . SER B 1 280 ? 54.445 -24.602 29.982 1.00 60.14 280 SER B O 1
ATOM 4687 N N . THR B 1 281 ? 53.975 -23.712 27.974 1.00 56.51 281 THR B N 1
ATOM 4688 C CA . THR B 1 281 ? 52.793 -24.545 27.789 1.00 55.31 281 THR B CA 1
ATOM 4689 C C . THR B 1 281 ? 52.708 -25.241 26.444 1.00 60.37 281 THR B C 1
ATOM 4690 O O . THR B 1 281 ? 51.912 -26.179 26.326 1.00 63.56 281 THR B O 1
ATOM 4692 N N . ASP B 1 282 ? 53.476 -24.838 25.427 1.00 59.79 282 ASP B N 1
ATOM 4693 C CA . ASP B 1 282 ? 53.238 -25.281 24.050 1.00 56.62 282 ASP B CA 1
ATOM 4694 C C . ASP B 1 282 ? 51.745 -25.199 23.744 1.00 54.03 282 ASP B C 1
ATOM 4695 O O . ASP B 1 282 ? 51.106 -26.175 23.343 1.00 50.62 282 ASP B O 1
ATOM 4700 N N . LEU B 1 283 ? 51.177 -24.024 24.006 1.00 52.95 283 LEU B N 1
ATOM 4701 C CA . LEU B 1 283 ? 49.738 -23.842 23.901 1.00 51.41 283 LEU B CA 1
ATOM 4702 C C . LEU B 1 283 ? 49.276 -24.028 22.463 1.00 55.93 283 LEU B C 1
ATOM 4703 O O . LEU B 1 283 ? 49.767 -23.362 21.546 1.00 51.32 283 LEU B O 1
ATOM 4708 N N . THR B 1 284 ? 48.338 -24.949 22.271 1.00 55.12 284 THR B N 1
ATOM 4709 C CA . THR B 1 284 ? 47.743 -25.222 20.974 1.00 47.48 284 THR B CA 1
ATOM 4710 C C . THR B 1 284 ? 46.233 -25.291 21.126 1.00 51.27 284 THR B C 1
ATOM 4711 O O . THR B 1 284 ? 45.707 -25.462 22.229 1.00 55.28 284 THR B O 1
ATOM 4715 N N . LEU B 1 285 ? 45.541 -25.155 19.993 1.00 53.98 285 LEU B N 1
ATOM 4716 C CA . LEU B 1 285 ? 44.098 -25.368 19.969 1.00 52.44 285 LEU B CA 1
ATOM 4717 C C . LEU B 1 285 ? 43.726 -26.666 20.670 1.00 56.86 285 LEU B C 1
ATOM 4718 O O . LEU B 1 285 ? 42.752 -26.721 21.432 1.00 52.71 285 LEU B O 1
ATOM 4723 N N . ARG B 1 286 ? 44.518 -27.715 20.445 1.00 55.40 286 ARG B N 1
ATOM 4724 C CA . ARG B 1 286 ? 44.211 -29.034 20.981 1.00 52.41 286 ARG B CA 1
ATOM 4725 C C . ARG B 1 286 ? 44.352 -29.091 22.499 1.00 58.35 286 ARG B C 1
ATOM 4726 O O . ARG B 1 286 ? 43.656 -29.880 23.149 1.00 54.97 286 ARG B O 1
ATOM 4734 N N . ASN B 1 287 ? 45.232 -28.269 23.088 1.00 54.28 287 ASN B N 1
ATOM 4735 C CA . ASN B 1 287 ? 45.504 -28.335 24.522 1.00 51.08 287 ASN B CA 1
ATOM 4736 C C . ASN B 1 287 ? 45.190 -27.031 25.256 1.00 52.33 287 ASN B C 1
ATOM 4737 O O . ASN B 1 287 ? 45.708 -26.807 26.354 1.00 53.36 287 ASN B O 1
ATOM 4742 N N . SER B 1 288 ? 44.342 -26.176 24.692 1.00 53.59 288 SER B N 1
ATOM 4743 C CA . SER B 1 288 ? 43.983 -24.905 25.313 1.00 47.46 288 SER B CA 1
ATOM 4744 C C . SER B 1 288 ? 42.668 -25.061 26.072 1.00 47.69 288 SER B C 1
ATOM 4745 O O . SER B 1 288 ? 41.644 -25.423 25.480 1.00 51.37 288 SER B O 1
ATOM 4748 N N . LEU B 1 289 ? 42.706 -24.795 27.381 1.00 50.10 289 LEU B N 1
ATOM 4749 C CA . LEU B 1 289 ? 41.518 -24.813 28.243 1.00 48.59 289 LEU B CA 1
ATOM 4750 C C . LEU B 1 289 ? 40.776 -26.146 28.175 1.00 49.95 289 LEU B C 1
ATOM 4751 O O . LEU B 1 289 ? 39.546 -26.195 28.262 1.00 48.53 289 LEU B O 1
ATOM 4756 N N . ARG B 1 290 ? 41.520 -27.245 28.033 1.00 53.11 290 ARG B N 1
ATOM 4757 C CA . ARG B 1 290 ? 40.855 -28.492 27.663 1.00 57.03 290 ARG B CA 1
ATOM 4758 C C . ARG B 1 290 ? 41.421 -29.753 28.301 1.00 65.70 290 ARG B C 1
ATOM 4759 O O . ARG B 1 290 ? 40.640 -30.671 28.573 1.00 81.19 290 ARG B O 1
ATOM 4767 N N . THR B 1 291 ? 42.722 -29.859 28.541 1.00 59.08 291 THR B N 1
ATOM 4768 C CA . THR B 1 291 ? 43.290 -31.106 29.029 1.00 64.12 291 THR B CA 1
ATOM 4769 C C . THR B 1 291 ? 43.539 -31.042 30.535 1.00 68.19 291 THR B C 1
ATOM 4770 O O . THR B 1 291 ? 43.218 -30.061 31.212 1.00 69.63 291 THR B O 1
ATOM 4774 N N . ASP B 1 292 ? 44.087 -32.131 31.070 1.00 65.63 292 ASP B N 1
ATOM 4775 C CA . ASP B 1 292 ? 44.749 -32.120 32.366 1.00 60.89 292 ASP B CA 1
ATOM 4776 C C . ASP B 1 292 ? 46.259 -32.111 32.211 1.00 60.53 292 ASP B C 1
ATOM 4777 O O . ASP B 1 292 ? 46.981 -32.325 33.191 1.00 59.77 292 ASP B O 1
ATOM 4782 N N . LYS B 1 293 ? 46.744 -31.879 30.993 1.00 59.45 293 LYS B N 1
ATOM 4783 C CA . LYS B 1 293 ? 48.164 -31.809 30.682 1.00 57.40 293 LYS B CA 1
ATOM 4784 C C . LYS B 1 293 ? 48.650 -30.380 30.478 1.00 56.39 293 LYS B C 1
ATOM 4785 O O . LYS B 1 293 ? 49.713 -30.020 30.987 1.00 54.48 293 LYS B O 1
ATOM 4787 N N . VAL B 1 294 ? 47.901 -29.547 29.755 1.00 60.22 294 VAL B N 1
ATOM 4788 C CA . VAL B 1 294 ? 48.319 -28.167 29.519 1.00 53.44 294 VAL B CA 1
ATOM 4789 C C . VAL B 1 294 ? 47.281 -27.201 30.072 1.00 51.31 294 VAL B C 1
ATOM 4790 O O . VAL B 1 294 ? 47.521 -26.526 31.080 1.00 55.48 294 VAL B O 1
ATOM 4794 N N . TYR B 1 295 ? 46.134 -27.117 29.395 1.00 55.37 295 TYR B N 1
ATOM 4795 C CA . TYR B 1 295 ? 45.017 -26.259 29.783 1.00 54.24 295 TYR B CA 1
ATOM 4796 C C . TYR B 1 295 ? 45.386 -24.781 29.704 1.00 51.96 295 TYR B C 1
ATOM 4797 O O . TYR B 1 295 ? 44.908 -24.065 28.819 1.00 56.82 295 TYR B O 1
ATOM 4806 N N . SER B 1 296 ? 46.219 -24.309 30.627 1.00 48.19 296 SER B N 1
ATOM 4807 C CA . SER B 1 296 ? 46.667 -22.925 30.611 1.00 45.67 296 SER B CA 1
ATOM 4808 C C . SER B 1 296 ? 48.052 -22.863 31.235 1.00 48.51 296 SER B C 1
ATOM 4809 O O . SER B 1 296 ? 48.564 -23.855 31.757 1.00 48.32 296 SER B O 1
ATOM 4812 N N . LEU B 1 297 ? 48.661 -21.677 31.174 1.00 45.62 297 LEU B N 1
ATOM 4813 C CA . LEU B 1 297 ? 49.952 -21.500 31.828 1.00 47.10 297 LEU B CA 1
ATOM 4814 C C . LEU B 1 297 ? 49.813 -21.598 33.342 1.00 56.62 297 LEU B C 1
ATOM 4815 O O . LEU B 1 297 ? 50.628 -22.252 34.003 1.00 52.53 297 LEU B O 1
ATOM 4820 N N . LEU B 1 298 ? 48.775 -20.967 33.904 1.00 53.80 298 LEU B N 1
ATOM 4821 C CA . LEU B 1 298 ? 48.514 -21.072 35.338 1.00 50.51 298 LEU B CA 1
ATOM 4822 C C . LEU B 1 298 ? 48.391 -22.527 35.772 1.00 58.37 298 LEU B C 1
ATOM 4823 O O . LEU B 1 298 ? 48.933 -22.921 36.813 1.00 56.46 298 LEU B O 1
ATOM 4828 N N . HIS B 1 299 ? 47.675 -23.339 34.987 1.00 56.86 299 HIS B N 1
ATOM 4829 C CA . HIS B 1 299 ? 47.561 -24.763 35.286 1.00 55.76 299 HIS B CA 1
ATOM 4830 C C . HIS B 1 299 ? 48.928 -25.436 35.279 1.00 55.83 299 HIS B C 1
ATOM 4831 O O . HIS B 1 299 ? 49.189 -26.337 36.084 1.00 63.57 299 HIS B O 1
ATOM 4838 N N . VAL B 1 300 ? 49.820 -25.001 34.387 1.00 52.84 300 VAL B N 1
ATOM 4839 C CA . VAL B 1 300 ? 51.150 -25.597 34.324 1.00 56.15 300 VAL B CA 1
ATOM 4840 C C . VAL B 1 300 ? 52.007 -25.119 35.492 1.00 59.41 300 VAL B C 1
ATOM 4841 O O . VAL B 1 300 ? 52.771 -25.897 36.077 1.00 60.38 300 VAL B O 1
ATOM 4845 N N . MET B 1 301 ? 51.897 -23.837 35.854 1.00 57.15 301 MET B N 1
ATOM 4846 C CA . MET B 1 301 ? 52.566 -23.364 37.062 1.00 54.40 301 MET B CA 1
ATOM 4847 C C . MET B 1 301 ? 52.038 -24.082 38.296 1.00 54.81 301 MET B C 1
ATOM 4848 O O . MET B 1 301 ? 52.817 -24.494 39.165 1.00 51.13 301 MET B O 1
ATOM 4853 N N . SER B 1 302 ? 50.716 -24.256 38.380 1.00 53.33 302 SER B N 1
ATOM 4854 C CA . SER B 1 302 ? 50.119 -24.925 39.531 1.00 54.47 302 SER B CA 1
ATOM 4855 C C . SER B 1 302 ? 50.645 -26.344 39.700 1.00 60.79 302 SER B C 1
ATOM 4856 O O . SER B 1 302 ? 50.784 -26.820 40.833 1.00 68.11 302 SER B O 1
ATOM 4859 N N . LYS B 1 303 ? 50.945 -27.039 38.600 1.00 58.41 303 LYS B N 1
ATOM 4860 C CA . LYS B 1 303 ? 51.505 -28.381 38.730 1.00 61.16 303 LYS B CA 1
ATOM 4861 C C . LYS B 1 303 ? 52.882 -28.346 39.380 1.00 62.14 303 LYS B C 1
ATOM 486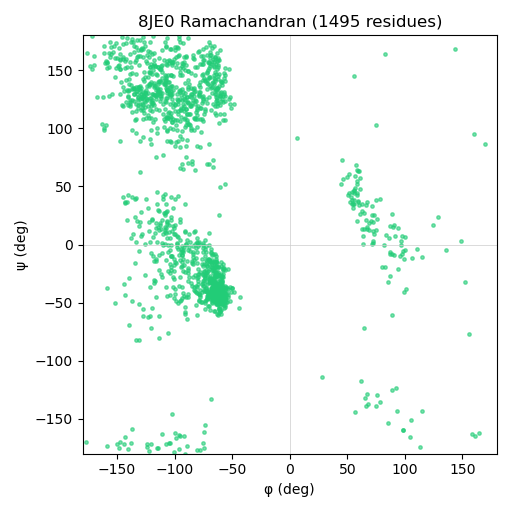2 O O . LYS B 1 303 ? 53.199 -29.191 40.225 1.00 61.27 303 LYS B O 1
ATOM 4868 N N . TYR B 1 304 ? 53.713 -27.372 39.007 1.00 58.43 304 TYR B N 1
ATOM 4869 C CA . TYR B 1 304 ? 55.042 -27.288 39.599 1.00 56.58 304 TYR B CA 1
ATOM 4870 C C . TYR B 1 304 ? 54.979 -26.882 41.067 1.00 65.08 304 TYR B C 1
ATOM 4871 O O . TYR B 1 304 ? 55.851 -27.267 41.855 1.00 59.80 304 TYR B O 1
ATOM 4880 N N . LEU B 1 305 ? 53.955 -26.119 41.456 1.00 61.22 305 LEU B N 1
ATOM 4881 C CA . LEU B 1 305 ? 53.737 -25.847 42.871 1.00 54.54 305 LEU B CA 1
ATOM 4882 C C . LEU B 1 305 ? 53.474 -27.140 43.631 1.00 64.52 305 LEU B C 1
ATOM 4883 O O . LEU B 1 305 ? 54.091 -27.404 44.669 1.00 61.80 305 LEU B O 1
ATOM 4888 N N . ASN B 1 306 ? 52.565 -27.968 43.114 1.00 59.27 306 ASN B N 1
ATOM 4889 C CA . ASN B 1 306 ? 52.263 -29.250 43.734 1.00 57.80 306 ASN B CA 1
ATOM 4890 C C . ASN B 1 306 ? 53.343 -30.291 43.491 1.00 61.81 306 ASN B C 1
ATOM 4891 O O . ASN B 1 306 ? 53.234 -31.405 44.017 1.00 68.39 306 ASN B O 1
ATOM 4896 N N . MET B 1 307 ? 54.376 -29.968 42.718 1.00 59.44 307 MET B N 1
ATOM 4897 C CA . MET B 1 307 ? 55.496 -30.871 42.512 1.00 65.36 307 MET B CA 1
ATOM 4898 C C . MET B 1 307 ? 56.726 -30.441 43.300 1.00 68.96 307 MET B C 1
ATOM 4899 O O . MET B 1 307 ? 57.817 -30.979 43.081 1.00 67.21 307 MET B O 1
ATOM 4904 N N . GLY B 1 308 ? 56.571 -29.483 44.213 1.00 61.34 308 GLY B N 1
ATOM 4905 C CA . GLY B 1 308 ? 57.625 -29.105 45.126 1.00 59.63 308 GLY B CA 1
ATOM 4906 C C . GLY B 1 308 ? 58.428 -27.887 44.734 1.00 69.00 308 GLY B C 1
ATOM 4907 O O . GLY B 1 308 ? 59.281 -27.457 45.520 1.00 77.42 308 GLY B O 1
ATOM 4908 N N . MET B 1 309 ? 58.195 -27.319 43.560 1.00 62.03 309 MET B N 1
ATOM 4909 C CA . MET B 1 309 ? 58.970 -26.155 43.152 1.00 60.00 309 MET B CA 1
ATOM 4910 C C . MET B 1 309 ? 58.553 -24.944 43.979 1.00 61.56 309 MET B C 1
ATOM 4911 O O . MET B 1 309 ? 57.352 -24.706 44.159 1.00 62.29 309 MET B O 1
ATOM 4916 N N . PRO B 1 310 ? 59.501 -24.171 44.503 1.00 67.95 310 PRO B N 1
ATOM 4917 C CA . PRO B 1 310 ? 59.138 -23.012 45.327 1.00 64.85 310 PRO B CA 1
ATOM 4918 C C . PRO B 1 310 ? 58.391 -21.963 44.518 1.00 56.16 310 PRO B C 1
ATOM 4919 O O . PRO B 1 310 ? 58.720 -21.694 43.360 1.00 57.26 310 PRO B O 1
ATOM 4923 N N . PHE B 1 311 ? 57.385 -21.360 45.158 1.00 62.91 311 PHE B N 1
ATOM 4924 C CA . PHE B 1 311 ? 56.477 -20.443 44.472 1.00 54.53 311 PHE B CA 1
ATOM 4925 C C . PHE B 1 311 ? 57.228 -19.284 43.827 1.00 59.11 311 PHE B C 1
ATOM 4926 O O . PHE B 1 311 ? 56.991 -18.949 42.660 1.00 62.19 311 PHE B O 1
ATOM 4934 N N . PHE B 1 312 ? 58.137 -18.655 44.572 1.00 59.45 312 PHE B N 1
ATOM 4935 C CA . PHE B 1 312 ? 58.890 -17.534 44.024 1.00 63.34 312 PHE B CA 1
ATOM 4936 C C . PHE B 1 312 ? 59.832 -17.946 42.902 1.00 63.83 312 PHE B C 1
ATOM 4937 O O . PHE B 1 312 ? 60.313 -17.075 42.170 1.00 69.21 312 PHE B O 1
ATOM 4945 N N . ASP B 1 313 ? 60.110 -19.238 42.751 1.00 57.88 313 ASP B N 1
ATOM 4946 C CA . ASP B 1 313 ? 60.898 -19.710 41.623 1.00 63.84 313 ASP B CA 1
ATOM 4947 C C . ASP B 1 313 ? 60.032 -20.030 40.415 1.00 60.00 313 ASP B C 1
ATOM 4948 O O . ASP B 1 313 ? 60.486 -19.868 39.276 1.00 57.80 313 ASP B O 1
ATOM 4953 N N . VAL B 1 314 ? 58.795 -20.479 40.645 1.00 54.69 314 VAL B N 1
ATOM 4954 C CA . VAL B 1 314 ? 57.832 -20.621 39.556 1.00 56.26 314 VAL B CA 1
ATOM 4955 C C . VAL B 1 314 ? 57.537 -19.260 38.938 1.00 58.72 314 VAL B C 1
ATOM 4956 O O . VAL B 1 314 ? 57.523 -19.103 37.711 1.00 54.73 314 VAL B O 1
ATOM 4960 N N . ILE B 1 315 ? 57.303 -18.255 39.785 1.00 61.33 315 ILE B N 1
ATOM 4961 C CA . ILE B 1 315 ? 57.013 -16.911 39.295 1.00 54.56 315 ILE B CA 1
ATOM 4962 C C . ILE B 1 315 ? 58.188 -16.373 38.490 1.00 52.98 315 ILE B C 1
ATOM 4963 O O . ILE B 1 315 ? 58.004 -15.690 37.476 1.00 53.11 315 ILE B O 1
ATOM 4968 N N . ARG B 1 316 ? 59.415 -16.676 38.921 1.00 55.74 316 ARG B N 1
ATOM 4969 C CA . ARG B 1 316 ? 60.584 -16.222 38.174 1.00 57.10 316 ARG B CA 1
ATOM 4970 C C . ARG B 1 316 ? 60.628 -16.848 36.786 1.00 59.80 316 ARG B C 1
ATOM 4971 O O . ARG B 1 316 ? 61.039 -16.201 35.815 1.00 55.89 316 ARG B O 1
ATOM 4979 N N . ALA B 1 317 ? 60.194 -18.103 36.668 1.00 57.90 317 ALA B N 1
ATOM 4980 C CA . ALA B 1 317 ? 60.275 -18.810 35.397 1.00 52.06 317 ALA B CA 1
ATOM 4981 C C . ALA B 1 317 ? 59.217 -18.365 34.397 1.00 51.38 317 ALA B C 1
ATOM 4982 O O . ALA B 1 317 ? 59.259 -18.814 33.246 1.00 51.17 317 ALA B O 1
ATOM 4984 N N . VAL B 1 318 ? 58.274 -17.509 34.796 1.00 49.31 318 VAL B N 1
ATOM 4985 C CA . VAL B 1 318 ? 57.220 -17.050 33.895 1.00 45.97 318 VAL B CA 1
ATOM 4986 C C . VAL B 1 318 ? 57.129 -15.527 33.907 1.00 46.31 318 VAL B C 1
ATOM 4987 O O . VAL B 1 318 ? 56.207 -14.949 33.321 1.00 48.95 318 VAL B O 1
ATOM 4991 N N . THR B 1 319 ? 58.074 -14.864 34.573 1.00 48.80 319 THR B N 1
ATOM 4992 C CA . THR B 1 319 ? 58.122 -13.406 34.539 1.00 49.99 319 THR B CA 1
ATOM 4993 C C . THR B 1 319 ? 59.528 -12.919 34.221 1.00 53.96 319 THR B C 1
ATOM 4994 O O . THR B 1 319 ? 59.836 -12.605 33.067 1.00 53.95 319 THR B O 1
ATOM 4998 N N . ALA B 1 320 ? 60.388 -12.866 35.241 1.00 51.05 320 ALA B N 1
ATOM 4999 C CA . ALA B 1 320 ? 61.702 -12.248 35.081 1.00 51.17 320 ALA B CA 1
ATOM 5000 C C . ALA B 1 320 ? 62.551 -12.992 34.058 1.00 54.11 320 ALA B C 1
ATOM 5001 O O . ALA B 1 320 ? 63.091 -12.384 33.125 1.00 56.18 320 ALA B O 1
ATOM 5003 N N . THR B 1 321 ? 62.677 -14.313 34.210 1.00 51.53 321 THR B N 1
ATOM 5004 C CA . THR B 1 321 ? 63.564 -15.075 33.335 1.00 51.06 321 THR B CA 1
ATOM 5005 C C . THR B 1 321 ? 63.215 -14.917 31.855 1.00 54.17 321 THR B C 1
ATOM 5006 O O . THR B 1 321 ? 64.101 -14.520 31.083 1.00 53.95 321 THR B O 1
ATOM 5010 N N . PRO B 1 322 ? 61.979 -15.176 31.397 1.00 53.05 322 PRO B N 1
ATOM 5011 C CA . PRO B 1 322 ? 61.716 -14.994 29.959 1.00 49.85 322 PRO B CA 1
ATOM 5012 C C . PRO B 1 322 ? 61.816 -13.549 29.512 1.00 53.93 322 PRO B C 1
ATOM 5013 O O . PRO B 1 322 ? 62.221 -13.299 28.371 1.00 53.93 322 PRO B O 1
ATOM 5017 N N . ALA B 1 323 ? 61.473 -12.585 30.373 1.00 55.67 323 ALA B N 1
ATOM 5018 C CA . ALA B 1 323 ? 61.538 -11.184 29.974 1.00 48.34 323 ALA B CA 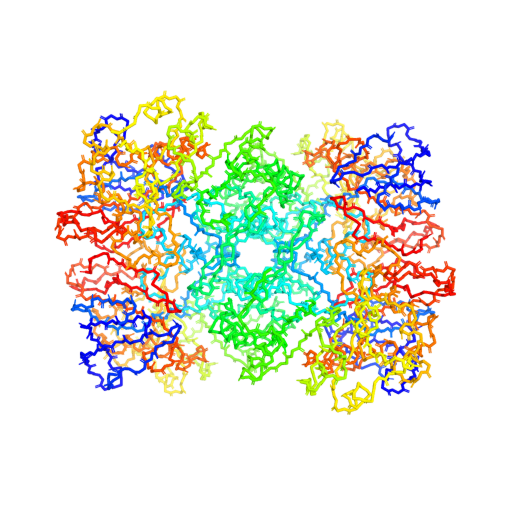1
ATOM 5019 C C . ALA B 1 323 ? 62.964 -10.721 29.715 1.00 49.85 323 ALA B C 1
ATOM 5020 O O . ALA B 1 323 ? 63.160 -9.724 29.014 1.00 53.34 323 ALA B O 1
ATOM 5022 N N . ARG B 1 324 ? 63.963 -11.410 30.267 1.00 53.56 324 ARG B N 1
ATOM 5023 C CA . ARG B 1 324 ? 65.338 -11.116 29.883 1.00 51.98 324 ARG B CA 1
ATOM 5024 C C . ARG B 1 324 ? 65.698 -11.811 28.577 1.00 51.88 324 ARG B C 1
ATOM 5025 O O . ARG B 1 324 ? 66.441 -11.256 27.760 1.00 51.93 324 ARG B O 1
ATOM 5033 N N . LEU B 1 325 ? 65.179 -13.024 28.367 1.00 50.14 325 LEU B N 1
ATOM 5034 C CA . LEU B 1 325 ? 65.435 -13.741 27.124 1.00 47.47 325 LEU B CA 1
ATOM 5035 C C . LEU B 1 325 ? 64.802 -13.034 25.933 1.00 51.61 325 LEU B C 1
ATOM 5036 O O . LEU B 1 325 ? 65.348 -13.077 24.824 1.00 55.81 325 LEU B O 1
ATOM 5041 N N . MET B 1 326 ? 63.662 -12.376 26.141 1.00 51.59 326 MET B N 1
ATOM 5042 C CA . MET B 1 326 ? 63.059 -11.524 25.126 1.00 47.65 326 MET B CA 1
ATOM 5043 C C . MET B 1 326 ? 63.706 -10.150 25.063 1.00 52.49 326 MET B C 1
ATOM 5044 O O . MET B 1 326 ? 63.222 -9.286 24.323 1.00 53.92 326 MET B O 1
ATOM 5049 N N . LYS B 1 327 ? 64.779 -9.937 25.827 1.00 53.83 327 LYS B N 1
ATOM 5050 C CA . LYS B 1 327 ? 65.510 -8.671 25.840 1.00 53.02 327 LYS B CA 1
ATOM 5051 C C . LYS B 1 327 ? 64.598 -7.516 26.245 1.00 51.30 327 LYS B C 1
ATOM 5052 O O . LYS B 1 327 ? 64.717 -6.398 25.742 1.00 56.70 327 LYS B O 1
ATOM 5058 N N . MET B 1 328 ? 63.684 -7.794 27.173 1.00 53.81 328 MET B N 1
ATOM 5059 C CA . MET B 1 328 ? 62.704 -6.825 27.646 1.00 53.57 328 MET B CA 1
ATOM 5060 C C . MET B 1 328 ? 62.794 -6.628 29.157 1.00 54.54 328 MET B C 1
ATOM 5061 O O . MET B 1 328 ? 61.786 -6.349 29.812 1.00 51.30 328 MET B O 1
ATOM 5066 N N . GLN B 1 329 ? 63.992 -6.772 29.724 1.00 52.30 329 GLN B N 1
ATOM 5067 C CA . GLN B 1 329 ? 64.159 -6.614 31.163 1.00 57.11 329 GLN B CA 1
ATOM 5068 C C . GLN B 1 329 ? 63.777 -5.203 31.590 1.00 54.68 329 GLN B C 1
ATOM 5069 O O . GLN B 1 329 ? 64.131 -4.219 30.936 1.00 52.55 329 GLN B O 1
ATOM 5071 N N . GLY B 1 330 ? 63.035 -5.110 32.695 1.00 50.66 330 GLY B N 1
ATOM 5072 C CA . GLY B 1 330 ? 62.530 -3.845 33.179 1.00 42.91 330 GLY B CA 1
ATOM 5073 C C . GLY B 1 330 ? 61.289 -3.336 32.480 1.00 50.39 330 GLY B C 1
ATOM 5074 O O . GLY B 1 330 ? 60.591 -2.479 33.034 1.00 47.61 330 GLY B O 1
ATOM 5075 N N . GLN B 1 331 ? 60.988 -3.828 31.279 1.00 52.38 331 GLN B N 1
ATOM 5076 C CA . GLN B 1 331 ? 59.795 -3.395 30.564 1.00 51.71 331 GLN B CA 1
ATOM 5077 C C . GLN B 1 331 ? 58.584 -4.240 30.940 1.00 53.75 331 GLN B C 1
ATOM 5078 O O . GLN B 1 331 ? 57.502 -3.704 31.200 1.00 53.32 331 GLN B O 1
ATOM 5080 N N . ILE B 1 332 ? 58.756 -5.557 30.982 1.00 54.38 332 ILE B N 1
ATOM 5081 C CA . ILE B 1 332 ? 57.706 -6.488 31.348 1.00 50.17 332 ILE B CA 1
ATOM 5082 C C . ILE B 1 332 ? 58.268 -7.479 32.363 1.00 46.44 332 ILE B C 1
ATOM 5083 O O . ILE B 1 332 ? 59.452 -7.454 32.696 1.00 44.12 332 ILE B O 1
ATOM 5088 N N . GLY B 1 333 ? 57.396 -8.348 32.865 1.00 44.73 333 GLY B N 1
ATOM 5089 C CA . GLY B 1 333 ? 57.810 -9.344 33.831 1.00 50.88 333 GLY B CA 1
ATOM 5090 C C . GLY B 1 333 ? 58.217 -8.751 35.165 1.00 54.55 333 GLY B C 1
ATOM 5091 O O . GLY B 1 333 ? 58.812 -9.436 36.003 1.00 57.47 333 GLY B O 1
ATOM 5092 N N . THR B 1 334 ? 57.896 -7.477 35.376 1.00 50.51 334 THR B N 1
ATOM 5093 C CA . THR B 1 334 ? 58.241 -6.799 36.615 1.00 52.39 334 THR B CA 1
ATOM 5094 C C . THR B 1 334 ? 57.166 -5.776 36.942 1.00 54.88 334 THR B C 1
ATOM 5095 O O . THR B 1 334 ? 56.511 -5.232 36.050 1.00 58.77 334 THR B O 1
ATOM 5099 N N . LEU B 1 335 ? 56.996 -5.521 38.238 1.00 53.37 335 LEU B N 1
ATOM 5100 C CA . LEU B 1 335 ? 56.058 -4.523 38.727 1.00 52.41 335 LEU B CA 1
ATOM 5101 C C . LEU B 1 335 ? 56.747 -3.222 39.122 1.00 55.84 335 LEU B C 1
ATOM 5102 O O . LEU B 1 335 ? 56.144 -2.391 39.811 1.00 54.34 335 LEU B O 1
ATOM 5107 N N . ALA B 1 336 ? 57.993 -3.027 38.697 1.00 56.49 336 ALA B N 1
ATOM 5108 C CA . ALA B 1 336 ? 58.711 -1.800 39.001 1.00 49.27 336 ALA B CA 1
ATOM 5109 C C . ALA B 1 336 ? 58.037 -0.603 38.339 1.00 59.57 336 ALA B C 1
ATOM 5110 O O . ALA B 1 336 ? 57.241 -0.739 37.405 1.00 67.77 336 ALA B O 1
ATOM 5112 N N . ALA B 1 337 ? 58.364 0.586 38.839 1.00 51.65 337 ALA B N 1
ATOM 5113 C CA . ALA B 1 337 ? 57.914 1.803 38.186 1.00 57.93 337 ALA B CA 1
ATOM 5114 C C . ALA B 1 337 ? 58.500 1.885 36.781 1.00 59.83 337 ALA B C 1
ATOM 5115 O O . ALA B 1 337 ? 59.496 1.232 36.455 1.00 64.26 337 ALA B O 1
ATOM 5117 N N . ASN B 1 338 ? 57.855 2.685 35.936 1.00 56.55 338 ASN B N 1
ATOM 5118 C CA . ASN B 1 338 ? 58.242 2.875 34.542 1.00 68.21 338 ASN B CA 1
ATOM 5119 C C . ASN B 1 338 ? 58.122 1.600 33.715 1.00 66.78 338 ASN B C 1
ATOM 5120 O O . ASN B 1 338 ? 58.560 1.574 32.559 1.00 69.96 338 ASN B O 1
ATOM 5122 N N . ALA B 1 339 ? 57.551 0.538 34.274 1.00 61.48 339 ALA B N 1
ATOM 5123 C CA . ALA B 1 339 ? 57.293 -0.673 33.513 1.00 56.87 339 ALA B CA 1
ATOM 5124 C C . ALA B 1 339 ? 55.893 -0.620 32.919 1.00 56.55 339 ALA B C 1
ATOM 5125 O O . ALA B 1 339 ? 55.040 0.160 33.349 1.00 61.70 339 ALA B O 1
ATOM 5127 N N . ILE B 1 340 ? 55.666 -1.460 31.908 1.00 53.67 340 ILE B N 1
ATOM 5128 C CA . ILE B 1 340 ? 54.353 -1.508 31.281 1.00 55.49 340 ILE B CA 1
ATOM 5129 C C . ILE B 1 340 ? 53.333 -1.997 32.295 1.00 56.49 340 ILE B C 1
ATOM 5130 O O . ILE B 1 340 ? 53.559 -2.986 33.004 1.00 51.88 340 ILE B O 1
ATOM 5135 N N . ALA B 1 341 ? 52.204 -1.298 32.375 1.00 56.67 341 ALA B N 1
ATOM 5136 C CA . ALA B 1 341 ? 51.139 -1.702 33.280 1.00 51.25 341 ALA B CA 1
ATOM 5137 C C . ALA B 1 341 ? 50.536 -3.027 32.830 1.00 47.95 341 ALA B C 1
ATOM 5138 O O . ALA B 1 341 ? 49.416 -3.066 32.309 1.00 43.47 341 ALA B O 1
ATOM 5140 N N . ASP B 1 342 ? 51.283 -4.113 33.017 1.00 45.28 342 ASP B N 1
ATOM 5141 C CA . ASP B 1 342 ? 50.822 -5.471 32.740 1.00 44.87 342 ASP B CA 1
ATOM 5142 C C . ASP B 1 342 ? 50.775 -6.194 34.081 1.00 46.86 342 ASP B C 1
ATOM 5143 O O . ASP B 1 342 ? 51.808 -6.641 34.589 1.00 47.75 342 ASP B O 1
ATOM 5148 N N . ILE B 1 343 ? 49.582 -6.301 34.659 1.00 46.22 343 ILE B N 1
ATOM 5149 C CA . ILE B 1 343 ? 49.401 -6.851 35.995 1.00 48.69 343 ILE B CA 1
ATOM 5150 C C . ILE B 1 343 ? 48.450 -8.038 35.926 1.00 47.54 343 ILE B C 1
ATOM 5151 O O . ILE B 1 343 ? 47.438 -7.999 35.219 1.00 45.51 343 ILE B O 1
ATOM 5156 N N . SER B 1 344 ? 48.787 -9.097 36.657 1.00 49.37 344 SER B N 1
ATOM 5157 C CA . SER B 1 344 ? 47.923 -10.259 36.817 1.00 45.05 344 SER B CA 1
ATOM 5158 C C . SER B 1 344 ? 47.616 -10.421 38.299 1.00 46.67 344 SER B C 1
ATOM 5159 O O . SER B 1 344 ? 48.533 -10.571 39.113 1.00 52.48 344 SER B O 1
ATOM 5162 N N . ILE B 1 345 ? 46.336 -10.378 38.647 1.00 45.09 345 ILE B N 1
ATOM 5163 C CA . ILE B 1 345 ? 45.883 -10.489 40.029 1.00 47.48 345 ILE B CA 1
ATOM 5164 C C . ILE B 1 345 ? 45.331 -11.898 40.224 1.00 52.57 345 ILE B C 1
ATOM 5165 O O . ILE B 1 345 ? 44.300 -12.255 39.643 1.00 50.92 345 ILE B O 1
ATOM 5170 N N . VAL B 1 346 ? 46.010 -12.705 41.044 1.00 52.79 346 VAL B N 1
ATOM 5171 C CA . VAL B 1 346 ? 45.662 -14.106 41.237 1.00 53.04 346 VAL B CA 1
ATOM 5172 C C . VAL B 1 346 ? 45.424 -14.379 42.717 1.00 57.16 346 VAL B C 1
ATOM 5173 O O . VAL B 1 346 ? 45.923 -13.676 43.601 1.00 58.37 346 VAL B O 1
ATOM 5177 N N . LYS B 1 347 ? 44.640 -15.423 42.972 1.00 54.35 347 LYS B N 1
ATOM 5178 C CA . LYS B 1 347 ? 44.430 -15.955 44.310 1.00 53.07 347 LYS B CA 1
ATOM 5179 C C . LYS B 1 347 ? 44.775 -17.435 44.288 1.00 58.18 347 LYS B C 1
ATOM 5180 O O . LYS B 1 347 ? 44.357 -18.168 43.384 1.00 53.96 347 LYS B O 1
ATOM 5182 N N . LEU B 1 348 ? 45.548 -17.876 45.272 1.00 62.14 348 LEU B N 1
ATOM 5183 C CA . LEU B 1 348 ? 45.887 -19.290 45.363 1.00 59.23 348 LEU B CA 1
ATOM 5184 C C . LEU B 1 348 ? 44.772 -20.049 46.089 1.00 58.18 348 LEU B C 1
ATOM 5185 O O . LEU B 1 348 ? 44.424 -19.734 47.232 1.00 66.89 348 LEU B O 1
ATOM 5190 N N . ARG B 1 349 ? 44.235 -21.081 45.436 1.00 60.96 349 ARG B N 1
ATOM 5191 C CA . ARG B 1 349 ? 43.010 -21.724 45.893 1.00 60.14 349 ARG B CA 1
ATOM 5192 C C . ARG B 1 349 ? 43.279 -23.155 46.294 1.00 65.56 349 ARG B C 1
ATOM 5193 O O . ARG B 1 349 ? 44.097 -23.831 45.667 1.00 60.34 349 ARG B O 1
ATOM 5201 N N . LYS B 1 350 ? 42.545 -23.625 47.298 1.00 72.25 350 LYS B N 1
ATOM 5202 C CA . LYS B 1 350 ? 42.727 -24.980 47.812 1.00 70.76 350 LYS B CA 1
ATOM 5203 C C . LYS B 1 350 ? 41.600 -25.884 47.319 1.00 71.45 350 LYS B C 1
ATOM 5204 O O . LYS B 1 350 ? 40.454 -25.758 47.769 1.00 69.13 350 LYS B O 1
ATOM 5210 N N . ASP B 1 351 ? 41.923 -26.784 46.387 1.00 65.41 351 ASP B N 1
ATOM 5211 C CA . ASP B 1 351 ? 40.949 -27.739 45.874 1.00 69.81 351 ASP B CA 1
ATOM 5212 C C . ASP B 1 351 ? 41.681 -28.927 45.269 1.00 65.59 351 ASP B C 1
ATOM 5213 O O . ASP B 1 351 ? 42.843 -28.825 44.867 1.00 63.60 351 ASP B O 1
ATOM 5218 N N . LYS B 1 352 ? 40.979 -30.057 45.199 1.00 65.94 352 LYS B N 1
ATOM 5219 C CA . LYS B 1 352 ? 41.546 -31.271 44.621 1.00 68.00 352 LYS B CA 1
ATOM 5220 C C . LYS B 1 352 ? 41.551 -31.141 43.101 1.00 68.14 352 LYS B C 1
ATOM 5221 O O . LYS B 1 352 ? 40.496 -30.939 42.487 1.00 66.95 352 LYS B O 1
ATOM 5223 N N . ILE B 1 353 ? 42.737 -31.252 42.507 1.00 66.17 353 ILE B N 1
ATOM 5224 C CA . ILE B 1 353 ? 42.956 -31.015 41.086 1.00 64.24 353 ILE B CA 1
ATOM 5225 C C . ILE B 1 353 ? 44.031 -31.987 40.597 1.00 66.27 353 ILE B C 1
ATOM 5226 O O . ILE B 1 353 ? 45.054 -32.196 41.255 1.00 72.88 353 ILE B O 1
ATOM 5231 N N . THR B 1 354 ? 43.791 -32.595 39.434 1.00 63.87 354 THR B N 1
ATOM 5232 C CA . THR B 1 354 ? 44.602 -33.683 38.905 1.00 62.84 354 THR B CA 1
ATOM 5233 C C . THR B 1 354 ? 45.449 -33.195 37.738 1.00 62.86 354 THR B C 1
ATOM 5234 O O . THR B 1 354 ? 44.952 -32.508 36.841 1.00 67.07 354 THR B O 1
ATOM 5238 N N . PHE B 1 355 ? 46.719 -33.585 37.744 1.00 63.12 355 PHE B N 1
ATOM 5239 C CA . PHE B 1 355 ? 47.661 -33.296 36.676 1.00 59.20 355 PHE B CA 1
ATOM 5240 C C . PHE B 1 355 ? 48.078 -34.611 36.037 1.00 68.46 355 PHE B C 1
ATOM 5241 O O . PHE B 1 355 ? 48.363 -35.584 36.740 1.00 71.99 355 PHE B O 1
ATOM 5249 N N . GLU B 1 356 ? 48.091 -34.641 34.709 1.00 67.90 356 GLU B N 1
ATOM 5250 C CA . GLU B 1 356 ? 48.442 -35.830 33.948 1.00 68.19 356 GLU B CA 1
ATOM 5251 C C . GLU B 1 356 ? 49.638 -35.525 33.055 1.00 64.23 356 GLU B C 1
ATOM 5252 O O . GLU B 1 356 ? 49.867 -34.373 32.675 1.00 64.83 356 GLU B O 1
ATOM 5258 N N . ASP B 1 357 ? 50.416 -36.563 32.743 1.00 67.04 357 ASP B N 1
ATOM 5259 C CA . ASP B 1 357 ? 51.562 -36.477 31.854 1.00 69.20 357 ASP B CA 1
ATOM 5260 C C . ASP B 1 357 ? 51.277 -37.237 30.552 1.00 81.83 357 ASP B C 1
ATOM 5261 O O . ASP B 1 357 ? 50.118 -37.546 30.236 1.00 87.74 357 ASP B O 1
ATOM 5266 N N . THR B 1 358 ? 52.338 -37.542 29.801 1.00 85.87 358 THR B N 1
ATOM 5267 C CA . THR B 1 358 ? 52.174 -38.238 28.527 1.00 86.29 358 THR B CA 1
ATOM 5268 C C . THR B 1 358 ? 51.775 -39.694 28.730 1.00 88.87 358 THR B C 1
ATOM 5269 O O . THR B 1 358 ? 50.865 -40.195 28.060 1.00 91.95 358 THR B O 1
ATOM 5273 N N . ARG B 1 359 ? 52.454 -40.393 29.642 1.00 81.61 359 ARG B N 1
ATOM 5274 C CA . ARG B 1 359 ? 52.193 -41.812 29.854 1.00 80.27 359 ARG B CA 1
ATOM 5275 C C . ARG B 1 359 ? 50.869 -42.076 30.560 1.00 85.50 359 ARG B C 1
ATOM 5276 O O . ARG B 1 359 ? 50.479 -43.241 30.688 1.00 95.45 359 ARG B O 1
ATOM 5278 N N . GLY B 1 360 ? 50.171 -41.036 31.010 1.00 79.81 360 GLY B N 1
ATOM 5279 C CA . GLY B 1 360 ? 48.937 -41.198 31.745 1.00 75.02 360 GLY B CA 1
ATOM 5280 C C . GLY B 1 360 ? 49.082 -41.138 33.249 1.00 83.04 360 GLY B C 1
ATOM 5281 O O . GLY B 1 360 ? 48.073 -41.255 33.955 1.00 87.56 360 GLY B O 1
ATOM 5282 N N . LYS B 1 361 ? 50.300 -40.959 33.758 1.00 82.23 361 LYS B N 1
ATOM 5283 C CA . LYS B 1 361 ? 50.515 -40.891 35.197 1.00 82.58 361 LYS B CA 1
ATOM 5284 C C . LYS B 1 361 ? 49.880 -39.628 35.765 1.00 77.33 361 LYS B C 1
ATOM 5285 O O . LYS B 1 361 ? 50.097 -38.526 35.253 1.00 77.33 361 LYS B O 1
ATOM 5287 N N . THR B 1 362 ? 49.097 -39.788 36.824 1.00 72.97 362 THR B N 1
ATOM 5288 C CA . THR B 1 362 ? 48.377 -38.683 37.435 1.00 73.76 362 THR B CA 1
ATOM 5289 C C . THR B 1 362 ? 49.072 -38.210 38.707 1.00 83.89 362 THR B C 1
ATOM 5290 O O . THR B 1 362 ? 49.832 -38.944 39.345 1.00 81.58 362 THR B O 1
ATOM 5294 N N . LEU B 1 363 ? 48.802 -36.955 39.061 1.00 77.39 363 LEU B N 1
ATOM 5295 C CA . LEU B 1 363 ? 49.197 -36.388 40.344 1.00 72.16 363 LEU B CA 1
ATOM 5296 C C . LEU B 1 363 ? 48.027 -35.556 40.841 1.00 74.27 363 LEU B C 1
ATOM 5297 O O . LEU B 1 363 ? 47.595 -34.624 40.157 1.00 63.42 363 LEU B O 1
ATOM 5302 N N . GLU B 1 364 ? 47.512 -35.897 42.018 1.00 75.04 364 GLU B N 1
ATOM 5303 C CA . GLU B 1 364 ? 46.433 -35.136 42.629 1.00 67.78 364 GLU B CA 1
ATOM 5304 C C . GLU B 1 364 ? 47.048 -34.022 43.467 1.00 67.98 364 GLU B C 1
ATOM 5305 O O . GLU B 1 364 ? 47.857 -34.284 44.364 1.00 76.29 364 GLU B O 1
ATOM 5311 N N . GLY B 1 365 ? 46.688 -32.781 43.151 1.00 65.02 365 GLY B N 1
ATOM 5312 C CA . GLY B 1 365 ? 47.192 -31.630 43.862 1.00 60.35 365 GLY B CA 1
ATOM 5313 C C . GLY B 1 365 ? 46.167 -31.067 44.834 1.00 68.47 365 GLY B C 1
ATOM 5314 O O . GLY B 1 365 ? 44.992 -31.426 44.823 1.00 73.06 365 GLY B O 1
ATOM 5315 N N . ASP B 1 366 ? 46.644 -30.165 45.692 1.00 64.44 366 ASP B N 1
ATOM 5316 C CA . ASP B 1 366 ? 45.790 -29.514 46.672 1.00 63.41 366 ASP B CA 1
ATOM 5317 C C . ASP B 1 366 ? 45.493 -28.057 46.348 1.00 64.73 366 ASP B C 1
ATOM 5318 O O . ASP B 1 366 ? 44.588 -27.481 46.962 1.00 71.69 366 ASP B O 1
ATOM 5323 N N . CYS B 1 367 ? 46.209 -27.448 45.406 1.00 63.06 367 CYS B N 1
ATOM 5324 C CA . CYS B 1 367 ? 46.019 -26.031 45.135 1.00 64.67 367 CYS B CA 1
ATOM 5325 C C . CYS B 1 367 ? 46.281 -25.726 43.667 1.00 61.71 367 CYS B C 1
ATOM 5326 O O . CYS B 1 367 ? 47.025 -26.442 42.991 1.00 63.98 367 CYS B O 1
ATOM 5329 N N . TYR B 1 368 ? 45.665 -24.645 43.186 1.00 58.66 368 TYR B N 1
ATOM 5330 C CA . TYR B 1 368 ? 45.908 -24.129 41.846 1.00 58.06 368 TYR B CA 1
ATOM 5331 C C . TYR B 1 368 ? 45.833 -22.608 41.875 1.00 57.44 368 TYR B C 1
ATOM 5332 O O . TYR B 1 368 ? 45.249 -22.011 42.783 1.00 58.60 368 TYR B O 1
ATOM 5341 N N . LEU B 1 369 ? 46.433 -21.986 40.862 1.00 55.47 369 LEU B N 1
ATOM 5342 C CA . LEU B 1 369 ? 46.467 -20.533 40.744 1.00 54.73 369 LEU B CA 1
ATOM 5343 C C . LEU B 1 369 ? 45.304 -20.073 39.872 1.00 54.19 369 LEU B C 1
ATOM 5344 O O . LEU B 1 369 ? 45.160 -20.526 38.731 1.00 59.91 369 LEU B O 1
ATOM 5349 N N . ASP B 1 370 ? 44.478 -19.176 40.406 1.00 51.62 370 ASP B N 1
ATOM 5350 C CA . ASP B 1 370 ? 43.290 -18.687 39.716 1.00 48.82 370 ASP B CA 1
ATOM 5351 C C . ASP B 1 370 ? 43.425 -17.186 39.506 1.00 54.75 370 ASP B C 1
ATOM 5352 O O . ASP B 1 370 ? 43.566 -16.431 40.474 1.00 56.39 370 ASP B O 1
ATOM 5357 N N . ASN B 1 371 ? 43.375 -16.758 38.245 1.00 52.86 371 ASN B N 1
ATOM 5358 C CA . ASN B 1 371 ? 43.469 -15.342 37.915 1.00 45.67 371 ASN B CA 1
ATOM 5359 C C . ASN B 1 371 ? 42.112 -14.670 38.081 1.00 45.42 371 ASN B C 1
ATOM 5360 O O . ASN B 1 371 ? 41.094 -15.177 37.599 1.00 43.76 371 ASN B O 1
ATOM 5365 N N . CYS B 1 372 ? 42.103 -13.523 38.760 1.00 47.22 372 CYS B N 1
ATOM 5366 C CA . CYS B 1 372 ? 40.880 -12.778 39.025 1.00 49.24 372 CYS B CA 1
ATOM 5367 C C . CYS B 1 372 ? 40.786 -11.469 38.264 1.00 47.40 372 CYS B C 1
ATOM 5368 O O . CYS B 1 372 ? 39.676 -11.006 37.994 1.00 46.40 372 CYS B O 1
ATOM 5371 N N . ALA B 1 373 ? 41.919 -10.858 37.923 1.00 45.06 373 ALA B N 1
ATOM 5372 C CA . ALA B 1 373 ? 41.923 -9.637 37.136 1.00 46.10 373 ALA B CA 1
ATOM 5373 C C . ALA B 1 373 ? 43.167 -9.618 36.262 1.00 46.75 373 ALA B C 1
ATOM 5374 O O . ALA B 1 373 ? 44.196 -10.204 36.610 1.00 48.46 373 ALA B O 1
ATOM 5376 N N . THR B 1 374 ? 43.054 -8.954 35.113 1.00 45.55 374 THR B N 1
ATOM 5377 C CA . THR B 1 374 ? 44.177 -8.727 34.215 1.00 44.79 374 THR B CA 1
ATOM 5378 C C . THR B 1 374 ? 44.150 -7.284 33.741 1.00 44.54 374 THR B C 1
ATOM 5379 O O . THR B 1 374 ? 43.096 -6.765 33.362 1.00 47.30 374 THR B O 1
ATOM 5383 N N . ILE B 1 375 ? 45.312 -6.642 33.766 1.00 42.53 375 ILE B N 1
ATOM 5384 C CA . ILE B 1 375 ? 45.482 -5.285 33.268 1.00 42.74 375 ILE B CA 1
ATOM 5385 C C . ILE B 1 375 ? 46.574 -5.336 32.213 1.00 41.91 375 ILE B C 1
ATOM 5386 O O . ILE B 1 375 ? 47.706 -5.738 32.507 1.00 43.33 375 ILE B O 1
ATOM 5391 N N . CYS B 1 376 ? 46.230 -4.963 30.982 1.00 45.93 376 CYS B N 1
ATOM 5392 C CA . CYS B 1 376 ? 47.155 -5.023 29.855 1.00 46.64 376 CYS B CA 1
ATOM 5393 C C . CYS B 1 376 ? 47.318 -3.626 29.279 1.00 46.25 376 CYS B C 1
ATOM 5394 O O . CYS B 1 376 ? 46.331 -2.995 28.885 1.00 43.58 376 CYS B O 1
ATOM 5397 N N . ASN B 1 377 ? 48.562 -3.151 29.231 1.00 46.84 377 ASN B N 1
ATOM 5398 C CA . ASN B 1 377 ? 48.870 -1.789 28.797 1.00 48.06 377 ASN B CA 1
ATOM 5399 C C . ASN B 1 377 ? 48.019 -0.763 29.539 1.00 48.44 377 ASN B C 1
ATOM 5400 O O . ASN B 1 377 ? 47.499 0.190 28.954 1.00 48.95 377 ASN B O 1
ATOM 5405 N N . GLY B 1 378 ? 47.876 -0.965 30.845 1.00 48.59 378 GLY B N 1
ATOM 5406 C CA . GLY B 1 378 ? 47.117 -0.043 31.662 1.00 48.28 378 GLY B CA 1
ATOM 5407 C C . GLY B 1 378 ? 45.621 -0.083 31.472 1.00 42.98 378 GLY B C 1
ATOM 5408 O O . GLY B 1 378 ? 44.930 0.814 31.962 1.00 41.77 378 GLY B O 1
ATOM 5409 N N . GLN B 1 379 ? 45.094 -1.089 30.780 1.00 42.19 379 GLN B N 1
ATOM 5410 C CA . GLN B 1 379 ? 43.661 -1.215 30.563 1.00 42.78 379 GLN B CA 1
ATOM 5411 C C . GLN B 1 379 ? 43.131 -2.450 31.279 1.00 45.28 379 GLN B C 1
ATOM 5412 O O . GLN B 1 379 ? 43.763 -3.511 31.260 1.00 43.31 379 GLN B O 1
ATOM 5418 N N . ILE B 1 380 ? 41.968 -2.304 31.911 1.00 38.17 380 ILE B N 1
ATOM 5419 C CA . ILE B 1 380 ? 41.307 -3.417 32.589 1.00 42.93 380 ILE B CA 1
ATOM 5420 C C . ILE B 1 380 ? 40.662 -4.286 31.513 1.00 41.19 380 ILE B C 1
ATOM 5421 O O . ILE B 1 380 ? 39.559 -3.999 31.049 1.00 49.70 380 ILE B O 1
ATOM 5426 N N . VAL B 1 381 ? 41.351 -5.357 31.109 1.00 43.68 381 VAL B N 1
ATOM 5427 C CA . VAL B 1 381 ? 40.808 -6.266 30.101 1.00 42.80 381 VAL B CA 1
ATOM 5428 C C . VAL B 1 381 ? 40.061 -7.446 30.708 1.00 45.11 381 VAL B C 1
ATOM 5429 O O . VAL B 1 381 ? 39.406 -8.196 29.968 1.00 45.98 381 VAL B O 1
ATOM 5433 N N . TYR B 1 382 ? 40.131 -7.632 32.026 1.00 47.33 382 TYR B N 1
ATOM 5434 C CA . TYR B 1 382 ? 39.500 -8.771 32.685 1.00 45.76 382 TYR B CA 1
ATOM 5435 C C . TYR B 1 382 ? 39.382 -8.461 34.169 1.00 46.98 382 TYR B C 1
ATOM 5436 O O . TYR B 1 382 ? 40.380 -8.117 34.809 1.00 44.68 382 TYR B O 1
ATOM 5445 N N . ARG B 1 383 ? 38.168 -8.584 34.714 1.00 45.51 383 ARG B N 1
ATOM 5446 C CA . ARG B 1 383 ? 37.926 -8.198 36.105 1.00 45.78 383 ARG B CA 1
ATOM 5447 C C . ARG B 1 383 ? 36.606 -8.823 36.556 1.00 47.04 383 ARG B C 1
ATOM 5448 O O . ARG B 1 383 ? 35.533 -8.335 36.187 1.00 45.03 383 ARG B O 1
ATOM 5456 N N . ARG B 1 384 ? 36.696 -9.885 37.352 1.00 46.24 384 ARG B N 1
ATOM 5457 C CA . ARG B 1 384 ? 35.500 -10.438 37.969 1.00 45.60 384 ARG B CA 1
ATOM 5458 C C . ARG B 1 384 ? 34.918 -9.437 38.958 1.00 49.89 384 ARG B C 1
ATOM 5459 O O . ARG B 1 384 ? 35.649 -8.689 39.614 1.00 53.37 384 ARG B O 1
ATOM 5467 N N . LEU B 1 385 ? 33.587 -9.426 39.060 1.00 48.28 385 LEU B N 1
ATOM 5468 C CA . LEU B 1 385 ? 32.926 -8.507 39.980 1.00 51.69 385 LEU B CA 1
ATOM 5469 C C . LEU B 1 385 ? 33.303 -8.795 41.428 1.00 52.84 385 LEU B C 1
ATOM 5470 O O . LEU B 1 385 ? 33.390 -7.870 42.244 1.00 49.76 385 LEU B O 1
ATOM 5475 N N . ARG B 1 386 ? 33.532 -10.062 41.765 1.00 50.11 386 ARG B N 1
ATOM 5476 C CA . ARG B 1 386 ? 33.884 -10.463 43.124 1.00 52.01 386 ARG B CA 1
ATOM 5477 C C . ARG B 1 386 ? 35.007 -11.484 43.028 1.00 54.85 386 ARG B C 1
ATOM 5478 O O . ARG B 1 386 ? 34.801 -12.585 42.508 1.00 57.05 386 ARG B O 1
ATOM 5486 N N . PHE B 1 387 ? 36.187 -11.123 43.520 1.00 57.05 387 PHE B N 1
ATOM 5487 C CA . PHE B 1 387 ? 37.333 -12.024 43.479 1.00 58.18 387 PHE B CA 1
ATOM 5488 C C . PHE B 1 387 ? 37.121 -13.197 44.431 1.00 71.64 387 PHE B C 1
ATOM 5489 O O . PHE B 1 387 ? 36.591 -13.036 45.532 1.00 73.25 387 PHE B O 1
ATOM 5498 N N . MET C 1 1 ? 23.098 13.971 -11.576 1.00 94.73 1 MET C N 1
ATOM 5499 C CA . MET C 1 1 ? 23.286 13.126 -12.752 1.00 85.03 1 MET C CA 1
ATOM 5500 C C . MET C 1 1 ? 24.626 13.406 -13.426 1.00 78.38 1 MET C C 1
ATOM 5501 O O . MET C 1 1 ? 24.995 12.727 -14.385 1.00 77.90 1 MET C O 1
ATOM 5503 N N . LYS C 1 2 ? 25.345 14.403 -12.908 1.00 79.62 2 LYS C N 1
ATOM 5504 C CA . LYS C 1 2 ? 26.618 14.815 -13.491 1.00 72.65 2 LYS C CA 1
ATOM 5505 C C . LYS C 1 2 ? 27.602 13.652 -13.542 1.00 73.12 2 LYS C C 1
ATOM 5506 O O . LYS C 1 2 ? 27.856 12.989 -12.532 1.00 72.74 2 LYS C O 1
ATOM 5508 N N . LEU C 1 3 ? 28.164 13.415 -14.726 1.00 82.42 3 LEU C N 1
ATOM 5509 C CA . LEU C 1 3 ? 29.085 12.307 -14.928 1.00 73.53 3 LEU C CA 1
ATOM 5510 C C . LEU C 1 3 ? 30.420 12.575 -14.236 1.00 71.54 3 LEU C C 1
ATOM 5511 O O . LEU C 1 3 ? 30.803 13.720 -13.980 1.00 78.80 3 LEU C O 1
ATOM 5516 N N . ASP C 1 4 ? 31.136 11.492 -13.938 1.00 69.35 4 ASP C N 1
ATOM 5517 C CA . ASP C 1 4 ? 32.427 11.577 -13.265 1.00 70.11 4 ASP C CA 1
ATOM 5518 C C . ASP C 1 4 ? 33.600 11.434 -14.229 1.00 70.05 4 ASP C C 1
ATOM 5519 O O . ASP C 1 4 ? 34.551 12.218 -14.164 1.00 71.06 4 ASP C O 1
ATOM 5524 N N . ILE C 1 5 ? 33.552 10.449 -15.125 1.00 71.72 5 ILE C N 1
ATOM 5525 C CA . ILE C 1 5 ? 34.607 10.219 -16.109 1.00 64.78 5 ILE C CA 1
ATOM 5526 C C . ILE C 1 5 ? 33.960 9.918 -17.454 1.00 59.43 5 ILE C C 1
ATOM 5527 O O . ILE C 1 5 ? 33.016 9.126 -17.528 1.00 63.81 5 ILE C O 1
ATOM 5532 N N . VAL C 1 6 ? 34.459 10.554 -18.514 1.00 64.20 6 VAL C N 1
ATOM 5533 C CA . VAL C 1 6 ? 34.128 10.198 -19.891 1.00 58.93 6 VAL C CA 1
ATOM 5534 C C . VAL C 1 6 ? 35.410 9.852 -20.632 1.00 56.37 6 VAL C C 1
ATOM 5535 O O . VAL C 1 6 ? 36.356 10.648 -20.654 1.00 54.98 6 VAL C O 1
ATOM 5539 N N . ILE C 1 7 ? 35.433 8.674 -21.244 1.00 60.39 7 ILE C N 1
ATOM 5540 C CA . ILE C 1 7 ? 36.480 8.296 -22.183 1.00 60.66 7 ILE C CA 1
ATOM 5541 C C . ILE C 1 7 ? 35.934 8.514 -23.586 1.00 59.91 7 ILE C C 1
ATOM 5542 O O . ILE C 1 7 ? 34.980 7.844 -23.999 1.00 64.23 7 ILE C O 1
ATOM 5547 N N . LYS C 1 8 ? 36.534 9.448 -24.318 1.00 62.04 8 LYS C N 1
ATOM 5548 C CA . LYS C 1 8 ? 36.031 9.865 -25.617 1.00 62.96 8 LYS C CA 1
ATOM 5549 C C . LYS C 1 8 ? 36.978 9.445 -26.735 1.00 57.84 8 LYS C C 1
ATOM 5550 O O . LYS C 1 8 ? 38.182 9.268 -26.523 1.00 56.77 8 LYS C O 1
ATOM 5552 N N . ASN C 1 9 ? 36.406 9.274 -27.929 1.00 64.10 9 ASN C N 1
ATOM 5553 C CA . ASN C 1 9 ? 37.131 9.058 -29.181 1.00 57.45 9 ASN C CA 1
ATOM 5554 C C . ASN C 1 9 ? 37.888 7.738 -29.223 1.00 61.09 9 ASN C C 1
ATOM 5555 O O . ASN C 1 9 ? 38.832 7.592 -30.007 1.00 57.68 9 ASN C O 1
ATOM 5560 N N . GLY C 1 10 ? 37.501 6.765 -28.402 1.00 64.56 10 GLY C N 1
ATOM 5561 C CA . GLY C 1 10 ? 38.099 5.451 -28.439 1.00 54.33 10 GLY C CA 1
ATOM 5562 C C . GLY C 1 10 ? 37.266 4.470 -29.250 1.00 62.11 10 GLY C C 1
ATOM 5563 O O . GLY C 1 10 ? 36.135 4.742 -29.644 1.00 66.87 10 GLY C O 1
ATOM 5564 N N . GLN C 1 11 ? 37.862 3.307 -29.502 1.00 59.74 11 GLN C N 1
ATOM 5565 C CA . GLN C 1 11 ? 37.195 2.212 -30.197 1.00 63.57 11 GLN C CA 1
ATOM 5566 C C . GLN C 1 11 ? 36.783 1.178 -29.156 1.00 58.15 11 GLN C C 1
ATOM 5567 O O . GLN C 1 11 ? 37.627 0.440 -28.638 1.00 59.20 11 GLN C O 1
ATOM 5573 N N . ILE C 1 12 ? 35.490 1.129 -28.850 1.00 55.21 12 ILE C N 1
ATOM 5574 C CA . ILE C 1 12 ? 34.977 0.243 -27.810 1.00 56.96 12 ILE C CA 1
ATOM 5575 C C . ILE C 1 12 ? 34.869 -1.171 -28.359 1.00 57.98 12 ILE C C 1
ATOM 5576 O O . ILE C 1 12 ? 34.302 -1.390 -29.434 1.00 61.51 12 ILE C O 1
ATOM 5581 N N . ALA C 1 13 ? 35.394 -2.140 -27.613 1.00 64.48 13 ALA C N 1
ATOM 5582 C CA . ALA C 1 13 ? 35.411 -3.537 -28.047 1.00 65.10 13 ALA C CA 1
ATOM 5583 C C . ALA C 1 13 ? 34.124 -4.218 -27.594 1.00 68.35 13 ALA C C 1
ATOM 5584 O O . ALA C 1 13 ? 33.969 -4.564 -26.419 1.00 71.52 13 ALA C O 1
ATOM 5586 N N . ASP C 1 14 ? 33.200 -4.417 -28.533 1.00 63.65 14 ASP C N 1
ATOM 5587 C CA . ASP C 1 14 ? 31.984 -5.189 -28.285 1.00 70.52 14 ASP C CA 1
ATOM 5588 C C . ASP C 1 14 ? 32.295 -6.655 -28.561 1.00 75.14 14 ASP C C 1
ATOM 5589 O O . ASP C 1 14 ? 32.375 -7.079 -29.716 1.00 75.04 14 ASP C O 1
ATOM 5594 N N . ILE C 1 15 ? 32.467 -7.435 -27.492 1.00 71.42 15 ILE C N 1
ATOM 5595 C CA . ILE C 1 15 ? 32.860 -8.831 -27.654 1.00 67.86 15 ILE C CA 1
ATOM 5596 C C . ILE C 1 15 ? 31.695 -9.665 -28.165 1.00 76.07 15 ILE C C 1
ATOM 5597 O O . ILE C 1 15 ? 31.899 -10.667 -28.862 1.00 76.25 15 ILE C O 1
ATOM 5602 N N . GLU C 1 16 ? 30.463 -9.270 -27.839 1.00 78.69 16 GLU C N 1
ATOM 5603 C CA . GLU C 1 16 ? 29.304 -10.067 -28.229 1.00 82.46 16 GLU C CA 1
ATOM 5604 C C . GLU C 1 16 ? 29.062 -9.996 -29.732 1.00 84.66 16 GLU C C 1
ATOM 5605 O O . GLU C 1 16 ? 28.784 -11.017 -30.371 1.00 84.85 16 GLU C O 1
ATOM 5611 N N . ASN C 1 17 ? 29.162 -8.804 -30.314 1.00 76.14 17 ASN C N 1
ATOM 5612 C CA . ASN C 1 17 ? 28.975 -8.632 -31.747 1.00 71.69 17 ASN C CA 1
ATOM 5613 C C . ASN C 1 17 ? 30.269 -8.771 -32.537 1.00 70.58 17 ASN C C 1
ATOM 5614 O O . ASN C 1 17 ? 30.241 -8.633 -33.764 1.00 80.80 17 ASN C O 1
ATOM 5619 N N . ARG C 1 18 ? 31.393 -9.038 -31.868 1.00 77.93 18 ARG C N 1
ATOM 5620 C CA . ARG C 1 18 ? 32.700 -9.163 -32.515 1.00 72.79 18 ARG C CA 1
ATOM 5621 C C . ARG C 1 18 ? 33.046 -7.925 -33.343 1.00 75.34 18 ARG C C 1
ATOM 5622 O O . ARG C 1 18 ? 33.696 -8.024 -34.387 1.00 74.75 18 ARG C O 1
ATOM 5624 N N . THR C 1 19 ? 32.624 -6.749 -32.881 1.00 77.05 19 THR C N 1
ATOM 5625 C CA . THR C 1 19 ? 32.821 -5.504 -33.611 1.00 71.35 19 THR C CA 1
ATOM 5626 C C . THR C 1 19 ? 33.294 -4.417 -32.653 1.00 65.71 19 THR C C 1
ATOM 5627 O O . THR C 1 19 ? 33.311 -4.596 -31.433 1.00 70.12 19 THR C O 1
ATOM 5631 N N . TYR C 1 20 ? 33.696 -3.284 -33.222 1.00 60.13 20 TYR C N 1
ATOM 5632 C CA . TYR C 1 20 ? 34.032 -2.091 -32.462 1.00 57.35 20 TYR C CA 1
ATOM 5633 C C . TYR C 1 20 ? 32.913 -1.064 -32.595 1.00 62.19 20 TYR C C 1
ATOM 5634 O O . TYR C 1 20 ? 32.143 -1.074 -33.560 1.00 70.17 20 TYR C O 1
ATOM 5643 N N . ILE C 1 21 ? 32.829 -0.172 -31.609 1.00 62.98 21 ILE C N 1
ATOM 5644 C CA . ILE C 1 21 ? 31.827 0.888 -31.579 1.00 59.92 21 ILE C CA 1
ATOM 5645 C C . ILE C 1 21 ? 32.526 2.205 -31.271 1.00 60.32 21 ILE C C 1
ATOM 5646 O O . ILE C 1 21 ? 33.254 2.310 -30.278 1.00 66.76 21 ILE C O 1
ATOM 5648 N N . ASN C 1 22 ? 32.306 3.206 -32.123 1.00 61.72 22 ASN C N 1
ATOM 5649 C CA . ASN C 1 22 ? 32.939 4.517 -31.981 1.00 64.37 22 ASN C CA 1
ATOM 5650 C C . ASN C 1 22 ? 31.993 5.426 -31.208 1.00 71.26 22 ASN C C 1
ATOM 5651 O O . ASN C 1 22 ? 31.149 6.116 -31.783 1.00 66.23 22 ASN C O 1
ATOM 5656 N N . ALA C 1 23 ? 32.139 5.426 -29.885 1.00 71.49 23 ALA C N 1
ATOM 5657 C CA . ALA C 1 23 ? 31.318 6.257 -29.016 1.00 63.76 23 ALA C CA 1
ATOM 5658 C C . ALA C 1 23 ? 32.068 6.487 -27.712 1.00 68.40 23 ALA C C 1
ATOM 5659 O O . ALA C 1 23 ? 33.135 5.916 -27.472 1.00 68.16 23 ALA C O 1
ATOM 5661 N N . ASP C 1 24 ? 31.491 7.335 -26.869 1.00 65.88 24 ASP C N 1
ATOM 5662 C CA . ASP C 1 24 ? 32.072 7.662 -25.578 1.00 64.04 24 ASP C CA 1
ATOM 5663 C C . ASP C 1 24 ? 31.467 6.791 -24.487 1.00 67.12 24 ASP C C 1
ATOM 5664 O O . ASP C 1 24 ? 30.300 6.397 -24.555 1.00 67.29 24 ASP C O 1
ATOM 5669 N N . ILE C 1 25 ? 32.281 6.493 -23.476 1.00 64.41 25 ILE C N 1
ATOM 5670 C CA . ILE C 1 25 ? 31.855 5.730 -22.308 1.00 60.51 25 ILE C CA 1
ATOM 5671 C C . ILE C 1 25 ? 31.707 6.683 -21.135 1.00 63.59 25 ILE C C 1
ATOM 5672 O O . ILE C 1 25 ? 32.600 7.499 -20.870 1.00 65.93 25 ILE C O 1
ATOM 5677 N N . GLY C 1 26 ? 30.583 6.583 -20.433 1.00 65.37 26 GLY C N 1
ATOM 5678 C CA . GLY C 1 26 ? 30.314 7.399 -19.265 1.00 62.78 26 GLY C CA 1
ATOM 5679 C C . GLY C 1 26 ? 30.445 6.577 -17.997 1.00 61.63 26 GLY C C 1
ATOM 5680 O O . GLY C 1 26 ? 30.139 5.383 -17.980 1.00 60.68 26 GLY C O 1
ATOM 5681 N N . ILE C 1 27 ? 30.911 7.224 -16.931 1.00 64.14 27 ILE C N 1
ATOM 5682 C CA . ILE C 1 27 ? 31.116 6.567 -15.646 1.00 60.41 27 ILE C CA 1
ATOM 5683 C C . ILE C 1 27 ? 30.608 7.497 -14.555 1.00 65.29 27 ILE C C 1
ATOM 5684 O O . ILE C 1 27 ? 31.041 8.652 -14.470 1.00 67.25 27 ILE C O 1
ATOM 5689 N N . LYS C 1 28 ? 29.689 7.003 -13.730 1.00 64.80 28 LYS C N 1
ATOM 5690 C CA . LYS C 1 28 ? 29.226 7.708 -12.540 1.00 63.08 28 LYS C CA 1
ATOM 5691 C C . LYS C 1 28 ? 29.459 6.788 -11.349 1.00 59.01 28 LYS C C 1
ATOM 5692 O O . LYS C 1 28 ? 28.802 5.748 -11.223 1.00 61.77 28 LYS C O 1
ATOM 5698 N N . GLY C 1 29 ? 30.396 7.158 -10.489 1.00 56.16 29 GLY C N 1
ATOM 5699 C CA . GLY C 1 29 ? 30.751 6.292 -9.376 1.00 57.39 29 GLY C CA 1
ATOM 5700 C C . GLY C 1 29 ? 31.603 5.143 -9.858 1.00 58.97 29 GLY C C 1
ATOM 5701 O O . GLY C 1 29 ? 32.598 5.344 -10.556 1.00 62.15 29 GLY C O 1
ATOM 5702 N N . ASN C 1 30 ? 31.218 3.923 -9.485 1.00 63.02 30 ASN C N 1
ATOM 5703 C CA . ASN C 1 30 ? 31.913 2.721 -9.926 1.00 62.87 30 ASN C CA 1
ATOM 5704 C C . ASN C 1 30 ? 31.113 1.954 -10.971 1.00 64.07 30 ASN C C 1
ATOM 5705 O O . ASN C 1 30 ? 31.380 0.772 -11.212 1.00 65.98 30 ASN C O 1
ATOM 5710 N N . ARG C 1 31 ? 30.138 2.605 -11.597 1.00 61.65 31 ARG C N 1
ATOM 5711 C CA . ARG C 1 31 ? 29.297 1.987 -12.607 1.00 63.82 31 ARG C CA 1
ATOM 5712 C C . ARG C 1 31 ? 29.539 2.630 -13.966 1.00 68.62 31 ARG C C 1
ATOM 5713 O O . ARG C 1 31 ? 29.935 3.795 -14.064 1.00 68.70 31 ARG C O 1
ATOM 5721 N N . ILE C 1 32 ? 29.299 1.856 -15.011 1.00 63.62 32 ILE C N 1
ATOM 5722 C CA . ILE C 1 32 ? 29.282 2.370 -16.373 1.00 62.53 32 ILE C CA 1
ATOM 5723 C C . ILE C 1 32 ? 27.870 2.854 -16.669 1.00 63.51 32 ILE C C 1
ATOM 5724 O O . ILE C 1 32 ? 26.887 2.183 -16.335 1.00 68.38 32 ILE C O 1
ATOM 5729 N N . VAL C 1 33 ? 27.763 4.031 -17.277 1.00 62.41 33 VAL C N 1
ATOM 5730 C CA . VAL C 1 33 ? 26.477 4.625 -17.619 1.00 61.85 33 VAL C CA 1
ATOM 5731 C C . VAL C 1 33 ? 26.344 4.652 -19.136 1.00 78.00 33 VAL C C 1
ATOM 5732 O O . VAL C 1 33 ? 27.339 4.722 -19.866 1.00 85.81 33 VAL C O 1
ATOM 5736 N N . ASP C 1 34 ? 25.102 4.582 -19.613 1.00 84.71 34 ASP C N 1
ATOM 5737 C CA . ASP C 1 34 ? 24.836 4.589 -21.046 1.00 89.87 34 ASP C CA 1
ATOM 5738 C C . ASP C 1 34 ? 24.908 6.016 -21.580 1.00 98.84 34 ASP C C 1
ATOM 5739 O O . ASP C 1 34 ? 24.146 6.888 -21.148 1.00 95.89 34 ASP C O 1
ATOM 5744 N N . ILE C 1 35 ? 25.828 6.250 -22.515 1.00 103.53 35 ILE C N 1
ATOM 5745 C CA . ILE C 1 35 ? 25.912 7.517 -23.233 1.00 100.64 35 ILE C CA 1
ATOM 5746 C C . ILE C 1 35 ? 25.611 7.250 -24.702 1.00 93.43 35 ILE C C 1
ATOM 5747 O O . ILE C 1 35 ? 26.310 7.746 -25.593 1.00 92.85 35 ILE C O 1
ATOM 5749 N N . SER C 1 36 ? 24.570 6.460 -24.958 1.00 94.49 36 SER C N 1
ATOM 5750 C CA . SER C 1 36 ? 24.205 6.047 -26.312 1.00 99.52 36 SER C CA 1
ATOM 5751 C C . SER C 1 36 ? 23.858 7.232 -27.206 1.00 86.01 36 SER C C 1
ATOM 5752 O O . SER C 1 36 ? 24.227 7.260 -28.380 1.00 92.00 36 SER C O 1
ATOM 5754 N N . GLN C 1 42 ? 30.368 15.499 -21.156 1.00 67.42 42 GLN C N 1
ATOM 5755 C CA . GLN C 1 42 ? 30.401 16.396 -20.005 1.00 79.21 42 GLN C CA 1
ATOM 5756 C C . GLN C 1 42 ? 30.624 15.637 -18.696 1.00 70.02 42 GLN C C 1
ATOM 5757 O O . GLN C 1 42 ? 29.700 15.018 -18.170 1.00 77.19 42 GLN C O 1
ATOM 5759 N N . ALA C 1 43 ? 31.846 15.689 -18.167 1.00 67.92 43 ALA C N 1
ATOM 5760 C CA . ALA C 1 43 ? 32.148 15.030 -16.903 1.00 71.62 43 ALA C CA 1
ATOM 5761 C C . ALA C 1 43 ? 33.226 15.800 -16.157 1.00 70.60 43 ALA C C 1
ATOM 5762 O O . ALA C 1 43 ? 33.867 16.706 -16.697 1.00 69.81 43 ALA C O 1
ATOM 5764 N N . GLU C 1 44 ? 33.418 15.417 -14.892 1.00 72.58 44 GLU C N 1
ATOM 5765 C CA . GLU C 1 44 ? 34.494 15.994 -14.096 1.00 74.52 44 GLU C CA 1
ATOM 5766 C C . GLU C 1 44 ? 35.851 15.728 -14.737 1.00 68.72 44 GLU C C 1
ATOM 5767 O O . GLU C 1 44 ? 36.708 16.618 -14.786 1.00 72.44 44 GLU C O 1
ATOM 5769 N N . THR C 1 45 ? 36.057 14.518 -15.253 1.00 66.19 45 THR C N 1
ATOM 5770 C CA . THR C 1 45 ? 37.323 14.121 -15.855 1.00 63.10 45 THR C CA 1
ATOM 5771 C C . THR C 1 45 ? 37.057 13.519 -17.228 1.00 58.86 45 THR C C 1
ATOM 5772 O O . THR C 1 45 ? 36.213 12.628 -17.366 1.00 57.76 45 THR C O 1
ATOM 5776 N N . VAL C 1 46 ? 37.775 14.004 -18.239 1.00 55.18 46 VAL C N 1
ATOM 5777 C CA . VAL C 1 46 ? 37.610 13.551 -19.617 1.00 53.57 46 VAL C CA 1
ATOM 5778 C C . VAL C 1 46 ? 38.931 12.965 -20.093 1.00 51.25 46 VAL C C 1
ATOM 5779 O O . VAL C 1 46 ? 39.960 13.652 -20.088 1.00 50.65 46 VAL C O 1
ATOM 5783 N N . ILE C 1 47 ? 38.897 11.704 -20.518 1.00 50.07 47 ILE C N 1
ATOM 5784 C CA . ILE C 1 47 ? 40.066 11.000 -21.027 1.00 49.54 47 ILE C CA 1
ATOM 5785 C C . ILE C 1 47 ? 39.919 10.846 -22.533 1.00 50.39 47 ILE C C 1
ATOM 5786 O O . ILE C 1 47 ? 38.852 10.464 -23.028 1.00 53.96 47 ILE C O 1
ATOM 5791 N N . ASP C 1 48 ? 40.997 11.134 -23.259 1.00 49.66 48 ASP C N 1
ATOM 5792 C CA . ASP C 1 48 ? 40.990 11.150 -24.720 1.00 53.36 48 ASP C CA 1
ATOM 5793 C C . ASP C 1 48 ? 41.629 9.859 -25.221 1.00 55.34 48 ASP C C 1
ATOM 5794 O O . ASP C 1 48 ? 42.856 9.737 -25.263 1.00 60.38 48 ASP C O 1
ATOM 5799 N N . ALA C 1 49 ? 40.791 8.893 -25.607 1.00 55.75 49 ALA C N 1
ATOM 5800 C CA . ALA C 1 49 ? 41.255 7.621 -26.149 1.00 57.40 49 ALA C CA 1
ATOM 5801 C C . ALA C 1 49 ? 41.384 7.643 -27.668 1.00 59.55 49 ALA C C 1
ATOM 5802 O O . ALA C 1 49 ? 41.118 6.626 -28.325 1.00 53.14 49 ALA C O 1
ATOM 5804 N N . SER C 1 50 ? 41.780 8.779 -28.241 1.00 58.97 50 SER C N 1
ATOM 5805 C CA . SER C 1 50 ? 41.995 8.871 -29.678 1.00 55.08 50 SER C CA 1
ATOM 5806 C C . SER C 1 50 ? 43.079 7.897 -30.123 1.00 58.45 50 SER C C 1
ATOM 5807 O O . SER C 1 50 ? 44.185 7.886 -29.575 1.00 60.53 50 SER C O 1
ATOM 5810 N N . GLY C 1 51 ? 42.759 7.078 -31.122 1.00 54.67 51 GLY C N 1
ATOM 5811 C CA . GLY C 1 51 ? 43.700 6.075 -31.576 1.00 55.48 51 GLY C CA 1
ATOM 5812 C C . GLY C 1 51 ? 43.905 4.928 -30.616 1.00 59.79 51 GLY C C 1
ATOM 5813 O O . GLY C 1 51 ? 44.959 4.287 -30.642 1.00 57.06 51 GLY C O 1
ATOM 5814 N N . CYS C 1 52 ? 42.922 4.646 -29.766 1.00 60.89 52 CYS C N 1
ATOM 5815 C CA . CYS C 1 52 ? 43.031 3.601 -28.763 1.00 57.30 52 CYS C CA 1
ATOM 5816 C C . CYS C 1 52 ? 41.850 2.649 -28.872 1.00 59.64 52 CYS C C 1
ATOM 5817 O O . CYS C 1 52 ? 40.744 3.044 -29.253 1.00 55.33 52 CYS C O 1
ATOM 5820 N N . ILE C 1 53 ? 42.102 1.391 -28.537 1.00 58.70 53 ILE C N 1
ATOM 5821 C CA . ILE C 1 53 ? 41.047 0.404 -28.343 1.00 58.53 53 ILE C CA 1
ATOM 5822 C C . ILE C 1 53 ? 40.700 0.372 -26.861 1.00 59.35 53 ILE C C 1
ATOM 5823 O O . ILE C 1 53 ? 41.587 0.356 -25.999 1.00 49.40 53 ILE C O 1
ATOM 5828 N N . ILE C 1 54 ? 39.407 0.383 -26.558 1.00 59.53 54 ILE C N 1
ATOM 5829 C CA . ILE C 1 54 ? 38.927 0.385 -25.184 1.00 54.21 54 ILE C CA 1
ATOM 5830 C C . ILE C 1 54 ? 38.425 -1.013 -24.863 1.00 58.79 54 ILE C C 1
ATOM 5831 O O . ILE C 1 54 ? 37.395 -1.454 -25.387 1.00 56.94 54 ILE C O 1
ATOM 5836 N N . LEU C 1 55 ? 39.140 -1.699 -24.010 1.00 59.07 55 LEU C N 1
ATOM 5837 C CA . LEU C 1 55 ? 38.752 -3.011 -23.537 1.00 56.17 55 LEU C CA 1
ATOM 5838 C C . LEU C 1 55 ? 38.079 -2.897 -22.182 1.00 56.69 55 LEU C C 1
ATOM 5839 O O . LEU C 1 55 ? 38.285 -1.922 -21.455 1.00 58.40 55 LEU C O 1
ATOM 5844 N N . PRO C 1 56 ? 37.247 -3.864 -21.809 1.00 54.16 56 PRO C N 1
ATOM 5845 C CA . PRO C 1 56 ? 36.850 -3.959 -20.405 1.00 54.64 56 PRO C CA 1
ATOM 5846 C C . PRO C 1 56 ? 38.044 -4.408 -19.584 1.00 56.16 56 PRO C C 1
ATOM 5847 O O . PRO C 1 56 ? 38.992 -4.997 -20.109 1.00 55.77 56 PRO C O 1
ATOM 5851 N N . GLY C 1 57 ? 38.006 -4.092 -18.290 1.00 53.45 57 GLY C N 1
ATOM 5852 C CA . GLY C 1 57 ? 39.065 -4.511 -17.393 1.00 48.92 57 GLY C CA 1
ATOM 5853 C C . GLY C 1 57 ? 39.380 -5.982 -17.563 1.00 53.65 57 GLY C C 1
ATOM 5854 O O . GLY C 1 57 ? 38.495 -6.830 -17.410 1.00 58.16 57 GLY C O 1
ATOM 5855 N N . LEU C 1 58 ? 40.625 -6.294 -17.914 1.00 49.27 58 LEU C N 1
ATOM 5856 C CA . LEU C 1 58 ? 40.997 -7.669 -18.202 1.00 50.65 58 LEU C CA 1
ATOM 5857 C C . LEU C 1 58 ? 40.902 -8.530 -16.945 1.00 56.59 58 LEU C C 1
ATOM 5858 O O . LEU C 1 58 ? 40.960 -8.040 -15.813 1.00 52.57 58 LEU C O 1
ATOM 5863 N N . ILE C 1 59 ? 40.748 -9.834 -17.160 1.00 52.47 59 ILE C N 1
ATOM 5864 C CA . ILE C 1 59 ? 40.587 -10.799 -16.080 1.00 48.38 59 ILE C CA 1
ATOM 5865 C C . ILE C 1 59 ? 41.614 -11.905 -16.272 1.00 48.06 59 ILE C C 1
ATOM 5866 O O . ILE C 1 59 ? 41.566 -12.637 -17.268 1.00 48.22 59 ILE C O 1
ATOM 5871 N N . ASP C 1 60 ? 42.539 -12.025 -15.324 1.00 47.98 60 ASP C N 1
ATOM 5872 C CA . ASP C 1 60 ? 43.542 -13.081 -15.324 1.00 53.26 60 ASP C CA 1
ATOM 5873 C C . ASP C 1 60 ? 43.027 -14.233 -14.467 1.00 53.53 60 ASP C C 1
ATOM 5874 O O . ASP C 1 60 ? 42.847 -14.077 -13.257 1.00 52.93 60 ASP C O 1
ATOM 5879 N N . PHE C 1 61 ? 42.798 -15.387 -15.094 1.00 60.31 61 PHE C N 1
ATOM 5880 C CA . PHE C 1 61 ? 42.033 -16.459 -14.468 1.00 49.11 61 PHE C CA 1
ATOM 5881 C C . PHE C 1 61 ? 42.882 -17.448 -13.678 1.00 50.90 61 PHE C C 1
ATOM 5882 O O . PHE C 1 61 ? 42.353 -18.112 -12.780 1.00 51.95 61 PHE C O 1
ATOM 5890 N N . HIS C 1 62 ? 44.172 -17.580 -13.991 1.00 54.01 62 HIS C N 1
ATOM 5891 C CA . HIS C 1 62 ? 45.092 -18.398 -13.198 1.00 51.46 62 HIS C CA 1
ATOM 5892 C C . HIS C 1 62 ? 46.316 -17.535 -12.910 1.00 49.12 62 HIS C C 1
ATOM 5893 O O . HIS C 1 62 ? 47.283 -17.520 -13.677 1.00 50.75 62 HIS C O 1
ATOM 5900 N N . GLY C 1 63 ? 46.252 -16.793 -11.803 1.00 47.53 63 GLY C N 1
ATOM 5901 C CA . GLY C 1 63 ? 47.417 -16.194 -11.200 1.00 52.19 63 GLY C CA 1
ATOM 5902 C C . GLY C 1 63 ? 47.552 -16.707 -9.775 1.00 54.60 63 GLY C C 1
ATOM 5903 O O . GLY C 1 63 ? 46.625 -17.302 -9.213 1.00 54.45 63 GLY C O 1
ATOM 5904 N N . HIS C 1 64 ? 48.726 -16.486 -9.198 1.00 47.45 64 HIS C N 1
ATOM 5905 C CA . HIS C 1 64 ? 48.990 -16.852 -7.812 1.00 52.41 64 HIS C CA 1
ATOM 5906 C C . HIS C 1 64 ? 49.269 -15.551 -7.058 1.00 47.57 64 HIS C C 1
ATOM 5907 O O . HIS C 1 64 ? 50.309 -14.919 -7.274 1.00 47.56 64 HIS C O 1
ATOM 5914 N N . VAL C 1 65 ? 48.321 -15.126 -6.209 1.00 47.68 65 VAL C N 1
ATOM 5915 C CA . VAL C 1 65 ? 48.338 -13.778 -5.630 1.00 46.36 65 VAL C CA 1
ATOM 5916 C C . VAL C 1 65 ? 48.176 -13.758 -4.110 1.00 51.28 65 VAL C C 1
ATOM 5917 O O . VAL C 1 65 ? 47.687 -12.770 -3.547 1.00 48.14 65 VAL C O 1
ATOM 5921 N N . PHE C 1 66 ? 48.598 -14.827 -3.430 1.00 53.74 66 PHE C N 1
ATOM 5922 C CA . PHE C 1 66 ? 48.645 -14.855 -1.964 1.00 46.42 66 PHE C CA 1
ATOM 5923 C C . PHE C 1 66 ? 50.019 -14.359 -1.522 1.00 47.59 66 PHE C C 1
ATOM 5924 O O . PHE C 1 66 ? 50.897 -15.126 -1.118 1.00 46.87 66 PHE C O 1
ATOM 5932 N N . HIS C 1 67 ? 50.209 -13.046 -1.610 1.00 46.97 67 HIS C N 1
ATOM 5933 C CA . HIS C 1 67 ? 51.456 -12.446 -1.160 1.00 47.16 67 HIS C CA 1
ATOM 5934 C C . HIS C 1 67 ? 51.456 -12.329 0.358 1.00 50.27 67 HIS C C 1
ATOM 5935 O O . HIS C 1 67 ? 50.458 -11.933 0.968 1.00 51.36 67 HIS C O 1
ATOM 5942 N N . GLY C 1 68 ? 52.583 -12.687 0.968 1.00 44.96 68 GLY C N 1
ATOM 5943 C CA . GLY C 1 68 ? 52.675 -12.743 2.411 1.00 42.55 68 GLY C CA 1
ATOM 5944 C C . GLY C 1 68 ? 52.564 -14.158 2.939 1.00 46.34 68 GLY C C 1
ATOM 5945 O O . GLY C 1 68 ? 53.260 -14.531 3.889 1.00 47.98 68 GLY C O 1
ATOM 5946 N N . GLY C 1 69 ? 51.697 -14.958 2.319 1.00 45.35 69 GLY C N 1
ATOM 5947 C CA . GLY C 1 69 ? 51.470 -16.324 2.752 1.00 44.05 69 GLY C CA 1
ATOM 5948 C C . GLY C 1 69 ? 52.138 -17.379 1.893 1.00 48.01 69 GLY C C 1
ATOM 5949 O O . GLY C 1 69 ? 52.164 -18.556 2.264 1.00 55.31 69 GLY C O 1
ATOM 5950 N N . THR C 1 70 ? 52.675 -16.980 0.741 1.00 52.71 70 THR C N 1
ATOM 5951 C CA . THR C 1 70 ? 53.351 -17.896 -0.170 1.00 50.86 70 THR C CA 1
ATOM 5952 C C . THR C 1 70 ? 54.600 -17.222 -0.717 1.00 46.01 70 THR C C 1
ATOM 5953 O O . THR C 1 70 ? 54.758 -16.003 -0.634 1.00 49.82 70 THR C O 1
ATOM 5957 N N . ALA C 1 71 ? 55.487 -18.031 -1.295 1.00 48.95 71 ALA C N 1
ATOM 5958 C CA . ALA C 1 71 ? 56.736 -17.516 -1.840 1.00 48.72 71 ALA C CA 1
ATOM 5959 C C . ALA C 1 71 ? 56.655 -17.183 -3.324 1.00 53.77 71 ALA C C 1
ATOM 5960 O O . ALA C 1 71 ? 57.537 -16.484 -3.834 1.00 55.25 71 ALA C O 1
ATOM 5962 N N . ILE C 1 72 ? 55.625 -17.657 -4.027 1.00 47.19 72 ILE C N 1
ATOM 5963 C CA . ILE C 1 72 ? 55.544 -17.483 -5.474 1.00 46.74 72 ILE C CA 1
ATOM 5964 C C . ILE C 1 72 ? 54.610 -16.355 -5.892 1.00 50.59 72 ILE C C 1
ATOM 5965 O O . ILE C 1 72 ? 54.641 -15.944 -7.063 1.00 48.22 72 ILE C O 1
ATOM 5970 N N . SER C 1 73 ? 53.797 -15.832 -4.983 1.00 46.88 73 SER C N 1
ATOM 5971 C CA . SER C 1 73 ? 52.750 -14.907 -5.380 1.00 46.10 73 SER C CA 1
ATOM 5972 C C . SER C 1 73 ? 53.294 -13.502 -5.608 1.00 45.13 73 SER C C 1
ATOM 5973 O O . SER C 1 73 ? 54.413 -13.163 -5.217 1.00 50.11 73 SER C O 1
ATOM 5976 N N . VAL C 1 74 ? 52.473 -12.679 -6.258 1.00 45.28 74 VAL C N 1
ATOM 5977 C CA . VAL C 1 74 ? 52.725 -11.252 -6.397 1.00 48.53 74 VAL C CA 1
ATOM 5978 C C . VAL C 1 74 ? 51.547 -10.503 -5.787 1.00 47.53 74 VAL C C 1
ATOM 5979 O O . VAL C 1 74 ? 50.547 -11.094 -5.380 1.00 48.92 74 VAL C O 1
ATOM 5983 N N . ASN C 1 75 ? 51.679 -9.181 -5.723 1.00 45.39 75 ASN C N 1
ATOM 5984 C CA . ASN C 1 75 ? 50.567 -8.334 -5.331 1.00 45.15 75 ASN C CA 1
ATOM 5985 C C . ASN C 1 75 ? 49.865 -7.847 -6.585 1.00 49.76 75 ASN C C 1
ATOM 5986 O O . ASN C 1 75 ? 50.482 -7.124 -7.384 1.00 49.12 75 ASN C O 1
ATOM 5991 N N . PRO C 1 76 ? 48.594 -8.195 -6.800 1.00 53.32 76 PRO C N 1
ATOM 5992 C CA . PRO C 1 76 ? 47.932 -7.758 -8.040 1.00 47.95 76 PRO C CA 1
ATOM 5993 C C . PRO C 1 76 ? 47.753 -6.254 -8.115 1.00 51.40 76 PRO C C 1
ATOM 5994 O O . PRO C 1 76 ? 47.863 -5.677 -9.203 1.00 51.72 76 PRO C O 1
ATOM 5998 N N . ASP C 1 77 ? 47.499 -5.596 -6.979 1.00 47.26 77 ASP C N 1
ATOM 5999 C CA . ASP C 1 77 ? 47.301 -4.150 -6.978 1.00 44.16 77 ASP C CA 1
ATOM 6000 C C . ASP C 1 77 ? 48.534 -3.390 -7.442 1.00 46.59 77 ASP C C 1
ATOM 6001 O O . ASP C 1 77 ? 48.414 -2.229 -7.849 1.00 54.55 77 ASP C O 1
ATOM 6006 N N . ILE C 1 78 ? 49.707 -4.010 -7.403 1.00 46.27 78 ILE C N 1
ATOM 6007 C CA . ILE C 1 78 ? 50.959 -3.336 -7.724 1.00 50.99 78 ILE C CA 1
ATOM 6008 C C . ILE C 1 78 ? 51.382 -3.582 -9.169 1.00 48.49 78 ILE C C 1
ATOM 6009 O O . ILE C 1 78 ? 51.675 -2.637 -9.901 1.00 49.17 78 ILE C O 1
ATOM 6014 N N . VAL C 1 79 ? 51.406 -4.843 -9.604 1.00 47.06 79 VAL C N 1
ATOM 6015 C CA . VAL C 1 79 ? 52.000 -5.206 -10.890 1.00 46.26 79 VAL C CA 1
ATOM 6016 C C . VAL C 1 79 ? 50.975 -5.546 -11.964 1.00 48.34 79 VAL C C 1
ATOM 6017 O O . VAL C 1 79 ? 51.371 -5.747 -13.125 1.00 51.35 79 VAL C O 1
ATOM 6021 N N . CYS C 1 80 ? 49.687 -5.615 -11.636 1.00 47.00 80 CYS C N 1
ATOM 6022 C CA . CYS C 1 80 ? 48.686 -6.046 -12.607 1.00 50.64 80 CYS C CA 1
ATOM 6023 C C . CYS C 1 80 ? 47.799 -4.923 -13.116 1.00 49.01 80 CYS C C 1
ATOM 6024 O O . CYS C 1 80 ? 47.432 -4.924 -14.293 1.00 51.59 80 CYS C O 1
ATOM 6027 N N . LEU C 1 81 ? 47.441 -3.965 -12.262 1.00 44.89 81 LEU C N 1
ATOM 6028 C CA . LEU C 1 81 ? 46.663 -2.817 -12.724 1.00 41.11 81 LEU C CA 1
ATOM 6029 C C . LEU C 1 81 ? 47.354 -2.022 -13.830 1.00 44.76 81 LEU C C 1
ATOM 6030 O O . LEU C 1 81 ? 46.682 -1.683 -14.819 1.00 45.18 81 LEU C O 1
ATOM 6035 N N . PRO C 1 82 ? 48.654 -1.694 -13.753 1.00 39.62 82 PRO C N 1
ATOM 6036 C CA . PRO C 1 82 ? 49.263 -0.903 -14.837 1.00 39.30 82 PRO C CA 1
ATOM 6037 C C . PRO C 1 82 ? 49.334 -1.636 -16.167 1.00 49.13 82 PRO C C 1
ATOM 6038 O O . PRO C 1 82 ? 49.697 -1.017 -17.178 1.00 46.78 82 PRO C O 1
ATOM 6042 N N . ASN C 1 83 ? 49.008 -2.927 -16.199 1.00 44.37 83 ASN C N 1
ATOM 6043 C CA . ASN C 1 83 ? 48.947 -3.696 -17.433 1.00 41.83 83 ASN C CA 1
ATOM 6044 C C . ASN C 1 83 ? 47.522 -4.155 -17.739 1.00 49.45 83 ASN C C 1
ATOM 6045 O O . ASN C 1 83 ? 47.315 -5.210 -18.344 1.00 57.29 83 ASN C O 1
ATOM 6050 N N . GLY C 1 84 ? 46.529 -3.372 -17.305 1.00 42.84 84 GLY C N 1
ATOM 6051 C CA . GLY C 1 84 ? 45.158 -3.525 -17.745 1.00 45.44 84 GLY C CA 1
ATOM 6052 C C . GLY C 1 84 ? 44.293 -4.480 -16.946 1.00 50.19 84 GLY C C 1
ATOM 6053 O O . GLY C 1 84 ? 43.077 -4.521 -17.177 1.00 53.31 84 GLY C O 1
ATOM 6054 N N . VAL C 1 85 ? 44.863 -5.237 -16.015 1.00 52.72 85 VAL C N 1
ATOM 6055 C CA . VAL C 1 85 ? 44.139 -6.302 -15.325 1.00 52.42 85 VAL C CA 1
ATOM 6056 C C . VAL C 1 85 ? 43.488 -5.743 -14.064 1.00 47.31 85 VAL C C 1
ATOM 6057 O O . VAL C 1 85 ? 44.169 -5.179 -13.200 1.00 44.79 85 VAL C O 1
ATOM 6061 N N . THR C 1 86 ? 42.166 -5.910 -13.951 1.00 43.86 86 THR C N 1
ATOM 6062 C CA . THR C 1 86 ? 41.418 -5.430 -12.797 1.00 49.32 86 THR C CA 1
ATOM 6063 C C . THR C 1 86 ? 40.719 -6.527 -12.004 1.00 53.06 86 THR C C 1
ATOM 6064 O O . THR C 1 86 ? 40.196 -6.241 -10.920 1.00 49.11 86 THR C O 1
ATOM 6068 N N . SER C 1 87 ? 40.676 -7.759 -12.508 1.00 49.12 87 SER C N 1
ATOM 6069 C CA . SER C 1 87 ? 40.103 -8.880 -11.779 1.00 42.82 87 SER C CA 1
ATOM 6070 C C . SER C 1 87 ? 40.986 -10.099 -11.989 1.00 47.90 87 SER C C 1
ATOM 6071 O O . SER C 1 87 ? 41.733 -10.187 -12.966 1.00 52.25 87 SER C O 1
ATOM 6074 N N . MET C 1 88 ? 40.891 -11.048 -11.061 1.00 51.57 88 MET C N 1
ATOM 6075 C CA . MET C 1 88 ? 41.837 -12.153 -11.032 1.00 46.38 88 MET C CA 1
ATOM 6076 C C . MET C 1 88 ? 41.239 -13.307 -10.241 1.00 45.34 88 MET C C 1
ATOM 6077 O O . MET C 1 88 ? 40.330 -13.122 -9.428 1.00 48.37 88 MET C O 1
ATOM 6082 N N . VAL C 1 89 ? 41.756 -14.507 -10.504 1.00 44.56 89 VAL C N 1
ATOM 6083 C CA . VAL C 1 89 ? 41.362 -15.718 -9.791 1.00 48.12 89 VAL C CA 1
ATOM 6084 C C . VAL C 1 89 ? 42.624 -16.431 -9.332 1.00 47.34 89 VAL C C 1
ATOM 6085 O O . VAL C 1 89 ? 43.467 -16.804 -10.156 1.00 48.27 89 VAL C O 1
ATOM 6089 N N . ASP C 1 90 ? 42.751 -16.625 -8.023 1.00 47.75 90 ASP C N 1
ATOM 6090 C CA . ASP C 1 90 ? 43.900 -17.318 -7.458 1.00 47.30 90 ASP C CA 1
ATOM 6091 C C . ASP C 1 90 ? 43.694 -18.825 -7.580 1.00 51.45 90 ASP C C 1
ATOM 6092 O O . ASP C 1 90 ? 42.693 -19.363 -7.092 1.00 48.15 90 ASP C O 1
ATOM 6097 N N . ALA C 1 91 ? 44.641 -19.505 -8.223 1.00 48.15 91 ALA C N 1
ATOM 6098 C CA . ALA C 1 91 ? 44.494 -20.925 -8.544 1.00 48.25 91 ALA C CA 1
ATOM 6099 C C . ALA C 1 91 ? 45.103 -21.808 -7.451 1.00 55.22 91 ALA C C 1
ATOM 6100 O O . ALA C 1 91 ? 46.072 -22.539 -7.659 1.00 49.71 91 ALA C O 1
ATOM 6102 N N . GLY C 1 92 ? 44.503 -21.731 -6.268 1.00 54.98 92 GLY C N 1
ATOM 6103 C CA . GLY C 1 92 ? 44.854 -22.638 -5.192 1.00 52.04 92 GLY C CA 1
ATOM 6104 C C . GLY C 1 92 ? 46.136 -22.322 -4.454 1.00 54.87 92 GLY C C 1
ATOM 6105 O O . GLY C 1 92 ? 46.884 -23.243 -4.098 1.00 56.27 92 GLY C O 1
ATOM 6106 N N . SER C 1 93 ? 46.417 -21.040 -4.207 1.00 48.55 93 SER C N 1
ATOM 6107 C CA . SER C 1 93 ? 47.572 -20.700 -3.384 1.00 52.83 93 SER C CA 1
ATOM 6108 C C . SER C 1 93 ? 47.352 -21.097 -1.931 1.00 55.54 93 SER C C 1
ATOM 6109 O O . SER C 1 93 ? 48.306 -21.466 -1.237 1.00 53.15 93 SER C O 1
ATOM 6112 N N . SER C 1 94 ? 46.110 -21.039 -1.460 1.00 52.77 94 SER C N 1
ATOM 6113 C CA . SER C 1 94 ? 45.782 -21.322 -0.074 1.00 53.50 94 SER C CA 1
ATOM 6114 C C . SER C 1 94 ? 45.040 -22.647 0.046 1.00 60.99 94 SER C C 1
ATOM 6115 O O . SER C 1 94 ? 44.277 -23.038 -0.843 1.00 61.62 94 SER C O 1
ATOM 6118 N N . GLY C 1 95 ? 45.291 -23.340 1.156 1.00 58.67 95 GLY C N 1
ATOM 6119 C CA . GLY C 1 95 ? 44.464 -24.444 1.587 1.00 53.85 95 GLY C CA 1
ATOM 6120 C C . GLY C 1 95 ? 43.486 -24.007 2.662 1.00 56.36 95 GLY C C 1
ATOM 6121 O O . GLY C 1 95 ? 43.278 -22.818 2.913 1.00 54.54 95 GLY C O 1
ATOM 6122 N N . TRP C 1 96 ? 42.881 -24.998 3.319 1.00 60.82 96 TRP C N 1
ATOM 6123 C CA . TRP C 1 96 ? 41.926 -24.672 4.371 1.00 49.91 96 TRP C CA 1
ATOM 6124 C C . TRP C 1 96 ? 42.597 -24.021 5.573 1.00 55.93 96 TRP C C 1
ATOM 6125 O O . TRP C 1 96 ? 41.926 -23.318 6.338 1.00 56.94 96 TRP C O 1
ATOM 6136 N N . VAL C 1 97 ? 43.903 -24.219 5.750 1.00 52.23 97 VAL C N 1
ATOM 6137 C CA . VAL C 1 97 ? 44.590 -23.623 6.890 1.00 47.46 97 VAL C CA 1
ATOM 6138 C C . VAL C 1 97 ? 44.685 -22.111 6.723 1.00 44.96 97 VAL C C 1
ATOM 6139 O O . VAL C 1 97 ? 44.261 -21.345 7.596 1.00 54.27 97 VAL C O 1
ATOM 6143 N N . ASN C 1 98 ? 45.211 -21.657 5.589 1.00 52.45 98 ASN C N 1
ATOM 6144 C CA . ASN C 1 98 ? 45.582 -20.260 5.413 1.00 46.77 98 ASN C CA 1
ATOM 6145 C C . ASN C 1 98 ? 44.644 -19.483 4.494 1.00 50.53 98 ASN C C 1
ATOM 6146 O O . ASN C 1 98 ? 44.967 -18.347 4.128 1.00 51.08 98 ASN C O 1
ATOM 6151 N N . TYR C 1 99 ? 43.496 -20.050 4.110 1.00 51.04 99 TYR C N 1
ATOM 6152 C CA . TYR C 1 99 ? 42.597 -19.336 3.206 1.00 43.71 99 TYR C CA 1
ATOM 6153 C C . TYR C 1 99 ? 42.040 -18.075 3.855 1.00 45.30 99 TYR C C 1
ATOM 6154 O O . TYR C 1 99 ? 42.164 -16.973 3.311 1.00 48.15 99 TYR C O 1
ATOM 6163 N N . SER C 1 100 ? 41.380 -18.228 5.007 1.00 51.71 100 SER C N 1
ATOM 6164 C CA . SER C 1 100 ? 40.693 -17.098 5.625 1.00 42.46 100 SER C CA 1
ATOM 6165 C C . SER C 1 100 ? 41.652 -15.955 5.923 1.00 43.39 100 SER C C 1
ATOM 6166 O O . SER C 1 100 ? 41.244 -14.787 5.939 1.00 40.07 100 SER C O 1
ATOM 6169 N N . LEU C 1 101 ? 42.926 -16.268 6.156 1.00 43.77 101 LEU C N 1
ATOM 6170 C CA . LEU C 1 101 ? 43.939 -15.225 6.254 1.00 45.90 101 LEU C CA 1
ATOM 6171 C C . LEU C 1 101 ? 44.185 -14.579 4.896 1.00 47.25 101 LEU C C 1
ATOM 6172 O O . LEU C 1 101 ? 44.302 -13.352 4.796 1.00 47.67 101 LEU C O 1
ATOM 6177 N N . PHE C 1 102 ? 44.259 -15.394 3.841 1.00 46.18 102 PHE C N 1
ATOM 6178 C CA . PHE C 1 102 ? 44.421 -14.869 2.488 1.00 46.01 102 PHE C CA 1
ATOM 6179 C C . PHE C 1 102 ? 43.241 -13.987 2.094 1.00 45.44 102 PHE C C 1
ATOM 6180 O O . PHE C 1 102 ? 43.423 -12.948 1.450 1.00 50.90 102 PHE C O 1
ATOM 6188 N N . ARG C 1 103 ? 42.025 -14.366 2.490 1.00 41.29 103 ARG C N 1
ATOM 6189 C CA . ARG C 1 103 ? 40.867 -13.551 2.137 1.00 43.95 103 ARG C CA 1
ATOM 6190 C C . ARG C 1 103 ? 40.800 -12.284 2.982 1.00 43.81 103 ARG C C 1
ATOM 6191 O O . ARG C 1 103 ? 40.406 -11.221 2.489 1.00 47.50 103 ARG C O 1
ATOM 6199 N N . ASN C 1 104 ? 41.189 -12.372 4.252 1.00 49.61 104 ASN C N 1
ATOM 6200 C CA . ASN C 1 104 ? 41.106 -11.208 5.125 1.00 46.87 104 ASN C CA 1
ATOM 6201 C C . ASN C 1 104 ? 42.261 -10.239 4.907 1.00 44.09 104 ASN C C 1
ATOM 6202 O O . ASN C 1 104 ? 42.074 -9.024 5.030 1.00 43.35 104 ASN C O 1
ATOM 6207 N N . SER C 1 105 ? 43.449 -10.747 4.581 1.00 45.22 105 SER C N 1
ATOM 6208 C CA . SER C 1 105 ? 44.638 -9.910 4.500 1.00 42.61 105 SER C CA 1
ATOM 6209 C C . SER C 1 105 ? 44.992 -9.486 3.084 1.00 41.47 105 SER C C 1
ATOM 6210 O O . SER C 1 105 ? 45.790 -8.557 2.921 1.00 44.58 105 SER C O 1
ATOM 6213 N N . VAL C 1 106 ? 44.428 -10.136 2.066 1.00 46.60 106 VAL C N 1
ATOM 6214 C CA . VAL C 1 106 ? 44.717 -9.798 0.676 1.00 41.60 106 VAL C CA 1
ATOM 6215 C C . VAL C 1 106 ? 43.422 -9.449 -0.047 1.00 45.58 106 VAL C C 1
ATOM 6216 O O . VAL C 1 106 ? 43.248 -8.317 -0.509 1.00 47.00 106 VAL C O 1
ATOM 6220 N N . ILE C 1 107 ? 42.503 -10.415 -0.135 1.00 46.61 107 ILE C N 1
ATOM 6221 C CA . ILE C 1 107 ? 41.314 -10.261 -0.975 1.00 46.78 107 ILE C CA 1
ATOM 6222 C C . ILE C 1 107 ? 40.484 -9.065 -0.523 1.00 43.95 107 ILE C C 1
ATOM 6223 O O . ILE C 1 107 ? 40.208 -8.146 -1.303 1.00 48.48 107 ILE C O 1
ATOM 6228 N N . HIS C 1 108 ? 40.073 -9.063 0.743 1.00 43.91 108 HIS C N 1
ATOM 6229 C CA . HIS C 1 108 ? 39.211 -7.990 1.237 1.00 43.51 108 HIS C CA 1
ATOM 6230 C C . HIS C 1 108 ? 39.850 -6.608 1.129 1.00 45.91 108 HIS C C 1
ATOM 6231 O O . HIS C 1 108 ? 39.169 -5.677 0.665 1.00 45.58 108 HIS C O 1
ATOM 6238 N N . PRO C 1 109 ? 41.115 -6.390 1.515 1.00 44.09 109 PRO C N 1
ATOM 6239 C CA . PRO C 1 109 ? 41.694 -5.048 1.343 1.00 42.65 109 PRO C CA 1
ATOM 6240 C C . PRO C 1 109 ? 42.089 -4.708 -0.086 1.00 46.17 109 PRO C C 1
ATOM 6241 O O . PRO C 1 109 ? 42.272 -3.519 -0.378 1.00 47.15 109 PRO C O 1
ATOM 6245 N N . ALA C 1 110 ? 42.216 -5.690 -0.980 1.00 49.81 110 ALA C N 1
ATOM 6246 C CA . ALA C 1 110 ? 42.699 -5.427 -2.332 1.00 54.12 110 ALA C CA 1
ATOM 6247 C C . ALA C 1 110 ? 41.679 -4.621 -3.135 1.00 44.66 110 ALA C C 1
ATOM 6248 O O . ALA C 1 110 ? 40.511 -4.486 -2.761 1.00 47.69 110 ALA C O 1
ATOM 6250 N N . MET C 1 111 ? 42.141 -4.082 -4.264 1.00 44.01 111 MET C N 1
ATOM 6251 C CA . MET C 1 111 ? 41.261 -3.432 -5.230 1.00 50.94 111 MET C CA 1
ATOM 6252 C C . MET C 1 111 ? 40.899 -4.352 -6.386 1.00 47.61 111 MET C C 1
ATOM 6253 O O . MET C 1 111 ? 39.725 -4.446 -6.759 1.00 47.72 111 MET C O 1
ATOM 6258 N N . VAL C 1 112 ? 41.899 -5.002 -6.983 1.00 46.40 112 VAL C N 1
ATOM 6259 C CA . VAL C 1 112 ? 41.684 -6.082 -7.939 1.00 45.09 112 VAL C CA 1
ATOM 6260 C C . VAL C 1 112 ? 40.724 -7.089 -7.324 1.00 47.77 112 VAL C C 1
ATOM 6261 O O . VAL C 1 112 ? 41.019 -7.683 -6.281 1.00 55.70 112 VAL C O 1
ATOM 6265 N N . LYS C 1 113 ? 39.560 -7.267 -7.942 1.00 44.21 113 LYS C N 1
ATOM 6266 C CA . LYS C 1 113 ? 38.606 -8.257 -7.463 1.00 44.28 113 LYS C CA 1
ATOM 6267 C C . LYS C 1 113 ? 39.199 -9.651 -7.624 1.00 48.75 113 LYS C C 1
ATOM 6268 O O . LYS C 1 113 ? 39.526 -10.070 -8.740 1.00 50.20 113 LYS C O 1
ATOM 6274 N N . ILE C 1 114 ? 39.352 -10.364 -6.512 1.00 54.21 114 ILE C N 1
ATOM 6275 C CA . ILE C 1 114 ? 39.982 -11.679 -6.500 1.00 51.13 114 ILE C CA 1
ATOM 6276 C C . ILE C 1 114 ? 38.948 -12.710 -6.073 1.00 49.29 114 ILE C C 1
ATOM 6277 O O . ILE C 1 114 ? 38.419 -12.643 -4.956 1.00 51.90 114 ILE C O 1
ATOM 6282 N N . LYS C 1 115 ? 38.642 -13.640 -6.970 1.00 54.82 115 LYS C N 1
ATOM 6283 C CA . LYS C 1 115 ? 38.005 -14.899 -6.618 1.00 53.58 115 LYS C CA 1
ATOM 6284 C C . LYS C 1 115 ? 39.094 -15.957 -6.489 1.00 51.70 115 LYS C C 1
ATOM 6285 O O . LYS C 1 115 ? 40.250 -15.730 -6.855 1.00 48.81 115 LYS C O 1
ATOM 6291 N N . SER C 1 116 ? 38.735 -17.118 -5.949 1.00 47.16 116 SER C N 1
ATOM 6292 C CA . SER C 1 116 ? 39.762 -18.100 -5.636 1.00 50.87 116 SER C CA 1
ATOM 6293 C C . SER C 1 116 ? 39.273 -19.515 -5.903 1.00 52.38 116 SER C C 1
ATOM 6294 O O . SER C 1 116 ? 38.072 -19.791 -5.957 1.00 50.05 116 SER C O 1
ATOM 6297 N N . TYR C 1 117 ? 40.245 -20.402 -6.097 1.00 51.91 117 TYR C N 1
ATOM 6298 C CA . TYR C 1 117 ? 40.075 -21.837 -5.938 1.00 53.45 117 TYR C CA 1
ATOM 6299 C C . TYR C 1 117 ? 40.821 -22.260 -4.679 1.00 59.12 117 TYR C C 1
ATOM 6300 O O . TYR C 1 117 ? 41.930 -21.782 -4.416 1.00 56.78 117 TYR C O 1
ATOM 6309 N N . LEU C 1 118 ? 40.208 -23.135 -3.891 1.00 55.65 118 LEU C N 1
ATOM 6310 C CA . LEU C 1 118 ? 40.805 -23.608 -2.649 1.00 55.89 118 LEU C CA 1
ATOM 6311 C C . LEU C 1 118 ? 41.576 -24.896 -2.909 1.00 57.39 118 LEU C C 1
ATOM 6312 O O . LEU C 1 118 ? 40.984 -25.904 -3.303 1.00 62.82 118 LEU C O 1
ATOM 6317 N N . ASN C 1 119 ? 42.886 -24.873 -2.681 1.00 50.84 119 ASN C N 1
ATOM 6318 C CA . ASN C 1 119 ? 43.664 -26.094 -2.838 1.00 54.11 119 ASN C CA 1
ATOM 6319 C C . ASN C 1 119 ? 43.188 -27.152 -1.848 1.00 55.42 119 ASN C C 1
ATOM 6320 O O . ASN C 1 119 ? 42.642 -26.841 -0.785 1.00 62.44 119 ASN C O 1
ATOM 6325 N N . VAL C 1 120 ? 43.381 -28.420 -2.214 1.00 54.55 120 VAL C N 1
ATOM 6326 C CA . VAL C 1 120 ? 43.019 -29.499 -1.301 1.00 54.40 120 VAL C CA 1
ATOM 6327 C C . VAL C 1 120 ? 44.099 -29.695 -0.246 1.00 53.42 120 VAL C C 1
ATOM 6328 O O . VAL C 1 120 ? 43.815 -30.184 0.853 1.00 68.80 120 VAL C O 1
ATOM 6332 N N . VAL C 1 121 ? 45.342 -29.319 -0.556 1.00 49.90 121 VAL C N 1
ATOM 6333 C CA . VAL C 1 121 ? 46.425 -29.425 0.410 1.00 57.14 121 VAL C CA 1
ATOM 6334 C C . VAL C 1 121 ? 46.141 -28.526 1.615 1.00 62.60 121 VAL C C 1
ATOM 6335 O O . VAL C 1 121 ? 45.448 -27.505 1.510 1.00 57.65 121 VAL C O 1
ATOM 6339 N N . ASN C 1 122 ? 46.662 -28.927 2.779 1.00 65.32 122 ASN C N 1
ATOM 6340 C CA . ASN C 1 122 ? 46.425 -28.171 4.006 1.00 56.74 122 ASN C CA 1
ATOM 6341 C C . ASN C 1 122 ? 46.867 -26.719 3.855 1.00 57.24 122 ASN C C 1
ATOM 6342 O O . ASN C 1 122 ? 46.117 -25.792 4.185 1.00 54.48 122 ASN C O 1
ATOM 6344 N N . VAL C 1 123 ? 48.071 -26.502 3.329 1.00 51.02 123 VAL C N 1
ATOM 6345 C CA . VAL C 1 123 ? 48.697 -25.186 3.318 1.00 50.36 123 VAL C CA 1
ATOM 6346 C C . VAL C 1 123 ? 48.741 -24.583 1.920 1.00 53.80 123 VAL C C 1
ATOM 6347 O O . VAL C 1 123 ? 49.439 -23.588 1.703 1.00 54.92 123 VAL C O 1
ATOM 6351 N N . GLY C 1 124 ? 48.017 -25.158 0.964 1.00 61.77 124 GLY C N 1
ATOM 6352 C CA . GLY C 1 124 ? 48.075 -24.638 -0.392 1.00 53.12 124 GLY C CA 1
ATOM 6353 C C . GLY C 1 124 ? 49.447 -24.843 -1.007 1.00 57.29 124 GLY C C 1
ATOM 6354 O O . GLY C 1 124 ? 50.086 -25.888 -0.836 1.00 56.66 124 GLY C O 1
ATOM 6355 N N . LEU C 1 125 ? 49.911 -23.822 -1.732 1.00 60.38 125 LEU C N 1
ATOM 6356 C CA . LEU C 1 125 ? 51.192 -23.848 -2.426 1.00 53.33 125 LEU C CA 1
ATOM 6357 C C . LEU C 1 125 ? 52.268 -23.054 -1.692 1.00 56.20 125 LEU C C 1
ATOM 6358 O O . LEU C 1 125 ? 53.267 -22.656 -2.305 1.00 53.55 125 LEU C O 1
ATOM 6363 N N . SER C 1 126 ? 52.083 -22.830 -0.386 1.00 58.97 126 SER C N 1
ATOM 6364 C CA . SER C 1 126 ? 53.013 -22.057 0.431 1.00 51.76 126 SER C CA 1
ATOM 6365 C C . SER C 1 126 ? 54.424 -22.629 0.428 1.00 52.73 126 SER C C 1
ATOM 6366 O O . SER C 1 126 ? 55.366 -21.918 0.794 1.00 50.10 126 SER C O 1
ATOM 6369 N N . THR C 1 127 ? 54.586 -23.885 0.018 1.00 60.28 127 THR C N 1
ATOM 6370 C CA . THR C 1 127 ? 55.797 -24.667 0.229 1.00 60.32 127 THR C CA 1
ATOM 6371 C C . THR C 1 127 ? 56.804 -24.568 -0.917 1.00 64.18 127 THR C C 1
ATOM 6372 O O . THR C 1 127 ? 57.972 -24.921 -0.722 1.00 67.08 127 THR C O 1
ATOM 6376 N N . LEU C 1 128 ? 56.390 -24.116 -2.098 1.00 59.29 128 LEU C N 1
ATOM 6377 C CA . LEU C 1 128 ? 57.278 -23.949 -3.243 1.00 61.19 128 LEU C CA 1
ATOM 6378 C C . LEU C 1 128 ? 57.622 -22.475 -3.420 1.00 67.02 128 LEU C C 1
ATOM 6379 O O . LEU C 1 128 ? 56.780 -21.607 -3.173 1.00 69.27 128 LEU C O 1
ATOM 6384 N N . GLY C 1 129 ? 58.849 -22.181 -3.866 1.00 60.04 129 GLY C N 1
ATOM 6385 C CA . GLY C 1 129 ? 59.102 -20.812 -4.288 1.00 67.90 129 GLY C CA 1
ATOM 6386 C C . GLY C 1 129 ? 60.488 -20.202 -4.210 1.00 74.23 129 GLY C C 1
ATOM 6387 O O . GLY C 1 129 ? 60.829 -19.339 -5.028 1.00 91.40 129 GLY C O 1
ATOM 6388 N N . GLY C 1 130 ? 61.292 -20.605 -3.230 1.00 67.13 130 GLY C N 1
ATOM 6389 C CA . GLY C 1 130 ? 62.564 -19.930 -3.015 1.00 70.76 130 GLY C CA 1
ATOM 6390 C C . GLY C 1 130 ? 63.560 -20.072 -4.145 1.00 79.74 130 GLY C C 1
ATOM 6391 O O . GLY C 1 130 ? 64.585 -19.381 -4.131 1.00 85.13 130 GLY C O 1
ATOM 6392 N N . GLY C 1 131 ? 63.262 -20.913 -5.133 1.00 81.82 131 GLY C N 1
ATOM 6393 C CA . GLY C 1 131 ? 64.249 -21.405 -6.065 1.00 74.52 131 GLY C CA 1
ATOM 6394 C C . GLY C 1 131 ? 64.428 -22.905 -5.910 1.00 84.01 131 GLY C C 1
ATOM 6395 O O . GLY C 1 131 ? 63.470 -23.644 -5.655 1.00 84.98 131 GLY C O 1
ATOM 6396 N N . PRO C 1 132 ? 65.666 -23.385 -6.054 1.00 82.55 132 PRO C N 1
ATOM 6397 C CA . PRO C 1 132 ? 65.931 -24.816 -5.810 1.00 76.85 132 PRO C CA 1
ATOM 6398 C C . PRO C 1 132 ? 65.555 -25.271 -4.410 1.00 73.81 132 PRO C C 1
ATOM 6399 O O . PRO C 1 132 ? 65.226 -26.451 -4.224 1.00 70.93 132 PRO C O 1
ATOM 6403 N N . THR C 1 133 ? 65.594 -24.371 -3.422 1.00 74.00 133 THR C N 1
ATOM 6404 C CA . THR C 1 133 ? 65.320 -24.747 -2.040 1.00 68.87 133 THR C CA 1
ATOM 6405 C C . THR C 1 133 ? 63.839 -24.984 -1.780 1.00 64.49 133 THR C C 1
ATOM 6406 O O . THR C 1 133 ? 63.503 -25.695 -0.829 1.00 67.70 133 THR C O 1
ATOM 6410 N N . GLY C 1 134 ? 62.950 -24.410 -2.586 1.00 61.78 134 GLY C N 1
ATOM 6411 C CA . GLY C 1 134 ? 61.533 -24.696 -2.450 1.00 53.52 134 GLY C CA 1
ATOM 6412 C C . GLY C 1 134 ? 61.241 -26.171 -2.660 1.00 62.00 134 GLY C C 1
ATOM 6413 O O . GLY C 1 134 ? 62.076 -26.946 -3.126 1.00 72.86 134 GLY C O 1
ATOM 6414 N N . TYR C 1 135 ? 60.025 -26.572 -2.292 1.00 55.42 135 TYR C N 1
ATOM 6415 C CA . TYR C 1 135 ? 59.630 -27.965 -2.458 1.00 53.95 135 TYR C CA 1
ATOM 6416 C C . TYR C 1 135 ? 58.140 -28.044 -2.762 1.00 54.63 135 TYR C C 1
ATOM 6417 O O . TYR C 1 135 ? 57.375 -27.117 -2.481 1.00 55.65 135 TYR C O 1
ATOM 6426 N N . LEU C 1 136 ? 57.738 -29.171 -3.345 1.00 56.42 136 LEU C N 1
ATOM 6427 C CA . LEU C 1 136 ? 56.374 -29.340 -3.822 1.00 62.51 136 LEU C CA 1
ATOM 6428 C C . LEU C 1 136 ? 55.416 -29.613 -2.666 1.00 57.79 136 LEU C C 1
ATOM 6429 O O . LEU C 1 136 ? 55.817 -29.998 -1.565 1.00 55.31 136 LEU C O 1
ATOM 6434 N N . GLU C 1 137 ? 54.130 -29.414 -2.941 1.00 57.81 137 GLU C N 1
ATOM 6435 C CA . GLU C 1 137 ? 53.088 -29.566 -1.939 1.00 60.78 137 GLU C CA 1
ATOM 6436 C C . GLU C 1 137 ? 52.662 -31.027 -1.814 1.00 58.83 137 GLU C C 1
ATOM 6437 O O . GLU C 1 137 ? 52.917 -31.858 -2.690 1.00 63.70 137 GLU C O 1
ATOM 6443 N N . ASN C 1 138 ? 51.994 -31.331 -0.703 1.00 62.25 138 ASN C N 1
ATOM 6444 C CA . ASN C 1 138 ? 51.602 -32.696 -0.355 1.00 58.53 138 ASN C CA 1
ATOM 6445 C C . ASN C 1 138 ? 50.139 -32.901 -0.736 1.00 63.99 138 ASN C C 1
ATOM 6446 O O . ASN C 1 138 ? 49.233 -32.455 -0.028 1.00 57.10 138 ASN C O 1
ATOM 6451 N N . THR C 1 139 ? 49.912 -33.594 -1.853 1.00 65.23 139 THR C N 1
ATOM 6452 C CA . THR C 1 139 ? 48.569 -33.905 -2.325 1.00 62.79 139 THR C CA 1
ATOM 6453 C C . THR C 1 139 ? 48.101 -35.286 -1.882 1.00 63.87 139 THR C C 1
ATOM 6454 O O . THR C 1 139 ? 47.200 -35.857 -2.506 1.00 64.52 139 THR C O 1
ATOM 6458 N N . ASN C 1 140 ? 48.695 -35.833 -0.828 1.00 64.32 140 ASN C N 1
ATOM 6459 C CA . ASN C 1 140 ? 48.293 -37.136 -0.314 1.00 63.93 140 ASN C CA 1
ATOM 6460 C C . ASN C 1 140 ? 46.847 -37.082 0.167 1.00 64.83 140 ASN C C 1
ATOM 6461 O O . ASN C 1 140 ? 46.524 -36.259 1.039 1.00 62.17 140 ASN C O 1
ATOM 6466 N N . PRO C 1 141 ? 45.952 -37.917 -0.368 1.00 62.08 141 PRO C N 1
ATOM 6467 C CA . PRO C 1 141 ? 44.573 -37.943 0.148 1.00 65.19 141 PRO C CA 1
ATOM 6468 C C . PRO C 1 141 ? 44.478 -38.378 1.603 1.00 67.29 141 PRO C C 1
ATOM 6469 O O . PRO C 1 141 ? 43.432 -38.157 2.230 1.00 67.25 141 PRO C O 1
ATOM 6473 N N . ALA C 1 142 ? 45.529 -38.985 2.158 1.00 65.48 142 ALA C N 1
ATOM 6474 C CA . ALA C 1 142 ? 45.573 -39.280 3.584 1.00 58.40 142 ALA C CA 1
ATOM 6475 C C . ALA C 1 142 ? 45.610 -38.023 4.440 1.00 59.96 142 ALA C C 1
ATOM 6476 O O . ALA C 1 142 ? 45.364 -38.109 5.648 1.00 69.46 142 ALA C O 1
ATOM 6478 N N . ASN C 1 143 ? 45.906 -36.865 3.850 1.00 57.89 143 ASN C N 1
ATOM 6479 C CA . ASN C 1 143 ? 45.990 -35.609 4.580 1.00 57.16 143 ASN C CA 1
ATOM 6480 C C . ASN C 1 143 ? 44.913 -34.616 4.164 1.00 57.95 143 ASN C C 1
ATOM 6481 O O . ASN C 1 143 ? 45.021 -33.427 4.485 1.00 61.61 143 ASN C O 1
ATOM 6486 N N . TYR C 1 144 ? 43.881 -35.069 3.458 1.00 56.78 144 TYR C N 1
ATOM 6487 C CA . TYR C 1 144 ? 42.774 -34.199 3.084 1.00 57.53 144 TYR C CA 1
ATOM 6488 C C . TYR C 1 144 ? 41.828 -34.061 4.266 1.00 64.93 144 TYR C C 1
ATOM 6489 O O . TYR C 1 144 ? 41.212 -35.043 4.694 1.00 70.01 144 TYR C O 1
ATOM 6498 N N . ASN C 1 145 ? 41.709 -32.848 4.796 1.00 69.43 145 ASN C N 1
ATOM 6499 C CA . ASN C 1 145 ? 40.758 -32.584 5.871 1.00 62.43 145 ASN C CA 1
ATOM 6500 C C . ASN C 1 145 ? 39.440 -32.180 5.224 1.00 65.98 145 ASN C C 1
ATOM 6501 O O . ASN C 1 145 ? 39.188 -31.004 4.958 1.00 70.49 145 ASN C O 1
ATOM 6506 N N . GLU C 1 146 ? 38.593 -33.179 4.958 1.00 67.36 146 GLU C N 1
ATOM 6507 C CA . GLU C 1 146 ? 37.306 -32.924 4.315 1.00 60.38 146 GLU C CA 1
ATOM 6508 C C . GLU C 1 146 ? 36.454 -31.971 5.140 1.00 65.78 146 GLU C C 1
ATOM 6509 O O . GLU C 1 146 ? 35.922 -30.985 4.617 1.00 70.60 146 GLU C O 1
ATOM 6515 N N . GLU C 1 147 ? 36.306 -32.257 6.437 1.00 62.31 147 GLU C N 1
ATOM 6516 C CA . GLU C 1 147 ? 35.486 -31.410 7.297 1.00 64.71 147 GLU C CA 1
ATOM 6517 C C . GLU C 1 147 ? 35.996 -29.974 7.321 1.00 65.97 147 GLU C C 1
ATOM 6518 O O . GLU C 1 147 ? 35.201 -29.037 7.454 1.00 69.47 147 GLU C O 1
ATOM 6520 N N . LYS C 1 148 ? 37.308 -29.778 7.185 1.00 60.32 148 LYS C N 1
ATOM 6521 C CA . LYS C 1 148 ? 37.831 -28.419 7.101 1.00 60.61 148 LYS C CA 1
ATOM 6522 C C . LYS C 1 148 ? 37.646 -27.837 5.704 1.00 61.27 148 LYS C C 1
ATOM 6523 O O . LYS C 1 148 ? 37.272 -26.667 5.564 1.00 61.86 148 LYS C O 1
ATOM 6529 N N . ILE C 1 149 ? 37.904 -28.633 4.663 1.00 56.49 149 ILE C N 1
ATOM 6530 C CA . ILE C 1 149 ? 37.673 -28.165 3.298 1.00 61.01 149 ILE C CA 1
ATOM 6531 C C . ILE C 1 149 ? 36.202 -27.822 3.100 1.00 61.62 149 ILE C C 1
ATOM 6532 O O . ILE C 1 149 ? 35.862 -26.781 2.523 1.00 60.81 149 ILE C O 1
ATOM 6537 N N . ALA C 1 150 ? 35.306 -28.683 3.590 1.00 58.44 150 ALA C N 1
ATOM 6538 C CA . ALA C 1 150 ? 33.878 -28.406 3.481 1.00 56.58 150 ALA C CA 1
ATOM 6539 C C . ALA C 1 150 ? 33.499 -27.146 4.250 1.00 62.57 150 ALA C C 1
ATOM 6540 O O . ALA C 1 150 ? 32.657 -26.362 3.794 1.00 59.09 150 ALA C O 1
ATOM 6542 N N . GLN C 1 151 ? 34.110 -26.934 5.418 1.00 61.51 151 GLN C N 1
ATOM 6543 C CA . GLN C 1 151 ? 33.816 -25.733 6.194 1.00 59.62 151 GLN C CA 1
ATOM 6544 C C . GLN C 1 151 ? 34.274 -24.477 5.461 1.00 62.16 151 GLN C C 1
ATOM 6545 O O . GLN C 1 151 ? 33.548 -23.477 5.418 1.00 65.19 151 GLN C O 1
ATOM 6547 N N . THR C 1 152 ? 35.471 -24.514 4.870 1.00 60.71 152 THR C N 1
ATOM 6548 C CA . THR C 1 152 ? 35.987 -23.351 4.154 1.00 59.89 152 THR C CA 1
ATOM 6549 C C . THR C 1 152 ? 35.134 -23.035 2.931 1.00 61.84 152 THR C C 1
ATOM 6550 O O . THR C 1 152 ? 34.774 -21.876 2.690 1.00 57.67 152 THR C O 1
ATOM 6554 N N . LEU C 1 153 ? 34.801 -24.061 2.145 1.00 57.12 153 LEU C N 1
ATOM 6555 C CA . LEU C 1 153 ? 33.997 -23.856 0.945 1.00 54.05 153 LEU C CA 1
ATOM 6556 C C . LEU C 1 153 ? 32.620 -23.305 1.292 1.00 59.28 153 LEU C C 1
ATOM 6557 O O . LEU C 1 153 ? 32.152 -22.340 0.677 1.00 61.88 153 LEU C O 1
ATOM 6562 N N . ASN C 1 154 ? 31.958 -23.903 2.284 1.00 60.26 154 ASN C N 1
ATOM 6563 C CA . ASN C 1 154 ? 30.579 -23.529 2.581 1.00 60.31 154 ASN C CA 1
ATOM 6564 C C . ASN C 1 154 ? 30.485 -22.110 3.130 1.00 63.30 154 ASN C C 1
ATOM 6565 O O . ASN C 1 154 ? 29.533 -21.384 2.822 1.00 71.38 154 ASN C O 1
ATOM 6570 N N . ASP C 1 155 ? 31.459 -21.693 3.939 1.00 60.39 155 ASP C N 1
ATOM 6571 C CA . ASP C 1 155 ? 31.422 -20.356 4.519 1.00 61.53 155 ASP C CA 1
ATOM 6572 C C . ASP C 1 155 ? 31.895 -19.272 3.558 1.00 66.68 155 ASP C C 1
ATOM 6573 O O . ASP C 1 155 ? 31.790 -18.086 3.893 1.00 67.12 155 ASP C O 1
ATOM 6575 N N . ASN C 1 156 ? 32.398 -19.640 2.379 1.00 60.91 156 ASN C N 1
ATOM 6576 C CA . ASN C 1 156 ? 32.939 -18.680 1.420 1.00 54.77 156 ASN C CA 1
ATOM 6577 C C . ASN C 1 156 ? 32.554 -19.061 -0.002 1.00 63.39 156 ASN C C 1
ATOM 6578 O O . ASN C 1 156 ? 33.374 -18.994 -0.924 1.00 62.81 156 ASN C O 1
ATOM 6583 N N . ARG C 1 157 ? 31.299 -19.465 -0.209 1.00 66.27 157 ARG C N 1
ATOM 6584 C CA . ARG C 1 157 ? 30.863 -19.795 -1.561 1.00 60.30 157 ARG C CA 1
ATOM 6585 C C . ARG C 1 157 ? 30.708 -18.557 -2.431 1.00 66.36 157 ARG C C 1
ATOM 6586 O O . ARG C 1 157 ? 30.613 -18.682 -3.657 1.00 66.18 157 ARG C O 1
ATOM 6594 N N . ASP C 1 158 ? 30.689 -17.367 -1.827 1.00 62.00 158 ASP C N 1
ATOM 6595 C CA . ASP C 1 158 ? 30.685 -16.120 -2.579 1.00 55.62 158 ASP C CA 1
ATOM 6596 C C . ASP C 1 158 ? 32.045 -15.785 -3.166 1.00 53.56 158 ASP C C 1
ATOM 6597 O O . ASP C 1 158 ? 32.181 -14.735 -3.805 1.00 62.43 158 ASP C O 1
ATOM 6602 N N . ASN C 1 159 ? 33.051 -16.635 -2.969 1.00 50.71 159 ASN C N 1
ATOM 6603 C CA . ASN C 1 159 ? 34.398 -16.312 -3.418 1.00 53.64 159 ASN C CA 1
ATOM 6604 C C . ASN C 1 159 ? 35.131 -17.539 -3.942 1.00 54.79 159 ASN C C 1
ATOM 6605 O O . ASN C 1 159 ? 35.806 -17.469 -4.975 1.00 54.51 159 ASN C O 1
ATOM 6610 N N . ILE C 1 160 ? 35.021 -18.660 -3.237 1.00 56.03 160 ILE C N 1
ATOM 6611 C CA . ILE C 1 160 ? 35.677 -19.891 -3.663 1.00 54.53 160 ILE C CA 1
ATOM 6612 C C . ILE C 1 160 ? 34.860 -20.516 -4.786 1.00 52.39 160 ILE C C 1
ATOM 6613 O O . ILE C 1 160 ? 33.696 -20.880 -4.594 1.00 55.75 160 ILE C O 1
ATOM 6618 N N . LEU C 1 161 ? 35.467 -20.630 -5.969 1.00 52.09 161 LEU C N 1
ATOM 6619 C CA . LEU C 1 161 ? 34.780 -21.225 -7.107 1.00 54.23 161 LEU C CA 1
ATOM 6620 C C . LEU C 1 161 ? 34.891 -22.743 -7.126 1.00 55.96 161 LEU C C 1
ATOM 6621 O O . LEU C 1 161 ? 34.150 -23.396 -7.869 1.00 50.98 161 LEU C O 1
ATOM 6626 N N . GLY C 1 162 ? 35.787 -23.311 -6.330 1.00 61.26 162 GLY C N 1
ATOM 6627 C CA . GLY C 1 162 ? 35.999 -24.745 -6.322 1.00 57.37 162 GLY C CA 1
ATOM 6628 C C . GLY C 1 162 ? 37.346 -25.073 -5.697 1.00 62.52 162 GLY C C 1
ATOM 6629 O O . GLY C 1 162 ? 37.961 -24.234 -5.042 1.00 60.79 162 GLY C O 1
ATOM 6630 N N . LEU C 1 163 ? 37.784 -26.308 -5.920 1.00 66.13 163 LEU C N 1
ATOM 6631 C CA . LEU C 1 163 ? 39.048 -26.791 -5.384 1.00 58.87 163 LEU C CA 1
ATOM 6632 C C . LEU C 1 163 ? 40.076 -26.943 -6.494 1.00 61.71 163 LEU C C 1
ATOM 6633 O O . LEU C 1 163 ? 39.747 -27.366 -7.606 1.00 65.04 163 LEU C O 1
ATOM 6638 N N . LYS C 1 164 ? 41.322 -26.601 -6.180 1.00 59.19 164 LYS C N 1
ATOM 6639 C CA . LYS C 1 164 ? 42.431 -26.736 -7.111 1.00 62.72 164 LYS C CA 1
ATOM 6640 C C . LYS C 1 164 ? 43.306 -27.913 -6.704 1.00 59.01 164 LYS C C 1
ATOM 6641 O O . LYS C 1 164 ? 43.548 -28.143 -5.516 1.00 58.59 164 LYS C O 1
ATOM 6647 N N . LEU C 1 165 ? 43.763 -28.666 -7.700 1.00 60.13 165 LEU C N 1
ATOM 6648 C CA . LEU C 1 165 ? 44.714 -29.745 -7.493 1.00 57.14 165 LEU C CA 1
ATOM 6649 C C . LEU C 1 165 ? 45.720 -29.726 -8.631 1.00 58.65 165 LEU C C 1
ATOM 6650 O O . LEU C 1 165 ? 45.364 -29.435 -9.775 1.00 59.70 165 LEU C O 1
ATOM 6655 N N . ARG C 1 166 ? 46.977 -30.008 -8.311 1.00 52.11 166 ARG C N 1
ATOM 6656 C CA . ARG C 1 166 ? 48.024 -30.155 -9.312 1.00 51.42 166 ARG C CA 1
ATOM 6657 C C . ARG C 1 166 ? 48.394 -31.629 -9.394 1.00 59.74 166 ARG C C 1
ATOM 6658 O O . ARG C 1 166 ? 48.764 -32.238 -8.384 1.00 64.65 166 ARG C O 1
ATOM 6666 N N . TYR C 1 167 ? 48.284 -32.197 -10.592 1.00 71.19 167 TYR C N 1
ATOM 6667 C CA . TYR C 1 167 ? 48.341 -33.641 -10.806 1.00 73.06 167 TYR C CA 1
ATOM 6668 C C . TYR C 1 167 ? 49.505 -33.956 -11.739 1.00 75.53 167 TYR C C 1
ATOM 6669 O O . TYR C 1 167 ? 49.337 -34.063 -12.955 1.00 83.90 167 TYR C O 1
ATOM 6678 N N . SER C 1 168 ? 50.690 -34.116 -11.161 1.00 80.99 168 SER C N 1
ATOM 6679 C CA . SER C 1 168 ? 51.886 -34.398 -11.945 1.00 85.32 168 SER C CA 1
ATOM 6680 C C . SER C 1 168 ? 52.626 -35.627 -11.420 1.00 93.21 168 SER C C 1
ATOM 6681 O O . SER C 1 168 ? 52.289 -36.168 -10.366 1.00 93.31 168 SER C O 1
ATOM 6684 N N . LYS C 1 175 ? 57.667 -41.004 -2.622 1.00 87.75 175 LYS C N 1
ATOM 6685 C CA . LYS C 1 175 ? 56.455 -40.978 -1.810 1.00 81.80 175 LYS C CA 1
ATOM 6686 C C . LYS C 1 175 ? 55.535 -42.137 -2.181 1.00 85.75 175 LYS C C 1
ATOM 6687 O O . LYS C 1 175 ? 55.699 -42.760 -3.233 1.00 90.97 175 LYS C O 1
ATOM 6689 N N . GLN C 1 176 ? 54.563 -42.423 -1.311 1.00 67.81 176 GLN C N 1
ATOM 6690 C CA . GLN C 1 176 ? 53.643 -43.544 -1.525 1.00 81.37 176 GLN C CA 1
ATOM 6691 C C . GLN C 1 176 ? 52.291 -43.154 -0.924 1.00 84.22 176 GLN C C 1
ATOM 6692 O O . GLN C 1 176 ? 52.016 -43.429 0.246 1.00 83.30 176 GLN C O 1
ATOM 6694 N N . TYR C 1 177 ? 51.452 -42.524 -1.744 1.00 84.93 177 TYR C N 1
ATOM 6695 C CA . TYR C 1 177 ? 50.156 -42.041 -1.292 1.00 76.79 177 TYR C CA 1
ATOM 6696 C C . TYR C 1 177 ? 49.210 -43.209 -1.009 1.00 82.00 177 TYR C C 1
ATOM 6697 O O . TYR C 1 177 ? 49.516 -44.377 -1.267 1.00 86.12 177 TYR C O 1
ATOM 6706 N N . ALA C 1 178 ? 48.035 -42.874 -0.473 1.00 77.91 178 ALA C N 1
ATOM 6707 C CA . ALA C 1 178 ? 47.001 -43.867 -0.193 1.00 76.64 178 ALA C CA 1
ATOM 6708 C C . ALA C 1 178 ? 46.059 -44.041 -1.382 1.00 79.97 178 ALA C C 1
ATOM 6709 O O . ALA C 1 178 ? 45.935 -45.141 -1.931 1.00 77.11 178 ALA C O 1
ATOM 6711 N N . SER C 1 179 ? 45.389 -42.967 -1.784 1.00 78.80 179 SER C N 1
ATOM 6712 C CA . SER C 1 179 ? 44.487 -42.966 -2.922 1.00 64.68 179 SER C CA 1
ATOM 6713 C C . SER C 1 179 ? 45.130 -42.203 -4.076 1.00 71.24 179 SER C C 1
ATOM 6714 O O . SER C 1 179 ? 46.308 -41.830 -4.025 1.00 72.93 179 SER C O 1
ATOM 6716 N N . ASP C 1 180 ? 44.355 -41.975 -5.124 1.00 72.29 180 ASP C N 1
ATOM 6717 C CA . ASP C 1 180 ? 44.828 -41.104 -6.193 1.00 68.40 180 ASP C CA 1
ATOM 6718 C C . ASP C 1 180 ? 44.356 -39.679 -5.935 1.00 68.41 180 ASP C C 1
ATOM 6719 O O . ASP C 1 180 ? 43.171 -39.474 -5.646 1.00 69.96 180 ASP C O 1
ATOM 6724 N N . PRO C 1 181 ? 45.246 -38.684 -6.012 1.00 66.67 181 PRO C N 1
ATOM 6725 C CA . PRO C 1 181 ? 44.815 -37.295 -5.771 1.00 62.43 181 PRO C CA 1
ATOM 6726 C C . PRO C 1 181 ? 43.633 -36.858 -6.620 1.00 67.48 181 PRO C C 1
ATOM 6727 O O . PRO C 1 181 ? 42.706 -36.230 -6.096 1.00 67.09 181 PRO C O 1
ATOM 6731 N N . LEU C 1 182 ? 43.629 -37.188 -7.913 1.00 62.86 182 LEU C N 1
ATOM 6732 C CA . LEU C 1 182 ? 42.559 -36.727 -8.794 1.00 64.48 182 LEU C CA 1
ATOM 6733 C C . LEU C 1 182 ? 41.247 -37.443 -8.492 1.00 68.80 182 LEU C C 1
ATOM 6734 O O . LEU C 1 182 ? 40.188 -36.809 -8.403 1.00 68.97 182 LEU C O 1
ATOM 6739 N N . LEU C 1 183 ? 41.296 -38.769 -8.336 1.00 70.57 183 LEU C N 1
ATOM 6740 C CA . LEU C 1 183 ? 40.097 -39.524 -7.978 1.00 66.50 183 LEU C CA 1
ATOM 6741 C C . LEU C 1 183 ? 39.536 -39.061 -6.640 1.00 67.43 183 LEU C C 1
ATOM 6742 O O . LEU C 1 183 ? 38.327 -38.842 -6.500 1.00 67.26 183 LEU C O 1
ATOM 6747 N N . ALA C 1 184 ? 40.408 -38.911 -5.640 1.00 66.78 184 ALA C N 1
ATOM 6748 C CA . ALA C 1 184 ? 39.960 -38.465 -4.325 1.00 68.45 184 ALA C CA 1
ATOM 6749 C C . ALA C 1 184 ? 39.402 -37.050 -4.381 1.00 69.53 184 ALA C C 1
ATOM 6750 O O . ALA C 1 184 ? 38.363 -36.761 -3.775 1.00 70.87 184 ALA C O 1
ATOM 6752 N N . THR C 1 185 ? 40.073 -36.152 -5.107 1.00 65.62 185 THR C N 1
ATOM 6753 C CA . THR C 1 185 ? 39.613 -34.769 -5.173 1.00 62.13 185 THR C CA 1
ATOM 6754 C C . THR C 1 185 ? 38.262 -34.674 -5.873 1.00 66.85 185 THR C C 1
ATOM 6755 O O . THR C 1 185 ? 37.291 -34.178 -5.294 1.00 71.54 185 THR C O 1
ATOM 6759 N N . VAL C 1 186 ? 38.176 -35.171 -7.115 1.00 62.30 186 VAL C N 1
ATOM 6760 C CA . VAL C 1 186 ? 36.908 -35.160 -7.849 1.00 65.66 186 VAL C CA 1
ATOM 6761 C C . VAL C 1 186 ? 35.785 -35.737 -6.998 1.00 70.07 186 VAL C C 1
ATOM 6762 O O . VAL C 1 186 ? 34.647 -35.251 -7.030 1.00 71.63 186 VAL C O 1
ATO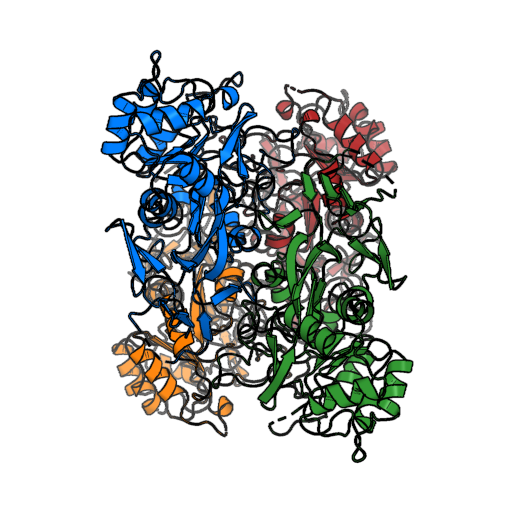M 6766 N N . ALA C 1 187 ? 36.088 -36.773 -6.214 1.00 71.08 187 ALA C N 1
ATOM 6767 C CA . ALA C 1 187 ? 35.106 -37.304 -5.275 1.00 68.99 187 ALA C CA 1
ATOM 6768 C C . ALA C 1 187 ? 34.697 -36.246 -4.254 1.00 71.25 187 ALA C C 1
ATOM 6769 O O . ALA C 1 187 ? 33.506 -36.068 -3.972 1.00 73.55 187 ALA C O 1
ATOM 6771 N N . LEU C 1 188 ? 35.674 -35.527 -3.692 1.00 66.90 188 LEU C N 1
ATOM 6772 C CA . LEU C 1 188 ? 35.356 -34.443 -2.764 1.00 62.71 188 LEU C CA 1
ATOM 6773 C C . LEU C 1 188 ? 34.627 -33.309 -3.475 1.00 68.32 188 LEU C C 1
ATOM 6774 O O . LEU C 1 188 ? 33.614 -32.803 -2.977 1.00 70.05 188 LEU C O 1
ATOM 6779 N N . VAL C 1 189 ? 35.140 -32.886 -4.635 1.00 71.16 189 VAL C N 1
ATOM 6780 C CA . VAL C 1 189 ? 34.492 -31.824 -5.406 1.00 71.81 189 VAL C CA 1
ATOM 6781 C C . VAL C 1 189 ? 33.035 -32.167 -5.689 1.00 72.67 189 VAL C C 1
ATOM 6782 O O . VAL C 1 189 ? 32.132 -31.351 -5.470 1.00 73.33 189 VAL C O 1
ATOM 6786 N N . ARG C 1 190 ? 32.787 -33.380 -6.187 1.00 72.77 190 ARG C N 1
ATOM 6787 C CA . ARG C 1 190 ? 31.421 -33.774 -6.514 1.00 72.52 190 ARG C CA 1
ATOM 6788 C C . ARG C 1 190 ? 30.569 -33.909 -5.259 1.00 69.52 190 ARG C C 1
ATOM 6789 O O . ARG C 1 190 ? 29.402 -33.499 -5.248 1.00 71.62 190 ARG C O 1
ATOM 6797 N N . LYS C 1 191 ? 31.131 -34.480 -4.191 1.00 66.29 191 LYS C N 1
ATOM 6798 C CA . LYS C 1 191 ? 30.386 -34.599 -2.943 1.00 67.35 191 LYS C CA 1
ATOM 6799 C C . LYS C 1 191 ? 29.965 -33.227 -2.429 1.00 70.58 191 LYS C C 1
ATOM 6800 O O . LYS C 1 191 ? 28.793 -33.004 -2.108 1.00 73.98 191 LYS C O 1
ATOM 6806 N N . LEU C 1 192 ? 30.909 -32.287 -2.367 1.00 76.96 192 LEU C N 1
ATOM 6807 C CA . LEU C 1 192 ? 30.637 -30.945 -1.865 1.00 76.29 192 LEU C CA 1
ATOM 6808 C C . LEU C 1 192 ? 29.944 -30.051 -2.888 1.00 72.03 192 LEU C C 1
ATOM 6809 O O . LEU C 1 192 ? 29.678 -28.883 -2.580 1.00 64.05 192 LEU C O 1
ATOM 6811 N N . GLU C 1 193 ? 29.656 -30.565 -4.087 1.00 78.09 193 GLU C N 1
ATOM 6812 C CA . GLU C 1 193 ? 28.874 -29.861 -5.109 1.00 70.01 193 GLU C CA 1
ATOM 6813 C C . GLU C 1 193 ? 29.527 -28.533 -5.500 1.00 68.97 193 GLU C C 1
ATOM 6814 O O . GLU C 1 193 ? 28.980 -27.448 -5.290 1.00 67.98 193 GLU C O 1
ATOM 6820 N N . THR C 1 194 ? 30.717 -28.641 -6.082 1.00 69.03 194 THR C N 1
ATOM 6821 C CA . THR C 1 194 ? 31.454 -27.489 -6.587 1.00 62.86 194 THR C CA 1
ATOM 6822 C C . THR C 1 194 ? 32.249 -27.944 -7.809 1.00 63.39 194 THR C C 1
ATOM 6823 O O . THR C 1 194 ? 32.043 -29.046 -8.325 1.00 74.46 194 THR C O 1
ATOM 6827 N N . SER C 1 195 ? 33.153 -27.092 -8.286 1.00 65.03 195 SER C N 1
ATOM 6828 C CA . SER C 1 195 ? 33.934 -27.373 -9.482 1.00 65.23 195 SER C CA 1
ATOM 6829 C C . SER C 1 195 ? 35.400 -27.596 -9.126 1.00 61.18 195 SER C C 1
ATOM 6830 O O . SER C 1 195 ? 35.846 -27.319 -8.010 1.00 61.66 195 SER C O 1
ATOM 6833 N N . ILE C 1 196 ? 36.153 -28.112 -10.099 1.00 61.18 196 ILE C N 1
ATOM 6834 C CA . ILE C 1 196 ? 37.553 -28.458 -9.900 1.00 58.55 196 ILE C CA 1
ATOM 6835 C C . ILE C 1 196 ? 38.411 -27.723 -10.923 1.00 65.69 196 ILE C C 1
ATOM 6836 O O . ILE C 1 196 ? 37.923 -27.207 -11.931 1.00 66.38 196 ILE C O 1
ATOM 6841 N N . CYS C 1 197 ? 39.710 -27.673 -10.636 1.00 62.90 197 CYS C N 1
ATOM 6842 C CA . CYS C 1 197 ? 40.706 -27.127 -11.552 1.00 60.68 197 CYS C CA 1
ATOM 6843 C C . CYS C 1 197 ? 41.978 -27.937 -11.366 1.00 64.89 197 CYS C C 1
ATOM 6844 O O . CYS C 1 197 ? 42.522 -27.969 -10.258 1.00 63.18 197 CYS C O 1
ATOM 6847 N N . VAL C 1 198 ? 42.443 -28.585 -12.437 1.00 57.72 198 VAL C N 1
ATOM 6848 C CA . VAL C 1 198 ? 43.558 -29.530 -12.390 1.00 60.27 198 VAL C CA 1
ATOM 6849 C C . VAL C 1 198 ? 44.698 -29.011 -13.263 1.00 59.11 198 VAL C C 1
ATOM 6850 O O . VAL C 1 198 ? 44.476 -28.653 -14.424 1.00 69.25 198 VAL C O 1
ATOM 6854 N N . HIS C 1 199 ? 45.912 -28.960 -12.697 1.00 55.26 199 HIS C N 1
ATOM 6855 C CA . HIS C 1 199 ? 47.089 -28.545 -13.463 1.00 56.22 199 HIS C CA 1
ATOM 6856 C C . HIS C 1 199 ? 47.319 -29.504 -14.630 1.00 84.12 199 HIS C C 1
ATOM 6857 O O . HIS C 1 199 ? 47.526 -29.076 -15.772 1.00 96.30 199 HIS C O 1
ATOM 6864 N N . VAL C 1 200 ? 47.270 -30.814 -14.357 1.00 77.84 200 VAL C N 1
ATOM 6865 C CA . VAL C 1 200 ? 47.252 -31.869 -15.375 1.00 80.96 200 VAL C CA 1
ATOM 6866 C C . VAL C 1 200 ? 48.417 -31.742 -16.348 1.00 90.51 200 VAL C C 1
ATOM 6867 O O . VAL C 1 200 ? 48.233 -31.850 -17.567 1.00 92.45 200 VAL C O 1
ATOM 6869 N N . THR C 1 201 ? 49.614 -31.509 -15.818 1.00 85.72 201 THR C N 1
ATOM 6870 C CA . THR C 1 201 ? 50.848 -31.506 -16.589 1.00 84.05 201 THR C CA 1
ATOM 6871 C C . THR C 1 201 ? 51.716 -32.652 -16.095 1.00 86.30 201 THR C C 1
ATOM 6872 O O . THR C 1 201 ? 51.925 -32.793 -14.885 1.00 81.03 201 THR C O 1
ATOM 6876 N N . ASP C 1 202 ? 52.210 -33.465 -17.030 1.00 89.41 202 ASP C N 1
ATOM 6877 C CA . ASP C 1 202 ? 52.955 -34.684 -16.723 1.00 90.66 202 ASP C CA 1
ATOM 6878 C C . ASP C 1 202 ? 52.118 -35.616 -15.843 1.00 92.25 202 ASP C C 1
ATOM 6879 O O . ASP C 1 202 ? 52.494 -35.978 -14.726 1.00 92.87 202 ASP C O 1
ATOM 6884 N N . SER C 1 203 ? 50.961 -35.997 -16.378 1.00 87.67 203 SER C N 1
ATOM 6885 C CA . SER C 1 203 ? 50.000 -36.814 -15.652 1.00 89.28 203 SER C CA 1
ATOM 6886 C C . SER C 1 203 ? 50.252 -38.296 -15.897 1.00 87.86 203 SER C C 1
ATOM 6887 O O . SER C 1 203 ? 50.732 -38.700 -16.959 1.00 93.22 203 SER C O 1
ATOM 6889 N N . LEU C 1 204 ? 49.914 -39.110 -14.893 1.00 86.22 204 LEU C N 1
ATOM 6890 C CA . LEU C 1 204 ? 50.091 -40.552 -15.008 1.00 85.33 204 LEU C CA 1
ATOM 6891 C C . LEU C 1 204 ? 49.156 -41.171 -16.040 1.00 90.90 204 LEU C C 1
ATOM 6892 O O . LEU C 1 204 ? 49.424 -42.280 -16.513 1.00 98.51 204 LEU C O 1
ATOM 6894 N N . LEU C 1 205 ? 48.076 -40.485 -16.401 1.00 87.98 205 LEU C N 1
ATOM 6895 C CA . LEU C 1 205 ? 47.108 -40.993 -17.358 1.00 93.67 205 LEU C CA 1
ATOM 6896 C C . LEU C 1 205 ? 47.109 -40.139 -18.619 1.00 93.23 205 LEU C C 1
ATOM 6897 O O . LEU C 1 205 ? 47.441 -38.950 -18.586 1.00 93.44 205 LEU C O 1
ATOM 6899 N N . CYS C 1 206 ? 46.741 -40.761 -19.736 1.00 94.19 206 CYS C N 1
ATOM 6900 C CA . CYS C 1 206 ? 46.615 -40.036 -20.991 1.00 80.95 206 CYS C CA 1
ATOM 6901 C C . CYS C 1 206 ? 45.417 -39.094 -20.935 1.00 82.95 206 CYS C C 1
ATOM 6902 O O . CYS C 1 206 ? 44.451 -39.326 -20.204 1.00 90.46 206 CYS C O 1
ATOM 6904 N N . ALA C 1 207 ? 45.489 -38.016 -21.721 1.00 75.58 207 ALA C N 1
ATOM 6905 C CA . ALA C 1 207 ? 44.434 -37.007 -21.687 1.00 78.36 207 ALA C CA 1
ATOM 6906 C C . ALA C 1 207 ? 43.083 -37.582 -22.094 1.00 88.03 207 ALA C C 1
ATOM 6907 O O . ALA C 1 207 ? 42.040 -37.063 -21.678 1.00 87.19 207 ALA C O 1
ATOM 6909 N N . ASP C 1 208 ? 43.080 -38.645 -22.904 1.00 86.30 208 ASP C N 1
ATOM 6910 C CA . ASP C 1 208 ? 41.827 -39.290 -23.282 1.00 81.16 208 ASP C CA 1
ATOM 6911 C C . ASP C 1 208 ? 41.090 -39.820 -22.058 1.00 90.38 208 ASP C C 1
ATOM 6912 O O . ASP C 1 208 ? 39.864 -39.694 -21.957 1.00 95.66 208 ASP C O 1
ATOM 6914 N N . GLU C 1 209 ? 41.824 -40.409 -21.113 1.00 86.70 209 GLU C N 1
ATOM 6915 C CA . GLU C 1 209 ? 41.206 -40.943 -19.904 1.00 85.78 209 GLU C CA 1
ATOM 6916 C C . GLU C 1 209 ? 40.893 -39.836 -18.902 1.00 86.37 209 GLU C C 1
ATOM 6917 O O . GLU C 1 209 ? 39.772 -39.758 -18.385 1.00 81.87 209 GLU C O 1
ATOM 6919 N N . LEU C 1 210 ? 41.872 -38.966 -18.627 1.00 81.91 210 LEU C N 1
ATOM 6920 C CA . LEU C 1 210 ? 41.730 -37.988 -17.552 1.00 83.15 210 LEU C CA 1
ATOM 6921 C C . LEU C 1 210 ? 40.537 -37.065 -17.767 1.00 80.29 210 LEU C C 1
ATOM 6922 O O . LEU C 1 210 ? 39.906 -36.633 -16.795 1.00 81.67 210 LEU C O 1
ATOM 6924 N N . ILE C 1 211 ? 40.199 -36.768 -19.023 1.00 76.97 211 ILE C N 1
ATOM 6925 C CA . ILE C 1 211 ? 39.127 -35.822 -19.306 1.00 76.74 211 ILE C CA 1
ATOM 6926 C C . ILE C 1 211 ? 37.744 -36.384 -19.010 1.00 76.03 211 ILE C C 1
ATOM 6927 O O . ILE C 1 211 ? 36.776 -35.617 -18.939 1.00 74.89 211 ILE C O 1
ATOM 6932 N N . ARG C 1 212 ? 37.624 -37.699 -18.807 1.00 76.94 212 ARG C N 1
ATOM 6933 C CA . ARG C 1 212 ? 36.318 -38.307 -18.569 1.00 75.25 212 ARG C CA 1
ATOM 6934 C C . ARG C 1 212 ? 35.703 -37.884 -17.240 1.00 84.67 212 ARG C C 1
ATOM 6935 O O . ARG C 1 212 ? 34.495 -38.065 -17.048 1.00 86.50 212 ARG C O 1
ATOM 6937 N N . TYR C 1 213 ? 36.496 -37.326 -16.324 1.00 84.48 213 TYR C N 1
ATOM 6938 C CA . TYR C 1 213 ? 36.008 -36.914 -15.014 1.00 84.38 213 TYR C CA 1
ATOM 6939 C C . TYR C 1 213 ? 35.614 -35.443 -14.949 1.00 79.80 213 TYR C C 1
ATOM 6940 O O . TYR C 1 213 ? 35.077 -35.009 -13.925 1.00 74.44 213 TYR C O 1
ATOM 6949 N N . PHE C 1 214 ? 35.860 -34.673 -16.003 1.00 77.23 214 PHE C N 1
ATOM 6950 C CA . PHE C 1 214 ? 35.569 -33.247 -15.998 1.00 75.31 214 PHE C CA 1
ATOM 6951 C C . PHE C 1 214 ? 34.122 -32.997 -16.404 1.00 75.79 214 PHE C C 1
ATOM 6952 O O . PHE C 1 214 ? 33.544 -33.734 -17.206 1.00 80.10 214 PHE C O 1
ATOM 6960 N N . GLU C 1 215 ? 33.540 -31.945 -15.839 1.00 79.44 215 GLU C N 1
ATOM 6961 C CA . GLU C 1 215 ? 32.140 -31.599 -16.053 1.00 77.06 215 GLU C CA 1
ATOM 6962 C C . GLU C 1 215 ? 32.036 -30.188 -16.627 1.00 71.05 215 GLU C C 1
ATOM 6963 O O . GLU C 1 215 ? 33.040 -29.522 -16.890 1.00 75.11 215 GLU C O 1
ATOM 6965 N N . GLU C 1 216 ? 30.799 -29.735 -16.830 1.00 65.14 216 GLU C N 1
ATOM 6966 C CA . GLU C 1 216 ? 30.565 -28.379 -17.310 1.00 63.93 216 GLU C CA 1
ATOM 6967 C C . GLU C 1 216 ? 30.990 -27.383 -16.239 1.00 68.67 216 GLU C C 1
ATOM 6968 O O . GLU C 1 216 ? 30.484 -27.416 -15.112 1.00 69.66 216 GLU C O 1
ATOM 6970 N N . GLY C 1 217 ? 31.928 -26.505 -16.585 1.00 72.21 217 GLY C N 1
ATOM 6971 C CA . GLY C 1 217 ? 32.438 -25.516 -15.663 1.00 61.58 217 GLY C CA 1
ATOM 6972 C C . GLY C 1 217 ? 33.735 -25.891 -14.980 1.00 61.09 217 GLY C C 1
ATOM 6973 O O . GLY C 1 217 ? 34.311 -25.049 -14.280 1.00 63.77 217 GLY C O 1
ATOM 6974 N N . ASP C 1 218 ? 34.205 -27.124 -15.150 1.00 65.06 218 ASP C N 1
ATOM 6975 C CA . ASP C 1 218 ? 35.488 -27.521 -14.595 1.00 63.93 218 ASP C CA 1
ATOM 6976 C C . ASP C 1 218 ? 36.621 -26.934 -15.434 1.00 58.04 218 ASP C C 1
ATOM 6977 O O . ASP C 1 218 ? 36.411 -26.410 -16.531 1.00 65.20 218 ASP C O 1
ATOM 6982 N N . ILE C 1 219 ? 37.837 -27.012 -14.904 1.00 57.04 219 ILE C N 1
ATOM 6983 C CA . ILE C 1 219 ? 38.982 -26.310 -15.472 1.00 56.26 219 ILE C CA 1
ATOM 6984 C C . ILE C 1 219 ? 40.087 -27.317 -15.752 1.00 61.58 219 ILE C C 1
ATOM 6985 O O . ILE C 1 219 ? 40.718 -27.841 -14.825 1.00 69.33 219 ILE C O 1
ATOM 6990 N N . TYR C 1 220 ? 40.317 -27.588 -17.032 1.00 66.35 220 TYR C N 1
ATOM 6991 C CA . TYR C 1 220 ? 41.500 -28.304 -17.501 1.00 65.95 220 TYR C CA 1
ATOM 6992 C C . TYR C 1 220 ? 42.561 -27.244 -17.777 1.00 66.29 220 TYR C C 1
ATOM 6993 O O . TYR C 1 220 ? 42.498 -26.535 -18.784 1.00 66.79 220 TYR C O 1
ATOM 7002 N N . ALA C 1 221 ? 43.524 -27.114 -16.868 1.00 62.04 221 ALA C N 1
ATOM 7003 C CA . ALA C 1 221 ? 44.509 -26.042 -16.922 1.00 67.09 221 ALA C CA 1
ATOM 7004 C C . ALA C 1 221 ? 45.783 -26.506 -17.619 1.00 64.46 221 ALA C C 1
ATOM 7005 O O . ALA C 1 221 ? 46.122 -27.691 -17.606 1.00 68.85 221 ALA C O 1
ATOM 7007 N N . HIS C 1 222 ? 46.484 -25.547 -18.233 1.00 64.63 222 HIS C N 1
ATOM 7008 C CA . HIS C 1 222 ? 47.694 -25.811 -19.019 1.00 70.51 222 HIS C CA 1
ATOM 7009 C C . HIS C 1 222 ? 47.409 -26.780 -20.169 1.00 68.64 222 HIS C C 1
ATOM 7010 O O . HIS C 1 222 ? 48.070 -27.810 -20.322 1.00 71.55 222 HIS C O 1
ATOM 7017 N N . CYS C 1 223 ? 46.416 -26.433 -20.994 1.00 64.84 223 CYS C N 1
ATOM 7018 C CA . CYS C 1 223 ? 45.989 -27.338 -22.059 1.00 70.32 223 CYS C CA 1
ATOM 7019 C C . CYS C 1 223 ? 47.067 -27.520 -23.122 1.00 63.01 223 CYS C C 1
ATOM 7020 O O . CYS C 1 223 ? 47.162 -28.595 -23.726 1.00 57.86 223 CYS C O 1
ATOM 7023 N N . PHE C 1 224 ? 47.884 -26.498 -23.361 1.00 58.64 224 PHE C N 1
ATOM 7024 C CA . PHE C 1 224 ? 48.941 -26.550 -24.369 1.00 59.96 224 PHE C CA 1
ATOM 7025 C C . PHE C 1 224 ? 50.304 -26.829 -23.752 1.00 65.08 224 PHE C C 1
ATOM 7026 O O . PHE C 1 224 ? 51.310 -26.259 -24.186 1.00 68.48 224 PHE C O 1
ATOM 7034 N N . HIS C 1 225 ? 50.382 -27.703 -22.748 1.00 68.94 225 HIS C N 1
ATOM 7035 C CA . HIS C 1 225 ? 51.622 -27.805 -21.985 1.00 71.94 225 HIS C CA 1
ATOM 7036 C C . HIS C 1 225 ? 52.686 -28.616 -22.720 1.00 75.86 225 HIS C C 1
ATOM 7037 O O . HIS C 1 225 ? 53.856 -28.217 -22.747 1.00 83.91 225 HIS C O 1
ATOM 7044 N N . GLY C 1 226 ? 52.310 -29.737 -23.332 1.00 63.67 226 GLY C N 1
ATOM 7045 C CA . GLY C 1 226 ? 53.253 -30.543 -24.087 1.00 70.44 226 GLY C CA 1
ATOM 7046 C C . GLY C 1 226 ? 54.485 -31.014 -23.334 1.00 70.70 226 GLY C C 1
ATOM 7047 O O . GLY C 1 226 ? 55.606 -30.904 -23.839 1.00 74.10 226 GLY C O 1
ATOM 7048 N N . THR C 1 227 ? 54.296 -31.536 -22.125 1.00 80.69 227 THR C N 1
ATOM 7049 C CA . THR C 1 227 ? 55.372 -32.133 -21.333 1.00 80.81 227 THR C CA 1
ATOM 7050 C C . THR C 1 227 ? 54.827 -33.454 -20.799 1.00 77.96 227 THR C C 1
ATOM 7051 O O . THR C 1 227 ? 54.136 -33.482 -19.777 1.00 83.23 227 THR C O 1
ATOM 7055 N N . GLY C 1 228 ? 55.130 -34.544 -21.497 1.00 73.94 228 GLY C N 1
ATOM 7056 C CA . GLY C 1 228 ? 54.444 -35.793 -21.244 1.00 71.45 228 GLY C CA 1
ATOM 7057 C C . GLY C 1 228 ? 53.142 -35.852 -22.024 1.00 71.28 228 GLY C C 1
ATOM 7058 O O . GLY C 1 228 ? 52.980 -35.212 -23.070 1.00 81.96 228 GLY C O 1
ATOM 7059 N N . HIS C 1 229 ? 52.195 -36.627 -21.493 1.00 70.34 229 HIS C N 1
ATOM 7060 C CA . HIS C 1 229 ? 50.896 -36.807 -22.134 1.00 76.89 229 HIS C CA 1
ATOM 7061 C C . HIS C 1 229 ? 50.203 -35.468 -22.363 1.00 79.29 229 HIS C C 1
ATOM 7062 O O . HIS C 1 229 ? 49.731 -34.832 -21.415 1.00 79.90 229 HIS C O 1
ATOM 7064 N N . SER C 1 230 ? 50.147 -35.033 -23.618 1.00 86.49 230 SER C N 1
ATOM 7065 C CA . SER C 1 230 ? 49.533 -33.764 -23.980 1.00 79.48 230 SER C CA 1
ATOM 7066 C C . SER C 1 230 ? 48.090 -34.016 -24.421 1.00 79.47 230 SER C C 1
ATOM 7067 O O . SER C 1 230 ? 47.528 -35.084 -24.165 1.00 84.68 230 SER C O 1
ATOM 7070 N N . ILE C 1 231 ? 47.478 -33.044 -25.093 1.00 79.94 231 ILE C N 1
ATOM 7071 C CA . ILE C 1 231 ? 46.105 -33.186 -25.564 1.00 79.68 231 ILE C CA 1
ATOM 7072 C C . ILE C 1 231 ? 46.110 -33.762 -26.974 1.00 79.95 231 ILE C C 1
ATOM 7073 O O . ILE C 1 231 ? 45.075 -33.787 -27.649 1.00 84.88 231 ILE C O 1
ATOM 7078 N N . LEU C 1 232 ? 47.272 -34.227 -27.427 1.00 82.95 232 LEU C N 1
ATOM 7079 C CA . LEU C 1 232 ? 47.442 -34.773 -28.766 1.00 81.11 232 LEU C CA 1
ATOM 7080 C C . LEU C 1 232 ? 47.771 -36.258 -28.690 1.00 89.69 232 LEU C C 1
ATOM 7081 O O . LEU C 1 232 ? 48.543 -36.689 -27.827 1.00 99.17 232 LEU C O 1
ATOM 7086 N N . ASN C 1 233 ? 47.189 -37.035 -29.601 1.00 86.02 233 ASN C N 1
ATOM 7087 C CA . ASN C 1 233 ? 47.470 -38.460 -29.677 1.00 95.18 233 ASN C CA 1
ATOM 7088 C C . ASN C 1 233 ? 48.819 -38.698 -30.357 1.00 96.20 233 ASN C C 1
ATOM 7089 O O . ASN C 1 233 ? 49.542 -37.762 -30.711 1.00 93.12 233 ASN C O 1
ATOM 7094 N N . GLU C 1 234 ? 49.163 -39.975 -30.544 1.00 96.23 234 GLU C N 1
ATOM 7095 C CA . GLU C 1 234 ? 50.403 -40.324 -31.228 1.00 87.74 234 GLU C CA 1
ATOM 7096 C C . GLU C 1 234 ? 50.368 -39.978 -32.710 1.00 101.34 234 GLU C C 1
ATOM 7097 O O . GLU C 1 234 ? 51.425 -39.965 -33.351 1.00 108.91 234 GLU C O 1
ATOM 7099 N N . GLN C 1 235 ? 49.188 -39.711 -33.267 1.00 99.06 235 GLN C N 1
ATOM 7100 C CA . GLN C 1 235 ? 49.086 -39.157 -34.609 1.00 95.93 235 GLN C CA 1
ATOM 7101 C C . GLN C 1 235 ? 49.237 -37.640 -34.623 1.00 92.63 235 GLN C C 1
ATOM 7102 O O . GLN C 1 235 ? 49.298 -37.049 -35.707 1.00 94.59 235 GLN C O 1
ATOM 7104 N N . GLY C 1 236 ? 49.299 -37.005 -33.455 1.00 90.40 236 GLY C N 1
ATOM 7105 C CA . GLY C 1 236 ? 49.500 -35.573 -33.368 1.00 87.06 236 GLY C CA 1
ATOM 7106 C C . GLY C 1 236 ? 48.245 -34.734 -33.424 1.00 83.65 236 GLY C C 1
ATOM 7107 O O . GLY C 1 236 ? 48.340 -33.522 -33.653 1.00 74.98 236 GLY C O 1
ATOM 7108 N N . GLN C 1 237 ? 47.075 -35.332 -33.223 1.00 86.54 237 GLN C N 1
ATOM 7109 C CA . GLN C 1 237 ? 45.806 -34.630 -33.327 1.00 85.44 237 GLN C CA 1
ATOM 7110 C C . GLN C 1 237 ? 45.138 -34.532 -31.961 1.00 91.03 237 GLN C C 1
ATOM 7111 O O . GLN C 1 237 ? 45.337 -35.384 -31.089 1.00 88.63 237 GLN C O 1
ATOM 7113 N N . VAL C 1 238 ? 44.343 -33.474 -31.786 1.00 89.08 238 VAL C N 1
ATOM 7114 C CA . VAL C 1 238 ? 43.615 -33.284 -30.539 1.00 75.47 238 VAL C CA 1
ATOM 7115 C C . VAL C 1 238 ? 42.681 -34.463 -30.321 1.00 80.30 238 VAL C C 1
ATOM 7116 O O . VAL C 1 238 ? 41.913 -34.841 -31.215 1.00 86.79 238 VAL C O 1
ATOM 7120 N N . TYR C 1 239 ? 42.758 -35.060 -29.130 1.00 85.43 239 TYR C N 1
ATOM 7121 C CA . TYR C 1 239 ? 41.936 -36.215 -28.790 1.00 80.80 239 TYR C CA 1
ATOM 7122 C C . TYR C 1 239 ? 40.461 -35.926 -29.047 1.00 75.52 239 TYR C C 1
ATOM 7123 O O . TYR C 1 239 ? 40.007 -34.781 -28.972 1.00 82.55 239 TYR C O 1
ATOM 7132 N N . ALA C 1 240 ? 39.708 -36.984 -29.351 1.00 77.28 240 ALA C N 1
ATOM 7133 C CA . ALA C 1 240 ? 38.280 -36.825 -29.607 1.00 77.63 240 ALA C CA 1
ATOM 7134 C C . ALA C 1 240 ? 37.542 -36.383 -28.349 1.00 85.69 240 ALA C C 1
ATOM 7135 O O . ALA C 1 240 ? 36.735 -35.447 -28.387 1.00 88.45 240 ALA C O 1
ATOM 7137 N N . ALA C 1 241 ? 37.809 -37.047 -27.221 1.00 83.80 241 ALA C N 1
ATOM 7138 C CA . ALA C 1 241 ? 37.131 -36.700 -25.976 1.00 72.48 241 ALA C CA 1
ATOM 7139 C C . ALA C 1 241 ? 37.512 -35.306 -25.496 1.00 83.60 241 ALA C C 1
ATOM 7140 O O . ALA C 1 241 ? 36.710 -34.644 -24.827 1.00 82.96 241 ALA C O 1
ATOM 7142 N N . ILE C 1 242 ? 38.724 -34.848 -25.817 1.00 82.92 242 ILE C N 1
ATOM 7143 C CA . ILE C 1 242 ? 39.110 -33.474 -25.502 1.00 81.14 242 ILE C CA 1
ATOM 7144 C C . ILE C 1 242 ? 38.202 -32.495 -26.234 1.00 79.14 242 ILE C C 1
ATOM 7145 O O . ILE C 1 242 ? 37.637 -31.572 -25.635 1.00 76.62 242 ILE C O 1
ATOM 7150 N N . LYS C 1 243 ? 38.043 -32.689 -27.546 1.00 73.89 243 LYS C N 1
ATOM 7151 C CA . LYS C 1 243 ? 37.108 -31.870 -28.309 1.00 76.77 243 LYS C CA 1
ATOM 7152 C C . LYS C 1 243 ? 35.683 -32.053 -27.803 1.00 75.00 243 LYS C C 1
ATOM 7153 O O . LYS C 1 243 ? 34.922 -31.083 -27.698 1.00 75.81 243 LYS C O 1
ATOM 7159 N N . GLU C 1 244 ? 35.303 -33.292 -27.479 1.00 78.39 244 GLU C N 1
ATOM 7160 C CA . GLU C 1 244 ? 33.963 -33.540 -26.958 1.00 73.95 244 GLU C CA 1
ATOM 7161 C C . GLU C 1 244 ? 33.772 -32.874 -25.603 1.00 75.25 244 GLU C C 1
ATOM 7162 O O . GLU C 1 244 ? 32.678 -32.389 -25.290 1.00 77.91 244 GLU C O 1
ATOM 7164 N N . ALA C 1 245 ? 34.829 -32.836 -24.788 1.00 74.96 245 ALA C N 1
ATOM 7165 C CA . ALA C 1 245 ? 34.741 -32.200 -23.478 1.00 71.07 245 ALA C CA 1
ATOM 7166 C C . ALA C 1 245 ? 34.407 -30.721 -23.604 1.00 72.09 245 ALA C C 1
ATOM 7167 O O . ALA C 1 245 ? 33.498 -30.219 -22.934 1.00 76.68 245 ALA C O 1
ATOM 7169 N N . GLN C 1 246 ? 35.139 -30.001 -24.459 1.00 72.39 246 GLN C N 1
ATOM 7170 C CA . GLN C 1 246 ? 34.865 -28.578 -24.628 1.00 72.32 246 GLN C CA 1
ATOM 7171 C C . GLN C 1 246 ? 33.463 -28.345 -25.178 1.00 73.16 246 GLN C C 1
ATOM 7172 O O . GLN C 1 246 ? 32.831 -27.333 -24.856 1.00 71.53 246 GLN C O 1
ATOM 7178 N N . SER C 1 247 ? 32.955 -29.274 -25.992 1.00 72.21 247 SER C N 1
ATOM 7179 C CA . SER C 1 247 ? 31.582 -29.156 -26.469 1.00 71.29 247 SER C CA 1
ATOM 7180 C C . SER C 1 247 ? 30.582 -29.269 -25.325 1.00 80.70 247 SER C C 1
ATOM 7181 O O . SER C 1 247 ? 29.520 -28.637 -25.364 1.00 82.47 247 SER C O 1
ATOM 7183 N N . ARG C 1 248 ? 30.906 -30.057 -24.296 1.00 75.35 248 ARG C N 1
ATOM 7184 C CA . ARG C 1 248 ? 29.995 -30.242 -23.171 1.00 77.30 248 ARG C CA 1
ATOM 7185 C C . ARG C 1 248 ? 29.985 -29.032 -22.244 1.00 78.59 248 ARG C C 1
ATOM 7186 O O . ARG C 1 248 ? 28.922 -28.625 -21.764 1.00 81.05 248 ARG C O 1
ATOM 7188 N N . GLY C 1 249 ? 31.151 -28.448 -21.979 1.00 72.33 249 GLY C N 1
ATOM 7189 C CA . GLY C 1 249 ? 31.228 -27.286 -21.118 1.00 68.11 249 GLY C CA 1
ATOM 7190 C C . GLY C 1 249 ? 32.521 -27.207 -20.334 1.00 67.33 249 GLY C C 1
ATOM 7191 O O . GLY C 1 249 ? 32.703 -26.304 -19.512 1.00 67.42 249 GLY C O 1
ATOM 7192 N N . VAL C 1 250 ? 33.426 -28.156 -20.576 1.00 65.23 250 VAL C N 1
ATOM 7193 C CA . VAL C 1 250 ? 34.716 -28.148 -19.901 1.00 64.65 250 VAL C CA 1
ATOM 7194 C C . VAL C 1 250 ? 35.532 -26.964 -20.399 1.00 66.57 250 VAL C C 1
ATOM 7195 O O . VAL C 1 250 ? 35.602 -26.698 -21.607 1.00 64.39 250 VAL C O 1
ATOM 7199 N N . ILE C 1 251 ? 36.145 -26.240 -19.467 1.00 61.85 251 ILE C N 1
ATOM 7200 C CA . ILE C 1 251 ? 36.931 -25.052 -19.774 1.00 59.72 251 ILE C CA 1
ATOM 7201 C C . ILE C 1 251 ? 38.395 -25.446 -19.884 1.00 60.48 251 ILE C C 1
ATOM 7202 O O . ILE C 1 251 ? 38.920 -26.166 -19.026 1.00 56.34 251 ILE C O 1
ATOM 7207 N N . PHE C 1 252 ? 39.055 -24.974 -20.939 1.00 66.62 252 PHE C N 1
ATOM 7208 C CA . PHE C 1 252 ? 40.469 -25.231 -21.171 1.00 63.65 252 PHE C CA 1
ATOM 7209 C C . PHE C 1 252 ? 41.237 -23.918 -21.079 1.00 69.01 252 PHE C C 1
ATOM 7210 O O . PHE C 1 252 ? 40.844 -22.919 -21.690 1.00 69.69 252 PHE C O 1
ATOM 7218 N N . ASP C 1 253 ? 42.322 -23.928 -20.306 1.00 68.36 253 ASP C N 1
ATOM 7219 C CA . ASP C 1 253 ? 43.057 -22.729 -19.923 1.00 66.38 253 ASP C CA 1
ATOM 7220 C C . ASP C 1 253 ? 44.527 -22.968 -20.237 1.00 69.22 253 ASP C C 1
ATOM 7221 O O . ASP C 1 253 ? 45.084 -23.998 -19.846 1.00 75.15 253 ASP C O 1
ATOM 7226 N N . CYS C 1 254 ? 45.149 -22.027 -20.953 1.00 66.07 254 CYS C N 1
ATOM 7227 C CA . CYS C 1 254 ? 46.547 -22.209 -21.338 1.00 73.42 254 CYS C CA 1
ATOM 7228 C C . CYS C 1 254 ? 47.475 -22.024 -20.146 1.00 77.42 254 CYS C C 1
ATOM 7229 O O . CYS C 1 254 ? 48.354 -22.858 -19.902 1.00 88.39 254 CYS C O 1
ATOM 7232 N N . SER C 1 255 ? 47.291 -20.933 -19.397 1.00 73.57 255 SER C N 1
ATOM 7233 C CA . SER C 1 255 ? 48.147 -20.576 -18.269 1.00 63.18 255 SER C CA 1
ATOM 7234 C C . SER C 1 255 ? 49.617 -20.745 -18.639 1.00 61.02 255 SER C C 1
ATOM 7235 O O . SER C 1 255 ? 50.276 -21.694 -18.199 1.00 62.16 255 SER C O 1
ATOM 7237 N N . ASN C 1 256 ? 50.127 -19.840 -19.473 1.00 68.90 256 ASN C N 1
ATOM 7238 C CA . ASN C 1 256 ? 51.473 -19.963 -20.031 1.00 75.20 256 ASN C CA 1
ATOM 7239 C C . ASN C 1 256 ? 52.480 -19.742 -18.909 1.00 69.52 256 ASN C C 1
ATOM 7240 O O . ASN C 1 256 ? 52.972 -18.637 -18.676 1.00 87.54 256 ASN C O 1
ATOM 7242 N N . GLY C 1 257 ? 52.792 -20.819 -18.198 1.00 56.75 257 GLY C N 1
ATOM 7243 C CA . GLY C 1 257 ? 53.775 -20.721 -17.139 1.00 62.37 257 GLY C CA 1
ATOM 7244 C C . GLY C 1 257 ? 55.180 -20.615 -17.689 1.00 62.79 257 GLY C C 1
ATOM 7245 O O . GLY C 1 257 ? 55.371 -20.264 -18.856 1.00 75.95 257 GLY C O 1
ATOM 7246 N N . VAL C 1 258 ? 56.180 -20.901 -16.857 1.00 65.57 258 VAL C N 1
ATOM 7247 C CA . VAL C 1 258 ? 57.539 -21.031 -17.368 1.00 61.29 258 VAL C CA 1
ATOM 7248 C C . VAL C 1 258 ? 57.776 -22.439 -17.908 1.00 71.31 258 VAL C C 1
ATOM 7249 O O . VAL C 1 258 ? 58.708 -22.652 -18.697 1.00 78.90 258 VAL C O 1
ATOM 7253 N N . ALA C 1 259 ? 56.917 -23.395 -17.556 1.00 72.28 259 ALA C N 1
ATOM 7254 C CA . ALA C 1 259 ? 57.052 -24.773 -18.012 1.00 69.30 259 ALA C CA 1
ATOM 7255 C C . ALA C 1 259 ? 55.688 -25.394 -18.275 1.00 66.85 259 ALA C C 1
ATOM 7256 O O . ALA C 1 259 ? 55.472 -26.582 -18.017 1.00 71.31 259 ALA C O 1
ATOM 7258 N N . HIS C 1 260 ? 54.747 -24.604 -18.799 1.00 63.69 260 HIS C N 1
ATOM 7259 C CA . HIS C 1 260 ? 53.399 -25.094 -19.065 1.00 68.32 260 HIS C CA 1
ATOM 7260 C C . HIS C 1 260 ? 52.930 -24.749 -20.474 1.00 72.32 260 HIS C C 1
ATOM 7261 O O . HIS C 1 260 ? 51.731 -24.831 -20.763 1.00 69.15 260 HIS C O 1
ATOM 7268 N N . PHE C 1 261 ? 53.847 -24.375 -21.358 1.00 66.42 261 PHE C N 1
ATOM 7269 C CA . PHE C 1 261 ? 53.490 -23.973 -22.709 1.00 66.03 261 PHE C CA 1
ATOM 7270 C C . PHE C 1 261 ? 54.518 -24.534 -23.677 1.00 72.91 261 PHE C C 1
ATOM 7271 O O . PHE C 1 261 ? 55.722 -24.337 -23.488 1.00 80.43 261 PHE C O 1
ATOM 7279 N N . ASP C 1 262 ? 54.044 -25.241 -24.699 1.00 66.45 262 ASP C N 1
ATOM 7280 C CA . ASP C 1 262 ? 54.890 -25.722 -25.780 1.00 73.35 262 ASP C CA 1
ATOM 7281 C C . ASP C 1 262 ? 54.379 -25.167 -27.100 1.00 77.71 262 ASP C C 1
ATOM 7282 O O . ASP C 1 262 ? 53.168 -25.123 -27.342 1.00 74.13 262 ASP C O 1
ATOM 7287 N N . PHE C 1 263 ? 55.314 -24.742 -27.950 1.00 79.92 263 PHE C N 1
ATOM 7288 C CA . PHE C 1 263 ? 54.936 -24.177 -29.238 1.00 68.35 263 PHE C CA 1
ATOM 7289 C C . PHE C 1 263 ? 54.297 -25.228 -30.135 1.00 72.64 263 PHE C C 1
ATOM 7290 O O . PHE C 1 263 ? 53.280 -24.960 -30.785 1.00 80.42 263 PHE C O 1
ATOM 7298 N N . LYS C 1 264 ? 54.869 -26.434 -30.171 1.00 72.42 264 LYS C N 1
ATOM 7299 C CA . LYS C 1 264 ? 54.378 -27.462 -31.084 1.00 74.16 264 LYS C CA 1
ATOM 7300 C C . LYS C 1 264 ? 52.930 -27.828 -30.780 1.00 73.10 264 LYS C C 1
ATOM 7301 O O . LYS C 1 264 ? 52.104 -27.950 -31.691 1.00 71.11 264 LYS C O 1
ATOM 7303 N N . VAL C 1 265 ? 52.600 -27.993 -29.498 1.00 77.89 265 VAL C N 1
ATOM 7304 C CA . VAL C 1 265 ? 51.253 -28.418 -29.125 1.00 73.60 265 VAL C CA 1
ATOM 7305 C C . VAL C 1 265 ? 50.246 -27.309 -29.404 1.00 71.12 265 VAL C C 1
ATOM 7306 O O . VAL C 1 265 ? 49.181 -27.546 -29.986 1.00 64.18 265 VAL C O 1
ATOM 7310 N N . ALA C 1 266 ? 50.567 -26.082 -28.986 1.00 68.85 266 ALA C N 1
ATOM 7311 C CA . ALA C 1 266 ? 49.666 -24.956 -29.212 1.00 68.34 266 ALA C CA 1
ATOM 7312 C C . ALA C 1 266 ? 49.422 -24.736 -30.701 1.00 75.82 266 ALA C C 1
ATOM 7313 O O . ALA C 1 266 ? 48.276 -24.571 -31.136 1.00 75.38 266 ALA C O 1
ATOM 7315 N N . GLN C 1 267 ? 50.493 -24.737 -31.500 1.00 71.55 267 GLN C N 1
ATOM 7316 C CA . GLN C 1 267 ? 50.351 -24.515 -32.936 1.00 81.37 267 GLN C CA 1
ATOM 7317 C C . GLN C 1 267 ? 49.513 -25.609 -33.589 1.00 81.91 267 GLN C C 1
ATOM 7318 O O . GLN C 1 267 ? 48.707 -25.332 -34.485 1.00 82.35 267 GLN C O 1
ATOM 7320 N N . SER C 1 268 ? 49.685 -26.857 -33.148 1.00 80.71 268 SER C N 1
ATOM 7321 C CA . SER C 1 268 ? 48.935 -27.961 -33.741 1.00 78.94 268 SER C CA 1
ATOM 7322 C C . SER C 1 268 ? 47.455 -27.888 -33.385 1.00 81.81 268 SER C C 1
ATOM 7323 O O . SER C 1 268 ? 46.597 -28.190 -34.220 1.00 85.93 268 SER C O 1
ATOM 7326 N N . ALA C 1 269 ? 47.132 -27.495 -32.152 1.00 85.39 269 ALA C N 1
ATOM 7327 C CA . ALA C 1 269 ? 45.734 -27.502 -31.731 1.00 84.61 269 ALA C CA 1
ATOM 7328 C C . ALA C 1 269 ? 44.918 -26.457 -32.482 1.00 85.07 269 ALA C C 1
ATOM 7329 O O . ALA C 1 269 ? 43.796 -26.735 -32.922 1.00 82.46 269 ALA C O 1
ATOM 7331 N N . MET C 1 270 ? 45.465 -25.254 -32.653 1.00 79.87 270 MET C N 1
ATOM 7332 C CA . MET C 1 270 ? 44.670 -24.181 -33.235 1.00 75.65 270 MET C CA 1
ATOM 7333 C C . MET C 1 270 ? 44.499 -24.345 -34.741 1.00 83.85 270 MET C C 1
ATOM 7334 O O . MET C 1 270 ? 43.508 -23.863 -35.300 1.00 87.22 270 MET C O 1
ATOM 7339 N N . GLU C 1 271 ? 45.432 -25.022 -35.416 1.00 79.89 271 GLU C N 1
ATOM 7340 C CA . GLU C 1 271 ? 45.185 -25.347 -36.817 1.00 85.30 271 GLU C CA 1
ATOM 7341 C C . GLU C 1 271 ? 44.083 -26.392 -36.950 1.00 81.79 271 GLU C C 1
ATOM 7342 O O . GLU C 1 271 ? 43.321 -26.365 -37.923 1.00 86.31 271 GLU C O 1
ATOM 7348 N N . GLN C 1 272 ? 43.973 -27.303 -35.981 1.00 77.78 272 GLN C N 1
ATOM 7349 C CA . GLN C 1 272 ? 42.885 -28.272 -35.944 1.00 77.13 272 GLN C CA 1
ATOM 7350 C C . GLN C 1 272 ? 41.593 -27.689 -35.384 1.00 75.54 272 GLN C C 1
ATOM 7351 O O . GLN C 1 272 ? 40.603 -28.421 -35.265 1.00 70.54 272 GLN C O 1
ATOM 7357 N N . GLY C 1 273 ? 41.578 -26.405 -35.035 1.00 76.53 273 GLY C N 1
ATOM 7358 C CA . GLY C 1 273 ? 40.374 -25.760 -34.554 1.00 68.91 273 GLY C CA 1
ATOM 7359 C C . GLY C 1 273 ? 40.159 -25.804 -33.059 1.00 73.17 273 GLY C C 1
ATOM 7360 O O . GLY C 1 273 ? 39.033 -25.569 -32.606 1.00 68.22 273 GLY C O 1
ATOM 7361 N N . PHE C 1 274 ? 41.196 -26.099 -32.274 1.00 73.57 274 PHE C N 1
ATOM 7362 C CA . PHE C 1 274 ? 41.095 -26.144 -30.819 1.00 66.07 274 PHE C CA 1
ATOM 7363 C C . PHE C 1 274 ? 41.689 -24.862 -30.250 1.00 70.47 274 PHE C C 1
ATOM 7364 O O . PHE C 1 274 ? 42.913 -24.697 -30.215 1.00 73.08 274 PHE C O 1
ATOM 7372 N N . TYR C 1 275 ? 40.823 -23.964 -29.802 1.00 71.37 275 TYR C N 1
ATOM 7373 C CA . TYR C 1 275 ? 41.242 -22.695 -29.238 1.00 66.33 275 TYR C CA 1
ATOM 7374 C C . TYR C 1 275 ? 40.912 -22.641 -27.751 1.00 64.92 275 TYR C C 1
ATOM 7375 O O . TYR C 1 275 ? 39.853 -23.124 -27.334 1.00 62.61 275 TYR C O 1
ATOM 7384 N N . PRO C 1 276 ? 41.792 -22.069 -26.929 1.00 70.13 276 PRO C N 1
ATOM 7385 C CA . PRO C 1 276 ? 41.534 -22.047 -25.485 1.00 61.45 276 PRO C CA 1
ATOM 7386 C C . PRO C 1 276 ? 40.324 -21.187 -25.159 1.00 63.65 276 PRO C C 1
ATOM 7387 O O . PRO C 1 276 ? 40.078 -20.158 -25.793 1.00 68.90 276 PRO C O 1
ATOM 7391 N N . ASP C 1 277 ? 39.557 -21.631 -24.166 1.00 59.79 277 ASP C N 1
ATOM 7392 C CA . ASP C 1 277 ? 38.461 -20.825 -23.653 1.00 58.25 277 ASP C CA 1
ATOM 7393 C C . ASP C 1 277 ? 38.950 -19.731 -22.716 1.00 56.71 277 ASP C C 1
ATOM 7394 O O . ASP C 1 277 ? 38.280 -18.701 -22.581 1.00 57.81 277 ASP C O 1
ATOM 7399 N N . ILE C 1 278 ? 40.110 -19.929 -22.092 1.00 57.72 278 ILE C N 1
ATOM 7400 C CA . ILE C 1 278 ? 40.676 -19.005 -21.118 1.00 55.64 278 ILE C CA 1
ATOM 7401 C C . ILE C 1 278 ? 42.147 -18.809 -21.451 1.00 55.95 278 ILE C C 1
ATOM 7402 O O . ILE C 1 278 ? 42.871 -19.786 -21.670 1.00 58.69 278 ILE C O 1
ATOM 7407 N N . ILE C 1 279 ? 42.588 -17.555 -21.489 1.00 54.70 279 ILE C N 1
ATOM 7408 C CA . ILE C 1 279 ? 44.003 -17.220 -21.608 1.00 55.38 279 ILE C CA 1
ATOM 7409 C C . ILE C 1 279 ? 44.448 -16.624 -20.279 1.00 56.33 279 ILE C C 1
ATOM 7410 O O . ILE C 1 279 ? 43.886 -15.622 -19.820 1.00 55.30 279 ILE C O 1
ATOM 7415 N N . SER C 1 280 ? 45.441 -17.252 -19.649 1.00 57.57 280 SER C N 1
ATOM 7416 C CA . SER C 1 280 ? 45.938 -16.819 -18.351 1.00 52.64 280 SER C CA 1
ATOM 7417 C C . SER C 1 280 ? 47.457 -16.950 -18.335 1.00 51.00 280 SER C C 1
ATOM 7418 O O . SER C 1 280 ? 48.081 -17.309 -19.339 1.00 44.57 280 SER C O 1
ATOM 7421 N N . THR C 1 281 ? 48.057 -16.661 -17.179 1.00 53.82 281 THR C N 1
ATOM 7422 C CA . THR C 1 281 ? 49.499 -16.471 -17.084 1.00 51.36 281 THR C CA 1
ATOM 7423 C C . THR C 1 281 ? 50.222 -17.457 -16.179 1.00 52.71 281 THR C C 1
ATOM 7424 O O . THR C 1 281 ? 51.388 -17.761 -16.449 1.00 51.98 281 THR C O 1
ATOM 7428 N N . ASP C 1 282 ? 49.576 -17.959 -15.122 1.00 49.14 282 ASP C N 1
ATOM 7429 C CA . ASP C 1 282 ? 50.277 -18.611 -14.012 1.00 52.15 282 ASP C CA 1
ATOM 7430 C C . ASP C 1 282 ? 51.308 -17.647 -13.427 1.00 50.54 282 ASP C C 1
ATOM 7431 O O . ASP C 1 282 ? 52.479 -17.982 -13.235 1.00 48.20 282 ASP C O 1
ATOM 7436 N N . LEU C 1 283 ? 50.850 -16.425 -13.157 1.00 46.39 283 LEU C N 1
ATOM 7437 C CA . LEU C 1 283 ? 51.737 -15.337 -12.772 1.00 47.31 283 LEU C CA 1
ATOM 7438 C C . LEU C 1 283 ? 52.406 -15.608 -11.430 1.00 52.19 283 LEU C C 1
ATOM 7439 O O . LEU C 1 283 ? 51.743 -15.934 -10.440 1.00 46.43 283 LEU C O 1
ATOM 7444 N N . THR C 1 284 ? 53.730 -15.470 -11.408 1.00 46.70 284 THR C N 1
ATOM 7445 C CA . THR C 1 284 ? 54.532 -15.607 -10.204 1.00 43.98 284 THR C CA 1
ATOM 7446 C C . THR C 1 284 ? 55.540 -14.470 -10.162 1.00 48.88 284 THR C C 1
ATOM 7447 O O . THR C 1 284 ? 55.774 -13.787 -11.161 1.00 49.27 284 THR C O 1
ATOM 7451 N N . LEU C 1 285 ? 56.148 -14.276 -8.987 1.00 46.53 285 LEU C N 1
ATOM 7452 C CA . LEU C 1 285 ? 57.207 -13.279 -8.874 1.00 42.51 285 LEU C CA 1
ATOM 7453 C C . LEU C 1 285 ? 58.363 -13.585 -9.819 1.00 49.91 285 LEU C C 1
ATOM 7454 O O . LEU C 1 285 ? 59.067 -12.665 -10.255 1.00 46.09 285 LEU C O 1
ATOM 7456 N N . ARG C 1 286 ? 58.565 -14.861 -10.160 1.00 47.76 286 ARG C N 1
ATOM 7457 C CA . ARG C 1 286 ? 59.671 -15.223 -11.040 1.00 45.49 286 ARG C CA 1
ATOM 7458 C C . ARG C 1 286 ? 59.377 -14.848 -12.487 1.00 50.27 286 ARG C C 1
ATOM 7459 O O . ARG C 1 286 ? 60.285 -14.448 -13.227 1.00 52.54 286 ARG C O 1
ATOM 7461 N N . ASN C 1 287 ? 58.121 -14.966 -12.911 1.00 50.63 287 ASN C N 1
ATOM 7462 C CA . ASN C 1 287 ? 57.762 -14.738 -14.304 1.00 46.10 287 ASN C CA 1
ATOM 7463 C C . ASN C 1 287 ? 57.022 -13.424 -14.520 1.00 46.05 287 ASN C C 1
ATOM 7464 O O . ASN C 1 287 ? 56.587 -13.151 -15.641 1.00 53.61 287 ASN C O 1
ATOM 7469 N N . SER C 1 288 ? 56.881 -12.596 -13.488 1.00 44.97 288 SER C N 1
ATOM 7470 C CA . SER C 1 288 ? 56.205 -11.313 -13.630 1.00 48.04 288 SER C CA 1
ATOM 7471 C C . SER C 1 288 ? 57.203 -10.261 -14.100 1.00 47.20 288 SER C C 1
ATOM 7472 O O . SER C 1 288 ? 58.199 -9.991 -13.418 1.00 43.94 288 SER C O 1
ATOM 7475 N N . LEU C 1 289 ? 56.936 -9.681 -15.272 1.00 49.73 289 LEU C N 1
ATOM 7476 C CA . LEU C 1 289 ? 57.711 -8.560 -15.806 1.00 49.06 289 LEU C CA 1
ATOM 7477 C C . LEU C 1 289 ? 59.184 -8.915 -16.004 1.00 51.64 289 LEU C C 1
ATOM 7478 O O . LEU C 1 289 ? 60.059 -8.060 -15.850 1.00 52.10 289 LEU C O 1
ATOM 7483 N N . ARG C 1 290 ? 59.485 -10.166 -16.360 1.00 46.97 290 ARG C N 1
ATOM 7484 C CA . ARG C 1 290 ? 60.879 -10.596 -16.325 1.00 54.66 290 ARG C CA 1
ATOM 7485 C C . ARG C 1 290 ? 61.298 -11.429 -17.532 1.00 55.60 290 ARG C C 1
ATOM 7486 O O . ARG C 1 290 ? 62.341 -11.159 -18.137 1.00 67.69 290 ARG C O 1
ATOM 7488 N N . THR C 1 291 ? 60.517 -12.440 -17.889 1.00 47.06 291 THR C N 1
ATOM 7489 C CA . THR C 1 291 ? 60.963 -13.415 -18.871 1.00 56.92 291 THR C CA 1
ATOM 7490 C C . THR C 1 291 ? 60.457 -13.052 -20.268 1.00 60.31 291 THR C C 1
ATOM 7491 O O . THR C 1 291 ? 60.025 -11.921 -20.520 1.00 61.20 291 THR C O 1
ATOM 7495 N N . ASP C 1 292 ? 60.527 -14.014 -21.189 1.00 59.87 292 ASP C N 1
ATOM 7496 C CA . ASP C 1 292 ? 59.879 -13.935 -22.490 1.00 57.26 292 ASP C CA 1
ATOM 7497 C C . ASP C 1 292 ? 58.751 -14.952 -22.616 1.00 64.30 292 ASP C C 1
ATOM 7498 O O . ASP C 1 292 ? 58.303 -15.246 -23.730 1.00 62.10 292 ASP C O 1
ATOM 7503 N N . LYS C 1 293 ? 58.289 -15.497 -21.492 1.00 62.36 293 LYS C N 1
ATOM 7504 C CA . LYS C 1 293 ? 57.305 -16.571 -21.488 1.00 55.39 293 LYS C CA 1
ATOM 7505 C C . LYS C 1 293 ? 55.991 -16.166 -20.840 1.00 56.04 293 LYS C C 1
ATOM 7506 O O . LYS C 1 293 ? 54.923 -16.463 -21.386 1.00 67.94 293 LYS C O 1
ATOM 7512 N N . VAL C 1 294 ? 56.036 -15.496 -19.689 1.00 61.74 294 VAL C N 1
ATOM 7513 C CA . VAL C 1 294 ? 54.827 -15.142 -18.951 1.00 61.70 294 VAL C CA 1
ATOM 7514 C C . VAL C 1 294 ? 54.943 -13.714 -18.445 1.00 67.14 294 VAL C C 1
ATOM 7515 O O . VAL C 1 294 ? 54.536 -13.419 -17.316 1.00 79.01 294 VAL C O 1
ATOM 7517 N N . TYR C 1 295 ? 55.484 -12.825 -19.283 1.00 46.85 295 TYR C N 1
ATOM 7518 C CA . TYR C 1 295 ? 55.835 -11.473 -18.846 1.00 50.42 295 TYR C CA 1
ATOM 7519 C C . TYR C 1 295 ? 54.662 -10.780 -18.159 1.00 54.19 295 TYR C C 1
ATOM 7520 O O . TYR C 1 295 ? 54.807 -10.215 -17.069 1.00 53.48 295 TYR C O 1
ATOM 7529 N N . SER C 1 296 ? 53.491 -10.824 -18.781 1.00 58.03 296 SER C N 1
ATOM 7530 C CA . SER C 1 296 ? 52.252 -10.347 -18.180 1.00 42.56 296 SER C CA 1
ATOM 7531 C C . SER C 1 296 ? 51.105 -11.020 -18.923 1.00 49.72 296 SER C C 1
ATOM 7532 O O . SER C 1 296 ? 51.325 -11.891 -19.771 1.00 54.88 296 SER C O 1
ATOM 7535 N N . LEU C 1 297 ? 49.875 -10.618 -18.609 1.00 47.43 297 LEU C N 1
ATOM 7536 C CA . LEU C 1 297 ? 48.738 -11.121 -19.371 1.00 45.24 297 LEU C CA 1
ATOM 7537 C C . LEU C 1 297 ? 48.766 -10.581 -20.794 1.00 54.11 297 LEU C C 1
ATOM 7538 O O . LEU C 1 297 ? 48.558 -11.330 -21.755 1.00 54.72 297 LEU C O 1
ATOM 7543 N N . LEU C 1 298 ? 49.045 -9.283 -20.944 1.00 54.51 298 LEU C N 1
ATOM 7544 C CA . LEU C 1 298 ? 49.152 -8.689 -22.273 1.00 55.64 298 LEU C CA 1
ATOM 7545 C C . LEU C 1 298 ? 50.219 -9.383 -23.108 1.00 56.66 298 LEU C C 1
ATOM 7546 O O . LEU C 1 298 ? 50.054 -9.559 -24.320 1.00 57.30 298 LEU C O 1
ATOM 7551 N N . HIS C 1 299 ? 51.323 -9.789 -22.475 1.00 55.39 299 HIS C N 1
ATOM 7552 C CA . HIS C 1 299 ? 52.361 -10.511 -23.201 1.00 51.18 299 HIS C CA 1
ATOM 7553 C C . HIS C 1 299 ? 51.864 -11.874 -23.667 1.00 52.95 299 HIS C C 1
ATOM 7554 O O . HIS C 1 299 ? 52.223 -12.331 -24.758 1.00 60.31 299 HIS C O 1
ATOM 7561 N N . VAL C 1 300 ? 51.041 -12.542 -22.858 1.00 54.19 300 VAL C N 1
ATOM 7562 C CA . VAL C 1 300 ? 50.494 -13.828 -23.277 1.00 54.78 300 VAL C CA 1
ATOM 7563 C C . VAL C 1 300 ? 49.413 -13.624 -24.330 1.00 59.64 300 VAL C C 1
ATOM 7564 O O . VAL C 1 300 ? 49.329 -14.378 -25.307 1.00 62.82 300 VAL C O 1
ATOM 7568 N N . MET C 1 301 ? 48.572 -12.601 -24.154 1.00 61.15 301 MET C N 1
ATOM 7569 C CA . MET C 1 301 ? 47.591 -12.269 -25.183 1.00 58.57 301 MET C CA 1
ATOM 7570 C C . MET C 1 301 ? 48.276 -11.922 -26.498 1.00 59.51 301 MET C C 1
ATOM 7571 O O . MET C 1 301 ? 47.847 -12.371 -27.568 1.00 58.68 301 MET C O 1
ATOM 7576 N N . SER C 1 302 ? 49.353 -11.130 -26.436 1.00 64.10 302 SER C N 1
ATOM 7577 C CA . SER C 1 302 ? 50.087 -10.775 -27.646 1.00 56.57 302 SER C CA 1
ATOM 7578 C C . SER C 1 302 ? 50.688 -12.007 -28.306 1.00 58.19 302 SER C C 1
ATOM 7579 O O . SER C 1 302 ? 50.759 -12.085 -29.539 1.00 62.61 302 SER C O 1
ATOM 7582 N N . LYS C 1 303 ? 51.135 -12.976 -27.503 1.00 56.91 303 LYS C N 1
ATOM 7583 C CA . LYS C 1 303 ? 51.628 -14.228 -28.067 1.00 59.77 303 LYS C CA 1
ATOM 7584 C C . LYS C 1 303 ? 50.553 -14.906 -28.904 1.00 61.67 303 LYS C C 1
ATOM 7585 O O . LYS C 1 303 ? 50.845 -15.472 -29.963 1.00 62.13 303 LYS C O 1
ATOM 7591 N N . TYR C 1 304 ? 49.297 -14.827 -28.464 1.00 59.70 304 TYR C N 1
ATOM 7592 C CA . TYR C 1 304 ? 48.226 -15.517 -29.169 1.00 58.77 304 TYR C CA 1
ATOM 7593 C C . TYR C 1 304 ? 47.741 -14.743 -30.387 1.00 61.49 304 TYR C C 1
ATOM 7594 O O . TYR C 1 304 ? 47.281 -15.358 -31.357 1.00 65.77 304 TYR C O 1
ATOM 7603 N N . LEU C 1 305 ? 47.836 -13.412 -30.368 1.00 57.97 305 LEU C N 1
ATOM 7604 C CA . LEU C 1 305 ? 47.568 -12.648 -31.582 1.00 59.32 305 LEU C CA 1
ATOM 7605 C C . LEU C 1 305 ? 48.562 -13.015 -32.676 1.00 61.03 305 LEU C C 1
ATOM 7606 O O . LEU C 1 305 ? 48.177 -13.286 -33.819 1.00 54.25 305 LEU C O 1
ATOM 7611 N N . ASN C 1 306 ? 49.846 -13.058 -32.331 1.00 57.87 306 ASN C N 1
ATOM 7612 C CA . ASN C 1 306 ? 50.905 -13.470 -33.248 1.00 62.20 306 ASN C CA 1
ATOM 7613 C C . ASN C 1 306 ? 50.867 -14.967 -33.572 1.00 67.07 306 ASN C C 1
ATOM 7614 O O . ASN C 1 306 ? 51.808 -15.487 -34.185 1.00 75.99 306 ASN C O 1
ATOM 7619 N N . MET C 1 307 ? 49.804 -15.657 -33.167 1.00 65.88 307 MET C N 1
ATOM 7620 C CA . MET C 1 307 ? 49.644 -17.085 -33.390 1.00 61.74 307 MET C CA 1
ATOM 7621 C C . MET C 1 307 ? 48.470 -17.411 -34.297 1.00 60.44 307 MET C C 1
ATOM 7622 O O . MET C 1 307 ? 48.193 -18.593 -34.535 1.00 61.04 307 MET C O 1
ATOM 7627 N N . GLY C 1 308 ? 47.776 -16.401 -34.810 1.00 55.66 308 GLY C N 1
ATOM 7628 C CA . GLY C 1 308 ? 46.621 -16.624 -35.647 1.00 66.44 308 GLY C CA 1
ATOM 7629 C C . GLY C 1 308 ? 45.308 -16.688 -34.909 1.00 68.18 308 GLY C C 1
ATOM 7630 O O . GLY C 1 308 ? 44.288 -17.027 -35.521 1.00 75.83 308 GLY C O 1
ATOM 7631 N N . MET C 1 309 ? 45.296 -16.392 -33.619 1.00 64.30 309 MET C N 1
ATOM 7632 C CA . MET C 1 309 ? 44.027 -16.317 -32.913 1.00 67.90 309 MET C CA 1
ATOM 7633 C C . MET C 1 309 ? 43.356 -14.987 -33.229 1.00 61.93 309 MET C C 1
ATOM 7634 O O . MET C 1 309 ? 44.001 -13.937 -33.128 1.00 56.45 309 MET C O 1
ATOM 7639 N N . PRO C 1 310 ? 42.093 -14.995 -33.657 1.00 63.17 310 PRO C N 1
ATOM 7640 C CA . PRO C 1 310 ? 41.395 -13.731 -33.927 1.00 65.01 310 PRO C CA 1
ATOM 7641 C C . PRO C 1 310 ? 41.402 -12.830 -32.702 1.00 64.74 310 PRO C C 1
ATOM 7642 O O . PRO C 1 310 ? 41.353 -13.297 -31.562 1.00 58.50 310 PRO C O 1
ATOM 7646 N N . PHE C 1 311 ? 41.470 -11.521 -32.956 1.00 68.20 311 PHE C N 1
ATOM 7647 C CA . PHE C 1 311 ? 41.538 -10.554 -31.865 1.00 58.28 311 PHE C CA 1
ATOM 7648 C C . PHE C 1 311 ? 40.362 -10.712 -30.912 1.00 64.60 311 PHE C C 1
ATOM 7649 O O . PHE C 1 311 ? 40.546 -10.847 -29.697 1.00 65.56 311 PHE C O 1
ATOM 7657 N N . PHE C 1 312 ? 39.140 -10.710 -31.451 1.00 57.39 312 PHE C N 1
ATOM 7658 C CA . PHE C 1 312 ? 37.955 -10.776 -30.604 1.00 64.31 312 PHE C CA 1
ATOM 7659 C C . PHE C 1 312 ? 37.818 -12.115 -29.893 1.00 70.39 312 PHE C C 1
ATOM 7660 O O . PHE C 1 312 ? 37.032 -12.219 -28.945 1.00 74.33 312 PHE C O 1
ATOM 7668 N N . ASP C 1 313 ? 38.560 -13.136 -30.324 1.00 67.08 313 ASP C N 1
ATOM 7669 C CA . ASP C 1 313 ? 38.586 -14.387 -29.576 1.00 66.33 313 ASP C CA 1
ATOM 7670 C C . ASP C 1 313 ? 39.553 -14.306 -28.398 1.00 60.71 313 ASP C C 1
ATOM 7671 O O . ASP C 1 313 ? 39.239 -14.790 -27.304 1.00 54.35 313 ASP C O 1
ATOM 7676 N N . VAL C 1 314 ? 40.721 -13.686 -28.599 1.00 56.42 314 VAL C N 1
ATOM 7677 C CA . VAL C 1 314 ? 41.694 -13.548 -27.516 1.00 61.08 314 VAL C CA 1
ATOM 7678 C C . VAL C 1 314 ? 41.135 -12.679 -26.401 1.00 59.87 314 VAL C C 1
ATOM 7679 O O . VAL C 1 314 ? 41.285 -12.996 -25.215 1.00 58.18 314 VAL C O 1
ATOM 7683 N N . ILE C 1 315 ? 40.507 -11.559 -26.758 1.00 60.35 315 ILE C N 1
ATOM 7684 C CA . ILE C 1 315 ? 39.851 -10.742 -25.745 1.00 53.42 315 ILE C CA 1
ATOM 7685 C C . ILE C 1 315 ? 38.840 -11.584 -24.978 1.00 56.31 315 ILE C C 1
ATOM 7686 O O . ILE C 1 315 ? 38.916 -11.700 -23.751 1.00 60.57 315 ILE C O 1
ATOM 7691 N N . ARG C 1 316 ? 37.920 -12.236 -25.701 1.00 61.03 316 ARG C N 1
ATOM 7692 C CA . ARG C 1 316 ? 36.895 -13.066 -25.064 1.00 63.28 316 ARG C CA 1
ATOM 7693 C C . ARG C 1 316 ? 37.493 -14.045 -24.056 1.00 57.82 316 ARG C C 1
ATOM 7694 O O . ARG C 1 316 ? 36.901 -14.296 -23.000 1.00 56.27 316 ARG C O 1
ATOM 7696 N N . ALA C 1 317 ? 38.669 -14.599 -24.357 1.00 55.98 317 ALA C N 1
ATOM 7697 C CA . ALA C 1 317 ? 39.304 -15.565 -23.468 1.00 54.72 317 ALA C CA 1
ATOM 7698 C C . ALA C 1 317 ? 39.881 -14.928 -22.210 1.00 57.52 317 ALA C C 1
ATOM 7699 O O . ALA C 1 317 ? 40.438 -15.650 -21.374 1.00 56.69 317 ALA C O 1
ATOM 7701 N N . VAL C 1 318 ? 39.776 -13.606 -22.060 1.00 56.71 318 VAL C N 1
ATOM 7702 C CA . VAL C 1 318 ? 40.231 -12.915 -20.857 1.00 48.35 318 VAL C CA 1
ATOM 7703 C C . VAL C 1 318 ? 39.198 -11.884 -20.417 1.00 49.46 318 VAL C C 1
ATOM 7704 O O . VAL C 1 318 ? 39.467 -11.080 -19.516 1.00 54.21 318 VAL C O 1
ATOM 7708 N N . THR C 1 319 ? 38.008 -11.888 -21.026 1.00 54.78 319 THR C N 1
ATOM 7709 C CA . THR C 1 319 ? 37.008 -10.928 -20.567 1.00 57.55 319 THR C CA 1
ATOM 7710 C C . THR C 1 319 ? 35.669 -11.591 -20.219 1.00 57.12 319 THR C C 1
ATOM 7711 O O . THR C 1 319 ? 35.233 -11.521 -19.067 1.00 53.09 319 THR C O 1
ATOM 7715 N N . ALA C 1 320 ? 35.004 -12.238 -21.178 1.00 53.80 320 ALA C N 1
ATOM 7716 C CA . ALA C 1 320 ? 33.653 -12.748 -20.971 1.00 49.09 320 ALA C CA 1
ATOM 7717 C C . ALA C 1 320 ? 33.631 -14.183 -20.470 1.00 55.68 320 ALA C C 1
ATOM 7718 O O . ALA C 1 320 ? 32.864 -14.499 -19.554 1.00 51.75 320 ALA C O 1
ATOM 7720 N N . THR C 1 321 ? 34.451 -15.063 -21.049 1.00 53.05 321 THR C N 1
ATOM 7721 C CA . THR C 1 321 ? 34.522 -16.433 -20.547 1.00 51.56 321 THR C CA 1
ATOM 7722 C C . THR C 1 321 ? 34.939 -16.492 -19.084 1.00 58.24 321 THR C C 1
ATOM 7723 O O . THR C 1 321 ? 34.252 -17.170 -18.300 1.00 63.75 321 THR C O 1
ATOM 7727 N N . PRO C 1 322 ? 36.015 -15.826 -18.640 1.00 55.95 322 PRO C N 1
ATOM 7728 C CA . PRO C 1 322 ? 36.326 -15.873 -17.200 1.00 51.43 322 PRO C CA 1
ATOM 7729 C C . PRO C 1 322 ? 35.249 -15.224 -16.352 1.00 55.48 322 PRO C C 1
ATOM 7730 O O . PRO C 1 322 ? 34.775 -15.838 -15.389 1.00 59.14 322 PRO C O 1
ATOM 7734 N N . ALA C 1 323 ? 34.817 -14.009 -16.709 1.00 53.20 323 ALA C N 1
ATOM 7735 C CA . ALA C 1 323 ? 33.761 -13.335 -15.960 1.00 58.75 323 ALA C CA 1
ATOM 7736 C C . ALA C 1 323 ? 32.506 -14.187 -15.823 1.00 58.95 323 ALA C C 1
ATOM 7737 O O . ALA C 1 323 ? 31.699 -13.944 -14.920 1.00 58.22 323 ALA C O 1
ATOM 7739 N N . ARG C 1 324 ? 32.320 -15.175 -16.699 1.00 62.03 324 ARG C N 1
ATOM 7740 C CA . ARG C 1 324 ? 31.227 -16.126 -16.538 1.00 59.71 324 ARG C CA 1
ATOM 7741 C C . ARG C 1 324 ? 31.571 -17.184 -15.496 1.00 64.30 324 ARG C C 1
ATOM 7742 O O . ARG C 1 324 ? 30.770 -17.468 -14.599 1.00 61.66 324 ARG C O 1
ATOM 7750 N N . LEU C 1 325 ? 32.768 -17.769 -15.596 1.00 63.75 325 LEU C N 1
ATOM 7751 C CA . LEU C 1 325 ? 33.155 -18.833 -14.676 1.00 57.29 325 LEU C CA 1
ATOM 7752 C C . LEU C 1 325 ? 33.273 -18.337 -13.242 1.00 58.24 325 LEU C C 1
ATOM 7753 O O . LEU C 1 325 ? 33.063 -19.111 -12.302 1.00 60.66 325 LEU C O 1
ATOM 7758 N N . MET C 1 326 ? 33.609 -17.065 -13.047 1.00 57.35 326 MET C N 1
ATOM 7759 C CA . MET C 1 326 ? 33.571 -16.498 -11.707 1.00 57.94 326 MET C CA 1
ATOM 7760 C C . MET C 1 326 ? 32.166 -16.061 -11.304 1.00 59.00 326 MET C C 1
ATOM 7761 O O . MET C 1 326 ? 32.013 -15.373 -10.288 1.00 61.49 326 MET C O 1
ATOM 7766 N N . LYS C 1 327 ? 31.151 -16.454 -12.079 1.00 58.44 327 LYS C N 1
ATOM 7767 C CA . LYS C 1 327 ? 29.749 -16.188 -11.756 1.00 59.21 327 LYS C CA 1
ATOM 7768 C C . LYS C 1 327 ? 29.490 -14.690 -11.628 1.00 53.05 327 LYS C C 1
ATOM 7769 O O . LYS C 1 327 ? 28.820 -14.231 -10.701 1.00 56.59 327 LYS C O 1
ATOM 7771 N N . MET C 1 328 ? 30.029 -13.921 -12.568 1.00 49.97 328 MET C N 1
ATOM 7772 C CA . MET C 1 328 ? 29.937 -12.467 -12.547 1.00 57.02 328 MET C CA 1
ATOM 7773 C C . MET C 1 328 ? 29.554 -11.926 -13.916 1.00 55.31 328 MET C C 1
ATOM 7774 O O . MET C 1 328 ? 30.068 -10.895 -14.359 1.00 55.78 328 MET C O 1
ATOM 7779 N N . GLN C 1 329 ? 28.645 -12.609 -14.611 1.00 51.87 329 GLN C N 1
ATOM 7780 C CA . GLN C 1 329 ? 28.225 -12.142 -15.926 1.00 61.63 329 GLN C CA 1
ATOM 7781 C C . GLN C 1 329 ? 27.513 -10.802 -15.801 1.00 65.07 329 GLN C C 1
ATOM 7782 O O . GLN C 1 329 ? 26.671 -10.609 -14.918 1.00 60.26 329 GLN C O 1
ATOM 7784 N N . GLY C 1 330 ? 27.874 -9.865 -16.679 1.00 59.41 330 GLY C N 1
ATOM 7785 C CA . GLY C 1 330 ? 27.298 -8.539 -16.677 1.00 59.17 330 GLY C CA 1
ATOM 7786 C C . GLY C 1 330 ? 27.904 -7.566 -15.690 1.00 71.79 330 GLY C C 1
ATOM 7787 O O . GLY C 1 330 ? 27.738 -6.352 -15.862 1.00 71.92 330 GLY C O 1
ATOM 7788 N N . GLN C 1 331 ? 28.599 -8.049 -14.659 1.00 67.54 331 GLN C N 1
ATOM 7789 C CA . GLN C 1 331 ? 29.214 -7.160 -13.681 1.00 67.15 331 GLN C CA 1
ATOM 7790 C C . GLN C 1 331 ? 30.618 -6.731 -14.087 1.00 64.58 331 GLN C C 1
ATOM 7791 O O . GLN C 1 331 ? 30.972 -5.558 -13.935 1.00 62.10 331 GLN C O 1
ATOM 7797 N N . ILE C 1 332 ? 31.427 -7.654 -14.597 1.00 60.12 332 ILE C N 1
ATOM 7798 C CA . ILE C 1 332 ? 32.753 -7.350 -15.109 1.00 60.80 332 ILE C CA 1
ATOM 7799 C C . ILE C 1 332 ? 32.985 -8.187 -16.361 1.00 62.39 332 ILE C C 1
ATOM 7800 O O . ILE C 1 332 ? 32.147 -9.003 -16.754 1.00 65.28 332 ILE C O 1
ATOM 7805 N N . GLY C 1 333 ? 34.142 -7.986 -16.985 1.00 64.02 333 GLY C N 1
ATOM 7806 C CA . GLY C 1 333 ? 34.399 -8.607 -18.267 1.00 59.89 333 GLY C CA 1
ATOM 7807 C C . GLY C 1 333 ? 33.620 -8.010 -19.414 1.00 61.93 333 GLY C C 1
ATOM 7808 O O . GLY C 1 333 ? 33.482 -8.650 -20.460 1.00 68.69 333 GLY C O 1
ATOM 7809 N N . THR C 1 334 ? 33.113 -6.792 -19.254 1.00 61.15 334 THR C N 1
ATOM 7810 C CA . THR C 1 334 ? 32.297 -6.165 -20.282 1.00 56.69 334 THR C CA 1
ATOM 7811 C C . THR C 1 334 ? 32.353 -4.658 -20.102 1.00 58.48 334 THR C C 1
ATOM 7812 O O . THR C 1 334 ? 32.771 -4.152 -19.057 1.00 69.14 334 THR C O 1
ATOM 7816 N N . LEU C 1 335 ? 31.925 -3.948 -21.144 1.00 62.38 335 LEU C N 1
ATOM 7817 C CA . LEU C 1 335 ? 31.805 -2.498 -21.104 1.00 60.83 335 LEU C CA 1
ATOM 7818 C C . LEU C 1 335 ? 30.360 -2.045 -21.253 1.00 58.59 335 LEU C C 1
ATOM 7819 O O . LEU C 1 335 ? 30.113 -0.858 -21.500 1.00 64.10 335 LEU C O 1
ATOM 7824 N N . ALA C 1 336 ? 29.402 -2.957 -21.104 1.00 57.88 336 ALA C N 1
ATOM 7825 C CA . ALA C 1 336 ? 27.993 -2.622 -21.218 1.00 57.67 336 ALA C CA 1
ATOM 7826 C C . ALA C 1 336 ? 27.551 -1.753 -20.041 1.00 69.65 336 ALA C C 1
ATOM 7827 O O . ALA C 1 336 ? 28.282 -1.551 -19.068 1.00 76.35 336 ALA C O 1
ATOM 7829 N N . ALA C 1 337 ? 26.324 -1.243 -20.139 1.00 67.54 337 ALA C N 1
ATOM 7830 C CA . ALA C 1 337 ? 25.786 -0.377 -19.099 1.00 63.95 337 ALA C CA 1
ATOM 7831 C C . ALA C 1 337 ? 25.674 -1.123 -17.774 1.00 67.42 337 ALA C C 1
ATOM 7832 O O . ALA C 1 337 ? 25.581 -2.353 -17.732 1.00 75.30 337 ALA C O 1
ATOM 7834 N N . ASN C 1 338 ? 25.712 -0.357 -16.680 1.00 72.84 338 ASN C N 1
ATOM 7835 C CA . ASN C 1 338 ? 25.537 -0.861 -15.319 1.00 66.44 338 ASN C CA 1
ATOM 7836 C C . ASN C 1 338 ? 26.638 -1.830 -14.896 1.00 70.09 338 ASN C C 1
ATOM 7837 O O . ASN C 1 338 ? 26.618 -2.340 -13.771 1.00 67.74 338 ASN C O 1
ATOM 7842 N N . ALA C 1 339 ? 27.601 -2.091 -15.775 1.00 68.45 339 ALA C N 1
ATOM 7843 C CA . ALA C 1 339 ? 28.725 -2.927 -15.393 1.00 66.99 339 ALA C CA 1
ATOM 7844 C C . ALA C 1 339 ? 29.665 -2.154 -14.474 1.00 62.48 339 ALA C C 1
ATOM 7845 O O . ALA C 1 339 ? 29.659 -0.921 -14.427 1.00 64.16 339 ALA C O 1
ATOM 7847 N N . ILE C 1 340 ? 30.472 -2.899 -13.719 1.00 59.06 340 ILE C N 1
ATOM 7848 C CA . ILE C 1 340 ? 31.485 -2.272 -12.882 1.00 59.12 340 ILE C CA 1
ATOM 7849 C C . ILE C 1 340 ? 32.510 -1.582 -13.774 1.00 57.64 340 ILE C C 1
ATOM 7850 O O . ILE C 1 340 ? 32.984 -2.153 -14.766 1.00 60.41 340 ILE C O 1
ATOM 7855 N N . ALA C 1 341 ? 32.845 -0.338 -13.435 1.00 57.30 341 ALA C N 1
ATOM 7856 C CA . ALA C 1 341 ? 33.696 0.488 -14.285 1.00 55.31 341 ALA C CA 1
ATOM 7857 C C . ALA C 1 341 ? 35.150 0.029 -14.285 1.00 53.67 341 ALA C C 1
ATOM 7858 O O . ALA C 1 341 ? 36.026 0.727 -13.765 1.00 55.20 341 ALA C O 1
ATOM 7860 N N . ASP C 1 342 ? 35.420 -1.136 -14.873 1.00 56.67 342 ASP C N 1
ATOM 7861 C CA . ASP C 1 342 ? 36.776 -1.651 -15.051 1.00 54.41 342 ASP C CA 1
ATOM 7862 C C . ASP C 1 342 ? 37.135 -1.506 -16.524 1.00 57.65 342 ASP C C 1
ATOM 7863 O O . ASP C 1 342 ? 36.603 -2.232 -17.370 1.00 57.19 342 ASP C O 1
ATOM 7868 N N . ILE C 1 343 ? 38.039 -0.579 -16.832 1.00 52.10 343 ILE C N 1
ATOM 7869 C CA . ILE C 1 343 ? 38.345 -0.221 -18.211 1.00 56.33 343 ILE C CA 1
ATOM 7870 C C . ILE C 1 343 ? 39.853 -0.242 -18.415 1.00 50.10 343 ILE C C 1
ATOM 7871 O O . ILE C 1 343 ? 40.604 0.304 -17.599 1.00 50.59 343 ILE C O 1
ATOM 7876 N N . SER C 1 344 ? 40.290 -0.874 -19.502 1.00 47.34 344 SER C N 1
ATOM 7877 C CA . SER C 1 344 ? 41.687 -0.885 -19.916 1.00 48.38 344 SER C CA 1
ATOM 7878 C C . SER C 1 344 ? 41.780 -0.278 -21.308 1.00 50.43 344 SER C C 1
ATOM 7879 O O . SER C 1 344 ? 41.179 -0.796 -22.256 1.00 50.42 344 SER C O 1
ATOM 7882 N N . ILE C 1 345 ? 42.523 0.818 -21.427 1.00 43.76 345 ILE C N 1
ATOM 7883 C CA . ILE C 1 345 ? 42.701 1.523 -22.691 1.00 47.41 345 ILE C CA 1
ATOM 7884 C C . ILE C 1 345 ? 44.067 1.146 -23.248 1.00 47.54 345 ILE C C 1
ATOM 7885 O O . ILE C 1 345 ? 45.093 1.357 -22.589 1.00 45.14 345 ILE C O 1
ATOM 7890 N N . VAL C 1 346 ? 44.087 0.583 -24.460 1.00 48.10 346 VAL C N 1
ATOM 7891 C CA . VAL C 1 346 ? 45.301 0.008 -25.023 1.00 49.60 346 VAL C CA 1
ATOM 7892 C C . VAL C 1 346 ? 45.516 0.489 -26.452 1.00 56.71 346 VAL C C 1
ATOM 7893 O O . VAL C 1 346 ? 44.605 0.983 -27.121 1.00 55.02 346 VAL C O 1
ATOM 7897 N N . LYS C 1 347 ? 46.756 0.332 -26.911 1.00 55.61 347 LYS C N 1
ATOM 7898 C CA . LYS C 1 347 ? 47.130 0.474 -28.309 1.00 52.65 347 LYS C CA 1
ATOM 7899 C C . LYS C 1 347 ? 47.794 -0.815 -28.769 1.00 54.63 347 LYS C C 1
ATOM 7900 O O . LYS C 1 347 ? 48.512 -1.460 -27.998 1.00 56.76 347 LYS C O 1
ATOM 7906 N N . LEU C 1 348 ? 47.548 -1.193 -30.019 1.00 58.52 348 LEU C N 1
ATOM 7907 C CA . LEU C 1 348 ? 48.265 -2.299 -30.644 1.00 52.35 348 LEU C CA 1
ATOM 7908 C C . LEU C 1 348 ? 49.473 -1.709 -31.359 1.00 52.11 348 LEU C C 1
ATOM 7909 O O . LEU C 1 348 ? 49.328 -1.027 -32.378 1.00 59.42 348 LEU C O 1
ATOM 7914 N N . ARG C 1 349 ? 50.658 -1.946 -30.809 1.00 51.54 349 ARG C N 1
ATOM 7915 C CA . ARG C 1 349 ? 51.888 -1.356 -31.314 1.00 57.73 349 ARG C CA 1
ATOM 7916 C C . ARG C 1 349 ? 52.654 -2.376 -32.140 1.00 53.92 349 ARG C C 1
ATOM 7917 O O . ARG C 1 349 ? 52.655 -3.568 -31.823 1.00 57.88 349 ARG C O 1
ATOM 7925 N N . LYS C 1 350 ? 53.316 -1.901 -33.189 1.00 54.55 350 LYS C N 1
ATOM 7926 C CA . LYS C 1 350 ? 54.094 -2.755 -34.077 1.00 62.60 350 LYS C CA 1
ATOM 7927 C C . LYS C 1 350 ? 55.560 -2.698 -33.663 1.00 53.79 350 LYS C C 1
ATOM 7928 O O . LYS C 1 350 ? 56.145 -1.611 -33.586 1.00 51.82 350 LYS C O 1
ATOM 7930 N N . ASP C 1 351 ? 56.141 -3.865 -33.391 1.00 55.48 351 ASP C N 1
ATOM 7931 C CA . ASP C 1 351 ? 57.546 -3.998 -33.026 1.00 54.54 351 ASP C CA 1
ATOM 7932 C C . ASP C 1 351 ? 57.887 -5.480 -32.958 1.00 53.84 351 ASP C C 1
ATOM 7933 O O . ASP C 1 351 ? 57.014 -6.316 -32.707 1.00 54.93 351 ASP C O 1
ATOM 7938 N N . LYS C 1 352 ? 59.161 -5.794 -33.184 1.00 53.44 352 LYS C N 1
ATOM 7939 C CA . LYS C 1 352 ? 59.620 -7.179 -33.181 1.00 57.38 352 LYS C CA 1
ATOM 7940 C C . LYS C 1 352 ? 59.751 -7.673 -31.743 1.00 63.38 352 LYS C C 1
ATOM 7941 O O . LYS C 1 352 ? 60.562 -7.149 -30.970 1.00 63.63 352 LYS C O 1
ATOM 7943 N N . ILE C 1 353 ? 58.962 -8.685 -31.390 1.00 59.18 353 ILE C N 1
ATOM 7944 C CA . ILE C 1 353 ? 58.884 -9.189 -30.023 1.00 67.49 353 ILE C CA 1
ATOM 7945 C C . ILE C 1 353 ? 58.922 -10.711 -30.057 1.00 69.27 353 ILE C C 1
ATOM 7946 O O . ILE C 1 353 ? 58.154 -11.341 -30.792 1.00 69.74 353 ILE C O 1
ATOM 7951 N N . THR C 1 354 ? 59.808 -11.301 -29.260 1.00 64.75 354 THR C N 1
ATOM 7952 C CA . THR C 1 354 ? 60.044 -12.738 -29.283 1.00 68.69 354 THR C CA 1
ATOM 7953 C C . THR C 1 354 ? 59.378 -13.407 -28.087 1.00 65.29 354 THR C C 1
ATOM 7954 O O . THR C 1 354 ? 59.548 -12.966 -26.944 1.00 60.15 354 THR C O 1
ATOM 7958 N N . PHE C 1 355 ? 58.630 -14.473 -28.357 1.00 60.01 355 PHE C N 1
ATOM 7959 C CA . PHE C 1 355 ? 57.973 -15.273 -27.335 1.00 59.80 355 PHE C CA 1
ATOM 7960 C C . PHE C 1 355 ? 58.690 -16.609 -27.195 1.00 65.25 355 PHE C C 1
ATOM 7961 O O . PHE C 1 355 ? 59.120 -17.198 -28.192 1.00 65.26 355 PHE C O 1
ATOM 7969 N N . GLU C 1 356 ? 58.814 -17.087 -25.958 1.00 68.71 356 GLU C N 1
ATOM 7970 C CA . GLU C 1 356 ? 59.514 -18.328 -25.662 1.00 64.66 356 GLU C CA 1
ATOM 7971 C C . GLU C 1 356 ? 58.572 -19.317 -24.986 1.00 70.15 356 GLU C C 1
ATOM 7972 O O . GLU C 1 356 ? 57.584 -18.931 -24.352 1.00 69.52 356 GLU C O 1
ATOM 7978 N N . ASP C 1 357 ? 58.889 -20.603 -25.127 1.00 70.11 357 ASP C N 1
ATOM 7979 C CA . ASP C 1 357 ? 58.110 -21.691 -24.546 1.00 65.06 357 ASP C CA 1
ATOM 7980 C C . ASP C 1 357 ? 58.969 -22.487 -23.564 1.00 71.45 357 ASP C C 1
ATOM 7981 O O . ASP C 1 357 ? 60.150 -22.195 -23.355 1.00 71.10 357 ASP C O 1
ATOM 7986 N N . THR C 1 358 ? 58.352 -23.509 -22.961 1.00 73.56 358 THR C N 1
ATOM 7987 C CA . THR C 1 358 ? 59.039 -24.311 -21.953 1.00 69.88 358 THR C CA 1
ATOM 7988 C C . THR C 1 358 ? 60.278 -24.996 -22.516 1.00 73.89 358 THR C C 1
ATOM 7989 O O . THR C 1 358 ? 61.264 -25.186 -21.793 1.00 73.45 358 THR C O 1
ATOM 7991 N N . ARG C 1 359 ? 60.253 -25.367 -23.796 1.00 75.59 359 ARG C N 1
ATOM 7992 C CA . ARG C 1 359 ? 61.359 -26.092 -24.406 1.00 79.72 359 ARG C CA 1
ATOM 7993 C C . ARG C 1 359 ? 62.470 -25.182 -24.914 1.00 78.57 359 ARG C C 1
ATOM 7994 O O . ARG C 1 359 ? 63.575 -25.668 -25.181 1.00 76.02 359 ARG C O 1
ATOM 7996 N N . GLY C 1 360 ? 62.211 -23.884 -25.053 1.00 68.63 360 GLY C N 1
ATOM 7997 C CA . GLY C 1 360 ? 63.196 -22.946 -25.552 1.00 62.49 360 GLY C CA 1
ATOM 7998 C C . GLY C 1 360 ? 62.950 -22.475 -26.967 1.00 72.46 360 GLY C C 1
ATOM 7999 O O . GLY C 1 360 ? 63.608 -21.521 -27.404 1.00 70.67 360 GLY C O 1
ATOM 8000 N N . LYS C 1 361 ? 62.039 -23.116 -27.699 1.00 73.28 361 LYS C N 1
ATOM 8001 C CA . LYS C 1 361 ? 61.688 -22.653 -29.034 1.00 62.02 361 LYS C CA 1
ATOM 8002 C C . LYS C 1 361 ? 61.198 -21.213 -28.970 1.00 67.67 361 LYS C C 1
ATOM 8003 O O . LYS C 1 361 ? 60.534 -20.809 -28.012 1.00 70.04 361 LYS C O 1
ATOM 8005 N N . THR C 1 362 ? 61.548 -20.432 -29.987 1.00 64.21 362 THR C N 1
ATOM 8006 C CA . THR C 1 362 ? 61.264 -19.006 -30.011 1.00 61.73 362 THR C CA 1
ATOM 8007 C C . THR C 1 362 ? 60.410 -18.661 -31.223 1.00 57.65 362 THR C C 1
ATOM 8008 O O . THR C 1 362 ? 60.502 -19.304 -32.272 1.00 68.92 362 THR C O 1
ATOM 8010 N N . LEU C 1 363 ? 59.570 -17.641 -31.064 1.00 56.25 363 LEU C N 1
ATOM 8011 C CA . LEU C 1 363 ? 58.740 -17.122 -32.145 1.00 62.60 363 LEU C CA 1
ATOM 8012 C C . LEU C 1 363 ? 58.881 -15.609 -32.170 1.00 65.26 363 LEU C C 1
ATOM 8013 O O . LEU C 1 363 ? 58.635 -14.946 -31.158 1.00 64.58 363 LEU C O 1
ATOM 8018 N N . GLU C 1 364 ? 59.277 -15.064 -33.318 1.00 64.08 364 GLU C N 1
ATOM 8019 C CA . GLU C 1 364 ? 59.362 -13.621 -33.496 1.00 58.53 364 GLU C CA 1
ATOM 8020 C C . GLU C 1 364 ? 58.012 -13.108 -33.981 1.00 57.79 364 GLU C C 1
ATOM 8021 O O . GLU C 1 364 ? 57.503 -13.567 -35.009 1.00 72.15 364 GLU C O 1
ATOM 8023 N N . GLY C 1 365 ? 57.430 -12.167 -33.237 1.00 57.07 365 GLY C N 1
ATOM 8024 C CA . GLY C 1 365 ? 56.141 -11.603 -33.559 1.00 54.60 365 GLY C CA 1
ATOM 8025 C C . GLY C 1 365 ? 56.256 -10.181 -34.089 1.00 57.98 365 GLY C C 1
ATOM 8026 O O . GLY C 1 365 ? 57.310 -9.549 -34.042 1.00 63.61 365 GLY C O 1
ATOM 8027 N N . ASP C 1 366 ? 55.130 -9.678 -34.596 1.00 58.42 366 ASP C N 1
ATOM 8028 C CA . ASP C 1 366 ? 55.106 -8.375 -35.251 1.00 65.13 366 ASP C CA 1
ATOM 8029 C C . ASP C 1 366 ? 54.548 -7.262 -34.374 1.00 59.35 366 ASP C C 1
ATOM 8030 O O . ASP C 1 366 ? 54.925 -6.100 -34.559 1.00 60.63 366 ASP C O 1
ATOM 8032 N N . CYS C 1 367 ? 53.671 -7.575 -33.425 1.00 54.78 367 CYS C N 1
ATOM 8033 C CA . CYS C 1 367 ? 53.020 -6.546 -32.630 1.00 55.74 367 CYS C CA 1
ATOM 8034 C C . CYS C 1 367 ? 52.865 -7.024 -31.195 1.00 59.65 367 CYS C C 1
ATOM 8035 O O . CYS C 1 367 ? 53.149 -8.179 -30.864 1.00 62.97 367 CYS C O 1
ATOM 8038 N N . TYR C 1 368 ? 52.402 -6.115 -30.339 1.00 57.50 368 TYR C N 1
ATOM 8039 C CA . TYR C 1 368 ? 52.140 -6.437 -28.943 1.00 56.53 368 TYR C CA 1
ATOM 8040 C C . TYR C 1 368 ? 51.124 -5.448 -28.391 1.00 52.09 368 TYR C C 1
ATOM 8041 O O . TYR C 1 368 ? 51.025 -4.312 -28.860 1.00 53.39 368 TYR C O 1
ATOM 8050 N N . LEU C 1 369 ? 50.370 -5.896 -27.390 1.00 54.93 369 LEU C N 1
ATOM 8051 C CA . LEU C 1 369 ? 49.366 -5.063 -26.744 1.00 54.43 369 LEU C CA 1
ATOM 8052 C C . LEU C 1 369 ? 50.004 -4.227 -25.641 1.00 58.17 369 LEU C C 1
ATOM 8053 O O . LEU C 1 369 ? 50.798 -4.731 -24.841 1.00 60.62 369 LEU C O 1
ATOM 8058 N N . ASP C 1 370 ? 49.649 -2.944 -25.601 1.00 56.96 370 ASP C N 1
ATOM 8059 C CA . ASP C 1 370 ? 50.275 -1.981 -24.702 1.00 54.65 370 ASP C CA 1
ATOM 8060 C C . ASP C 1 370 ? 49.192 -1.189 -23.984 1.00 54.89 370 ASP C C 1
ATOM 8061 O O . ASP C 1 370 ? 48.417 -0.473 -24.627 1.00 52.70 370 ASP C O 1
ATOM 8066 N N . ASN C 1 371 ? 49.144 -1.315 -22.658 1.00 58.80 371 ASN C N 1
ATOM 8067 C CA . ASN C 1 371 ? 48.164 -0.596 -21.852 1.00 48.92 371 ASN C CA 1
ATOM 8068 C C . ASN C 1 371 ? 48.659 0.814 -21.552 1.00 48.42 371 ASN C C 1
ATOM 8069 O O . ASN C 1 371 ? 49.820 1.009 -21.177 1.00 50.76 371 ASN C O 1
ATOM 8074 N N . CYS C 1 372 ? 47.778 1.799 -21.723 1.00 45.47 372 CYS C N 1
ATOM 8075 C CA . CYS C 1 372 ? 48.112 3.188 -21.453 1.00 47.01 372 CYS C CA 1
ATOM 8076 C C . CYS C 1 372 ? 47.298 3.798 -20.322 1.00 51.79 372 CYS C C 1
ATOM 8077 O O . CYS C 1 372 ? 47.668 4.870 -19.827 1.00 47.02 372 CYS C O 1
ATOM 8080 N N . ALA C 1 373 ? 46.211 3.156 -19.900 1.00 49.35 373 ALA C N 1
ATOM 8081 C CA . ALA C 1 373 ? 45.355 3.696 -18.857 1.00 44.82 373 ALA C CA 1
ATOM 8082 C C . ALA C 1 373 ? 44.546 2.563 -18.246 1.00 44.86 373 ALA C C 1
ATOM 8083 O O . ALA C 1 373 ? 44.252 1.565 -18.910 1.00 47.89 373 ALA C O 1
ATOM 8085 N N . THR C 1 374 ? 44.189 2.729 -16.973 1.00 46.16 374 THR C N 1
ATOM 8086 C CA . THR C 1 374 ? 43.386 1.744 -16.255 1.00 44.17 374 THR C CA 1
ATOM 8087 C C . THR C 1 374 ? 42.462 2.471 -15.293 1.00 40.37 374 THR C C 1
ATOM 8088 O O . THR C 1 374 ? 42.929 3.187 -14.402 1.00 41.68 374 THR C O 1
ATOM 8092 N N . ILE C 1 375 ? 41.158 2.297 -15.482 1.00 39.13 375 ILE C N 1
ATOM 8093 C CA . ILE C 1 375 ? 40.152 2.730 -14.521 1.00 43.59 375 ILE C CA 1
ATOM 8094 C C . ILE C 1 375 ? 39.648 1.494 -13.791 1.00 42.16 375 ILE C C 1
ATOM 8095 O O . ILE C 1 375 ? 39.271 0.500 -14.424 1.00 48.24 375 ILE C O 1
ATOM 8100 N N . CYS C 1 376 ? 39.663 1.541 -12.462 1.00 45.36 376 CYS C N 1
ATOM 8101 C CA . CYS C 1 376 ? 39.249 0.414 -11.639 1.00 48.65 376 CYS C CA 1
ATOM 8102 C C . CYS C 1 376 ? 38.253 0.896 -10.599 1.00 52.57 376 CYS C C 1
ATOM 8103 O O . CYS C 1 376 ? 38.540 1.833 -9.847 1.00 54.15 376 CYS C O 1
ATOM 8106 N N . ASN C 1 377 ? 37.086 0.253 -10.564 1.00 53.79 377 ASN C N 1
ATOM 8107 C CA . ASN C 1 377 ? 36.000 0.637 -9.664 1.00 56.91 377 ASN C CA 1
ATOM 8108 C C . ASN C 1 377 ? 35.668 2.120 -9.804 1.00 53.12 377 ASN C C 1
ATOM 8109 O O . ASN C 1 377 ? 35.355 2.806 -8.830 1.00 54.68 377 ASN C O 1
ATOM 8114 N N . GLY C 1 378 ? 35.745 2.621 -11.034 1.00 50.59 378 GLY C N 1
ATOM 8115 C CA . GLY C 1 378 ? 35.434 4.005 -11.316 1.00 53.35 378 GLY C CA 1
ATOM 8116 C C . GLY C 1 378 ? 36.542 4.994 -11.033 1.00 51.94 378 GLY C C 1
ATOM 8117 O O . GLY C 1 378 ? 36.345 6.196 -11.257 1.00 44.52 378 GLY C O 1
ATOM 8118 N N . GLN C 1 379 ? 37.696 4.538 -10.551 1.00 52.10 379 GLN C N 1
ATOM 8119 C CA . GLN C 1 379 ? 38.817 5.406 -10.221 1.00 50.16 379 GLN C CA 1
ATOM 8120 C C . GLN C 1 379 ? 39.940 5.229 -11.234 1.00 51.39 379 GLN C C 1
ATOM 8121 O O . GLN C 1 379 ? 40.245 4.107 -11.648 1.00 47.61 379 GLN C O 1
ATOM 8127 N N . ILE C 1 380 ? 40.562 6.342 -11.615 1.00 49.60 380 ILE C N 1
ATOM 8128 C CA . ILE C 1 380 ? 41.732 6.316 -12.487 1.00 47.93 380 ILE C CA 1
ATOM 8129 C C . ILE C 1 380 ? 42.930 5.869 -11.654 1.00 44.36 380 ILE C C 1
ATOM 8130 O O . ILE C 1 380 ? 43.446 6.632 -10.834 1.00 51.82 380 ILE C O 1
ATOM 8135 N N . VAL C 1 381 ? 43.373 4.625 -11.858 1.00 44.23 381 VAL C N 1
ATOM 8136 C CA . VAL C 1 381 ? 44.512 4.084 -11.119 1.00 46.14 381 VAL C CA 1
ATOM 8137 C C . VAL C 1 381 ? 45.787 4.043 -11.951 1.00 47.11 381 VAL C C 1
ATOM 8138 O O . VAL C 1 381 ? 46.868 3.786 -11.395 1.00 46.66 381 VAL C O 1
ATOM 8142 N N . TYR C 1 382 ? 45.699 4.288 -13.256 1.00 43.70 382 TYR C N 1
ATOM 8143 C CA . TYR C 1 382 ? 46.861 4.298 -14.135 1.00 42.66 382 TYR C CA 1
ATOM 8144 C C . TYR C 1 382 ? 46.501 5.133 -15.351 1.00 42.68 382 TYR C C 1
ATOM 8145 O O . TYR C 1 382 ? 45.462 4.896 -15.972 1.00 47.22 382 TYR C O 1
ATOM 8154 N N . ARG C 1 383 ? 47.339 6.118 -15.678 1.00 37.78 383 ARG C N 1
ATOM 8155 C CA . ARG C 1 383 ? 47.008 7.031 -16.770 1.00 41.51 383 ARG C CA 1
ATOM 8156 C C . ARG C 1 383 ? 48.299 7.689 -17.255 1.00 40.79 383 ARG C C 1
ATOM 8157 O O . ARG C 1 383 ? 48.807 8.606 -16.604 1.00 44.46 383 ARG C O 1
ATOM 8165 N N . ARG C 1 384 ? 48.811 7.217 -18.388 1.00 39.65 384 ARG C N 1
ATOM 8166 C CA . ARG C 1 384 ? 49.942 7.883 -19.012 1.00 41.42 384 ARG C CA 1
ATOM 8167 C C . ARG C 1 384 ? 49.561 9.307 -19.392 1.00 46.18 384 ARG C C 1
ATOM 8168 O O . ARG C 1 384 ? 48.414 9.596 -19.744 1.00 50.31 384 ARG C O 1
ATOM 8176 N N . LEU C 1 385 ? 50.540 10.208 -19.304 1.00 41.53 385 LEU C N 1
ATOM 8177 C CA . LEU C 1 385 ? 50.274 11.611 -19.593 1.00 45.69 385 LEU C CA 1
ATOM 8178 C C . LEU C 1 385 ? 49.933 11.816 -21.066 1.00 51.22 385 LEU C C 1
ATOM 8179 O O . LEU C 1 385 ? 49.011 12.571 -21.395 1.00 54.19 385 LEU C O 1
ATOM 8184 N N . ARG C 1 386 ? 50.660 11.151 -21.965 1.00 49.58 386 ARG C N 1
ATOM 8185 C CA . ARG C 1 386 ? 50.313 11.089 -23.382 1.00 54.87 386 ARG C CA 1
ATOM 8186 C C . ARG C 1 386 ? 50.254 9.623 -23.782 1.00 60.69 386 ARG C C 1
ATOM 8187 O O . ARG C 1 386 ? 51.240 8.897 -23.622 1.00 65.38 386 ARG C O 1
ATOM 8195 N N . PHE C 1 387 ? 49.108 9.191 -24.298 1.00 62.71 387 PHE C N 1
ATOM 8196 C CA . PHE C 1 387 ? 48.882 7.771 -24.555 1.00 58.88 387 PHE C CA 1
ATOM 8197 C C . PHE C 1 387 ? 49.814 7.224 -25.627 1.00 66.73 387 PHE C C 1
ATOM 8198 O O . PHE C 1 387 ? 49.816 7.684 -26.768 1.00 75.03 387 PHE C O 1
ATOM 8207 N N . LEU D 1 3 ? 31.022 -36.252 18.415 1.00 59.46 3 LEU D N 1
ATOM 8208 C CA . LEU D 1 3 ? 30.775 -35.070 19.236 1.00 69.59 3 LEU D CA 1
ATOM 8209 C C . LEU D 1 3 ? 32.073 -34.405 19.682 1.00 72.32 3 LEU D C 1
ATOM 8210 O O . LEU D 1 3 ? 33.023 -35.075 20.088 1.00 70.09 3 LEU D O 1
ATOM 8215 N N . ASP D 1 4 ? 32.100 -33.075 19.609 1.00 71.34 4 ASP D N 1
ATOM 8216 C CA . ASP D 1 4 ? 33.281 -32.305 19.978 1.00 71.75 4 ASP D CA 1
ATOM 8217 C C . ASP D 1 4 ? 33.216 -31.826 21.424 1.00 71.26 4 ASP D C 1
ATOM 8218 O O . ASP D 1 4 ? 34.188 -31.969 22.173 1.00 73.57 4 ASP D O 1
ATOM 8223 N N . ILE D 1 5 ? 32.084 -31.256 21.827 1.00 68.74 5 ILE D N 1
ATOM 8224 C CA . ILE D 1 5 ? 31.873 -30.797 23.194 1.00 71.75 5 ILE D CA 1
ATOM 8225 C C . ILE D 1 5 ? 30.461 -31.181 23.616 1.00 71.98 5 ILE D C 1
ATOM 8226 O O . ILE D 1 5 ? 29.512 -31.060 22.833 1.00 68.08 5 ILE D O 1
ATOM 8231 N N . VAL D 1 6 ? 30.326 -31.667 24.848 1.00 72.20 6 VAL D N 1
ATOM 8232 C CA . VAL D 1 6 ? 29.029 -31.832 25.490 1.00 68.49 6 VAL D CA 1
ATOM 8233 C C . VAL D 1 6 ? 29.105 -31.222 26.884 1.00 67.37 6 VAL D C 1
ATOM 8234 O O . VAL D 1 6 ? 30.095 -31.402 27.602 1.00 68.73 6 VAL D O 1
ATOM 8238 N N . ILE D 1 7 ? 28.071 -30.470 27.250 1.00 64.48 7 ILE D N 1
ATOM 8239 C CA . ILE D 1 7 ? 28.007 -29.769 28.528 1.00 61.75 7 ILE D CA 1
ATOM 8240 C C . ILE D 1 7 ? 26.970 -30.480 29.385 1.00 70.55 7 ILE D C 1
ATOM 8241 O O . ILE D 1 7 ? 25.762 -30.343 29.157 1.00 68.38 7 ILE D O 1
ATOM 8246 N N . LYS D 1 8 ? 27.436 -31.230 30.377 1.00 75.05 8 LYS D N 1
ATOM 8247 C CA . LYS D 1 8 ? 26.555 -32.035 31.207 1.00 72.96 8 LYS D CA 1
ATOM 8248 C C . LYS D 1 8 ? 26.128 -31.273 32.457 1.00 72.77 8 LYS D C 1
ATOM 8249 O O . LYS D 1 8 ? 26.804 -30.343 32.905 1.00 72.15 8 LYS D O 1
ATOM 8251 N N . ASN D 1 9 ? 24.971 -31.668 32.996 1.00 74.60 9 ASN D N 1
ATOM 8252 C CA . ASN D 1 9 ? 24.488 -31.280 34.321 1.00 74.28 9 ASN D CA 1
ATOM 8253 C C . ASN D 1 9 ? 24.070 -29.819 34.414 1.00 68.02 9 ASN D C 1
ATOM 8254 O O . ASN D 1 9 ? 23.990 -29.272 35.517 1.00 66.65 9 ASN D O 1
ATOM 8259 N N . GLY D 1 10 ? 23.791 -29.166 33.287 1.00 70.54 10 GLY D N 1
ATOM 8260 C CA . GLY D 1 10 ? 23.337 -27.792 33.302 1.00 68.84 10 GLY D CA 1
ATOM 8261 C C . GLY D 1 10 ? 21.825 -27.686 33.233 1.00 69.13 10 GLY D C 1
ATOM 8262 O O . GLY D 1 10 ? 21.095 -28.675 33.251 1.00 72.49 10 GLY D O 1
ATOM 8263 N N . GLN D 1 11 ? 21.353 -26.443 33.151 1.00 72.08 11 GLN D N 1
ATOM 8264 C CA . GLN D 1 11 ? 19.927 -26.154 33.024 1.00 78.09 11 GLN D CA 1
ATOM 8265 C C . GLN D 1 11 ? 19.722 -25.107 31.938 1.00 74.55 11 GLN D C 1
ATOM 8266 O O . GLN D 1 11 ? 20.028 -23.928 32.142 1.00 72.42 11 GLN D O 1
ATOM 8272 N N . ILE D 1 12 ? 19.202 -25.537 30.787 1.00 73.68 12 ILE D N 1
ATOM 8273 C CA . ILE D 1 12 ? 18.782 -24.576 29.783 1.00 71.13 12 ILE D CA 1
ATOM 8274 C C . ILE D 1 12 ? 17.615 -23.758 30.336 1.00 76.05 12 ILE D C 1
ATOM 8275 O O . ILE D 1 12 ? 16.949 -24.142 31.305 1.00 74.93 12 ILE D O 1
ATOM 8277 N N . ALA D 1 13 ? 17.376 -22.606 29.715 1.00 78.53 13 ALA D N 1
ATOM 8278 C CA . ALA D 1 13 ? 16.273 -21.727 30.092 1.00 77.40 13 ALA D CA 1
ATOM 8279 C C . ALA D 1 13 ? 15.362 -21.553 28.883 1.00 85.44 13 ALA D C 1
ATOM 8280 O O . ALA D 1 13 ? 15.738 -20.893 27.907 1.00 83.57 13 ALA D O 1
ATOM 8282 N N . ASP D 1 14 ? 14.170 -22.148 28.946 1.00 82.39 14 ASP D N 1
ATOM 8283 C CA . ASP D 1 14 ? 13.193 -22.062 27.863 1.00 79.86 14 ASP D CA 1
ATOM 8284 C C . ASP D 1 14 ? 12.514 -20.699 27.941 1.00 87.14 14 ASP D C 1
ATOM 8285 O O . ASP D 1 14 ? 11.710 -20.448 28.846 1.00 82.67 14 ASP D O 1
ATOM 8290 N N . ILE D 1 15 ? 12.836 -19.817 26.992 1.00 84.79 15 ILE D N 1
ATOM 8291 C CA . ILE D 1 15 ? 12.270 -18.474 26.997 1.00 84.70 15 ILE D CA 1
ATOM 8292 C C . ILE D 1 15 ? 10.793 -18.476 26.623 1.00 85.39 15 ILE D C 1
ATOM 8293 O O . ILE D 1 15 ? 10.065 -17.547 26.991 1.00 86.71 15 ILE D O 1
ATOM 8295 N N . GLU D 1 16 ? 10.327 -19.496 25.901 1.00 85.57 16 GLU D N 1
ATOM 8296 C CA . GLU D 1 16 ? 8.923 -19.553 25.505 1.00 82.46 16 GLU D CA 1
ATOM 8297 C C . GLU D 1 16 ? 8.046 -20.063 26.644 1.00 86.25 16 GLU D C 1
ATOM 8298 O O . GLU D 1 16 ? 7.146 -19.359 27.116 1.00 84.49 16 GLU D O 1
ATOM 8300 N N . ASN D 1 17 ? 8.299 -21.291 27.101 1.00 89.36 17 ASN D N 1
ATOM 8301 C CA . ASN D 1 17 ? 7.486 -21.905 28.144 1.00 86.94 17 ASN D CA 1
ATOM 8302 C C . ASN D 1 17 ? 7.745 -21.316 29.524 1.00 86.17 17 ASN D C 1
ATOM 8303 O O . ASN D 1 17 ? 6.989 -21.618 30.454 1.00 85.78 17 ASN D O 1
ATOM 8308 N N . ARG D 1 18 ? 8.782 -20.489 29.673 1.00 87.33 18 ARG D N 1
ATOM 8309 C CA . ARG D 1 18 ? 9.109 -19.842 30.944 1.00 84.01 18 ARG D CA 1
ATOM 8310 C C . ARG D 1 18 ? 9.356 -20.876 32.041 1.00 83.52 18 ARG D C 1
ATOM 8311 O O . ARG D 1 18 ? 8.900 -20.731 33.177 1.00 87.64 18 ARG D O 1
ATOM 8319 N N . THR D 1 19 ? 10.089 -21.932 31.689 1.00 83.66 19 THR D N 1
ATOM 8320 C CA . THR D 1 19 ? 10.513 -22.969 32.617 1.00 81.85 19 THR D CA 1
ATOM 8321 C C . THR D 1 19 ? 12.019 -23.158 32.503 1.00 78.43 19 THR D C 1
ATOM 8322 O O . THR D 1 19 ? 12.664 -22.662 31.575 1.00 74.51 19 THR D O 1
ATOM 8326 N N . TYR D 1 20 ? 12.579 -23.890 33.460 1.00 83.43 20 TYR D N 1
ATOM 8327 C CA . TYR D 1 20 ? 13.967 -24.326 33.411 1.00 81.43 20 TYR D CA 1
ATOM 8328 C C . TYR D 1 20 ? 13.993 -25.839 33.252 1.00 74.55 20 TYR D C 1
ATOM 8329 O O . TYR D 1 20 ? 13.301 -26.555 33.983 1.00 80.85 20 TYR D O 1
ATOM 8338 N N . ILE D 1 21 ? 14.781 -26.319 32.297 1.00 68.28 21 ILE D N 1
ATOM 8339 C CA . ILE D 1 21 ? 14.881 -27.742 32.002 1.00 74.05 21 ILE D CA 1
ATOM 8340 C C . ILE D 1 21 ? 16.325 -28.166 32.215 1.00 82.31 21 ILE D C 1
ATOM 8341 O O . ILE D 1 21 ? 17.242 -27.586 31.619 1.00 86.86 21 ILE D O 1
ATOM 8343 N N . ASN D 1 22 ? 16.529 -29.164 33.070 1.00 77.69 22 ASN D N 1
ATOM 8344 C CA . ASN D 1 22 ? 17.843 -29.778 33.199 1.00 81.53 22 ASN D CA 1
ATOM 8345 C C . ASN D 1 22 ? 18.104 -30.647 31.974 1.00 86.06 22 ASN D C 1
ATOM 8346 O O . ASN D 1 22 ? 17.399 -31.635 31.744 1.00 83.99 22 ASN D O 1
ATOM 8348 N N . ALA D 1 23 ? 19.100 -30.268 31.176 1.00 83.60 23 ALA D N 1
ATOM 8349 C CA . ALA D 1 23 ? 19.400 -30.978 29.940 1.00 79.11 23 ALA D CA 1
ATOM 8350 C C . ALA D 1 23 ? 20.861 -30.751 29.578 1.00 81.80 23 ALA D C 1
ATOM 8351 O O . ALA D 1 23 ? 21.550 -29.919 30.174 1.00 79.73 23 ALA D O 1
ATOM 8353 N N . ASP D 1 24 ? 21.324 -31.505 28.583 1.00 83.06 24 ASP D N 1
ATOM 8354 C CA . ASP D 1 24 ? 22.688 -31.421 28.086 1.00 75.12 24 ASP D CA 1
ATOM 8355 C C . ASP D 1 24 ? 22.717 -30.751 26.717 1.00 70.20 24 ASP D C 1
ATOM 8356 O O . ASP D 1 24 ? 21.733 -30.759 25.972 1.00 78.16 24 ASP D O 1
ATOM 8361 N N . ILE D 1 25 ? 23.869 -30.160 26.402 1.00 62.44 25 ILE D N 1
ATOM 8362 C CA . ILE D 1 25 ? 24.117 -29.483 25.134 1.00 62.54 25 ILE D CA 1
ATOM 8363 C C . ILE D 1 25 ? 25.249 -30.210 24.418 1.00 67.77 25 ILE D C 1
ATOM 8364 O O . ILE D 1 25 ? 26.265 -30.541 25.035 1.00 67.52 25 ILE D O 1
ATOM 8369 N N . GLY D 1 26 ? 25.082 -30.449 23.125 1.00 72.45 26 GLY D N 1
ATOM 8370 C CA . GLY D 1 26 ? 26.118 -31.075 22.311 1.00 67.00 26 GLY D CA 1
ATOM 8371 C C . GLY D 1 26 ? 26.591 -30.136 21.219 1.00 68.16 26 GLY D C 1
ATOM 8372 O O . GLY D 1 26 ? 25.780 -29.480 20.565 1.00 78.08 26 GLY D O 1
ATOM 8373 N N . ILE D 1 27 ? 27.907 -30.074 21.028 1.00 68.98 27 ILE D N 1
ATOM 8374 C CA . ILE D 1 27 ? 28.517 -29.235 20.002 1.00 72.59 27 ILE D CA 1
ATOM 8375 C C . ILE D 1 27 ? 29.399 -30.109 19.123 1.00 65.90 27 ILE D C 1
ATOM 8376 O O . ILE D 1 27 ? 30.259 -30.839 19.629 1.00 72.72 27 ILE D O 1
ATOM 8378 N N . LYS D 1 28 ? 29.171 -30.049 17.815 1.00 65.44 28 LYS D N 1
ATOM 8379 C CA . LYS D 1 28 ? 30.022 -30.702 16.829 1.00 62.62 28 LYS D CA 1
ATOM 8380 C C . LYS D 1 28 ? 30.502 -29.648 15.845 1.00 60.06 28 LYS D C 1
ATOM 8381 O O . LYS D 1 28 ? 29.686 -28.945 15.238 1.00 59.76 28 LYS D O 1
ATOM 8383 N N . GLY D 1 29 ? 31.814 -29.537 15.696 1.00 58.52 29 GLY D N 1
ATOM 8384 C CA . GLY D 1 29 ? 32.362 -28.464 14.888 1.00 57.38 29 GLY D CA 1
ATOM 8385 C C . GLY D 1 29 ? 31.998 -27.124 15.493 1.00 61.78 29 GLY D C 1
ATOM 8386 O O . GLY D 1 29 ? 32.370 -26.807 16.628 1.00 67.52 29 GLY D O 1
ATOM 8387 N N . ASN D 1 30 ? 31.237 -26.325 14.744 1.00 62.52 30 ASN D N 1
ATOM 8388 C CA . ASN D 1 30 ? 30.828 -24.999 15.190 1.00 64.15 30 ASN D CA 1
ATOM 8389 C C . ASN D 1 30 ? 29.316 -24.887 15.353 1.00 66.00 30 ASN D C 1
ATOM 8390 O O . ASN D 1 30 ? 28.783 -23.773 15.392 1.00 65.51 30 ASN D O 1
ATOM 8395 N N . ARG D 1 31 ? 28.613 -26.012 15.459 1.00 64.19 31 ARG D N 1
ATOM 8396 C CA . ARG D 1 31 ? 27.159 -26.017 15.537 1.00 66.81 31 ARG D CA 1
ATOM 8397 C C . ARG D 1 31 ? 26.691 -26.772 16.774 1.00 63.69 31 ARG D C 1
ATOM 8398 O O . ARG D 1 31 ? 27.297 -27.772 17.173 1.00 61.94 31 ARG D O 1
ATOM 8406 N N . ILE D 1 32 ? 25.613 -26.283 17.379 1.00 60.62 32 ILE D N 1
ATOM 8407 C CA . ILE D 1 32 ? 24.968 -26.984 18.483 1.00 65.34 32 ILE D CA 1
ATOM 8408 C C . ILE D 1 32 ? 24.089 -28.081 17.897 1.00 72.99 32 ILE D C 1
ATOM 8409 O O . ILE D 1 32 ? 23.143 -27.802 17.153 1.00 74.06 32 ILE D O 1
ATOM 8411 N N . VAL D 1 33 ? 24.407 -29.332 18.218 1.00 70.01 33 VAL D N 1
ATOM 8412 C CA . VAL D 1 33 ? 23.697 -30.476 17.671 1.00 64.96 33 VAL D CA 1
ATOM 8413 C C . VAL D 1 33 ? 22.620 -30.915 18.651 1.00 67.70 33 VAL D C 1
ATOM 8414 O O . VAL D 1 33 ? 22.627 -30.563 19.834 1.00 72.53 33 VAL D O 1
ATOM 8418 N N . ASP D 1 34 ? 21.681 -31.711 18.148 1.00 67.25 34 ASP D N 1
ATOM 8419 C CA . ASP D 1 34 ? 20.563 -32.207 18.943 1.00 71.38 34 ASP D CA 1
ATOM 8420 C C . ASP D 1 34 ? 20.928 -33.582 19.492 1.00 78.80 34 ASP D C 1
ATOM 8421 O O . ASP D 1 34 ? 21.010 -34.557 18.737 1.00 80.09 34 ASP D O 1
ATOM 8426 N N . ILE D 1 35 ? 21.147 -33.661 20.804 1.00 75.39 35 ILE D N 1
ATOM 8427 C CA . ILE D 1 35 ? 21.453 -34.928 21.459 1.00 79.61 35 ILE D CA 1
ATOM 8428 C C . ILE D 1 35 ? 20.326 -35.267 22.424 1.00 85.80 35 ILE D C 1
ATOM 8429 O O . ILE D 1 35 ? 20.562 -35.840 23.494 1.00 89.10 35 ILE D O 1
ATOM 8434 N N . SER D 1 36 ? 19.091 -34.919 22.050 1.00 88.50 36 SER D N 1
ATOM 8435 C CA . SER D 1 36 ? 17.959 -35.091 22.955 1.00 90.17 36 SER D CA 1
ATOM 8436 C C . SER D 1 36 ? 17.561 -36.550 23.130 1.00 90.52 36 SER D C 1
ATOM 8437 O O . SER D 1 36 ? 16.831 -36.869 24.075 1.00 90.28 36 SER D O 1
ATOM 8440 N N . HIS D 1 37 ? 18.008 -37.436 22.245 1.00 85.31 37 HIS D N 1
ATOM 8441 C CA . HIS D 1 37 ? 17.743 -38.866 22.352 1.00 87.68 37 HIS D CA 1
ATOM 8442 C C . HIS D 1 37 ? 19.051 -39.648 22.331 1.00 95.25 37 HIS D C 1
ATOM 8443 O O . HIS D 1 37 ? 19.142 -40.725 21.733 1.00 97.68 37 HIS D O 1
ATOM 8450 N N . HIS D 1 38 ? 20.077 -39.113 22.992 1.00 93.11 38 HIS D N 1
ATOM 8451 C CA . HIS D 1 38 ? 21.434 -39.661 22.949 1.00 83.54 38 HIS D CA 1
ATOM 8452 C C . HIS D 1 38 ? 21.934 -39.765 21.510 1.00 86.57 38 HIS D C 1
ATOM 8453 O O . HIS D 1 38 ? 21.822 -38.814 20.733 1.00 79.96 38 HIS D O 1
ATOM 8455 N N . ALA D 1 43 ? 31.908 -37.469 24.532 1.00 71.41 43 ALA D N 1
ATOM 8456 C CA . ALA D 1 43 ? 32.459 -36.531 23.559 1.00 73.78 43 ALA D CA 1
ATOM 8457 C C . ALA D 1 43 ? 33.953 -36.299 23.780 1.00 70.62 43 ALA D C 1
ATOM 8458 O O . ALA D 1 43 ? 34.553 -36.868 24.693 1.00 74.87 43 ALA D O 1
ATOM 8460 N N . GLU D 1 44 ? 34.547 -35.455 22.932 1.00 75.98 44 GLU D N 1
ATOM 8461 C CA . GLU D 1 44 ? 35.979 -35.189 23.029 1.00 74.68 44 GLU D CA 1
ATOM 8462 C C . GLU D 1 44 ? 36.309 -34.304 24.223 1.00 73.42 44 GLU D C 1
ATOM 8463 O O . GLU D 1 44 ? 37.412 -34.396 24.775 1.00 74.11 44 GLU D O 1
ATOM 8469 N N . THR D 1 45 ? 35.378 -33.443 24.629 1.00 74.24 45 THR D N 1
ATOM 8470 C CA . THR D 1 45 ? 35.521 -32.643 25.837 1.00 67.36 45 THR D CA 1
ATOM 8471 C C . THR D 1 45 ? 34.170 -32.574 26.529 1.00 67.36 45 THR D C 1
ATOM 8472 O O . THR D 1 45 ? 33.152 -32.309 25.883 1.00 72.08 45 THR D O 1
ATOM 8476 N N . VAL D 1 46 ? 34.165 -32.819 27.836 1.00 67.50 46 VAL D N 1
ATOM 8477 C CA . VAL D 1 46 ? 32.958 -32.761 28.648 1.00 65.72 46 VAL D CA 1
ATOM 8478 C C . VAL D 1 46 ? 33.128 -31.636 29.657 1.00 66.79 46 VAL D C 1
ATOM 8479 O O . VAL D 1 46 ? 34.109 -31.618 30.410 1.00 61.83 46 VAL D O 1
ATOM 8483 N N . ILE D 1 47 ? 32.183 -30.704 29.670 1.00 70.05 47 ILE D N 1
ATOM 8484 C CA . ILE D 1 47 ? 32.191 -29.594 30.614 1.00 66.71 47 ILE D CA 1
ATOM 8485 C C . ILE D 1 47 ? 31.154 -29.877 31.690 1.00 70.31 47 ILE D C 1
ATOM 8486 O O . ILE D 1 47 ? 29.963 -30.034 31.392 1.00 71.12 47 ILE D O 1
ATOM 8491 N N . ASP D 1 48 ? 31.607 -29.946 32.938 1.00 67.74 48 ASP D N 1
ATOM 8492 C CA . ASP D 1 48 ? 30.715 -30.137 34.074 1.00 65.32 48 ASP D CA 1
ATOM 8493 C C . ASP D 1 48 ? 30.092 -28.792 34.428 1.00 68.40 48 ASP D C 1
ATOM 8494 O O . ASP D 1 48 ? 30.770 -27.905 34.957 1.00 73.89 48 ASP D O 1
ATOM 8499 N N . ALA D 1 49 ? 28.805 -28.630 34.126 1.00 67.07 49 ALA D N 1
ATOM 8500 C CA . ALA D 1 49 ? 28.080 -27.389 34.393 1.00 69.14 49 ALA D CA 1
ATOM 8501 C C . ALA D 1 49 ? 27.180 -27.507 35.614 1.00 67.65 49 ALA D C 1
ATOM 8502 O O . ALA D 1 49 ? 26.053 -27.006 35.614 1.00 67.30 49 ALA D O 1
ATOM 8504 N N . SER D 1 50 ? 27.661 -28.157 36.671 1.00 66.67 50 SER D N 1
ATOM 8505 C CA . SER D 1 50 ? 26.830 -28.432 37.837 1.00 75.01 50 SER D CA 1
ATOM 8506 C C . SER D 1 50 ? 26.380 -27.136 38.502 1.00 77.09 50 SER D C 1
ATOM 8507 O O . SER D 1 50 ? 27.208 -26.317 38.916 1.00 78.48 50 SER D O 1
ATOM 8510 N N . GLY D 1 51 ? 25.064 -26.954 38.606 1.00 68.26 51 GLY D N 1
ATOM 8511 C CA . GLY D 1 51 ? 24.518 -25.772 39.241 1.00 61.78 51 GLY D CA 1
ATOM 8512 C C . GLY D 1 51 ? 24.578 -24.518 38.404 1.00 63.74 51 GLY D C 1
ATOM 8513 O O . GLY D 1 51 ? 24.531 -23.415 38.956 1.00 59.69 51 GLY D O 1
ATOM 8514 N N . CYS D 1 52 ? 24.674 -24.654 37.084 1.00 68.27 52 CYS D N 1
ATOM 8515 C CA . CYS D 1 52 ? 24.806 -23.526 36.177 1.00 61.11 52 CYS D CA 1
ATOM 8516 C C . CYS D 1 52 ? 23.609 -23.465 35.239 1.00 67.67 52 CYS D C 1
ATOM 8517 O O . CYS D 1 52 ? 22.971 -24.483 34.953 1.00 73.99 52 CYS D O 1
ATOM 8520 N N . ILE D 1 53 ? 23.310 -22.259 34.761 1.00 68.00 53 ILE D N 1
ATOM 8521 C CA . ILE D 1 53 ? 22.322 -22.047 33.710 1.00 69.54 53 ILE D CA 1
ATOM 8522 C C . ILE D 1 53 ? 23.054 -21.986 32.378 1.00 65.63 53 ILE D C 1
ATOM 8523 O O . ILE D 1 53 ? 23.983 -21.186 32.209 1.00 62.30 53 ILE D O 1
ATOM 8528 N N . ILE D 1 54 ? 22.647 -22.834 31.437 1.00 69.35 54 ILE D N 1
ATOM 8529 C CA . ILE D 1 54 ? 23.282 -22.904 30.125 1.00 66.12 54 ILE D CA 1
ATOM 8530 C C . ILE D 1 54 ? 22.535 -21.936 29.214 1.00 62.51 54 ILE D C 1
ATOM 8531 O O . ILE D 1 54 ? 21.442 -22.234 28.730 1.00 64.96 54 ILE D O 1
ATOM 8536 N N . LEU D 1 55 ? 23.117 -20.776 28.992 1.00 62.87 55 LEU D N 1
ATOM 8537 C CA . LEU D 1 55 ? 22.554 -19.811 28.066 1.00 61.15 55 LEU D CA 1
ATOM 8538 C C . LEU D 1 55 ? 23.285 -19.869 26.736 1.00 61.38 55 LEU D C 1
ATOM 8539 O O . LEU D 1 55 ? 24.412 -20.367 26.653 1.00 61.13 55 LEU D O 1
ATOM 8544 N N . PRO D 1 56 ? 22.670 -19.385 25.661 1.00 62.93 56 PRO D N 1
ATOM 8545 C CA . PRO D 1 56 ? 23.433 -19.133 24.436 1.00 57.31 56 PRO D CA 1
ATOM 8546 C C . PRO D 1 56 ? 24.437 -18.016 24.671 1.00 54.84 56 PRO D C 1
ATOM 8547 O O . PRO D 1 56 ? 24.436 -17.345 25.705 1.00 65.81 56 PRO D O 1
ATOM 8551 N N . GLY D 1 57 ? 25.319 -17.829 23.697 1.00 52.76 57 GLY D N 1
ATOM 8552 C CA . GLY D 1 57 ? 26.188 -16.673 23.734 1.00 43.18 57 GLY D CA 1
ATOM 8553 C C . GLY D 1 57 ? 25.358 -15.408 23.802 1.00 48.49 57 GLY D C 1
ATOM 8554 O O . GLY D 1 57 ? 24.417 -15.239 23.021 1.00 57.85 57 GLY D O 1
ATOM 8555 N N . LEU D 1 58 ? 25.670 -14.527 24.746 1.00 53.43 58 LEU D N 1
ATOM 8556 C CA . LEU D 1 58 ? 24.887 -13.314 24.910 1.00 54.03 58 LEU D CA 1
ATOM 8557 C C . LEU D 1 58 ? 25.125 -12.360 23.742 1.00 50.47 58 LEU D C 1
ATOM 8558 O O . LEU D 1 58 ? 26.152 -12.413 23.058 1.00 49.74 58 LEU D O 1
ATOM 8563 N N . ILE D 1 59 ? 24.154 -11.479 23.514 1.00 48.83 59 ILE D N 1
ATOM 8564 C CA . ILE D 1 59 ? 24.193 -10.536 22.403 1.00 49.84 59 ILE D CA 1
ATOM 8565 C C . ILE D 1 59 ? 24.015 -9.127 22.950 1.00 50.63 59 ILE D C 1
ATOM 8566 O O . ILE D 1 59 ? 22.970 -8.809 23.533 1.00 50.65 59 ILE D O 1
ATOM 8571 N N . ASP D 1 60 ? 25.027 -8.288 22.754 1.00 48.69 60 ASP D N 1
ATOM 8572 C CA . ASP D 1 60 ? 25.000 -6.885 23.145 1.00 48.06 60 ASP D CA 1
ATOM 8573 C C . ASP D 1 60 ? 24.687 -6.051 21.907 1.00 53.47 60 ASP D C 1
ATOM 8574 O O . ASP D 1 60 ? 25.434 -6.092 20.925 1.00 53.06 60 ASP D O 1
ATOM 8579 N N . PHE D 1 61 ? 23.593 -5.292 21.957 1.00 59.98 61 PHE D N 1
ATOM 8580 C CA . PHE D 1 61 ? 23.027 -4.694 20.752 1.00 55.49 61 PHE D CA 1
ATOM 8581 C C . PHE D 1 61 ? 23.481 -3.263 20.491 1.00 56.18 61 PHE D C 1
ATOM 8582 O O . PHE D 1 61 ? 23.495 -2.837 19.330 1.00 55.57 61 PHE D O 1
ATOM 8590 N N . HIS D 1 62 ? 23.827 -2.501 21.524 1.00 48.29 62 HIS D N 1
ATOM 8591 C CA . HIS D 1 62 ? 24.445 -1.191 21.343 1.00 43.66 62 HIS D CA 1
ATOM 8592 C C . HIS D 1 62 ? 25.784 -1.247 22.069 1.00 49.68 62 HIS D C 1
ATOM 8593 O O . HIS D 1 62 ? 25.875 -0.958 23.264 1.00 53.47 62 HIS D O 1
ATOM 8600 N N . GLY D 1 63 ? 26.820 -1.634 21.336 1.00 43.02 63 GLY D N 1
ATOM 8601 C CA . GLY D 1 63 ? 28.181 -1.503 21.802 1.00 37.32 63 GLY D CA 1
ATOM 8602 C C . GLY D 1 63 ? 28.959 -0.666 20.812 1.00 46.34 63 GLY D C 1
ATOM 8603 O O . GLY D 1 63 ? 28.525 -0.497 19.669 1.00 54.15 63 GLY D O 1
ATOM 8604 N N . HIS D 1 64 ? 30.094 -0.121 21.228 1.00 38.51 64 HIS D N 1
ATOM 8605 C CA . HIS D 1 64 ? 30.949 0.659 20.342 1.00 42.33 64 HIS D CA 1
ATOM 8606 C C . HIS D 1 64 ? 32.292 -0.067 20.273 1.00 39.14 64 HIS D C 1
ATOM 8607 O O . HIS D 1 64 ? 33.062 -0.045 21.237 1.00 38.17 64 HIS D O 1
ATOM 8614 N N . VAL D 1 65 ? 32.558 -0.737 19.144 1.00 49.34 65 VAL D N 1
ATOM 8615 C CA . VAL D 1 65 ? 33.654 -1.704 19.051 1.00 44.12 65 VAL D CA 1
ATOM 8616 C C . VAL D 1 65 ? 34.563 -1.472 17.847 1.00 42.98 65 VAL D C 1
ATOM 8617 O O . VAL D 1 65 ? 35.283 -2.384 17.423 1.00 40.75 65 VAL D O 1
ATOM 8621 N N . PHE D 1 66 ? 34.540 -0.267 17.280 1.00 40.52 66 PHE D N 1
ATOM 8622 C CA . PHE D 1 66 ? 35.482 0.090 16.218 1.00 38.96 66 PHE D CA 1
ATOM 8623 C C . PHE D 1 66 ? 36.788 0.567 16.855 1.00 43.72 66 PHE D C 1
ATOM 8624 O O . PHE D 1 66 ? 37.141 1.748 16.839 1.00 44.28 66 PHE D O 1
ATOM 8632 N N . HIS D 1 67 ? 37.515 -0.390 17.423 1.00 42.65 67 HIS D N 1
ATOM 8633 C CA . HIS D 1 67 ? 38.776 -0.071 18.072 1.00 45.45 67 HIS D CA 1
ATOM 8634 C C . HIS D 1 67 ? 39.848 0.190 17.025 1.00 45.74 67 HIS D C 1
ATOM 8635 O O . HIS D 1 67 ? 39.896 -0.471 15.983 1.00 50.08 67 HIS D O 1
ATOM 8642 N N . GLY D 1 68 ? 40.704 1.169 17.305 1.00 48.84 68 GLY D N 1
ATOM 8643 C CA . GLY D 1 68 ? 41.733 1.569 16.368 1.00 38.99 68 GLY D CA 1
ATOM 8644 C C . GLY D 1 68 ? 41.332 2.803 15.593 1.00 37.53 68 GLY D C 1
ATOM 8645 O O . GLY D 1 68 ? 42.148 3.702 15.370 1.00 42.66 68 GLY D O 1
ATOM 8646 N N . GLY D 1 69 ? 40.066 2.861 15.189 1.00 38.63 69 GLY D N 1
ATOM 8647 C CA . GLY D 1 69 ? 39.560 3.976 14.416 1.00 41.99 69 GLY D CA 1
ATOM 8648 C C . GLY D 1 69 ? 38.751 4.962 15.232 1.00 46.08 69 GLY D C 1
ATOM 8649 O O . GLY D 1 69 ? 38.400 6.040 14.744 1.00 53.06 69 GLY D O 1
ATOM 8650 N N . THR D 1 70 ? 38.431 4.602 16.471 1.00 45.84 70 THR D N 1
ATOM 8651 C CA . THR D 1 70 ? 37.767 5.505 17.401 1.00 49.57 70 THR D CA 1
ATOM 8652 C C . THR D 1 70 ? 38.537 5.504 18.716 1.00 46.99 70 THR D C 1
ATOM 8653 O O . THR D 1 70 ? 39.509 4.764 18.893 1.00 47.83 70 THR D O 1
ATOM 8657 N N . ALA D 1 71 ? 38.101 6.352 19.645 1.00 48.71 71 ALA D N 1
ATOM 8658 C CA . ALA D 1 71 ? 38.691 6.397 20.976 1.00 44.71 71 ALA D CA 1
ATOM 8659 C C . ALA D 1 71 ? 37.824 5.732 22.028 1.00 43.45 71 ALA D C 1
ATOM 8660 O O . ALA D 1 71 ? 38.347 5.270 23.046 1.00 52.40 71 ALA D O 1
ATOM 8662 N N . ILE D 1 72 ? 36.509 5.657 21.793 1.00 43.26 72 ILE D N 1
ATOM 8663 C CA . ILE D 1 72 ? 35.577 5.117 22.774 1.00 35.11 72 ILE D CA 1
ATOM 8664 C C . ILE D 1 72 ? 35.396 3.611 22.659 1.00 38.43 72 ILE D C 1
ATOM 8665 O O . ILE D 1 72 ? 34.704 3.017 23.494 1.00 45.52 72 ILE D O 1
ATOM 8670 N N . SER D 1 73 ? 35.997 2.967 21.667 1.00 40.44 73 SER D N 1
ATOM 8671 C CA . SER D 1 73 ? 35.676 1.575 21.398 1.00 42.76 73 SER D CA 1
ATOM 8672 C C . SER D 1 73 ? 36.614 0.620 22.122 1.00 44.09 73 SER D C 1
ATOM 8673 O O . SER D 1 73 ? 37.774 0.937 22.398 1.00 47.72 73 SER D O 1
ATOM 8676 N N . VAL D 1 74 ? 36.090 -0.565 22.423 1.00 40.30 74 VAL D N 1
ATOM 8677 C CA . VAL D 1 74 ? 36.870 -1.655 22.983 1.00 44.00 74 VAL D CA 1
ATOM 8678 C C . VAL D 1 74 ? 36.925 -2.781 21.963 1.00 46.27 74 VAL D C 1
ATOM 8679 O O . VAL D 1 74 ? 36.110 -2.865 21.039 1.00 44.75 74 VAL D O 1
ATOM 8683 N N . ASN D 1 75 ? 37.905 -3.656 22.139 1.00 45.97 75 ASN D N 1
ATOM 8684 C CA . ASN D 1 75 ? 37.995 -4.876 21.354 1.00 37.15 75 ASN D CA 1
ATOM 8685 C C . ASN D 1 75 ? 37.077 -5.915 21.980 1.00 43.69 75 ASN D C 1
ATOM 8686 O O . ASN D 1 75 ? 37.386 -6.441 23.057 1.00 49.26 75 ASN D O 1
ATOM 8691 N N . PRO D 1 76 ? 35.950 -6.242 21.344 1.00 44.94 76 PRO D N 1
ATOM 8692 C CA . PRO D 1 76 ? 35.041 -7.228 21.950 1.00 48.21 76 PRO D CA 1
ATOM 8693 C C . PRO D 1 76 ? 35.668 -8.602 22.105 1.00 53.88 76 PRO D C 1
ATOM 8694 O O . PRO D 1 76 ? 35.273 -9.356 23.003 1.00 48.97 76 PRO D O 1
ATOM 8698 N N . ASP D 1 77 ? 36.647 -8.946 21.262 1.00 54.50 77 ASP D N 1
ATOM 8699 C CA . ASP D 1 77 ? 37.312 -10.239 21.385 1.00 53.23 77 ASP D CA 1
ATOM 8700 C C . ASP D 1 77 ? 38.033 -10.377 22.718 1.00 48.35 77 ASP D C 1
ATOM 8701 O O . ASP D 1 77 ? 38.223 -11.495 23.209 1.00 56.80 77 ASP D O 1
ATOM 8706 N N . ILE D 1 78 ? 38.433 -9.262 23.318 1.00 51.43 78 ILE D N 1
ATOM 8707 C CA . ILE D 1 78 ? 39.237 -9.300 24.534 1.00 54.86 78 ILE D CA 1
ATOM 8708 C C . ILE D 1 78 ? 38.374 -9.171 25.782 1.00 47.60 78 ILE D C 1
ATOM 8709 O O . ILE D 1 78 ? 38.503 -9.962 26.720 1.00 47.32 78 ILE D O 1
ATOM 8714 N N . VAL D 1 79 ? 37.473 -8.189 25.818 1.00 46.06 79 VAL D N 1
ATOM 8715 C CA . VAL D 1 79 ? 36.746 -7.879 27.045 1.00 48.20 79 VAL D CA 1
ATOM 8716 C C . VAL D 1 79 ? 35.336 -8.465 27.099 1.00 47.62 79 VAL D C 1
ATOM 8717 O O . VAL D 1 79 ? 34.746 -8.519 28.189 1.00 51.94 79 VAL D O 1
ATOM 8721 N N . CYS D 1 80 ? 34.781 -8.907 25.974 1.00 49.72 80 CYS D N 1
ATOM 8722 C CA . CYS D 1 80 ? 33.390 -9.346 25.942 1.00 50.29 80 CYS D CA 1
ATOM 8723 C C . CYS D 1 80 ? 33.232 -10.858 25.958 1.00 52.22 80 CYS D C 1
ATOM 8724 O O . CYS D 1 80 ? 32.282 -11.367 26.560 1.00 54.07 80 CYS D O 1
ATOM 8727 N N . LEU D 1 81 ? 34.128 -11.587 25.295 1.00 53.18 81 LEU D N 1
ATOM 8728 C CA . LEU D 1 81 ? 34.045 -13.044 25.305 1.00 48.26 81 LEU D CA 1
ATOM 8729 C C . LEU D 1 81 ? 34.122 -13.658 26.701 1.00 55.06 81 LEU D C 1
ATOM 8730 O O . LEU D 1 81 ? 33.331 -14.577 26.978 1.00 55.60 81 LEU D O 1
ATOM 8735 N N . PRO D 1 82 ? 35.014 -13.234 27.609 1.00 58.67 82 PRO D N 1
ATOM 8736 C CA . PRO D 1 82 ? 35.066 -13.889 28.929 1.00 47.29 82 PRO D CA 1
ATOM 8737 C C . PRO D 1 82 ? 33.867 -13.598 29.819 1.00 50.39 82 PRO D C 1
ATOM 8738 O O . PRO D 1 82 ? 33.696 -14.291 30.830 1.00 54.59 82 PRO D O 1
ATOM 8742 N N . ASN D 1 83 ? 33.037 -12.608 29.489 1.00 48.36 83 ASN D N 1
ATOM 8743 C CA . ASN D 1 83 ? 31.845 -12.311 30.272 1.00 49.12 83 ASN D CA 1
ATOM 8744 C C . ASN D 1 83 ? 30.563 -12.738 29.564 1.00 50.94 83 ASN D C 1
ATOM 8745 O O . ASN D 1 83 ? 29.483 -12.233 29.887 1.00 54.73 83 ASN D O 1
ATOM 8750 N N . GLY D 1 84 ? 30.660 -13.650 28.597 1.00 50.18 84 GLY D N 1
ATOM 8751 C CA . GLY D 1 84 ? 29.497 -14.297 28.028 1.00 49.69 84 GLY D CA 1
ATOM 8752 C C . GLY D 1 84 ? 28.996 -13.763 26.702 1.00 51.79 84 GLY D C 1
ATOM 8753 O O . GLY D 1 84 ? 28.060 -14.347 26.143 1.00 53.73 84 GLY D O 1
ATOM 8754 N N . VAL D 1 85 ? 29.576 -12.687 26.174 1.00 51.97 85 VAL D N 1
ATOM 8755 C CA . VAL D 1 85 ? 29.104 -12.088 24.928 1.00 57.79 85 VAL D CA 1
ATOM 8756 C C . VAL D 1 85 ? 29.859 -12.697 23.752 1.00 50.12 85 VAL D C 1
ATOM 8757 O O . VAL D 1 85 ? 31.096 -12.712 23.737 1.00 48.87 85 VAL D O 1
ATOM 8761 N N . THR D 1 86 ? 29.115 -13.193 22.758 1.00 48.17 86 THR D N 1
ATOM 8762 C CA . THR D 1 86 ? 29.708 -13.728 21.538 1.00 53.11 86 THR D CA 1
ATOM 8763 C C . THR D 1 86 ? 29.260 -13.019 20.267 1.00 49.74 86 THR D C 1
ATOM 8764 O O . THR D 1 86 ? 29.811 -13.303 19.197 1.00 50.94 86 THR D O 1
ATOM 8768 N N . SER D 1 87 ? 28.287 -12.116 20.343 1.00 50.17 87 SER D N 1
ATOM 8769 C CA . SER D 1 87 ? 27.825 -11.388 19.171 1.00 48.64 87 SER D CA 1
ATOM 8770 C C . SER D 1 87 ? 27.402 -9.991 19.596 1.00 51.18 87 SER D C 1
ATOM 8771 O O . SER D 1 87 ? 26.784 -9.817 20.650 1.00 56.82 87 SER D O 1
ATOM 8774 N N . MET D 1 88 ? 27.739 -9.002 18.772 1.00 49.48 88 MET D N 1
ATOM 8775 C CA . MET D 1 88 ? 27.495 -7.607 19.101 1.00 49.32 88 MET D CA 1
ATOM 8776 C C . MET D 1 88 ? 27.068 -6.853 17.850 1.00 52.58 88 MET D C 1
ATOM 8777 O O . MET D 1 88 ? 27.317 -7.285 16.723 1.00 54.67 88 MET D O 1
ATOM 8782 N N . VAL D 1 89 ? 26.413 -5.715 18.068 1.00 51.25 89 VAL D N 1
ATOM 8783 C CA . VAL D 1 89 ? 26.103 -4.758 17.014 1.00 49.05 89 VAL D CA 1
ATOM 8784 C C . VAL D 1 89 ? 26.746 -3.430 17.382 1.00 49.19 89 VAL D C 1
ATOM 8785 O O . VAL D 1 89 ? 26.525 -2.911 18.481 1.00 45.99 89 VAL D O 1
ATOM 8789 N N . ASP D 1 90 ? 27.538 -2.886 16.466 1.00 55.47 90 ASP D N 1
ATOM 8790 C CA . ASP D 1 90 ? 28.162 -1.587 16.672 1.00 51.87 90 ASP D CA 1
ATOM 8791 C C . ASP D 1 90 ? 27.161 -0.489 16.326 1.00 52.90 90 ASP D C 1
ATOM 8792 O O . ASP D 1 90 ? 26.622 -0.462 15.214 1.00 51.88 90 ASP D O 1
ATOM 8797 N N . ALA D 1 91 ? 26.911 0.414 17.274 1.00 50.82 91 ALA D N 1
ATOM 8798 C CA . ALA D 1 91 ? 25.867 1.429 17.114 1.00 49.70 91 ALA D CA 1
ATOM 8799 C C . ALA D 1 91 ? 26.461 2.723 16.552 1.00 55.95 91 ALA D C 1
ATOM 8800 O O . ALA D 1 91 ? 26.553 3.756 17.219 1.00 50.63 91 ALA D O 1
ATOM 8802 N N . GLY D 1 92 ? 26.862 2.646 15.286 1.00 51.08 92 GLY D N 1
ATOM 8803 C CA . GLY D 1 92 ? 27.253 3.837 14.557 1.00 45.07 92 GLY D CA 1
ATOM 8804 C C . GLY D 1 92 ? 28.568 4.458 14.966 1.00 49.81 92 GLY D C 1
ATOM 8805 O O . GLY D 1 92 ? 28.704 5.685 14.912 1.00 49.43 92 GLY D O 1
ATOM 8806 N N . SER D 1 93 ? 29.546 3.651 15.382 1.00 50.53 93 SER D N 1
ATOM 8807 C CA . SER D 1 93 ? 30.880 4.199 15.603 1.00 48.36 93 SER D CA 1
ATOM 8808 C C . SER D 1 93 ? 31.512 4.637 14.291 1.00 46.29 93 SER D C 1
ATOM 8809 O O . SER D 1 93 ? 32.294 5.594 14.265 1.00 49.41 93 SER D O 1
ATOM 8812 N N . SER D 1 94 ? 31.179 3.960 13.200 1.00 47.12 94 SER D N 1
ATOM 8813 C CA . SER D 1 94 ? 31.765 4.228 11.899 1.00 48.27 94 SER D CA 1
ATOM 8814 C C . SER D 1 94 ? 30.771 4.939 10.990 1.00 48.02 94 SER D C 1
ATOM 8815 O O . SER D 1 94 ? 29.552 4.840 11.155 1.00 44.26 94 SER D O 1
ATOM 8818 N N . GLY D 1 95 ? 31.318 5.679 10.030 1.00 51.91 95 GLY D N 1
ATOM 8819 C CA . GLY D 1 95 ? 30.532 6.299 8.984 1.00 46.33 95 GLY D CA 1
ATOM 8820 C C . GLY D 1 95 ? 30.977 5.800 7.628 1.00 45.06 95 GLY D C 1
ATOM 8821 O O . GLY D 1 95 ? 31.791 4.873 7.550 1.00 42.03 95 GLY D O 1
ATOM 8822 N N . TRP D 1 96 ? 30.466 6.406 6.551 1.00 53.17 96 TRP D N 1
ATOM 8823 C CA . TRP D 1 96 ? 30.823 5.949 5.211 1.00 41.28 96 TRP D CA 1
ATOM 8824 C C . TRP D 1 96 ? 32.311 6.103 4.924 1.00 44.39 96 TRP D C 1
ATOM 8825 O O . TRP D 1 96 ? 32.842 5.384 4.072 1.00 46.34 96 TRP D O 1
ATOM 8836 N N . VAL D 1 97 ? 32.999 7.011 5.620 1.00 41.83 97 VAL D N 1
ATOM 8837 C CA . VAL D 1 97 ? 34.417 7.224 5.350 1.00 39.03 97 VAL D CA 1
ATOM 8838 C C . VAL D 1 97 ? 35.236 6.033 5.829 1.00 46.07 97 VAL D C 1
ATOM 8839 O O . VAL D 1 97 ? 36.134 5.554 5.124 1.00 50.78 97 VAL D O 1
ATOM 8843 N N . ASN D 1 98 ? 34.933 5.527 7.026 1.00 46.20 98 ASN D N 1
ATOM 8844 C CA . ASN D 1 98 ? 35.786 4.550 7.690 1.00 42.09 98 ASN D CA 1
ATOM 8845 C C . ASN D 1 98 ? 35.116 3.197 7.904 1.00 37.76 98 ASN D C 1
ATOM 8846 O O . ASN D 1 98 ? 35.676 2.357 8.616 1.00 38.82 98 ASN D O 1
ATOM 8851 N N . TYR D 1 99 ? 33.945 2.956 7.309 1.00 37.87 99 TYR D N 1
ATOM 8852 C CA . TYR D 1 99 ? 33.259 1.688 7.545 1.00 36.44 99 TYR D CA 1
ATOM 8853 C C . TYR D 1 99 ? 34.081 0.503 7.049 1.00 41.45 99 TYR D C 1
ATOM 8854 O O . TYR D 1 99 ? 34.237 -0.496 7.759 1.00 48.45 99 TYR D O 1
ATOM 8863 N N . SER D 1 100 ? 34.583 0.577 5.814 1.00 49.86 100 SER D N 1
ATOM 8864 C CA . SER D 1 100 ? 35.266 -0.576 5.232 1.00 49.59 100 SER D CA 1
ATOM 8865 C C . SER D 1 100 ? 36.516 -0.943 6.024 1.00 47.71 100 SER D C 1
ATOM 8866 O O . SER D 1 100 ? 36.845 -2.127 6.167 1.00 45.48 100 SER D O 1
ATOM 8869 N N . LEU D 1 101 ? 37.223 0.058 6.549 1.00 43.69 101 LEU D N 1
ATOM 8870 C CA . LEU D 1 101 ? 38.346 -0.225 7.434 1.00 40.66 101 LEU D CA 1
ATOM 8871 C C . LEU D 1 101 ? 37.866 -0.862 8.735 1.00 44.58 101 LEU D C 1
ATOM 8872 O O . LEU D 1 101 ? 38.495 -1.797 9.244 1.00 44.16 101 LEU D O 1
ATOM 8877 N N . PHE D 1 102 ? 36.749 -0.373 9.280 1.00 38.87 102 PHE D N 1
ATOM 8878 C CA . PHE D 1 102 ? 36.109 -1.040 10.409 1.00 39.56 102 PHE D CA 1
ATOM 8879 C C . PHE D 1 102 ? 35.788 -2.491 10.077 1.00 43.41 102 PHE D C 1
ATOM 8880 O O . PHE D 1 102 ? 35.992 -3.389 10.902 1.00 47.51 102 PHE D O 1
ATOM 8888 N N . ARG D 1 103 ? 35.299 -2.742 8.865 1.00 44.33 103 ARG D N 1
ATOM 8889 C CA . ARG D 1 103 ? 34.921 -4.099 8.490 1.00 48.59 103 ARG D CA 1
ATOM 8890 C C . ARG D 1 103 ? 36.151 -4.977 8.278 1.00 50.59 103 ARG D C 1
ATOM 8891 O O . ARG D 1 103 ? 36.227 -6.094 8.804 1.00 45.32 103 ARG D O 1
ATOM 8899 N N . ASN D 1 104 ? 37.132 -4.482 7.519 1.00 51.35 104 ASN D N 1
ATOM 8900 C CA . ASN D 1 104 ? 38.279 -5.305 7.149 1.00 47.39 104 ASN D CA 1
ATOM 8901 C C . ASN D 1 104 ? 39.251 -5.517 8.300 1.00 43.49 104 ASN D C 1
ATOM 8902 O O . ASN D 1 104 ? 39.911 -6.560 8.355 1.00 46.55 104 ASN D O 1
ATOM 8907 N N . SER D 1 105 ? 39.369 -4.553 9.215 1.00 46.79 105 SER D N 1
ATOM 8908 C CA . SER D 1 105 ? 40.370 -4.635 10.271 1.00 42.53 105 SER D CA 1
ATOM 8909 C C . SER D 1 105 ? 39.814 -5.099 11.610 1.00 39.95 105 SER D C 1
ATOM 8910 O O . SER D 1 105 ? 40.599 -5.515 12.469 1.00 42.58 105 SER D O 1
ATOM 8913 N N . VAL D 1 106 ? 38.498 -5.037 11.815 1.00 42.99 106 VAL D N 1
ATOM 8914 C CA . VAL D 1 106 ? 37.907 -5.484 13.073 1.00 43.95 106 VAL D CA 1
ATOM 8915 C C . VAL D 1 106 ? 36.899 -6.598 12.822 1.00 43.78 106 VAL D C 1
ATOM 8916 O O . VAL D 1 106 ? 37.077 -7.720 13.304 1.00 48.25 106 VAL D O 1
ATOM 8920 N N . ILE D 1 107 ? 35.840 -6.295 12.066 1.00 40.73 107 ILE D N 1
ATOM 8921 C CA . ILE D 1 107 ? 34.721 -7.227 11.917 1.00 41.23 107 ILE D CA 1
ATOM 8922 C C . ILE D 1 107 ? 35.190 -8.544 11.307 1.00 44.49 107 ILE D C 1
ATOM 8923 O O . ILE D 1 107 ? 34.989 -9.622 11.879 1.00 47.05 107 ILE D O 1
ATOM 8928 N N . HIS D 1 108 ? 35.813 -8.474 10.130 1.00 46.56 108 HIS D N 1
ATOM 8929 C CA . HIS D 1 108 ? 36.242 -9.694 9.447 1.00 45.67 108 HIS D CA 1
ATOM 8930 C C . HIS D 1 108 ? 37.182 -10.554 10.288 1.00 47.87 108 HIS D C 1
ATOM 8931 O O . HIS D 1 108 ? 36.923 -11.764 10.412 1.00 55.47 108 HIS D O 1
ATOM 8938 N N . PRO D 1 109 ? 38.256 -10.030 10.893 1.00 45.19 109 PRO D N 1
ATOM 8939 C CA . PRO D 1 109 ? 39.159 -10.913 11.649 1.00 45.51 109 PRO D CA 1
ATOM 8940 C C . PRO D 1 109 ? 38.691 -11.250 13.058 1.00 48.10 109 PRO D C 1
ATOM 8941 O O . PRO D 1 109 ? 39.272 -12.156 13.672 1.00 51.53 109 PRO D O 1
ATOM 8945 N N . ALA D 1 110 ? 37.669 -10.575 13.584 1.00 51.30 110 ALA D N 1
ATOM 8946 C CA . ALA D 1 110 ? 37.211 -10.827 14.946 1.00 45.85 110 ALA D CA 1
ATOM 8947 C C . ALA D 1 110 ? 36.530 -12.185 15.064 1.00 48.22 110 ALA D C 1
ATOM 8948 O O . ALA D 1 110 ? 35.955 -12.704 14.104 1.00 56.92 110 ALA D O 1
ATOM 8950 N N . MET D 1 111 ? 36.596 -12.760 16.268 1.00 53.19 111 MET D N 1
ATOM 8951 C CA . MET D 1 111 ? 35.832 -13.969 16.554 1.00 48.97 111 MET D CA 1
ATOM 8952 C C . MET D 1 111 ? 34.389 -13.643 16.930 1.00 52.76 111 MET D C 1
ATOM 8953 O O . MET D 1 111 ? 33.464 -14.353 16.519 1.00 55.77 111 MET D O 1
ATOM 8958 N N . VAL D 1 112 ? 34.179 -12.581 17.712 1.00 49.65 112 VAL D N 1
ATOM 8959 C CA . VAL D 1 112 ? 32.824 -12.125 17.994 1.00 49.92 112 VAL D CA 1
ATOM 8960 C C . VAL D 1 112 ? 32.165 -11.686 16.693 1.00 50.15 112 VAL D C 1
ATOM 8961 O O . VAL D 1 112 ? 32.773 -10.989 15.871 1.00 56.89 112 VAL D O 1
ATOM 8965 N N . LYS D 1 113 ? 30.920 -12.114 16.489 1.00 52.25 113 LYS D N 1
ATOM 8966 C CA . LYS D 1 113 ? 30.172 -11.755 15.287 1.00 46.73 113 LYS D CA 1
ATOM 8967 C C . LYS D 1 113 ? 29.586 -10.362 15.467 1.00 50.17 113 LYS D C 1
ATOM 8968 O O . LYS D 1 113 ? 28.708 -10.152 16.311 1.00 47.88 113 LYS D O 1
ATOM 8974 N N . ILE D 1 114 ? 30.059 -9.411 14.667 1.00 52.05 114 ILE D N 1
ATOM 8975 C CA . ILE D 1 114 ? 29.690 -8.007 14.797 1.00 50.99 114 ILE D CA 1
ATOM 8976 C C . ILE D 1 114 ? 28.888 -7.585 13.574 1.00 52.60 114 ILE D C 1
ATOM 8977 O O . ILE D 1 114 ? 29.402 -7.593 12.449 1.00 57.31 114 ILE D O 1
ATOM 8982 N N . LYS D 1 115 ? 27.626 -7.227 13.795 1.00 51.95 115 LYS D N 1
ATOM 8983 C CA . LYS D 1 115 ? 26.868 -6.449 12.831 1.00 51.91 115 LYS D CA 1
ATOM 8984 C C . LYS D 1 115 ? 27.056 -4.971 13.162 1.00 53.42 115 LYS D C 1
ATOM 8985 O O . LYS D 1 115 ? 27.757 -4.612 14.113 1.00 52.64 115 LYS D O 1
ATOM 8991 N N . SER D 1 116 ? 26.430 -4.090 12.385 1.00 48.49 116 SER D N 1
ATOM 8992 C CA . SER D 1 116 ? 26.624 -2.670 12.631 1.00 50.09 116 SER D CA 1
ATOM 8993 C C . SER D 1 116 ? 25.442 -1.865 12.117 1.00 48.28 116 SER D C 1
ATOM 8994 O O . SER D 1 116 ? 24.607 -2.353 11.351 1.00 45.95 116 SER D O 1
ATOM 8997 N N . TYR D 1 117 ? 25.373 -0.626 12.595 1.00 44.78 117 TYR D N 1
ATOM 8998 C CA . TYR D 1 117 ? 24.581 0.439 11.998 1.00 48.13 117 TYR D CA 1
ATOM 8999 C C . TYR D 1 117 ? 25.553 1.498 11.499 1.00 51.08 117 TYR D C 1
ATOM 9000 O O . TYR D 1 117 ? 26.477 1.879 12.224 1.00 53.12 117 TYR D O 1
ATOM 9009 N N . LEU D 1 118 ? 25.369 1.954 10.263 1.00 50.42 118 LEU D N 1
ATOM 9010 C CA . LEU D 1 118 ? 26.230 3.000 9.726 1.00 53.66 118 LEU D CA 1
ATOM 9011 C C . LEU D 1 118 ? 25.786 4.352 10.269 1.00 47.93 118 LEU D C 1
ATOM 9012 O O . LEU D 1 118 ? 24.602 4.693 10.212 1.00 46.54 118 LEU D O 1
ATOM 9014 N N . ASN D 1 119 ? 26.727 5.114 10.817 1.00 42.53 119 ASN D N 1
ATOM 9015 C CA . ASN D 1 119 ? 26.391 6.453 11.277 1.00 46.67 119 ASN D CA 1
ATOM 9016 C C . ASN D 1 119 ? 26.210 7.373 10.079 1.00 48.85 119 ASN D C 1
ATOM 9017 O O . ASN D 1 119 ? 26.942 7.281 9.088 1.00 53.28 119 ASN D O 1
ATOM 9022 N N . VAL D 1 120 ? 25.213 8.256 10.162 1.00 44.12 120 VAL D N 1
ATOM 9023 C CA . VAL D 1 120 ? 25.002 9.205 9.076 1.00 45.70 120 VAL D CA 1
ATOM 9024 C C . VAL D 1 120 ? 26.183 10.165 8.973 1.00 47.47 120 VAL D C 1
ATOM 9025 O O . VAL D 1 120 ? 26.527 10.619 7.874 1.00 53.94 120 VAL D O 1
ATOM 9029 N N . VAL D 1 121 ? 26.833 10.470 10.100 1.00 43.85 121 VAL D N 1
ATOM 9030 C CA . VAL D 1 121 ? 28.051 11.271 10.077 1.00 46.38 121 VAL D CA 1
ATOM 9031 C C . VAL D 1 121 ? 29.131 10.534 9.298 1.00 49.13 121 VAL D C 1
ATOM 9032 O O . VAL D 1 121 ? 29.251 9.304 9.374 1.00 53.61 121 VAL D O 1
ATOM 9036 N N . ASN D 1 122 ? 29.926 11.288 8.534 1.00 50.58 122 ASN D N 1
ATOM 9037 C CA . ASN D 1 122 ? 30.918 10.669 7.657 1.00 48.19 122 ASN D CA 1
ATOM 9038 C C . ASN D 1 122 ? 31.970 9.911 8.457 1.00 49.23 122 ASN D C 1
ATOM 9039 O O . ASN D 1 122 ? 32.325 8.775 8.119 1.00 49.87 122 ASN D O 1
ATOM 9044 N N . VAL D 1 123 ? 32.482 10.525 9.530 1.00 53.50 123 VAL D N 1
ATOM 9045 C CA . VAL D 1 123 ? 33.545 9.916 10.324 1.00 49.00 123 VAL D CA 1
ATOM 9046 C C . VAL D 1 123 ? 33.010 9.089 11.483 1.00 46.24 123 VAL D C 1
ATOM 9047 O O . VAL D 1 123 ? 33.801 8.474 12.210 1.00 45.52 123 VAL D O 1
ATOM 9051 N N . GLY D 1 124 ? 31.695 9.049 11.677 1.00 50.84 124 GLY D N 1
ATOM 9052 C CA . GLY D 1 124 ? 31.148 8.279 12.779 1.00 45.61 124 GLY D CA 1
ATOM 9053 C C . GLY D 1 124 ? 31.370 8.987 14.100 1.00 43.14 124 GLY D C 1
ATOM 9054 O O . GLY D 1 124 ? 31.229 10.210 14.213 1.00 47.33 124 GLY D O 1
ATOM 9055 N N . LEU D 1 125 ? 31.733 8.209 15.118 1.00 47.81 125 LEU D N 1
ATOM 9056 C CA . LEU D 1 125 ? 31.977 8.725 16.457 1.00 43.21 125 LEU D CA 1
ATOM 9057 C C . LEU D 1 125 ? 33.464 8.834 16.772 1.00 43.81 125 LEU D C 1
ATOM 9058 O O . LEU D 1 125 ? 33.845 8.833 17.947 1.00 49.08 125 LEU D O 1
ATOM 9063 N N . SER D 1 126 ? 34.307 8.944 15.742 1.00 46.14 126 SER D N 1
ATOM 9064 C CA . SER D 1 126 ? 35.750 8.970 15.953 1.00 44.81 126 SER D CA 1
ATOM 9065 C C . SER D 1 126 ? 36.187 10.186 16.759 1.00 47.56 126 SER D C 1
ATOM 9066 O O . SER D 1 126 ? 37.211 10.136 17.449 1.00 54.28 126 SER D O 1
ATOM 9069 N N . THR D 1 127 ? 35.430 11.280 16.693 1.00 48.49 127 THR D N 1
ATOM 9070 C CA . THR D 1 127 ? 35.796 12.497 17.405 1.00 47.45 127 THR D CA 1
ATOM 9071 C C . THR D 1 127 ? 35.521 12.422 18.904 1.00 50.38 127 THR D C 1
ATOM 9072 O O . THR D 1 127 ? 36.011 13.278 19.650 1.00 51.62 127 THR D O 1
ATOM 9076 N N . LEU D 1 128 ? 34.768 11.426 19.363 1.00 49.31 128 LEU D N 1
ATOM 9077 C CA . LEU D 1 128 ? 34.390 11.337 20.766 1.00 48.04 128 LEU D CA 1
ATOM 9078 C C . LEU D 1 128 ? 35.496 10.705 21.605 1.00 52.38 128 LEU D C 1
ATOM 9079 O O . LEU D 1 128 ? 36.293 9.897 21.119 1.00 53.41 128 LEU D O 1
ATOM 9084 N N . GLY D 1 129 ? 35.526 11.071 22.880 1.00 49.25 129 GLY D N 1
ATOM 9085 C CA . GLY D 1 129 ? 36.306 10.346 23.861 1.00 47.25 129 GLY D CA 1
ATOM 9086 C C . GLY D 1 129 ? 37.655 10.963 24.169 1.00 51.11 129 GLY D C 1
ATOM 9087 O O . GLY D 1 129 ? 37.912 12.149 23.943 1.00 54.21 129 GLY D O 1
ATOM 9088 N N . GLY D 1 130 ? 38.535 10.119 24.706 1.00 50.32 130 GLY D N 1
ATOM 9089 C CA . GLY D 1 130 ? 39.834 10.560 25.173 1.00 55.97 130 GLY D CA 1
ATOM 9090 C C . GLY D 1 130 ? 39.798 11.517 26.342 1.00 62.45 130 GLY D C 1
ATOM 9091 O O . GLY D 1 130 ? 40.821 12.138 26.649 1.00 65.62 130 GLY D O 1
ATOM 9092 N N . GLY D 1 131 ? 38.653 11.654 27.007 1.00 56.51 131 GLY D N 1
ATOM 9093 C CA . GLY D 1 131 ? 38.491 12.616 28.069 1.00 51.34 131 GLY D CA 1
ATOM 9094 C C . GLY D 1 131 ? 37.681 13.815 27.620 1.00 56.09 131 GLY D C 1
ATOM 9095 O O . GLY D 1 131 ? 37.004 13.787 26.588 1.00 60.07 131 GLY D O 1
ATOM 9096 N N . PRO D 1 132 ? 37.721 14.893 28.405 1.00 59.08 132 PRO D N 1
ATOM 9097 C CA . PRO D 1 132 ? 37.015 16.122 28.000 1.00 61.29 132 PRO D CA 1
ATOM 9098 C C . PRO D 1 132 ? 37.514 16.714 26.691 1.00 63.37 132 PRO D C 1
ATOM 9099 O O . PRO D 1 132 ? 36.792 17.509 26.074 1.00 66.60 132 PRO D O 1
ATOM 9103 N N . THR D 1 133 ? 38.724 16.363 26.248 1.00 59.27 133 THR D N 1
ATOM 9104 C CA . THR D 1 133 ? 39.274 16.933 25.025 1.00 53.43 133 THR D CA 1
ATOM 9105 C C . THR D 1 133 ? 38.570 16.441 23.767 1.00 58.73 133 THR D C 1
ATOM 9106 O O . THR D 1 133 ? 38.776 17.026 22.699 1.00 54.38 133 THR D O 1
ATOM 9110 N N . GLY D 1 134 ? 37.759 15.389 23.857 1.00 53.10 134 GLY D N 1
ATOM 9111 C CA . GLY D 1 134 ? 36.963 14.975 22.722 1.00 51.78 134 GLY D CA 1
ATOM 9112 C C . GLY D 1 134 ? 35.893 15.997 22.388 1.00 52.87 134 GLY D C 1
ATOM 9113 O O . GLY D 1 134 ? 35.627 16.939 23.136 1.00 56.53 134 GLY D O 1
ATOM 9114 N N . TYR D 1 135 ? 35.265 15.812 21.229 1.00 46.73 135 TYR D N 1
ATOM 9115 C CA . TYR D 1 135 ? 34.212 16.718 20.797 1.00 46.09 135 TYR D CA 1
ATOM 9116 C C . TYR D 1 135 ? 33.115 15.938 20.088 1.00 49.66 135 TYR D C 1
ATOM 9117 O O . TYR D 1 135 ? 33.360 14.883 19.497 1.00 48.28 135 TYR D O 1
ATOM 9126 N N . LEU D 1 136 ? 31.898 16.473 20.165 1.00 49.42 136 LEU D N 1
ATOM 9127 C CA . LEU D 1 136 ? 30.739 15.812 19.583 1.00 52.30 136 LEU D CA 1
ATOM 9128 C C . LEU D 1 136 ? 30.863 15.732 18.067 1.00 52.58 136 LEU D C 1
ATOM 9129 O O . LEU D 1 136 ? 31.443 16.608 17.420 1.00 51.37 136 LEU D O 1
ATOM 9134 N N . GLU D 1 137 ? 30.302 14.665 17.503 1.00 50.20 137 GLU D N 1
ATOM 9135 C CA . GLU D 1 137 ? 30.305 14.478 16.062 1.00 49.15 137 GLU D CA 1
ATOM 9136 C C . GLU D 1 137 ? 29.395 15.501 15.385 1.00 55.83 137 GLU D C 1
ATOM 9137 O O . GLU D 1 137 ? 28.542 16.133 16.015 1.00 56.21 137 GLU D O 1
ATOM 9143 N N . ASN D 1 138 ? 29.585 15.653 14.075 1.00 49.36 138 ASN D N 1
ATOM 9144 C CA . ASN D 1 138 ? 28.854 16.632 13.277 1.00 45.90 138 ASN D CA 1
ATOM 9145 C C . ASN D 1 138 ? 27.675 15.951 12.590 1.00 52.71 138 ASN D C 1
ATOM 9146 O O . ASN D 1 138 ? 27.865 15.139 11.680 1.00 55.89 138 ASN D O 1
ATOM 9151 N N . THR D 1 139 ? 26.458 16.305 13.002 1.00 53.78 139 THR D N 1
ATOM 9152 C CA . THR D 1 139 ? 25.247 15.698 12.464 1.00 53.20 139 THR D CA 1
ATOM 9153 C C . THR D 1 139 ? 24.469 16.646 11.556 1.00 59.37 139 THR D C 1
ATOM 9154 O O . THR D 1 139 ? 23.299 16.385 11.256 1.00 60.99 139 THR D O 1
ATOM 9158 N N . ASN D 1 140 ? 25.091 17.736 11.117 1.00 56.17 140 ASN D N 1
ATOM 9159 C CA . ASN D 1 140 ? 24.435 18.687 10.228 1.00 59.76 140 ASN D CA 1
ATOM 9160 C C . ASN D 1 140 ? 24.027 17.992 8.934 1.00 64.46 140 ASN D C 1
ATOM 9161 O O . ASN D 1 140 ? 24.897 17.461 8.225 1.00 60.51 140 ASN D O 1
ATOM 9166 N N . PRO D 1 141 ? 22.736 17.964 8.592 1.00 64.21 141 PRO D N 1
ATOM 9167 C CA . PRO D 1 141 ? 22.326 17.354 7.316 1.00 58.11 141 PRO D CA 1
ATOM 9168 C C . PRO D 1 141 ? 23.021 17.954 6.105 1.00 63.96 141 PRO D C 1
ATOM 9169 O O . PRO D 1 141 ? 23.093 17.295 5.058 1.00 62.94 141 PRO D O 1
ATOM 9173 N N . ALA D 1 142 ? 23.542 19.179 6.215 1.00 63.55 142 ALA D N 1
ATOM 9174 C CA . ALA D 1 142 ? 24.263 19.788 5.105 1.00 55.22 142 ALA D CA 1
ATOM 9175 C C . ALA D 1 142 ? 25.538 19.033 4.763 1.00 61.90 142 ALA D C 1
ATOM 9176 O O . ALA D 1 142 ? 26.068 19.201 3.659 1.00 65.53 142 ALA D O 1
ATOM 9178 N N . ASN D 1 143 ? 26.044 18.212 5.681 1.00 61.39 143 ASN D N 1
ATOM 9179 C CA . ASN D 1 143 ? 27.246 17.428 5.445 1.00 53.50 143 ASN D CA 1
ATOM 9180 C C . ASN D 1 143 ? 26.951 15.964 5.152 1.00 55.71 143 ASN D C 1
ATOM 9181 O O . ASN D 1 143 ? 27.889 15.192 4.925 1.00 58.05 143 ASN D O 1
ATOM 9186 N N . TYR D 1 144 ? 25.680 15.564 5.147 1.00 57.51 144 TYR D N 1
ATOM 9187 C CA . TYR D 1 144 ? 25.330 14.202 4.767 1.00 54.52 144 TYR D CA 1
ATOM 9188 C C . TYR D 1 144 ? 25.700 13.964 3.310 1.00 53.48 144 TYR D C 1
ATOM 9189 O O . TYR D 1 144 ? 25.351 14.755 2.430 1.00 59.40 144 TYR D O 1
ATOM 9198 N N . ASN D 1 145 ? 26.415 12.876 3.059 1.00 55.86 145 ASN D N 1
ATOM 9199 C CA . ASN D 1 145 ? 26.832 12.493 1.714 1.00 45.36 145 ASN D CA 1
ATOM 9200 C C . ASN D 1 145 ? 25.975 11.297 1.312 1.00 48.37 145 ASN D C 1
ATOM 9201 O O . ASN D 1 145 ? 26.346 10.144 1.538 1.00 50.21 145 ASN D O 1
ATOM 9206 N N . GLU D 1 146 ? 24.820 11.585 0.705 1.00 53.14 146 GLU D N 1
ATOM 9207 C CA . GLU D 1 146 ? 23.830 10.541 0.459 1.00 51.87 146 GLU D CA 1
ATOM 9208 C C . GLU D 1 146 ? 24.294 9.542 -0.595 1.00 50.56 146 GLU D C 1
ATOM 9209 O O . GLU D 1 146 ? 23.941 8.360 -0.516 1.00 52.18 146 GLU D O 1
ATOM 9215 N N . GLU D 1 147 ? 25.075 9.981 -1.584 1.00 49.42 147 GLU D N 1
ATOM 9216 C CA . GLU D 1 147 ? 25.590 9.031 -2.566 1.00 50.94 147 GLU D CA 1
ATOM 9217 C C . GLU D 1 147 ? 26.547 8.039 -1.914 1.00 53.04 147 GLU D C 1
ATOM 9218 O O . GLU D 1 147 ? 26.576 6.859 -2.284 1.00 57.95 147 GLU D O 1
ATOM 9220 N N . LYS D 1 148 ? 27.321 8.491 -0.923 1.00 47.28 148 LYS D N 1
ATOM 9221 C CA . LYS D 1 148 ? 28.282 7.607 -0.269 1.00 50.86 148 LYS D CA 1
ATOM 9222 C C . LYS D 1 148 ? 27.622 6.715 0.779 1.00 52.37 148 LYS D C 1
ATOM 9223 O O . LYS D 1 148 ? 27.959 5.530 0.884 1.00 51.25 148 LYS D O 1
ATOM 9229 N N . ILE D 1 149 ? 26.698 7.265 1.573 1.00 50.57 149 ILE D N 1
ATOM 9230 C CA . ILE D 1 149 ? 25.958 6.445 2.533 1.00 47.98 149 ILE D CA 1
ATOM 9231 C C . ILE D 1 149 ? 25.264 5.298 1.813 1.00 49.48 149 ILE D C 1
ATOM 9232 O O . ILE D 1 149 ? 25.333 4.137 2.236 1.00 47.41 149 ILE D O 1
ATOM 9237 N N . ALA D 1 150 ? 24.596 5.613 0.699 1.00 53.67 150 ALA D N 1
ATOM 9238 C CA . ALA D 1 150 ? 23.867 4.599 -0.056 1.00 56.40 150 ALA D CA 1
ATOM 9239 C C . ALA D 1 150 ? 24.813 3.595 -0.700 1.00 53.68 150 ALA D C 1
ATOM 9240 O O . ALA D 1 150 ? 24.512 2.397 -0.754 1.00 51.37 150 ALA D O 1
ATOM 9242 N N . GLN D 1 151 ? 25.959 4.062 -1.200 1.00 48.07 151 GLN D N 1
ATOM 9243 C CA . GLN D 1 151 ? 26.937 3.139 -1.766 1.00 53.45 151 GLN D CA 1
ATOM 9244 C C . GLN D 1 151 ? 27.476 2.192 -0.699 1.00 59.35 151 GLN D C 1
ATOM 9245 O O . GLN D 1 151 ? 27.653 0.994 -0.955 1.00 56.90 151 GLN D O 1
ATOM 9251 N N . THR D 1 152 ? 27.724 2.706 0.511 1.00 58.27 152 THR D N 1
ATOM 9252 C CA . THR D 1 152 ? 28.265 1.873 1.583 1.00 52.32 152 THR D CA 1
ATOM 9253 C C . THR D 1 152 ? 27.257 0.825 2.035 1.00 53.15 152 THR D C 1
ATOM 9254 O O . THR D 1 152 ? 27.586 -0.363 2.142 1.00 48.51 152 THR D O 1
ATOM 9258 N N . LEU D 1 153 ? 26.028 1.254 2.326 1.00 52.61 153 LEU D N 1
ATOM 9259 C CA . LEU D 1 153 ? 25.006 0.321 2.787 1.00 56.41 153 LEU D CA 1
ATOM 9260 C C . LEU D 1 153 ? 24.743 -0.755 1.741 1.00 62.79 153 LEU D C 1
ATOM 9261 O O . LEU D 1 153 ? 24.818 -1.953 2.036 1.00 62.72 153 LEU D O 1
ATOM 9266 N N . ASN D 1 154 ? 24.459 -0.345 0.502 1.00 64.14 154 ASN D N 1
ATOM 9267 C CA . ASN D 1 154 ? 24.048 -1.294 -0.526 1.00 60.64 154 ASN D CA 1
ATOM 9268 C C . ASN D 1 154 ? 25.146 -2.286 -0.888 1.00 58.95 154 ASN D C 1
ATOM 9269 O O . ASN D 1 154 ? 24.835 -3.386 -1.357 1.00 65.92 154 ASN D O 1
ATOM 9274 N N . ASP D 1 155 ? 26.412 -1.936 -0.680 1.00 56.80 155 ASP D N 1
ATOM 9275 C CA . ASP D 1 155 ? 27.507 -2.875 -0.886 1.00 58.39 155 ASP D CA 1
ATOM 9276 C C . ASP D 1 155 ? 27.847 -3.665 0.372 1.00 61.35 155 ASP D C 1
ATOM 9277 O O . ASP D 1 155 ? 28.755 -4.503 0.333 1.00 61.84 155 ASP D O 1
ATOM 9279 N N . ASN D 1 156 ? 27.138 -3.425 1.478 1.00 57.62 156 ASN D N 1
ATOM 9280 C CA . ASN D 1 156 ? 27.390 -4.097 2.751 1.00 58.61 156 ASN D CA 1
ATOM 9281 C C . ASN D 1 156 ? 26.082 -4.343 3.498 1.00 60.88 156 ASN D C 1
ATOM 9282 O O . ASN D 1 156 ? 26.006 -4.177 4.720 1.00 59.19 156 ASN D O 1
ATOM 9287 N N . ARG D 1 157 ? 25.034 -4.754 2.774 1.00 60.38 157 ARG D N 1
ATOM 9288 C CA . ARG D 1 157 ? 23.726 -4.952 3.395 1.00 61.00 157 ARG D CA 1
ATOM 9289 C C . ARG D 1 157 ? 23.679 -6.183 4.293 1.00 61.02 157 ARG D C 1
ATOM 9290 O O . ARG D 1 157 ? 22.785 -6.278 5.141 1.00 62.91 157 ARG D O 1
ATOM 9298 N N . ASP D 1 158 ? 24.615 -7.122 4.134 1.00 62.24 158 ASP D N 1
ATOM 9299 C CA . ASP D 1 158 ? 24.651 -8.289 5.010 1.00 59.84 158 ASP D CA 1
ATOM 9300 C C . ASP D 1 158 ? 25.083 -7.936 6.426 1.00 61.67 158 ASP D C 1
ATOM 9301 O O . ASP D 1 158 ? 24.880 -8.740 7.343 1.00 59.38 158 ASP D O 1
ATOM 9306 N N . ASN D 1 159 ? 25.675 -6.767 6.624 1.00 59.58 159 ASN D N 1
ATOM 9307 C CA . ASN D 1 159 ? 26.242 -6.391 7.911 1.00 53.28 159 ASN D CA 1
ATOM 9308 C C . ASN D 1 159 ? 25.633 -5.128 8.492 1.00 53.80 159 ASN D C 1
ATOM 9309 O O . ASN D 1 159 ? 25.458 -5.041 9.710 1.00 58.44 159 ASN D O 1
ATOM 9314 N N . ILE D 1 160 ? 25.304 -4.146 7.659 1.00 56.09 160 ILE D N 1
ATOM 9315 C CA . ILE D 1 160 ? 24.721 -2.893 8.123 1.00 46.32 160 ILE D CA 1
ATOM 9316 C C . ILE D 1 160 ? 23.211 -3.079 8.211 1.00 47.48 160 ILE D C 1
ATOM 9317 O O . ILE D 1 160 ? 22.534 -3.239 7.193 1.00 60.41 160 ILE D O 1
ATOM 9322 N N . LEU D 1 161 ? 22.683 -3.058 9.431 1.00 50.75 161 LEU D N 1
ATOM 9323 C CA . LEU D 1 161 ? 21.255 -3.219 9.657 1.00 50.58 161 LEU D CA 1
ATOM 9324 C C . LEU D 1 161 ? 20.477 -1.917 9.516 1.00 50.82 161 LEU D C 1
ATOM 9325 O O . LEU D 1 161 ? 19.241 -1.948 9.524 1.00 50.85 161 LEU D O 1
ATOM 9330 N N . GLY D 1 162 ? 21.158 -0.784 9.385 1.00 50.26 162 GLY D N 1
ATOM 9331 C CA . GLY D 1 162 ? 20.463 0.483 9.266 1.00 51.64 162 GLY D CA 1
ATOM 9332 C C . GLY D 1 162 ? 21.409 1.641 9.510 1.00 50.60 162 GLY D C 1
ATOM 9333 O O . GLY D 1 162 ? 22.629 1.484 9.450 1.00 49.16 162 GLY D O 1
ATOM 9334 N N . LEU D 1 163 ? 20.824 2.804 9.786 1.00 50.24 163 LEU D N 1
ATOM 9335 C CA . LEU D 1 163 ? 21.578 4.020 10.049 1.00 48.48 163 LEU D CA 1
ATOM 9336 C C . LEU D 1 163 ? 21.442 4.418 11.512 1.00 52.28 163 LEU D C 1
ATOM 9337 O O . LEU D 1 163 ? 20.379 4.249 12.117 1.00 57.74 163 LEU D O 1
ATOM 9342 N N . LYS D 1 164 ? 22.525 4.947 12.074 1.00 51.91 164 LYS D N 1
ATOM 9343 C CA . LYS D 1 164 ? 22.546 5.441 13.443 1.00 45.48 164 LYS D CA 1
ATOM 9344 C C . LYS D 1 164 ? 22.674 6.957 13.438 1.00 46.26 164 LYS D C 1
ATOM 9345 O O . LYS D 1 164 ? 23.544 7.509 12.757 1.00 45.58 164 LYS D O 1
ATOM 9351 N N . LEU D 1 165 ? 21.803 7.623 14.191 1.00 52.13 165 LEU D N 1
ATOM 9352 C CA . LEU D 1 165 ? 21.933 9.044 14.468 1.00 53.61 165 LEU D CA 1
ATOM 9353 C C . LEU D 1 165 ? 21.815 9.265 15.968 1.00 56.12 165 LEU D C 1
ATOM 9354 O O . LEU D 1 165 ? 20.940 8.690 16.619 1.00 58.01 165 LEU D O 1
ATOM 9359 N N . ARG D 1 166 ? 22.708 10.080 16.515 1.00 63.64 166 ARG D N 1
ATOM 9360 C CA . ARG D 1 166 ? 22.618 10.517 17.900 1.00 54.80 166 ARG D CA 1
ATOM 9361 C C . ARG D 1 166 ? 21.944 11.882 17.915 1.00 55.50 166 ARG D C 1
ATOM 9362 O O . ARG D 1 166 ? 22.489 12.856 17.383 1.00 60.15 166 ARG D O 1
ATOM 9370 N N . TYR D 1 167 ? 20.756 11.943 18.503 1.00 58.97 167 TYR D N 1
ATOM 9371 C CA . TYR D 1 167 ? 19.869 13.098 18.391 1.00 65.74 167 TYR D CA 1
ATOM 9372 C C . TYR D 1 167 ? 19.677 13.724 19.772 1.00 70.23 167 TYR D C 1
ATOM 9373 O O . TYR D 1 167 ? 18.626 13.571 20.401 1.00 73.72 167 TYR D O 1
ATOM 9382 N N . SER D 1 168 ? 20.699 14.433 20.241 1.00 72.53 168 SER D N 1
ATOM 9383 C CA . SER D 1 168 ? 20.625 15.230 21.456 1.00 78.69 168 SER D CA 1
ATOM 9384 C C . SER D 1 168 ? 20.676 16.713 21.102 1.00 81.68 168 SER D C 1
ATOM 9385 O O . SER D 1 168 ? 21.198 17.100 20.052 1.00 74.97 168 SER D O 1
ATOM 9388 N N . GLN D 1 169 ? 20.112 17.551 21.983 1.00 75.25 169 GLN D N 1
ATOM 9389 C CA . GLN D 1 169 ? 20.164 18.992 21.739 1.00 79.66 169 GLN D CA 1
ATOM 9390 C C . GLN D 1 169 ? 21.596 19.504 21.768 1.00 87.07 169 GLN D C 1
ATOM 9391 O O . GLN D 1 169 ? 21.983 20.328 20.931 1.00 85.55 169 GLN D O 1
ATOM 9397 N N . ASP D 1 170 ? 22.396 19.031 22.729 1.00 84.42 170 ASP D N 1
ATOM 9398 C CA . ASP D 1 170 ? 23.769 19.503 22.874 1.00 81.11 170 ASP D CA 1
ATOM 9399 C C . ASP D 1 170 ? 24.589 19.306 21.605 1.00 72.77 170 ASP D C 1
ATOM 9400 O O . ASP D 1 170 ? 25.612 19.978 21.430 1.00 73.90 170 ASP D O 1
ATOM 9402 N N . ILE D 1 171 ? 24.154 18.417 20.712 1.00 74.74 171 ILE D N 1
ATOM 9403 C CA . ILE D 1 171 ? 24.881 18.175 19.470 1.00 83.46 171 ILE D CA 1
ATOM 9404 C C . ILE D 1 171 ? 24.639 19.302 18.469 1.00 79.35 171 ILE D C 1
ATOM 9405 O O . ILE D 1 171 ? 25.585 19.861 17.902 1.00 66.64 171 ILE D O 1
ATOM 9410 N N . ALA D 1 172 ? 23.373 19.659 18.246 1.00 77.75 172 ALA D N 1
ATOM 9411 C CA . ALA D 1 172 ? 22.989 20.604 17.203 1.00 75.28 172 ALA D CA 1
ATOM 9412 C C . ALA D 1 172 ? 22.777 22.023 17.711 1.00 79.65 172 ALA D C 1
ATOM 9413 O O . ALA D 1 172 ? 22.427 22.900 16.913 1.00 78.65 172 ALA D O 1
ATOM 9415 N N . ARG D 1 173 ? 22.973 22.269 19.004 1.00 82.59 173 ARG D N 1
ATOM 9416 C CA . ARG D 1 173 ? 22.715 23.577 19.604 1.00 80.87 173 ARG D CA 1
ATOM 9417 C C . ARG D 1 173 ? 23.494 24.700 18.918 1.00 79.68 173 ARG D C 1
ATOM 9418 O O . ARG D 1 173 ? 24.650 24.963 19.248 1.00 82.36 173 ARG D O 1
ATOM 9420 N N . TYR D 1 177 ? 22.661 24.780 12.417 1.00 68.30 177 TYR D N 1
ATOM 9421 C CA . TYR D 1 177 ? 22.376 23.739 11.436 1.00 63.26 177 TYR D CA 1
ATOM 9422 C C . TYR D 1 177 ? 21.454 24.249 10.348 1.00 69.18 177 TYR D C 1
ATOM 9423 O O . TYR D 1 177 ? 20.858 25.316 10.473 1.00 67.72 177 TYR D O 1
ATOM 9432 N N . ALA D 1 178 ? 21.330 23.460 9.283 1.00 74.79 178 ALA D N 1
ATOM 9433 C CA . ALA D 1 178 ? 20.422 23.776 8.189 1.00 76.30 178 ALA D CA 1
ATOM 9434 C C . ALA D 1 178 ? 19.046 23.156 8.403 1.00 76.03 178 ALA D C 1
ATOM 9435 O O . ALA D 1 178 ? 18.031 23.858 8.370 1.00 74.68 178 ALA D O 1
ATOM 9437 N N . SER D 1 179 ? 18.998 21.845 8.625 1.00 68.05 179 SER D N 1
ATOM 9438 C CA . SER D 1 179 ? 17.754 21.128 8.848 1.00 61.09 179 SER D CA 1
ATOM 9439 C C . SER D 1 179 ? 17.856 20.331 10.140 1.00 69.22 179 SER D C 1
ATOM 9440 O O . SER D 1 179 ? 18.913 20.255 10.772 1.00 69.58 179 SER D O 1
ATOM 9443 N N . ASP D 1 180 ? 16.739 19.731 10.525 1.00 68.47 180 ASP D N 1
ATOM 9444 C CA . ASP D 1 180 ? 16.717 18.871 11.697 1.00 63.87 180 ASP D CA 1
ATOM 9445 C C . ASP D 1 180 ? 17.373 17.536 11.364 1.00 62.33 180 ASP D C 1
ATOM 9446 O O . ASP D 1 180 ? 16.960 16.881 10.401 1.00 63.80 180 ASP D O 1
ATOM 9451 N N . PRO D 1 181 ? 18.388 17.102 12.120 1.00 65.93 181 PRO D N 1
ATOM 9452 C CA . PRO D 1 181 ? 19.073 15.847 11.761 1.00 65.98 181 PRO D CA 1
ATOM 9453 C C . PRO D 1 181 ? 18.151 14.643 11.756 1.00 65.53 181 PRO D C 1
ATOM 9454 O O . PRO D 1 181 ? 18.246 13.802 10.854 1.00 58.68 181 PRO D O 1
ATOM 9458 N N . LEU D 1 182 ? 17.251 14.545 12.738 1.00 62.79 182 LEU D N 1
ATOM 9459 C CA . LEU D 1 182 ? 16.315 13.427 12.778 1.00 58.95 182 LEU D CA 1
ATOM 9460 C C . LEU D 1 182 ? 15.427 13.411 11.541 1.00 56.77 182 LEU D C 1
ATOM 9461 O O . LEU D 1 182 ? 15.294 12.381 10.871 1.00 58.73 182 LEU D O 1
ATOM 9466 N N . LEU D 1 183 ? 14.807 14.552 11.225 1.00 59.49 183 LEU D N 1
ATOM 9467 C CA . LEU D 1 183 ? 13.954 14.631 10.043 1.00 56.80 183 LEU D CA 1
ATOM 9468 C C . LEU D 1 183 ? 14.723 14.256 8.784 1.00 54.15 183 LEU D C 1
ATOM 9469 O O . LEU D 1 183 ? 14.223 13.499 7.945 1.00 53.06 183 LEU D O 1
ATOM 9474 N N . ALA D 1 184 ? 15.950 14.765 8.645 1.00 56.94 184 ALA D N 1
ATOM 9475 C CA . ALA D 1 184 ? 16.760 14.449 7.474 1.00 53.71 184 ALA D CA 1
ATOM 9476 C C . ALA D 1 184 ? 17.200 12.990 7.474 1.00 55.14 184 ALA D C 1
ATOM 9477 O O . ALA D 1 184 ? 17.142 12.321 6.436 1.00 60.72 184 ALA D O 1
ATOM 9479 N N . THR D 1 185 ? 17.652 12.479 8.621 1.00 60.37 185 THR D N 1
ATOM 9480 C CA . THR D 1 185 ? 18.092 11.089 8.675 1.00 56.72 185 THR D CA 1
ATOM 9481 C C . THR D 1 185 ? 16.941 10.146 8.349 1.00 57.95 185 THR D C 1
ATOM 9482 O O . THR D 1 185 ? 16.997 9.405 7.363 1.00 62.41 185 THR D O 1
ATOM 9486 N N . VAL D 1 186 ? 15.871 10.193 9.150 1.00 58.25 186 VAL D N 1
ATOM 9487 C CA . VAL D 1 186 ? 14.664 9.391 8.942 1.00 58.45 186 VAL D CA 1
ATOM 9488 C C . VAL D 1 186 ? 14.274 9.387 7.471 1.00 58.91 186 VAL D C 1
ATOM 9489 O O . VAL D 1 186 ? 13.968 8.333 6.903 1.00 65.02 186 VAL D O 1
ATOM 9493 N N . ALA D 1 187 ? 14.305 10.563 6.840 1.00 57.48 187 ALA D N 1
ATOM 9494 C CA . ALA D 1 187 ? 13.964 10.657 5.425 1.00 58.48 187 ALA D CA 1
ATOM 9495 C C . ALA D 1 187 ? 14.944 9.862 4.569 1.00 59.72 187 ALA D C 1
ATOM 9496 O O . ALA D 1 187 ? 14.535 9.091 3.693 1.00 63.20 187 ALA D O 1
ATOM 9498 N N . LEU D 1 188 ? 16.247 10.041 4.807 1.00 60.24 188 LEU D N 1
ATOM 9499 C CA . LEU D 1 188 ? 17.247 9.272 4.070 1.00 57.55 188 LEU D CA 1
ATOM 9500 C C . LEU D 1 188 ? 17.048 7.775 4.265 1.00 59.39 188 LEU D C 1
ATOM 9501 O O . LEU D 1 188 ? 17.149 6.999 3.308 1.00 61.49 188 LEU D O 1
ATOM 9506 N N . VAL D 1 189 ? 16.768 7.352 5.501 1.00 61.69 189 VAL D N 1
ATOM 9507 C CA . VAL D 1 189 ? 16.518 5.937 5.774 1.00 66.37 189 VAL D CA 1
ATOM 9508 C C . VAL D 1 189 ? 15.365 5.418 4.926 1.00 67.97 189 VAL D C 1
ATOM 9509 O O . VAL D 1 189 ? 15.459 4.352 4.304 1.00 67.15 189 VAL D O 1
ATOM 9513 N N . ARG D 1 190 ? 14.258 6.161 4.893 1.00 69.93 190 ARG D N 1
ATOM 9514 C CA . ARG D 1 190 ? 13.082 5.713 4.154 1.00 64.00 190 ARG D CA 1
ATOM 9515 C C . ARG D 1 190 ? 13.366 5.645 2.657 1.00 62.28 190 ARG D C 1
ATOM 9516 O O . ARG D 1 190 ? 13.016 4.663 1.991 1.00 55.77 190 ARG D O 1
ATOM 9524 N N . LYS D 1 191 ? 14.008 6.681 2.111 1.00 67.76 191 LYS D N 1
ATOM 9525 C CA . LYS D 1 191 ? 14.346 6.672 0.691 1.00 57.97 191 LYS D CA 1
ATOM 9526 C C . LYS D 1 191 ? 15.299 5.530 0.362 1.00 54.82 191 LYS D C 1
ATOM 9527 O O . LYS D 1 191 ? 15.223 4.942 -0.723 1.00 54.69 191 LYS D O 1
ATOM 9529 N N . LEU D 1 192 ? 16.194 5.193 1.288 1.00 58.11 192 LEU D N 1
ATOM 9530 C CA . LEU D 1 192 ? 17.132 4.099 1.081 1.00 59.67 192 LEU D CA 1
ATOM 9531 C C . LEU D 1 192 ? 16.569 2.742 1.484 1.00 65.36 192 LEU D C 1
ATOM 9532 O O . LEU D 1 192 ? 17.238 1.725 1.266 1.00 64.13 192 LEU D O 1
ATOM 9537 N N . GLU D 1 193 ? 15.367 2.708 2.064 1.00 64.58 193 GLU D N 1
ATOM 9538 C CA . GLU D 1 193 ? 14.663 1.470 2.407 1.00 69.92 193 GLU D CA 1
ATOM 9539 C C . GLU D 1 193 ? 15.476 0.608 3.379 1.00 69.87 193 GLU D C 1
ATOM 9540 O O . GLU D 1 193 ? 15.886 -0.513 3.072 1.00 69.72 193 GLU D O 1
ATOM 9542 N N . THR D 1 194 ? 15.695 1.156 4.570 1.00 68.95 194 THR D N 1
ATOM 9543 C CA . THR D 1 194 ? 16.350 0.434 5.656 1.00 70.07 194 THR D CA 1
ATOM 9544 C C . THR D 1 194 ? 15.795 0.967 6.975 1.00 62.09 194 THR D C 1
ATOM 9545 O O . THR D 1 194 ? 14.820 1.725 6.992 1.00 64.58 194 THR D O 1
ATOM 9549 N N . SER D 1 195 ? 16.394 0.551 8.087 1.00 65.70 195 SER D N 1
ATOM 9550 C CA . SER D 1 195 ? 15.942 0.959 9.410 1.00 64.22 195 SER D CA 1
ATOM 9551 C C . SER D 1 195 ? 16.872 2.012 10.002 1.00 60.20 195 SER D C 1
ATOM 9552 O O . SER D 1 195 ? 17.969 2.271 9.503 1.00 60.76 195 SER D O 1
ATOM 9555 N N . ILE D 1 196 ? 16.411 2.617 11.097 1.00 58.05 196 ILE D N 1
ATOM 9556 C CA . ILE D 1 196 ? 17.131 3.679 11.781 1.00 49.39 196 ILE D CA 1
ATOM 9557 C C . ILE D 1 196 ? 17.258 3.313 13.254 1.00 60.07 196 ILE D C 1
ATOM 9558 O O . ILE D 1 196 ? 16.541 2.455 13.775 1.00 65.77 196 ILE D O 1
ATOM 9563 N N . CYS D 1 197 ? 18.205 3.973 13.918 1.00 62.16 197 CYS D N 1
ATOM 9564 C CA . CYS D 1 197 ? 18.461 3.821 15.345 1.00 53.94 197 CYS D CA 1
ATOM 9565 C C . CYS D 1 197 ? 18.946 5.160 15.875 1.00 56.51 197 CYS D C 1
ATOM 9566 O O . CYS D 1 197 ? 19.864 5.755 15.302 1.00 60.62 197 CYS D O 1
ATOM 9569 N N . VAL D 1 198 ? 18.327 5.626 16.962 1.00 57.04 198 VAL D N 1
ATOM 9570 C CA . VAL D 1 198 ? 18.464 7.003 17.430 1.00 61.03 198 VAL D CA 1
ATOM 9571 C C . VAL D 1 198 ? 18.715 7.037 18.933 1.00 64.99 198 VAL D C 1
ATOM 9572 O O . VAL D 1 198 ? 17.899 6.533 19.712 1.00 69.29 198 VAL D O 1
ATOM 9574 N N . HIS D 1 199 ? 19.851 7.618 19.330 1.00 66.14 199 HIS D N 1
ATOM 9575 C CA . HIS D 1 199 ? 20.061 8.094 20.697 1.00 67.89 199 HIS D CA 1
ATOM 9576 C C . HIS D 1 199 ? 18.960 9.109 21.002 1.00 70.41 199 HIS D C 1
ATOM 9577 O O . HIS D 1 199 ? 18.983 10.221 20.465 1.00 69.99 199 HIS D O 1
ATOM 9584 N N . VAL D 1 200 ? 17.982 8.738 21.828 1.00 64.87 200 VAL D N 1
ATOM 9585 C CA . VAL D 1 200 ? 16.812 9.585 22.088 1.00 69.84 200 VAL D CA 1
ATOM 9586 C C . VAL D 1 200 ? 16.989 10.423 23.357 1.00 84.49 200 VAL D C 1
ATOM 9587 O O . VAL D 1 200 ? 16.006 10.921 23.914 1.00 87.28 200 VAL D O 1
ATOM 9589 N N . THR D 1 201 ? 18.226 10.594 23.815 1.00 76.72 201 THR D N 1
ATOM 9590 C CA . THR D 1 201 ? 18.519 11.327 25.040 1.00 72.96 201 THR D CA 1
ATOM 9591 C C . THR D 1 201 ? 18.689 12.819 24.772 1.00 80.88 201 THR D C 1
ATOM 9592 O O . THR D 1 201 ? 19.350 13.212 23.808 1.00 80.92 201 THR D O 1
ATOM 9594 N N . ASP D 1 202 ? 18.118 13.641 25.657 1.00 78.98 202 ASP D N 1
ATOM 9595 C CA . ASP D 1 202 ? 18.199 15.107 25.594 1.00 79.83 202 ASP D CA 1
ATOM 9596 C C . ASP D 1 202 ? 17.919 15.623 24.186 1.00 82.17 202 ASP D C 1
ATOM 9597 O O . ASP D 1 202 ? 18.726 16.324 23.580 1.00 82.10 202 ASP D O 1
ATOM 9602 N N . SER D 1 203 ? 16.753 15.255 23.667 1.00 81.08 203 SER D N 1
ATOM 9603 C CA . SER D 1 203 ? 16.354 15.649 22.324 1.00 84.26 203 SER D CA 1
ATOM 9604 C C . SER D 1 203 ? 15.423 16.855 22.379 1.00 85.60 203 SER D C 1
ATOM 9605 O O . SER D 1 203 ? 14.834 17.170 23.416 1.00 83.35 203 SER D O 1
ATOM 9608 N N . LEU D 1 204 ? 15.302 17.536 21.240 1.00 85.10 204 LEU D N 1
ATOM 9609 C CA . LEU D 1 204 ? 14.443 18.714 21.176 1.00 81.42 204 LEU D CA 1
ATOM 9610 C C . LEU D 1 204 ? 12.973 18.325 21.284 1.00 85.94 204 LEU D C 1
ATOM 9611 O O . LEU D 1 204 ? 12.206 18.953 22.024 1.00 81.83 204 LEU D O 1
ATOM 9613 N N . LEU D 1 205 ? 12.566 17.283 20.564 1.00 86.80 205 LEU D N 1
ATOM 9614 C CA . LEU D 1 205 ? 11.168 16.890 20.503 1.00 91.10 205 LEU D CA 1
ATOM 9615 C C . LEU D 1 205 ? 10.766 16.109 21.754 1.00 87.13 205 LEU D C 1
ATOM 9616 O O . LEU D 1 205 ? 11.603 15.670 22.548 1.00 86.30 205 LEU D O 1
ATOM 9618 N N . CYS D 1 206 ? 9.458 15.943 21.924 1.00 87.47 206 CYS D N 1
ATOM 9619 C CA . CYS D 1 206 ? 8.911 15.156 23.018 1.00 87.87 206 CYS D CA 1
ATOM 9620 C C . CYS D 1 206 ? 8.748 13.700 22.590 1.00 84.67 206 CYS D C 1
ATOM 9621 O O . CYS D 1 206 ? 8.736 13.375 21.400 1.00 84.20 206 CYS D O 1
ATOM 9624 N N . ALA D 1 207 ? 8.619 12.821 23.589 1.00 79.16 207 ALA D N 1
ATOM 9625 C CA . ALA D 1 207 ? 8.599 11.386 23.320 1.00 76.04 207 ALA D CA 1
ATOM 9626 C C . ALA D 1 207 ? 7.443 11.001 22.406 1.00 80.16 207 ALA D C 1
ATOM 9627 O O . ALA D 1 207 ? 7.614 10.191 21.488 1.00 81.32 207 ALA D O 1
ATOM 9629 N N . ASP D 1 208 ? 6.256 11.570 22.639 1.00 81.63 208 ASP D N 1
ATOM 9630 C CA . ASP D 1 208 ? 5.128 11.293 21.754 1.00 82.69 208 ASP D CA 1
ATOM 9631 C C . ASP D 1 208 ? 5.358 11.891 20.371 1.00 80.15 208 ASP D C 1
ATOM 9632 O O . ASP D 1 208 ? 5.003 11.280 19.357 1.00 81.95 208 ASP D O 1
ATOM 9637 N N . GLU D 1 209 ? 5.956 13.083 20.309 1.00 80.03 209 GLU D N 1
ATOM 9638 C CA . GLU D 1 209 ? 6.250 13.693 19.017 1.00 82.60 209 GLU D CA 1
ATOM 9639 C C . GLU D 1 209 ? 7.339 12.924 18.275 1.00 83.68 209 GLU D C 1
ATOM 9640 O O . GLU D 1 209 ? 7.224 12.685 17.066 1.00 79.00 209 GLU D O 1
ATOM 9642 N N . LEU D 1 210 ? 8.395 12.513 18.986 1.00 87.44 210 LEU D N 1
ATOM 9643 C CA . LEU D 1 210 ? 9.536 11.876 18.332 1.00 84.61 210 LEU D CA 1
ATOM 9644 C C . LEU D 1 210 ? 9.226 10.449 17.894 1.00 80.54 210 LEU D C 1
ATOM 9645 O O . LEU D 1 210 ? 9.834 9.951 16.940 1.00 72.69 210 LEU D O 1
ATOM 9647 N N . ILE D 1 211 ? 8.295 9.776 18.571 1.00 81.16 211 ILE D N 1
ATOM 9648 C CA . ILE D 1 211 ? 8.011 8.384 18.240 1.00 75.87 211 ILE D CA 1
ATOM 9649 C C . ILE D 1 211 ? 7.205 8.261 16.951 1.00 71.79 211 ILE D C 1
ATOM 9650 O O . ILE D 1 211 ? 7.197 7.188 16.332 1.00 69.20 211 ILE D O 1
ATOM 9655 N N . ARG D 1 212 ? 6.554 9.338 16.509 1.00 72.79 212 ARG D N 1
ATOM 9656 C CA . ARG D 1 212 ? 5.715 9.287 15.317 1.00 73.69 212 ARG D CA 1
ATOM 9657 C C . ARG D 1 212 ? 6.512 9.085 14.033 1.00 74.49 212 ARG D C 1
ATOM 9658 O O . ARG D 1 212 ? 5.903 8.878 12.978 1.00 72.55 212 ARG D O 1
ATOM 9660 N N . TYR D 1 213 ? 7.843 9.134 14.092 1.00 72.60 213 TYR D N 1
ATOM 9661 C CA . TYR D 1 213 ? 8.692 8.912 12.929 1.00 71.14 213 TYR D CA 1
ATOM 9662 C C . TYR D 1 213 ? 9.237 7.491 12.855 1.00 72.61 213 TYR D C 1
ATOM 9663 O O . TYR D 1 213 ? 9.969 7.171 11.912 1.00 70.96 213 TYR D O 1
ATOM 9672 N N . PHE D 1 214 ? 8.896 6.634 13.813 1.00 71.84 214 PHE D N 1
ATOM 9673 C CA . PHE D 1 214 ? 9.481 5.305 13.928 1.00 70.96 214 PHE D CA 1
ATOM 9674 C C . PHE D 1 214 ? 8.590 4.266 13.261 1.00 71.29 214 PHE D C 1
ATOM 9675 O O . PHE D 1 214 ? 7.377 4.239 13.492 1.00 75.01 214 PHE D O 1
ATOM 9683 N N . GLU D 1 215 ? 9.197 3.410 12.445 1.00 71.29 215 GLU D N 1
ATOM 9684 C CA . GLU D 1 215 ? 8.513 2.285 11.831 1.00 73.48 215 GLU D CA 1
ATOM 9685 C C . GLU D 1 215 ? 8.912 0.999 12.555 1.00 66.83 215 GLU D C 1
ATOM 9686 O O . GLU D 1 215 ? 9.558 1.026 13.606 1.00 72.24 215 GLU D O 1
ATOM 9688 N N . GLU D 1 216 ? 8.528 -0.145 11.994 1.00 61.84 216 GLU D N 1
ATOM 9689 C CA . GLU D 1 216 ? 8.881 -1.427 12.586 1.00 61.28 216 GLU D CA 1
ATOM 9690 C C . GLU D 1 216 ? 10.322 -1.785 12.247 1.00 69.81 216 GLU D C 1
ATOM 9691 O O . GLU D 1 216 ? 10.772 -1.609 11.111 1.00 80.13 216 GLU D O 1
ATOM 9693 N N . GLY D 1 217 ? 11.049 -2.291 13.246 1.00 65.20 217 GLY D N 1
ATOM 9694 C CA . GLY D 1 217 ? 12.458 -2.583 13.101 1.00 58.80 217 GLY D CA 1
ATOM 9695 C C . GLY D 1 217 ? 13.384 -1.442 13.462 1.00 58.24 217 GLY D C 1
ATOM 9696 O O . GLY D 1 217 ? 14.603 -1.650 13.527 1.00 59.95 217 GLY D O 1
ATOM 9697 N N . ASP D 1 218 ? 12.850 -0.245 13.686 1.00 61.10 218 ASP D N 1
ATOM 9698 C CA . ASP D 1 218 ? 13.657 0.884 14.119 1.00 69.63 218 ASP D CA 1
ATOM 9699 C C . ASP D 1 218 ? 13.882 0.816 15.626 1.00 67.91 218 ASP D C 1
ATOM 9700 O O . ASP D 1 218 ? 13.016 0.370 16.385 1.00 62.75 218 ASP D O 1
ATOM 9705 N N . ILE D 1 219 ? 15.061 1.258 16.058 1.00 58.86 219 ILE D N 1
ATOM 9706 C CA . ILE D 1 219 ? 15.478 1.139 17.451 1.00 60.78 219 ILE D CA 1
ATOM 9707 C C . ILE D 1 219 ? 15.342 2.494 18.132 1.00 59.46 219 ILE D C 1
ATOM 9708 O O . ILE D 1 219 ? 15.789 3.518 17.600 1.00 61.47 219 ILE D O 1
ATOM 9713 N N . TYR D 1 220 ? 14.722 2.496 19.310 1.00 60.87 220 TYR D N 1
ATOM 9714 C CA . TYR D 1 220 ? 14.585 3.684 20.153 1.00 65.65 220 TYR D CA 1
ATOM 9715 C C . TYR D 1 220 ? 15.592 3.516 21.289 1.00 65.03 220 TYR D C 1
ATOM 9716 O O . TYR D 1 220 ? 15.286 2.955 22.342 1.00 62.69 220 TYR D O 1
ATOM 9725 N N . ALA D 1 221 ? 16.813 3.994 21.061 1.00 58.49 221 ALA D N 1
ATOM 9726 C CA . ALA D 1 221 ? 17.914 3.749 21.981 1.00 55.56 221 ALA D CA 1
ATOM 9727 C C . ALA D 1 221 ? 17.805 4.631 23.219 1.00 60.05 221 ALA D C 1
ATOM 9728 O O . ALA D 1 221 ? 17.351 5.777 23.151 1.00 61.62 221 ALA D O 1
ATOM 9730 N N . HIS D 1 222 ? 18.232 4.077 24.358 1.00 60.47 222 HIS D N 1
ATOM 9731 C CA . HIS D 1 222 ? 18.188 4.756 25.656 1.00 63.33 222 HIS D CA 1
ATOM 9732 C C . HIS D 1 222 ? 16.752 5.100 26.053 1.00 69.65 222 HIS D C 1
ATOM 9733 O O . HIS D 1 222 ? 16.409 6.256 26.310 1.00 72.69 222 HIS D O 1
ATOM 9740 N N . CYS D 1 223 ? 15.909 4.065 26.113 1.00 67.43 223 CYS D N 1
ATOM 9741 C CA . CYS D 1 223 ? 14.495 4.294 26.388 1.00 66.74 223 CYS D CA 1
ATOM 9742 C C . CYS D 1 223 ? 14.238 4.727 27.828 1.00 66.11 223 CYS D C 1
ATOM 9743 O O . CYS D 1 223 ? 13.211 5.361 28.092 1.00 67.01 223 CYS D O 1
ATOM 9746 N N . PHE D 1 224 ? 15.142 4.422 28.756 1.00 65.53 224 PHE D N 1
ATOM 9747 C CA . PHE D 1 224 ? 14.972 4.763 30.165 1.00 69.26 224 PHE D CA 1
ATOM 9748 C C . PHE D 1 224 ? 15.940 5.859 30.607 1.00 72.08 224 PHE D C 1
ATOM 9749 O O . PHE D 1 224 ? 16.472 5.818 31.718 1.00 74.67 224 PHE D O 1
ATOM 9757 N N . HIS D 1 225 ? 16.174 6.863 29.759 1.00 71.98 225 HIS D N 1
ATOM 9758 C CA . HIS D 1 225 ? 17.292 7.768 30.018 1.00 77.11 225 HIS D CA 1
ATOM 9759 C C . HIS D 1 225 ? 16.932 8.878 31.007 1.00 77.90 225 HIS D C 1
ATOM 9760 O O . HIS D 1 225 ? 17.773 9.269 31.825 1.00 80.96 225 HIS D O 1
ATOM 9767 N N . GLY D 1 226 ? 15.703 9.390 30.961 1.00 66.91 226 GLY D N 1
ATOM 9768 C CA . GLY D 1 226 ? 15.269 10.381 31.934 1.00 76.03 226 GLY D CA 1
ATOM 9769 C C . GLY D 1 226 ? 16.096 11.648 32.005 1.00 80.44 226 GLY D C 1
ATOM 9770 O O . GLY D 1 226 ? 16.054 12.348 33.022 1.00 72.39 226 GLY D O 1
ATOM 9771 N N . THR D 1 227 ? 16.853 11.965 30.957 1.00 81.20 227 THR D N 1
ATOM 9772 C CA . THR D 1 227 ? 17.643 13.193 30.871 1.00 82.97 227 THR D CA 1
ATOM 9773 C C . THR D 1 227 ? 16.946 14.116 29.875 1.00 81.51 227 THR D C 1
ATOM 9774 O O . THR D 1 227 ? 17.117 13.976 28.660 1.00 86.00 227 THR D O 1
ATOM 9778 N N . GLY D 1 228 ? 16.169 15.057 30.391 1.00 71.13 228 GLY D N 1
ATOM 9779 C CA . GLY D 1 228 ? 15.352 15.907 29.541 1.00 70.75 228 GLY D CA 1
ATOM 9780 C C . GLY D 1 228 ? 14.000 15.271 29.291 1.00 79.30 228 GLY D C 1
ATOM 9781 O O . GLY D 1 228 ? 13.294 14.915 30.233 1.00 85.10 228 GLY D O 1
ATOM 9782 N N . HIS D 1 229 ? 13.645 15.117 28.017 1.00 82.94 229 HIS D N 1
ATOM 9783 C CA . HIS D 1 229 ? 12.356 14.546 27.640 1.00 81.06 229 HIS D CA 1
ATOM 9784 C C . HIS D 1 229 ? 12.446 13.027 27.737 1.00 78.10 229 HIS D C 1
ATOM 9785 O O . HIS D 1 229 ? 13.145 12.387 26.945 1.00 77.50 229 HIS D O 1
ATOM 9792 N N . SER D 1 230 ? 11.741 12.451 28.706 1.00 82.55 230 SER D N 1
ATOM 9793 C CA . SER D 1 230 ? 11.721 11.012 28.910 1.00 81.85 230 SER D CA 1
ATOM 9794 C C . SER D 1 230 ? 10.499 10.406 28.225 1.00 77.05 230 SER D C 1
ATOM 9795 O O . SER D 1 230 ? 9.683 11.099 27.613 1.00 76.90 230 SER D O 1
ATOM 9798 N N . ILE D 1 231 ? 10.375 9.078 28.331 1.00 73.57 231 ILE D N 1
ATOM 9799 C CA . ILE D 1 231 ? 9.164 8.396 27.881 1.00 70.32 231 ILE D CA 1
ATOM 9800 C C . ILE D 1 231 ? 7.995 8.617 28.823 1.00 75.59 231 ILE D C 1
ATOM 9801 O O . ILE D 1 231 ? 6.924 8.034 28.612 1.00 73.92 231 ILE D O 1
ATOM 9806 N N . LEU D 1 232 ? 8.168 9.435 29.859 1.00 82.29 232 LEU D N 1
ATOM 9807 C CA . LEU D 1 232 ? 7.136 9.694 30.854 1.00 80.81 232 LEU D CA 1
ATOM 9808 C C . LEU D 1 232 ? 6.535 11.072 30.614 1.00 80.93 232 LEU D C 1
ATOM 9809 O O . LEU D 1 232 ? 7.268 12.051 30.443 1.00 81.72 232 LEU D O 1
ATOM 9814 N N . ASN D 1 233 ? 5.209 11.149 30.624 1.00 80.03 233 ASN D N 1
ATOM 9815 C CA . ASN D 1 233 ? 4.518 12.412 30.400 1.00 81.49 233 ASN D CA 1
ATOM 9816 C C . ASN D 1 233 ? 4.625 13.267 31.664 1.00 91.85 233 ASN D C 1
ATOM 9817 O O . ASN D 1 233 ? 5.337 12.937 32.616 1.00 90.94 233 ASN D O 1
ATOM 9822 N N . GLU D 1 234 ? 3.887 14.380 31.694 1.00 92.21 234 GLU D N 1
ATOM 9823 C CA . GLU D 1 234 ? 3.912 15.260 32.857 1.00 85.21 234 GLU D CA 1
ATOM 9824 C C . GLU D 1 234 ? 3.366 14.596 34.114 1.00 85.65 234 GLU D C 1
ATOM 9825 O O . GLU D 1 234 ? 3.572 15.125 35.212 1.00 98.21 234 GLU D O 1
ATOM 9827 N N . GLN D 1 235 ? 2.689 13.455 33.985 1.00 80.34 235 GLN D N 1
ATOM 9828 C CA . GLN D 1 235 ? 2.103 12.753 35.119 1.00 92.50 235 GLN D CA 1
ATOM 9829 C C . GLN D 1 235 ? 2.878 11.489 35.483 1.00 92.22 235 GLN D C 1
ATOM 9830 O O . GLN D 1 235 ? 2.340 10.610 36.165 1.00 83.77 235 GLN D O 1
ATOM 9836 N N . GLY D 1 236 ? 4.130 11.382 35.043 1.00 88.91 236 GLY D N 1
ATOM 9837 C CA . GLY D 1 236 ? 4.931 10.207 35.345 1.00 88.46 236 GLY D CA 1
ATOM 9838 C C . GLY D 1 236 ? 4.382 8.925 34.763 1.00 86.00 236 GLY D C 1
ATOM 9839 O O . GLY D 1 236 ? 4.596 7.849 35.330 1.00 84.85 236 GLY D O 1
ATOM 9840 N N . GLN D 1 237 ? 3.675 9.012 33.641 1.00 81.11 237 GLN D N 1
ATOM 9841 C CA . GLN D 1 237 ? 3.051 7.862 33.008 1.00 79.46 237 GLN D CA 1
ATOM 9842 C C . GLN D 1 237 ? 3.606 7.697 31.602 1.00 82.69 237 GLN D C 1
ATOM 9843 O O . GLN D 1 237 ? 3.822 8.684 30.890 1.00 83.49 237 GLN D O 1
ATOM 9849 N N . VAL D 1 238 ? 3.848 6.444 31.212 1.00 80.60 238 VAL D N 1
ATOM 9850 C CA . VAL D 1 238 ? 4.382 6.177 29.885 1.00 72.42 238 VAL D CA 1
ATOM 9851 C C . VAL D 1 238 ? 3.414 6.708 28.839 1.00 75.72 238 VAL D C 1
ATOM 9852 O O . VAL D 1 238 ? 2.188 6.620 28.993 1.00 73.00 238 VAL D O 1
ATOM 9856 N N . TYR D 1 239 ? 3.966 7.292 27.780 1.00 81.00 239 TYR D N 1
ATOM 9857 C CA . TYR D 1 239 ? 3.139 7.833 26.712 1.00 71.86 239 TYR D CA 1
ATOM 9858 C C . TYR D 1 239 ? 2.377 6.716 26.015 1.00 76.12 239 TYR D C 1
ATOM 9859 O O . TYR D 1 239 ? 2.894 5.610 25.828 1.00 76.04 239 TYR D O 1
ATOM 9868 N N . ALA D 1 240 ? 1.134 7.010 25.632 1.00 79.94 240 ALA D N 1
ATOM 9869 C CA . ALA D 1 240 ? 0.348 6.034 24.888 1.00 78.47 240 ALA D CA 1
ATOM 9870 C C . ALA D 1 240 ? 0.941 5.791 23.506 1.00 84.86 240 ALA D C 1
ATOM 9871 O O . ALA D 1 240 ? 0.913 4.662 23.003 1.00 88.67 240 ALA D O 1
ATOM 9873 N N . ALA D 1 241 ? 1.487 6.838 22.880 1.00 79.16 241 ALA D N 1
ATOM 9874 C CA . ALA D 1 241 ? 2.114 6.673 21.572 1.00 81.44 241 ALA D CA 1
ATOM 9875 C C . ALA D 1 241 ? 3.368 5.815 21.667 1.00 81.21 241 ALA D C 1
ATOM 9876 O O . ALA D 1 241 ? 3.669 5.041 20.751 1.00 85.54 241 ALA D O 1
ATOM 9878 N N . ILE D 1 242 ? 4.119 5.950 22.763 1.00 78.81 242 ILE D N 1
ATOM 9879 C CA . ILE D 1 242 ? 5.231 5.039 23.018 1.00 77.85 242 ILE D CA 1
ATOM 9880 C C . ILE D 1 242 ? 4.719 3.608 23.125 1.00 82.44 242 ILE D C 1
ATOM 9881 O O . ILE D 1 242 ? 5.225 2.694 22.462 1.00 79.50 242 ILE D O 1
ATOM 9886 N N . LYS D 1 243 ? 3.689 3.400 23.952 1.00 84.92 243 LYS D N 1
ATOM 9887 C CA . LYS D 1 243 ? 3.099 2.073 24.098 1.00 79.21 243 LYS D CA 1
ATOM 9888 C C . LYS D 1 243 ? 2.510 1.575 22.783 1.00 78.16 243 LYS D C 1
ATOM 9889 O O . LYS D 1 243 ? 2.573 0.375 22.489 1.00 80.03 243 LYS D O 1
ATOM 9891 N N . GLU D 1 244 ? 1.962 2.479 21.968 1.00 75.54 244 GLU D N 1
ATOM 9892 C CA . GLU D 1 244 ? 1.450 2.082 20.661 1.00 79.60 244 GLU D CA 1
ATOM 9893 C C . GLU D 1 244 ? 2.575 1.677 19.716 1.00 83.51 244 GLU D C 1
ATOM 9894 O O . GLU D 1 244 ? 2.372 0.831 18.838 1.00 83.94 244 GLU D O 1
ATOM 9896 N N . ALA D 1 245 ? 3.764 2.260 19.877 1.00 86.17 245 ALA D N 1
ATOM 9897 C CA . ALA D 1 245 ? 4.859 1.958 18.962 1.00 79.01 245 ALA D CA 1
ATOM 9898 C C . ALA D 1 245 ? 5.403 0.554 19.189 1.00 80.91 245 ALA D C 1
ATOM 9899 O O . ALA D 1 245 ? 5.599 -0.204 18.231 1.00 79.03 245 ALA D O 1
ATOM 9901 N N . GLN D 1 246 ? 5.653 0.191 20.452 1.00 75.14 246 GLN D N 1
ATOM 9902 C CA . GLN D 1 246 ? 6.060 -1.174 20.769 1.00 70.99 246 GLN D CA 1
ATOM 9903 C C . GLN D 1 246 ? 5.057 -2.183 20.233 1.00 75.00 246 GLN D C 1
ATOM 9904 O O . GLN D 1 246 ? 5.446 -3.269 19.788 1.00 77.55 246 GLN D O 1
ATOM 9910 N N . SER D 1 247 ? 3.764 -1.845 20.270 1.00 71.76 247 SER D N 1
ATOM 9911 C CA . SER D 1 247 ? 2.763 -2.687 19.627 1.00 74.66 247 SER D CA 1
ATOM 9912 C C . SER D 1 247 ? 3.023 -2.810 18.132 1.00 76.45 247 SER D C 1
ATOM 9913 O O . SER D 1 247 ? 2.941 -3.909 17.573 1.00 80.53 247 SER D O 1
ATOM 9915 N N . ARG D 1 248 ? 3.330 -1.694 17.463 1.00 78.40 248 ARG D N 1
ATOM 9916 C CA . ARG D 1 248 ? 3.586 -1.750 16.027 1.00 78.35 248 ARG D CA 1
ATOM 9917 C C . ARG D 1 248 ? 4.838 -2.559 15.719 1.00 84.80 248 ARG D C 1
ATOM 9918 O O . ARG D 1 248 ? 4.888 -3.279 14.715 1.00 105.29 248 ARG D O 1
ATOM 9920 N N . GLY D 1 249 ? 5.863 -2.440 16.560 1.00 72.27 249 GLY D N 1
ATOM 9921 C CA . GLY D 1 249 ? 7.102 -3.162 16.353 1.00 68.68 249 GLY D CA 1
ATOM 9922 C C . GLY D 1 249 ? 8.328 -2.273 16.408 1.00 75.51 249 GLY D C 1
ATOM 9923 O O . GLY D 1 249 ? 9.371 -2.599 15.833 1.00 64.06 249 GLY D O 1
ATOM 9924 N N . VAL D 1 250 ? 8.206 -1.133 17.079 1.00 75.32 250 VAL D N 1
ATOM 9925 C CA . VAL D 1 250 ? 9.334 -0.241 17.316 1.00 67.50 250 VAL D CA 1
ATOM 9926 C C . VAL D 1 250 ? 10.081 -0.778 18.525 1.00 63.37 250 VAL D C 1
ATOM 9927 O O . VAL D 1 250 ? 9.503 -0.919 19.607 1.00 74.09 250 VAL D O 1
ATOM 9931 N N . ILE D 1 251 ? 11.354 -1.098 18.341 1.00 60.68 251 ILE D N 1
ATOM 9932 C CA . ILE D 1 251 ? 12.148 -1.715 19.397 1.00 60.97 251 ILE D CA 1
ATOM 9933 C C . ILE D 1 251 ? 12.692 -0.639 20.326 1.00 57.94 251 ILE D C 1
ATOM 9934 O O . ILE D 1 251 ? 13.295 0.342 19.880 1.00 61.10 251 ILE D O 1
ATOM 9939 N N . PHE D 1 252 ? 12.462 -0.817 21.622 1.00 60.40 252 PHE D N 1
ATOM 9940 C CA . PHE D 1 252 ? 12.966 0.088 22.644 1.00 65.46 252 PHE D CA 1
ATOM 9941 C C . PHE D 1 252 ? 14.141 -0.583 23.343 1.00 68.82 252 PHE D C 1
ATOM 9942 O O . PHE D 1 252 ? 13.968 -1.609 24.010 1.00 67.93 252 PHE D O 1
ATOM 9950 N N . ASP D 1 253 ? 15.333 -0.016 23.166 1.00 63.65 253 ASP D N 1
ATOM 9951 C CA . ASP D 1 253 ? 16.557 -0.510 23.780 1.00 63.60 253 ASP D CA 1
ATOM 9952 C C . ASP D 1 253 ? 16.919 0.402 24.945 1.00 66.83 253 ASP D C 1
ATOM 9953 O O . ASP D 1 253 ? 16.950 1.628 24.798 1.00 66.66 253 ASP D O 1
ATOM 9958 N N . CYS D 1 254 ? 17.173 -0.193 26.108 1.00 66.11 254 CYS D N 1
ATOM 9959 C CA . CYS D 1 254 ? 17.564 0.599 27.264 1.00 73.23 254 CYS D CA 1
ATOM 9960 C C . CYS D 1 254 ? 19.000 1.096 27.182 1.00 75.44 254 CYS D C 1
ATOM 9961 O O . CYS D 1 254 ? 19.333 2.066 27.873 1.00 78.08 254 CYS D O 1
ATOM 9964 N N . SER D 1 255 ? 19.821 0.506 26.304 1.00 70.95 255 SER D N 1
ATOM 9965 C CA . SER D 1 255 ? 21.278 0.576 26.396 1.00 70.36 255 SER D CA 1
ATOM 9966 C C . SER D 1 255 ? 21.684 0.751 27.853 1.00 74.14 255 SER D C 1
ATOM 9967 O O . SER D 1 255 ? 21.403 -0.134 28.668 1.00 88.94 255 SER D O 1
ATOM 9969 N N . ASN D 1 256 ? 22.271 1.907 28.192 1.00 59.13 256 ASN D N 1
ATOM 9970 C CA . ASN D 1 256 ? 22.572 2.318 29.566 1.00 70.80 256 ASN D CA 1
ATOM 9971 C C . ASN D 1 256 ? 23.710 3.321 29.545 1.00 64.72 256 ASN D C 1
ATOM 9972 O O . ASN D 1 256 ? 23.503 4.529 29.695 1.00 65.47 256 ASN D O 1
ATOM 9977 N N . GLY D 1 257 ? 24.920 2.802 29.359 1.00 56.92 257 GLY D N 1
ATOM 9978 C CA . GLY D 1 257 ? 26.126 3.596 29.390 1.00 57.37 257 GLY D CA 1
ATOM 9979 C C . GLY D 1 257 ? 26.275 4.351 30.696 1.00 60.93 257 GLY D C 1
ATOM 9980 O O . GLY D 1 257 ? 25.910 3.882 31.777 1.00 65.02 257 GLY D O 1
ATOM 9981 N N . VAL D 1 258 ? 26.816 5.557 30.579 1.00 60.56 258 VAL D N 1
ATOM 9982 C CA . VAL D 1 258 ? 27.137 6.368 31.741 1.00 56.05 258 VAL D CA 1
ATOM 9983 C C . VAL D 1 258 ? 26.130 7.495 31.962 1.00 64.80 258 VAL D C 1
ATOM 9984 O O . VAL D 1 258 ? 26.065 8.040 33.075 1.00 68.31 258 VAL D O 1
ATOM 9988 N N . ALA D 1 259 ? 25.317 7.836 30.954 1.00 67.29 259 ALA D N 1
ATOM 9989 C CA . ALA D 1 259 ? 24.416 8.973 31.091 1.00 66.46 259 ALA D CA 1
ATOM 9990 C C . ALA D 1 259 ? 23.014 8.726 30.542 1.00 66.59 259 ALA D C 1
ATOM 9991 O O . ALA D 1 259 ? 22.202 9.659 30.534 1.00 72.84 259 ALA D O 1
ATOM 9993 N N . HIS D 1 260 ? 22.690 7.510 30.103 1.00 65.86 260 HIS D N 1
ATOM 9994 C CA . HIS D 1 260 ? 21.432 7.243 29.416 1.00 66.56 260 HIS D CA 1
ATOM 9995 C C . HIS D 1 260 ? 20.500 6.327 30.208 1.00 68.04 260 HIS D C 1
ATOM 9996 O O . HIS D 1 260 ? 19.695 5.604 29.617 1.00 68.28 260 HIS D O 1
ATOM 10003 N N . PHE D 1 261 ? 20.584 6.346 31.538 1.00 76.57 261 PHE D N 1
ATOM 10004 C CA . PHE D 1 261 ? 19.739 5.485 32.361 1.00 69.85 261 PHE D CA 1
ATOM 10005 C C . PHE D 1 261 ? 19.301 6.231 33.609 1.00 68.57 261 PHE D C 1
ATOM 10006 O O . PHE D 1 261 ? 20.140 6.683 34.393 1.00 71.48 261 PHE D O 1
ATOM 10014 N N . ASP D 1 262 ? 17.989 6.340 33.798 1.00 70.67 262 ASP D N 1
ATOM 10015 C CA . ASP D 1 262 ? 17.403 6.944 34.985 1.00 69.94 262 ASP D CA 1
ATOM 10016 C C . ASP D 1 262 ? 16.634 5.877 35.748 1.00 71.77 262 ASP D C 1
ATOM 10017 O O . ASP D 1 262 ? 15.801 5.173 35.165 1.00 68.85 262 ASP D O 1
ATOM 10022 N N . PHE D 1 263 ? 16.916 5.758 37.048 1.00 70.73 263 PHE D N 1
ATOM 10023 C CA . PHE D 1 263 ? 16.255 4.735 37.853 1.00 64.58 263 PHE D CA 1
ATOM 10024 C C . PHE D 1 263 ? 14.769 5.030 38.013 1.00 65.37 263 PHE D C 1
ATOM 10025 O O . PHE D 1 263 ? 13.947 4.106 38.019 1.00 64.95 263 PHE D O 1
ATOM 10033 N N . LYS D 1 264 ? 14.405 6.309 38.141 1.00 65.66 264 LYS D N 1
ATOM 10034 C CA . LYS D 1 264 ? 12.998 6.666 38.297 1.00 67.48 264 LYS D CA 1
ATOM 10035 C C . LYS D 1 264 ? 12.197 6.289 37.058 1.00 71.32 264 LYS D C 1
ATOM 10036 O O . LYS D 1 264 ? 11.109 5.709 37.160 1.00 71.71 264 LYS D O 1
ATOM 10038 N N . VAL D 1 265 ? 12.725 6.605 35.874 1.00 74.99 265 VAL D N 1
ATOM 10039 C CA . VAL D 1 265 ? 12.010 6.310 34.634 1.00 70.83 265 VAL D CA 1
ATOM 10040 C C . VAL D 1 265 ? 11.862 4.804 34.452 1.00 71.35 265 VAL D C 1
ATOM 10041 O O . VAL D 1 265 ? 10.785 4.306 34.105 1.00 74.87 265 VAL D O 1
ATOM 10045 N N . ALA D 1 266 ? 12.942 4.057 34.695 1.00 69.93 266 ALA D N 1
ATOM 10046 C CA . ALA D 1 266 ? 12.898 2.609 34.512 1.00 70.06 266 ALA D CA 1
ATOM 10047 C C . ALA D 1 266 ? 11.897 1.959 35.460 1.00 70.18 266 ALA D C 1
ATOM 10048 O O . ALA D 1 266 ? 11.120 1.089 35.050 1.00 70.12 266 ALA D O 1
ATOM 10050 N N . GLN D 1 267 ? 11.894 2.377 36.729 1.00 69.96 267 GLN D N 1
ATOM 10051 C CA . GLN D 1 267 ? 11.009 1.761 37.715 1.00 70.54 267 GLN D CA 1
ATOM 10052 C C . GLN D 1 267 ? 9.547 2.069 37.417 1.00 75.87 267 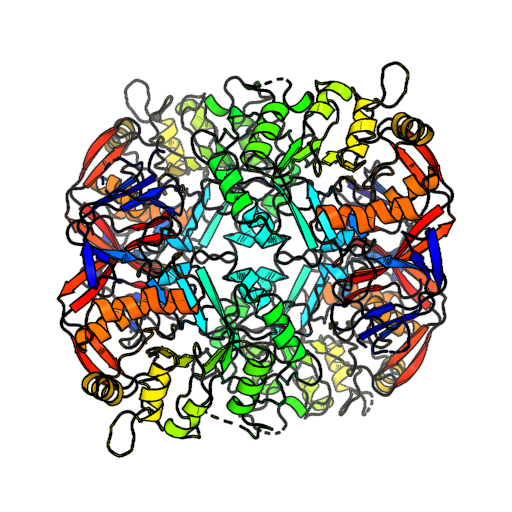GLN D C 1
ATOM 10053 O O . GLN D 1 267 ? 8.690 1.179 37.478 1.00 71.28 267 GLN D O 1
ATOM 10055 N N . SER D 1 268 ? 9.242 3.330 37.101 1.00 76.70 268 SER D N 1
ATOM 10056 C CA . SER D 1 268 ? 7.873 3.705 36.760 1.00 79.03 268 SER D CA 1
ATOM 10057 C C . SER D 1 268 ? 7.394 2.959 35.521 1.00 76.87 268 SER D C 1
ATOM 10058 O O . SER D 1 268 ? 6.370 2.268 35.554 1.00 66.27 268 SER D O 1
ATOM 10061 N N . ALA D 1 269 ? 8.145 3.072 34.421 1.00 73.41 269 ALA D N 1
ATOM 10062 C CA . ALA D 1 269 ? 7.713 2.492 33.152 1.00 77.02 269 ALA D CA 1
ATOM 10063 C C . ALA D 1 269 ? 7.527 0.983 33.243 1.00 75.86 269 ALA D C 1
ATOM 10064 O O . ALA D 1 269 ? 6.712 0.416 32.507 1.00 77.04 269 ALA D O 1
ATOM 10066 N N . MET D 1 270 ? 8.267 0.315 34.127 1.00 75.35 270 MET D N 1
ATOM 10067 C CA . MET D 1 270 ? 8.069 -1.120 34.292 1.00 75.87 270 MET D CA 1
ATOM 10068 C C . MET D 1 270 ? 6.921 -1.428 35.245 1.00 83.17 270 MET D C 1
ATOM 10069 O O . MET D 1 270 ? 6.283 -2.480 35.117 1.00 88.66 270 MET D O 1
ATOM 10074 N N . GLU D 1 271 ? 6.638 -0.529 36.192 1.00 82.36 271 GLU D N 1
ATOM 10075 C CA . GLU D 1 271 ? 5.472 -0.707 37.050 1.00 83.14 271 GLU D CA 1
ATOM 10076 C C . GLU D 1 271 ? 4.173 -0.580 36.263 1.00 79.76 271 GLU D C 1
ATOM 10077 O O . GLU D 1 271 ? 3.143 -1.121 36.680 1.00 86.47 271 GLU D O 1
ATOM 10079 N N . GLN D 1 272 ? 4.200 0.124 35.132 1.00 75.49 272 GLN D N 1
ATOM 10080 C CA . GLN D 1 272 ? 3.039 0.257 34.262 1.00 86.06 272 GLN D CA 1
ATOM 10081 C C . GLN D 1 272 ? 3.068 -0.713 33.084 1.00 84.32 272 GLN D C 1
ATOM 10082 O O . GLN D 1 272 ? 2.217 -0.615 32.193 1.00 82.47 272 GLN D O 1
ATOM 10088 N N . GLY D 1 273 ? 4.021 -1.641 33.056 1.00 77.77 273 GLY D N 1
ATOM 10089 C CA . GLY D 1 273 ? 4.011 -2.712 32.080 1.00 73.72 273 GLY D CA 1
ATOM 10090 C C . GLY D 1 273 ? 4.810 -2.485 30.816 1.00 80.73 273 GLY D C 1
ATOM 10091 O O . GLY D 1 273 ? 4.631 -3.242 29.854 1.00 81.85 273 GLY D O 1
ATOM 10092 N N . PHE D 1 274 ? 5.684 -1.480 30.776 1.00 80.42 274 PHE D N 1
ATOM 10093 C CA . PHE D 1 274 ? 6.552 -1.242 29.623 1.00 75.01 274 PHE D CA 1
ATOM 10094 C C . PHE D 1 274 ? 7.953 -1.728 29.979 1.00 77.56 274 PHE D C 1
ATOM 10095 O O . PHE D 1 274 ? 8.706 -1.040 30.672 1.00 76.94 274 PHE D O 1
ATOM 10097 N N . TYR D 1 275 ? 8.297 -2.926 29.506 1.00 75.94 275 TYR D N 1
ATOM 10098 C CA . TYR D 1 275 ? 9.614 -3.507 29.694 1.00 70.00 275 TYR D CA 1
ATOM 10099 C C . TYR D 1 275 ? 10.408 -3.436 28.394 1.00 72.37 275 TYR D C 1
ATOM 10100 O O . TYR D 1 275 ? 9.844 -3.655 27.316 1.00 77.09 275 TYR D O 1
ATOM 10102 N N . PRO D 1 276 ? 11.705 -3.135 28.459 1.00 69.22 276 PRO D N 1
ATOM 10103 C CA . PRO D 1 276 ? 12.468 -2.898 27.226 1.00 65.75 276 PRO D CA 1
ATOM 10104 C C . PRO D 1 276 ? 12.601 -4.159 26.384 1.00 69.76 276 PRO D C 1
ATOM 10105 O O . PRO D 1 276 ? 12.816 -5.257 26.902 1.00 67.48 276 PRO D O 1
ATOM 10109 N N . ASP D 1 277 ? 12.471 -3.984 25.063 1.00 67.29 277 ASP D N 1
ATOM 10110 C CA . ASP D 1 277 ? 12.599 -5.111 24.145 1.00 60.60 277 ASP D CA 1
ATOM 10111 C C . ASP D 1 277 ? 14.024 -5.647 24.100 1.00 60.13 277 ASP D C 1
ATOM 10112 O O . ASP D 1 277 ? 14.225 -6.842 23.853 1.00 62.78 277 ASP D O 1
ATOM 10117 N N . ILE D 1 278 ? 15.017 -4.790 24.330 1.00 60.05 278 ILE D N 1
ATOM 10118 C CA . ILE D 1 278 ? 16.423 -5.166 24.233 1.00 61.05 278 ILE D CA 1
ATOM 10119 C C . ILE D 1 278 ? 17.199 -4.520 25.373 1.00 57.28 278 ILE D C 1
ATOM 10120 O O . ILE D 1 278 ? 16.975 -3.353 25.712 1.00 55.60 278 ILE D O 1
ATOM 10125 N N . ILE D 1 279 ? 18.110 -5.289 25.968 1.00 54.83 279 ILE D N 1
ATOM 10126 C CA . ILE D 1 279 ? 19.006 -4.817 27.017 1.00 54.60 279 ILE D CA 1
ATOM 10127 C C . ILE D 1 279 ? 20.425 -4.803 26.460 1.00 58.19 279 ILE D C 1
ATOM 10128 O O . ILE D 1 279 ? 20.899 -5.817 25.933 1.00 62.36 279 ILE D O 1
ATOM 10133 N N . SER D 1 280 ? 21.094 -3.653 26.558 1.00 54.64 280 SER D N 1
ATOM 10134 C CA . SER D 1 280 ? 22.448 -3.500 26.037 1.00 50.48 280 SER D CA 1
ATOM 10135 C C . SER D 1 280 ? 23.233 -2.583 26.970 1.00 52.24 280 SER D C 1
ATOM 10136 O O . SER D 1 280 ? 22.769 -2.230 28.055 1.00 59.87 280 SER D O 1
ATOM 10139 N N . THR D 1 281 ? 24.440 -2.203 26.548 1.00 52.86 281 THR D N 1
ATOM 10140 C CA . THR D 1 281 ? 25.385 -1.554 27.451 1.00 46.55 281 THR D CA 1
ATOM 10141 C C . THR D 1 281 ? 25.766 -0.132 27.074 1.00 48.02 281 THR D C 1
ATOM 10142 O O . THR D 1 281 ? 26.046 0.664 27.972 1.00 55.54 281 THR D O 1
ATOM 10146 N N . ASP D 1 282 ? 25.788 0.211 25.783 1.00 56.18 282 ASP D N 1
ATOM 10147 C CA . ASP D 1 282 ? 26.542 1.371 25.294 1.00 52.38 282 ASP D CA 1
ATOM 10148 C C . ASP D 1 282 ? 28.005 1.235 25.720 1.00 48.06 282 ASP D C 1
ATOM 10149 O O . ASP D 1 282 ? 28.628 2.176 26.217 1.00 49.25 282 ASP D O 1
ATOM 10154 N N . LEU D 1 283 ? 28.545 0.030 25.524 1.00 44.51 283 LEU D N 1
ATOM 10155 C CA . LEU D 1 283 ? 29.888 -0.308 25.981 1.00 42.29 283 LEU D CA 1
ATOM 10156 C C . LEU D 1 283 ? 30.933 0.601 25.352 1.00 39.43 283 LEU D C 1
ATOM 10157 O O . LEU D 1 283 ? 31.033 0.694 24.125 1.00 43.73 283 LEU D O 1
ATOM 10162 N N . THR D 1 284 ? 31.713 1.269 26.196 1.00 43.60 284 THR D N 1
ATOM 10163 C CA . THR D 1 284 ? 32.844 2.074 25.764 1.00 39.21 284 THR D CA 1
ATOM 10164 C C . THR D 1 284 ? 34.050 1.756 26.637 1.00 43.48 284 THR D C 1
ATOM 10165 O O . THR D 1 284 ? 33.945 1.073 27.660 1.00 45.71 284 THR D O 1
ATOM 10169 N N . LEU D 1 285 ? 35.209 2.271 26.220 1.00 46.53 285 LEU D N 1
ATOM 10170 C CA . LEU D 1 285 ? 36.433 2.069 26.989 1.00 47.40 285 LEU D CA 1
ATOM 10171 C C . LEU D 1 285 ? 36.297 2.601 28.408 1.00 44.21 285 LEU D C 1
ATOM 10172 O O . LEU D 1 285 ? 36.974 2.117 29.323 1.00 47.31 285 LEU D O 1
ATOM 10177 N N . ARG D 1 286 ? 35.417 3.579 28.613 1.00 41.18 286 ARG D N 1
ATOM 10178 C CA . ARG D 1 286 ? 35.305 4.240 29.905 1.00 39.97 286 ARG D CA 1
ATOM 10179 C C . ARG D 1 286 ? 34.381 3.492 30.862 1.00 45.76 286 ARG D C 1
ATOM 10180 O O . ARG D 1 286 ? 34.628 3.493 32.073 1.00 49.45 286 ARG D O 1
ATOM 10188 N N . ASN D 1 287 ? 33.338 2.837 30.351 1.00 44.54 287 ASN D N 1
ATOM 10189 C CA . ASN D 1 287 ? 32.366 2.144 31.189 1.00 39.40 287 ASN D CA 1
ATOM 10190 C C . ASN D 1 287 ? 32.546 0.629 31.195 1.00 41.75 287 ASN D C 1
ATOM 10191 O O . ASN D 1 287 ? 31.716 -0.077 31.776 1.00 47.84 287 ASN D O 1
ATOM 10196 N N . SER D 1 288 ? 33.595 0.112 30.561 1.00 40.77 288 SER D N 1
ATOM 10197 C CA . SER D 1 288 ? 33.841 -1.324 30.533 1.00 42.34 288 SER D CA 1
ATOM 10198 C C . SER D 1 288 ? 34.632 -1.725 31.772 1.00 49.96 288 SER D C 1
ATOM 10199 O O . SER D 1 288 ? 35.748 -1.236 31.984 1.00 47.19 288 SER D O 1
ATOM 10202 N N . LEU D 1 289 ? 34.046 -2.607 32.587 1.00 50.97 289 LEU D N 1
ATOM 10203 C CA . LEU D 1 289 ? 34.733 -3.202 33.733 1.00 43.24 289 LEU D CA 1
ATOM 10204 C C . LEU D 1 289 ? 35.124 -2.143 34.762 1.00 47.62 289 LEU D C 1
ATOM 10205 O O . LEU D 1 289 ? 36.163 -2.247 35.414 1.00 50.23 289 LEU D O 1
ATOM 10210 N N . ARG D 1 290 ? 34.291 -1.112 34.922 1.00 47.27 290 ARG D N 1
ATOM 10211 C CA . ARG D 1 290 ? 34.753 0.031 35.700 1.00 45.66 290 ARG D CA 1
ATOM 10212 C C . ARG D 1 290 ? 33.702 0.624 36.633 1.00 64.13 290 ARG D C 1
ATOM 10213 O O . ARG D 1 290 ? 33.837 0.533 37.859 1.00 76.79 290 ARG D O 1
ATOM 10221 N N . THR D 1 291 ? 32.669 1.253 36.082 1.00 55.52 291 THR D N 1
ATOM 10222 C CA . THR D 1 291 ? 31.728 1.978 36.922 1.00 56.49 291 THR D CA 1
ATOM 10223 C C . THR D 1 291 ? 30.820 1.007 37.673 1.00 52.19 291 THR D C 1
ATOM 10224 O O . THR D 1 291 ? 30.976 -0.217 37.615 1.00 55.30 291 THR D O 1
ATOM 10228 N N . ASP D 1 292 ? 29.858 1.573 38.400 1.00 51.21 292 ASP D N 1
ATOM 10229 C CA . ASP D 1 292 ? 28.741 0.819 38.948 1.00 64.13 292 ASP D CA 1
ATOM 10230 C C . ASP D 1 292 ? 27.478 0.993 38.111 1.00 63.14 292 ASP D C 1
ATOM 10231 O O . ASP D 1 292 ? 26.382 0.646 38.565 1.00 62.88 292 ASP D O 1
ATOM 10233 N N . LYS D 1 293 ? 27.615 1.524 36.895 1.00 62.93 293 LYS D N 1
ATOM 10234 C CA . LYS D 1 293 ? 26.487 1.768 36.005 1.00 62.05 293 LYS D CA 1
ATOM 10235 C C . LYS D 1 293 ? 26.484 0.734 34.884 1.00 67.87 293 LYS D C 1
ATOM 10236 O O . LYS D 1 293 ? 25.680 -0.204 34.891 1.00 74.41 293 LYS D O 1
ATOM 10238 N N . VAL D 1 294 ? 27.368 0.908 33.914 1.00 62.09 294 VAL D N 1
ATOM 10239 C CA . VAL D 1 294 ? 27.738 -0.174 33.020 1.00 56.82 294 VAL D CA 1
ATOM 10240 C C . VAL D 1 294 ? 28.976 -0.847 33.597 1.00 58.47 294 VAL D C 1
ATOM 10241 O O . VAL D 1 294 ? 29.731 -0.257 34.374 1.00 64.57 294 VAL D O 1
ATOM 10243 N N . TYR D 1 295 ? 29.184 -2.104 33.226 1.00 45.18 295 TYR D N 1
ATOM 10244 C CA . TYR D 1 295 ? 30.374 -2.823 33.660 1.00 52.16 295 TYR D CA 1
ATOM 10245 C C . TYR D 1 295 ? 30.602 -3.977 32.701 1.00 49.94 295 TYR D C 1
ATOM 10246 O O . TYR D 1 295 ? 31.737 -4.310 32.351 1.00 50.44 295 TYR D O 1
ATOM 10255 N N . SER D 1 296 ? 29.499 -4.573 32.272 1.00 42.01 296 SER D N 1
ATOM 10256 C CA . SER D 1 296 ? 29.436 -5.716 31.384 1.00 45.15 296 SER D CA 1
ATOM 10257 C C . SER D 1 296 ? 27.958 -5.938 31.119 1.00 50.95 296 SER D C 1
ATOM 10258 O O . SER D 1 296 ? 27.106 -5.385 31.821 1.00 42.89 296 SER D O 1
ATOM 10261 N N . LEU D 1 297 ? 27.658 -6.729 30.089 1.00 59.22 297 LEU D N 1
ATOM 10262 C CA . LEU D 1 297 ? 26.264 -7.078 29.847 1.00 56.23 297 LEU D CA 1
ATOM 10263 C C . LEU D 1 297 ? 25.666 -7.752 31.075 1.00 54.52 297 LEU D C 1
ATOM 10264 O O . LEU D 1 297 ? 24.640 -7.307 31.601 1.00 51.95 297 LEU D O 1
ATOM 10269 N N . LEU D 1 298 ? 26.337 -8.794 31.579 1.00 49.78 298 LEU D N 1
ATOM 10270 C CA . LEU D 1 298 ? 25.837 -9.535 32.735 1.00 46.51 298 LEU D CA 1
ATOM 10271 C C . LEU D 1 298 ? 25.570 -8.617 33.922 1.00 55.35 298 LEU D C 1
ATOM 10272 O O . LEU D 1 298 ? 24.600 -8.814 34.663 1.00 62.66 298 LEU D O 1
ATOM 10277 N N . HIS D 1 299 ? 26.422 -7.609 34.122 1.00 46.39 299 HIS D N 1
ATOM 10278 C CA . HIS D 1 299 ? 26.161 -6.635 35.176 1.00 45.95 299 HIS D CA 1
ATOM 10279 C C . HIS D 1 299 ? 24.868 -5.874 34.912 1.00 53.06 299 HIS D C 1
ATOM 10280 O O . HIS D 1 299 ? 24.068 -5.657 35.830 1.00 60.19 299 HIS D O 1
ATOM 10287 N N . VAL D 1 300 ? 24.640 -5.469 33.661 1.00 54.23 300 VAL D N 1
ATOM 10288 C CA . VAL D 1 300 ? 23.430 -4.722 33.329 1.00 53.35 300 VAL D CA 1
ATOM 10289 C C . VAL D 1 300 ? 22.195 -5.607 33.483 1.00 57.16 300 VAL D C 1
ATOM 10290 O O . VAL D 1 300 ? 21.178 -5.181 34.043 1.00 56.88 300 VAL D O 1
ATOM 10294 N N . MET D 1 301 ? 22.263 -6.852 32.996 1.00 56.08 301 MET D N 1
ATOM 10295 C CA . MET D 1 301 ? 21.137 -7.770 33.158 1.00 59.28 301 MET D CA 1
ATOM 10296 C C . MET D 1 301 ? 20.822 -8.010 34.628 1.00 62.49 301 MET D C 1
ATOM 10297 O O . MET D 1 301 ? 19.652 -8.139 35.006 1.00 64.18 301 MET D O 1
ATOM 10302 N N . SER D 1 302 ? 21.855 -8.072 35.472 1.00 62.51 302 SER D N 1
ATOM 10303 C CA . SER D 1 302 ? 21.628 -8.273 36.898 1.00 61.34 302 SER D CA 1
ATOM 10304 C C . SER D 1 302 ? 20.861 -7.105 37.502 1.00 64.95 302 SER D C 1
ATOM 10305 O O . SER D 1 302 ? 19.963 -7.305 38.328 1.00 68.55 302 SER D O 1
ATOM 10308 N N . LYS D 1 303 ? 21.199 -5.876 37.100 1.00 62.56 303 LYS D N 1
ATOM 10309 C CA . LYS D 1 303 ? 20.431 -4.718 37.545 1.00 63.36 303 LYS D CA 1
ATOM 10310 C C . LYS D 1 303 ? 18.960 -4.871 37.185 1.00 65.52 303 LYS D C 1
ATOM 10311 O O . LYS D 1 303 ? 18.078 -4.525 37.979 1.00 65.23 303 LYS D O 1
ATOM 10317 N N . TYR D 1 304 ? 18.674 -5.410 35.998 1.00 65.96 304 TYR D N 1
ATOM 10318 C CA . TYR D 1 304 ? 17.289 -5.618 35.594 1.00 68.91 304 TYR D CA 1
ATOM 10319 C C . TYR D 1 304 ? 16.665 -6.817 36.295 1.00 70.20 304 TYR D C 1
ATOM 10320 O O . TYR D 1 304 ? 15.466 -6.794 36.596 1.00 65.36 304 TYR D O 1
ATOM 10329 N N . LEU D 1 305 ? 17.451 -7.863 36.565 1.00 71.71 305 LEU D N 1
ATOM 10330 C CA . LEU D 1 305 ? 16.957 -8.961 37.390 1.00 66.07 305 LEU D CA 1
ATOM 10331 C C . LEU D 1 305 ? 16.543 -8.454 38.765 1.00 60.11 305 LEU D C 1
ATOM 10332 O O . LEU D 1 305 ? 15.421 -8.703 39.221 1.00 58.00 305 LEU D O 1
ATOM 10337 N N . ASN D 1 306 ? 17.434 -7.712 39.427 1.00 57.95 306 ASN D N 1
ATOM 10338 C CA . ASN D 1 306 ? 17.160 -7.148 40.744 1.00 61.74 306 ASN D CA 1
ATOM 10339 C C . ASN D 1 306 ? 16.098 -6.056 40.718 1.00 64.91 306 ASN D C 1
ATOM 10340 O O . ASN D 1 306 ? 15.703 -5.580 41.788 1.00 61.78 306 ASN D O 1
ATOM 10345 N N . MET D 1 307 ? 15.639 -5.638 39.539 1.00 73.59 307 MET D N 1
ATOM 10346 C CA . MET D 1 307 ? 14.638 -4.588 39.413 1.00 64.52 307 MET D CA 1
ATOM 10347 C C . MET D 1 307 ? 13.239 -5.133 39.159 1.00 62.83 307 MET D C 1
ATOM 10348 O O . MET D 1 307 ? 12.328 -4.356 38.858 1.00 67.23 307 MET D O 1
ATOM 10353 N N . GLY D 1 308 ? 13.048 -6.445 39.265 1.00 59.43 308 GLY D N 1
ATOM 10354 C CA . GLY D 1 308 ? 11.742 -7.030 39.053 1.00 62.31 308 GLY D CA 1
ATOM 10355 C C . GLY D 1 308 ? 11.430 -7.421 37.627 1.00 76.07 308 GLY D C 1
ATOM 10356 O O . GLY D 1 308 ? 10.252 -7.456 37.253 1.00 79.23 308 GLY D O 1
ATOM 10357 N N . MET D 1 309 ? 12.446 -7.708 36.811 1.00 72.51 309 MET D N 1
ATOM 10358 C CA . MET D 1 309 ? 12.226 -8.208 35.461 1.00 68.70 309 MET D CA 1
ATOM 10359 C C . MET D 1 309 ? 12.373 -9.718 35.465 1.00 62.36 309 MET D C 1
ATOM 10360 O O . MET D 1 309 ? 13.414 -10.221 35.916 1.00 67.01 309 MET D O 1
ATOM 10365 N N . PRO D 1 310 ? 11.382 -10.473 34.995 1.00 64.62 310 PRO D N 1
ATOM 10366 C CA . PRO D 1 310 ? 11.514 -11.935 34.980 1.00 65.67 310 PRO D CA 1
ATOM 10367 C C . PRO D 1 310 ? 12.753 -12.382 34.218 1.00 64.65 310 PRO D C 1
ATOM 10368 O O . PRO D 1 310 ? 13.232 -11.702 33.308 1.00 68.80 310 PRO D O 1
ATOM 10372 N N . PHE D 1 311 ? 13.276 -13.544 34.615 1.00 67.26 311 PHE D N 1
ATOM 10373 C CA . PHE D 1 311 ? 14.538 -14.026 34.062 1.00 67.55 311 PHE D CA 1
ATOM 10374 C C . PHE D 1 311 ? 14.421 -14.308 32.569 1.00 73.64 311 PHE D C 1
ATOM 10375 O O . PHE D 1 311 ? 15.347 -14.021 31.802 1.00 79.40 311 PHE D O 1
ATOM 10383 N N . PHE D 1 312 ? 13.285 -14.858 32.136 1.00 67.47 312 PHE D N 1
ATOM 10384 C CA . PHE D 1 312 ? 13.131 -15.215 30.730 1.00 74.14 312 PHE D CA 1
ATOM 10385 C C . PHE D 1 312 ? 12.989 -13.987 29.842 1.00 74.02 312 PHE D C 1
ATOM 10386 O O . PHE D 1 312 ? 13.324 -14.043 28.653 1.00 77.09 312 PHE D O 1
ATOM 10394 N N . ASP D 1 313 ? 12.501 -12.875 30.392 1.00 72.25 313 ASP D N 1
ATOM 10395 C CA . ASP D 1 313 ? 12.389 -11.652 29.608 1.00 72.99 313 ASP D CA 1
ATOM 10396 C C . ASP D 1 313 ? 13.738 -10.956 29.470 1.00 70.75 313 ASP D C 1
ATOM 10397 O O . ASP D 1 313 ? 14.051 -10.410 28.405 1.00 69.33 313 ASP D O 1
ATOM 10402 N N . VAL D 1 314 ? 14.543 -10.959 30.537 1.00 68.23 314 VAL D N 1
ATOM 10403 C CA . VAL D 1 314 ? 15.910 -10.455 30.439 1.00 66.36 314 VAL D CA 1
ATOM 10404 C C . VAL D 1 314 ? 16.714 -11.304 29.465 1.00 66.03 314 VAL D C 1
ATOM 10405 O O . VAL D 1 314 ? 17.448 -10.778 28.618 1.00 63.95 314 VAL D O 1
ATOM 10409 N N . ILE D 1 315 ? 16.574 -12.628 29.557 1.00 64.88 315 ILE D N 1
ATOM 10410 C CA . ILE D 1 315 ? 17.296 -13.517 28.653 1.00 64.15 315 ILE D CA 1
ATOM 10411 C C . ILE D 1 315 ? 16.815 -13.330 27.219 1.00 63.67 315 ILE D C 1
ATOM 10412 O O . ILE D 1 315 ? 17.611 -13.370 26.275 1.00 65.91 315 ILE D O 1
ATOM 10417 N N . ARG D 1 316 ? 15.513 -13.103 27.030 1.00 63.27 316 ARG D N 1
ATOM 10418 C CA . ARG D 1 316 ? 15.001 -12.876 25.682 1.00 65.66 316 ARG D CA 1
ATOM 10419 C C . ARG D 1 316 ? 15.539 -11.577 25.097 1.00 62.56 316 ARG D C 1
ATOM 10420 O O . ARG D 1 316 ? 15.920 -11.531 23.921 1.00 62.78 316 ARG D O 1
ATOM 10428 N N . ALA D 1 317 ? 15.592 -10.517 25.903 1.00 59.07 317 ALA D N 1
ATOM 10429 C CA . ALA D 1 317 ? 16.072 -9.223 25.436 1.00 60.04 317 ALA D CA 1
ATOM 10430 C C . ALA D 1 317 ? 17.569 -9.200 25.155 1.00 56.14 317 ALA D C 1
ATOM 10431 O O . ALA D 1 317 ? 18.079 -8.148 24.756 1.00 56.67 317 ALA D O 1
ATOM 10433 N N . VAL D 1 318 ? 18.284 -10.308 25.356 1.00 56.38 318 VAL D N 1
ATOM 10434 C CA . VAL D 1 318 ? 19.713 -10.368 25.063 1.00 58.85 318 VAL D CA 1
ATOM 10435 C C . VAL D 1 318 ? 20.017 -11.606 24.229 1.00 58.58 318 VAL D C 1
ATOM 10436 O O . VAL D 1 318 ? 21.157 -11.807 23.792 1.00 50.35 318 VAL D O 1
ATOM 10440 N N . THR D 1 319 ? 19.006 -12.448 24.007 1.00 62.87 319 THR D N 1
ATOM 10441 C CA . THR D 1 319 ? 19.181 -13.631 23.172 1.00 65.92 319 THR D CA 1
ATOM 10442 C C . THR D 1 319 ? 18.352 -13.531 21.895 1.00 62.16 319 THR D C 1
ATOM 10443 O O . THR D 1 319 ? 18.879 -13.177 20.837 1.00 57.91 319 THR D O 1
ATOM 10445 N N . ALA D 1 320 ? 17.052 -13.823 21.984 1.00 65.46 320 ALA D N 1
ATOM 10446 C CA . ALA D 1 320 ? 16.239 -13.967 20.778 1.00 54.10 320 ALA D CA 1
ATOM 10447 C C . ALA D 1 320 ? 15.949 -12.620 20.126 1.00 59.71 320 ALA D C 1
ATOM 10448 O O . ALA D 1 320 ? 16.145 -12.455 18.915 1.00 60.29 320 ALA D O 1
ATOM 10450 N N . THR D 1 321 ? 15.469 -11.648 20.907 1.00 60.02 321 THR D N 1
ATOM 10451 C CA . THR D 1 321 ? 15.064 -10.367 20.330 1.00 57.51 321 THR D CA 1
ATOM 10452 C C . THR D 1 321 ? 16.189 -9.674 19.570 1.00 61.88 321 THR D C 1
ATOM 10453 O O . THR D 1 321 ? 15.965 -9.281 18.412 1.00 61.03 321 THR D O 1
ATOM 10457 N N . PRO D 1 322 ? 17.393 -9.487 20.128 1.00 64.06 322 PRO D N 1
ATOM 10458 C CA . PRO D 1 322 ? 18.456 -8.883 19.308 1.00 58.56 322 PRO D CA 1
ATOM 10459 C C . PRO D 1 322 ? 18.828 -9.737 18.110 1.00 61.67 322 PRO D C 1
ATOM 10460 O O . PRO D 1 322 ? 19.001 -9.202 17.009 1.00 67.14 322 PRO D O 1
ATOM 10464 N N . ALA D 1 323 ? 18.930 -11.058 18.289 1.00 56.44 323 ALA D N 1
ATOM 10465 C CA . ALA D 1 323 ? 19.282 -11.931 17.174 1.00 55.70 323 ALA D CA 1
ATOM 10466 C C . ALA D 1 323 ? 18.281 -11.814 16.030 1.00 62.81 323 ALA D C 1
ATOM 10467 O O . ALA D 1 323 ? 18.637 -12.044 14.869 1.00 57.51 323 ALA D O 1
ATOM 10469 N N . ARG D 1 324 ? 17.033 -11.451 16.334 1.00 66.02 324 ARG D N 1
ATOM 10470 C CA . ARG D 1 324 ? 16.043 -11.254 15.280 1.00 61.98 324 ARG D CA 1
ATOM 10471 C C . ARG D 1 324 ? 16.335 -9.989 14.481 1.00 68.14 324 ARG D C 1
ATOM 10472 O O . ARG D 1 324 ? 16.279 -10.000 13.245 1.00 66.95 324 ARG D O 1
ATOM 10480 N N . LEU D 1 325 ? 16.655 -8.890 15.170 1.00 64.83 325 LEU D N 1
ATOM 10481 C CA . LEU D 1 325 ? 16.914 -7.627 14.488 1.00 65.09 325 LEU D CA 1
ATOM 10482 C C . LEU D 1 325 ? 18.240 -7.624 13.742 1.00 65.56 325 LEU D C 1
ATOM 10483 O O . LEU D 1 325 ? 18.442 -6.774 12.867 1.00 63.19 325 LEU D O 1
ATOM 10488 N N . MET D 1 326 ? 19.150 -8.534 14.072 1.00 61.73 326 MET D N 1
ATOM 10489 C CA . MET D 1 326 ? 20.329 -8.748 13.247 1.00 61.32 326 MET D CA 1
ATOM 10490 C C . MET D 1 326 ? 20.047 -9.671 12.071 1.00 56.41 326 MET D C 1
ATOM 10491 O O . MET D 1 326 ? 20.991 -10.096 11.397 1.00 58.29 326 MET D O 1
ATOM 10496 N N . LYS D 1 327 ? 18.772 -9.977 11.818 1.00 54.36 327 LYS D N 1
ATOM 10497 C CA . LYS D 1 327 ? 18.358 -10.852 10.720 1.00 64.45 327 LYS D CA 1
ATOM 10498 C C . LYS D 1 327 ? 19.097 -12.186 10.776 1.00 59.30 327 LYS D C 1
ATOM 10499 O O . LYS D 1 327 ? 19.512 -12.737 9.754 1.00 65.21 327 LYS D O 1
ATOM 10501 N N . MET D 1 328 ? 19.260 -12.711 11.989 1.00 61.79 328 MET D N 1
ATOM 10502 C CA . MET D 1 328 ? 19.974 -13.961 12.228 1.00 61.22 328 MET D CA 1
ATOM 10503 C C . MET D 1 328 ? 19.200 -14.865 13.176 1.00 53.61 328 MET D C 1
ATOM 10504 O O . MET D 1 328 ? 19.780 -15.517 14.050 1.00 56.21 328 MET D O 1
ATOM 10509 N N . GLN D 1 329 ? 17.878 -14.918 13.021 1.00 54.32 329 GLN D N 1
ATOM 10510 C CA . GLN D 1 329 ? 17.071 -15.833 13.818 1.00 59.13 329 GLN D CA 1
ATOM 10511 C C . GLN D 1 329 ? 17.502 -17.272 13.564 1.00 58.96 329 GLN D C 1
ATOM 10512 O O . GLN D 1 329 ? 17.634 -17.701 12.415 1.00 61.03 329 GLN D O 1
ATOM 10514 N N . GLY D 1 330 ? 17.740 -18.012 14.645 1.00 60.80 330 GLY D N 1
ATOM 10515 C CA . GLY D 1 330 ? 18.077 -19.414 14.552 1.00 61.17 330 GLY D CA 1
ATOM 10516 C C . GLY D 1 330 ? 19.548 -19.727 14.376 1.00 60.97 330 GLY D C 1
ATOM 10517 O O . GLY D 1 330 ? 19.920 -20.906 14.427 1.00 57.83 330 GLY D O 1
ATOM 10518 N N . GLN D 1 331 ? 20.397 -18.724 14.153 1.00 64.49 331 GLN D N 1
ATOM 10519 C CA . GLN D 1 331 ? 21.836 -18.956 14.102 1.00 61.83 331 GLN D CA 1
ATOM 10520 C C . GLN D 1 331 ? 22.535 -18.589 15.399 1.00 59.85 331 GLN D C 1
ATOM 10521 O O . GLN D 1 331 ? 23.468 -19.285 15.810 1.00 66.57 331 GLN D O 1
ATOM 10527 N N . ILE D 1 332 ? 22.110 -17.507 16.051 1.00 58.91 332 ILE D N 1
ATOM 10528 C CA . ILE D 1 332 ? 22.619 -17.112 17.357 1.00 60.57 332 ILE D CA 1
ATOM 10529 C C . ILE D 1 332 ? 21.438 -16.700 18.228 1.00 60.38 332 ILE D C 1
ATOM 10530 O O . ILE D 1 332 ? 20.295 -16.630 17.774 1.00 64.39 332 ILE D O 1
ATOM 10535 N N . GLY D 1 333 ? 21.729 -16.423 19.496 1.00 61.93 333 GLY D N 1
ATOM 10536 C CA . GLY D 1 333 ? 20.676 -16.081 20.430 1.00 64.39 333 GLY D CA 1
ATOM 10537 C C . GLY D 1 333 ? 19.742 -17.217 20.771 1.00 63.20 333 GLY D C 1
ATOM 10538 O O . GLY D 1 333 ? 18.685 -16.978 21.363 1.00 64.28 333 GLY D O 1
ATOM 10539 N N . THR D 1 334 ? 20.099 -18.446 20.410 1.00 61.31 334 THR D N 1
ATOM 10540 C CA . THR D 1 334 ? 19.281 -19.613 20.691 1.00 62.14 334 THR D CA 1
ATOM 10541 C C . THR D 1 334 ? 20.196 -20.810 20.881 1.00 63.46 334 THR D C 1
ATOM 10542 O O . THR D 1 334 ? 21.312 -20.848 20.356 1.00 66.21 334 THR D O 1
ATOM 10546 N N . LEU D 1 335 ? 19.720 -21.784 21.649 1.00 61.98 335 LEU D N 1
ATOM 10547 C CA . LEU D 1 335 ? 20.444 -23.027 21.855 1.00 63.07 335 LEU D CA 1
ATOM 10548 C C . LEU D 1 335 ? 19.910 -24.153 20.985 1.00 65.36 335 LEU D C 1
ATOM 10549 O O . LEU D 1 335 ? 20.320 -25.305 21.158 1.00 66.35 335 LEU D O 1
ATOM 10554 N N . ALA D 1 336 ? 19.013 -23.842 20.052 1.00 66.21 336 ALA D N 1
ATOM 10555 C CA . ALA D 1 336 ? 18.388 -24.862 19.227 1.00 59.63 336 ALA D CA 1
ATOM 10556 C C . ALA D 1 336 ? 19.425 -25.571 18.361 1.00 65.02 336 ALA D C 1
ATOM 10557 O O . ALA D 1 336 ? 20.559 -25.114 18.192 1.00 65.74 336 ALA D O 1
ATOM 10559 N N . ALA D 1 337 ? 19.018 -26.711 17.811 1.00 67.75 337 ALA D N 1
ATOM 10560 C CA . ALA D 1 337 ? 19.914 -27.503 16.984 1.00 66.30 337 ALA D CA 1
ATOM 10561 C C . ALA D 1 337 ? 20.267 -26.751 15.707 1.00 72.93 337 ALA D C 1
ATOM 10562 O O . ALA D 1 337 ? 19.413 -26.109 15.088 1.00 73.11 337 ALA D O 1
ATOM 10564 N N . ASN D 1 338 ? 21.544 -26.830 15.328 1.00 74.62 338 ASN D N 1
ATOM 10565 C CA . ASN D 1 338 ? 22.143 -26.199 14.153 1.00 72.49 338 ASN D CA 1
ATOM 10566 C C . ASN D 1 338 ? 22.322 -24.694 14.303 1.00 67.21 338 ASN D C 1
ATOM 10567 O O . ASN D 1 338 ? 22.658 -24.019 13.321 1.00 75.14 338 ASN D O 1
ATOM 10572 N N . ALA D 1 339 ? 22.116 -24.143 15.495 1.00 67.74 339 ALA D N 1
ATOM 10573 C CA . ALA D 1 339 ? 22.577 -22.789 15.752 1.00 64.94 339 ALA D CA 1
ATOM 10574 C C . ALA D 1 339 ? 24.100 -22.779 15.852 1.00 62.13 339 ALA D C 1
ATOM 10575 O O . ALA D 1 339 ? 24.743 -23.819 16.020 1.00 65.14 339 ALA D O 1
ATOM 10577 N N . ILE D 1 340 ? 24.682 -21.584 15.731 1.00 59.16 340 ILE D N 1
ATOM 10578 C CA . ILE D 1 340 ? 26.119 -21.452 15.931 1.00 61.84 340 ILE D CA 1
ATOM 10579 C C . ILE D 1 340 ? 26.457 -21.836 17.366 1.00 61.79 340 ILE D C 1
ATOM 10580 O O . ILE D 1 340 ? 25.774 -21.429 18.316 1.00 62.16 340 ILE D O 1
ATOM 10585 N N . ALA D 1 341 ? 27.511 -22.638 17.531 1.00 59.72 341 ALA D N 1
ATOM 10586 C CA . ALA D 1 341 ? 27.910 -23.109 18.854 1.00 60.06 341 ALA D CA 1
ATOM 10587 C C . ALA D 1 341 ? 28.399 -21.966 19.738 1.00 57.98 341 ALA D C 1
ATOM 10588 O O . ALA D 1 341 ? 29.581 -21.908 20.090 1.00 55.86 341 ALA D O 1
ATOM 10590 N N . ASP D 1 342 ? 27.495 -21.059 20.101 1.00 61.40 342 ASP D N 1
ATOM 10591 C CA . ASP D 1 342 ? 27.788 -19.921 20.970 1.00 60.18 342 ASP D CA 1
ATOM 10592 C C . ASP D 1 342 ? 27.094 -20.184 22.302 1.00 57.66 342 ASP D C 1
ATOM 10593 O O . ASP D 1 342 ? 25.882 -19.988 22.426 1.00 59.09 342 ASP D O 1
ATOM 10598 N N . ILE D 1 343 ? 27.858 -20.627 23.297 1.00 54.99 343 ILE D N 1
ATOM 10599 C CA . ILE D 1 343 ? 27.304 -21.060 24.573 1.00 56.51 343 ILE D CA 1
ATOM 10600 C C . ILE D 1 343 ? 27.905 -20.224 25.695 1.00 57.40 343 ILE D C 1
ATOM 10601 O O . ILE D 1 343 ? 29.108 -19.936 25.696 1.00 52.47 343 ILE D O 1
ATOM 10606 N N . SER D 1 344 ? 27.058 -19.834 26.646 1.00 63.17 344 SER D N 1
ATOM 10607 C CA . SER D 1 344 ? 27.469 -19.139 27.858 1.00 58.66 344 SER D CA 1
ATOM 10608 C C . SER D 1 344 ? 26.990 -19.925 29.071 1.00 58.21 344 SER D C 1
ATOM 10609 O O . SER D 1 344 ? 25.795 -20.209 29.199 1.00 59.67 344 SER D O 1
ATOM 10612 N N . ILE D 1 345 ? 27.919 -20.267 29.958 1.00 60.84 345 ILE D N 1
ATOM 10613 C CA . ILE D 1 345 ? 27.626 -21.032 31.165 1.00 63.77 345 ILE D CA 1
ATOM 10614 C C . ILE D 1 345 ? 27.794 -20.096 32.354 1.00 58.12 345 ILE D C 1
ATOM 10615 O O . ILE D 1 345 ? 28.911 -19.660 32.658 1.00 58.64 345 ILE D O 1
ATOM 10620 N N . VAL D 1 346 ? 26.689 -19.782 33.033 1.00 59.73 346 VAL D N 1
ATOM 10621 C CA . VAL D 1 346 ? 26.696 -18.794 34.104 1.00 54.98 346 VAL D CA 1
ATOM 10622 C C . VAL D 1 346 ? 26.140 -19.405 35.385 1.00 61.28 346 VAL D C 1
ATOM 10623 O O . VAL D 1 346 ? 25.404 -20.395 35.373 1.00 64.04 346 VAL D O 1
ATOM 10627 N N . LYS D 1 347 ? 26.515 -18.789 36.504 1.00 62.99 347 LYS D N 1
ATOM 10628 C CA . LYS D 1 347 ? 25.941 -19.060 37.813 1.00 56.94 347 LYS D CA 1
ATOM 10629 C C . LYS D 1 347 ? 25.290 -17.787 38.334 1.00 54.46 347 LYS D C 1
ATOM 10630 O O . LYS D 1 347 ? 25.724 -16.677 38.011 1.00 57.50 347 LYS D O 1
ATOM 10636 N N . LEU D 1 348 ? 24.247 -17.948 39.143 1.00 57.14 348 LEU D N 1
ATOM 10637 C CA . LEU D 1 348 ? 23.537 -16.811 39.732 1.00 59.21 348 LEU D CA 1
ATOM 10638 C C . LEU D 1 348 ? 24.049 -16.641 41.160 1.00 55.41 348 LEU D C 1
ATOM 10639 O O . LEU D 1 348 ? 23.459 -17.144 42.115 1.00 60.47 348 LEU D O 1
ATOM 10644 N N . ARG D 1 349 ? 25.162 -15.922 41.299 1.00 57.70 349 ARG D N 1
ATOM 10645 C CA . ARG D 1 349 ? 25.794 -15.755 42.602 1.00 60.12 349 ARG D CA 1
ATOM 10646 C C . ARG D 1 349 ? 24.950 -14.874 43.512 1.00 59.74 349 ARG D C 1
ATOM 10647 O O . ARG D 1 349 ? 24.328 -13.906 43.066 1.00 61.63 349 ARG D O 1
ATOM 10655 N N . LYS D 1 350 ? 24.941 -15.210 44.799 1.00 56.79 350 LYS D N 1
ATOM 10656 C CA . LYS D 1 350 ? 24.296 -14.397 45.821 1.00 63.17 350 LYS D CA 1
ATOM 10657 C C . LYS D 1 350 ? 25.366 -13.571 46.524 1.00 62.91 350 LYS D C 1
ATOM 10658 O O . LYS D 1 350 ? 26.303 -14.129 47.106 1.00 65.48 350 LYS D O 1
ATOM 10660 N N . ASP D 1 351 ? 25.229 -12.250 46.459 1.00 58.40 351 ASP D N 1
ATOM 10661 C CA . ASP D 1 351 ? 26.200 -11.325 47.032 1.00 60.71 351 ASP D CA 1
ATOM 10662 C C . ASP D 1 351 ? 25.597 -9.929 46.982 1.00 57.19 351 ASP D C 1
ATOM 10663 O O . ASP D 1 351 ? 24.637 -9.680 46.249 1.00 58.71 351 ASP D O 1
ATOM 10668 N N . LYS D 1 352 ? 26.164 -9.023 47.769 1.00 62.61 352 LYS D N 1
ATOM 10669 C CA . LYS D 1 352 ? 25.660 -7.657 47.853 1.00 67.11 352 LYS D CA 1
ATOM 10670 C C . LYS D 1 352 ? 26.368 -6.802 46.809 1.00 61.25 352 LYS D C 1
ATOM 10671 O O . LYS D 1 352 ? 27.587 -6.612 46.881 1.00 70.22 352 LYS D O 1
ATOM 10673 N N . ILE D 1 353 ? 25.605 -6.285 45.846 1.00 66.14 353 ILE D N 1
ATOM 10674 C CA . ILE D 1 353 ? 26.147 -5.576 44.693 1.00 60.83 353 ILE D CA 1
ATOM 10675 C C . ILE D 1 353 ? 25.359 -4.289 44.476 1.00 63.83 353 ILE D C 1
ATOM 10676 O O . ILE D 1 353 ? 24.125 -4.285 44.544 1.00 59.01 353 ILE D O 1
ATOM 10681 N N . THR D 1 354 ? 26.076 -3.196 44.218 1.00 66.04 354 THR D N 1
ATOM 10682 C CA . THR D 1 354 ? 25.482 -1.874 44.069 1.00 57.65 354 THR D CA 1
ATOM 10683 C C . THR D 1 354 ? 25.302 -1.524 42.596 1.00 65.10 354 THR D C 1
ATOM 10684 O O . THR D 1 354 ? 26.201 -1.742 41.778 1.00 67.29 354 THR D O 1
ATOM 10686 N N . PHE D 1 355 ? 24.135 -0.970 42.270 1.00 63.86 355 PHE D N 1
ATOM 10687 C CA . PHE D 1 355 ? 23.809 -0.506 40.928 1.00 54.28 355 PHE D CA 1
ATOM 10688 C C . PHE D 1 355 ? 23.598 1.001 40.961 1.00 62.32 355 PHE D C 1
ATOM 10689 O O . PHE D 1 355 ? 22.881 1.510 41.828 1.00 65.60 355 PHE D O 1
ATOM 10697 N N . GLU D 1 356 ? 24.211 1.710 40.015 1.00 65.70 356 GLU D N 1
ATOM 10698 C CA . GLU D 1 356 ? 24.156 3.164 39.957 1.00 64.37 356 GLU D CA 1
ATOM 10699 C C . GLU D 1 356 ? 23.564 3.618 38.628 1.00 72.91 356 GLU D C 1
ATOM 10700 O O . GLU D 1 356 ? 23.748 2.968 37.594 1.00 68.62 356 GLU D O 1
ATOM 10706 N N . ASP D 1 357 ? 22.856 4.748 38.661 1.00 73.62 357 ASP D N 1
ATOM 10707 C CA . ASP D 1 357 ? 22.273 5.353 37.470 1.00 68.70 357 ASP D CA 1
ATOM 10708 C C . ASP D 1 357 ? 22.921 6.708 37.189 1.00 69.11 357 ASP D C 1
ATOM 10709 O O . ASP D 1 357 ? 23.867 7.126 37.862 1.00 76.16 357 ASP D O 1
ATOM 10714 N N . THR D 1 358 ? 22.382 7.397 36.179 1.00 74.43 358 THR D N 1
ATOM 10715 C CA . THR D 1 358 ? 22.939 8.676 35.743 1.00 74.02 358 THR D CA 1
ATOM 10716 C C . THR D 1 358 ? 23.016 9.690 36.876 1.00 76.61 358 THR D C 1
ATOM 10717 O O . THR D 1 358 ? 24.051 10.335 37.079 1.00 79.81 358 THR D O 1
ATOM 10721 N N . ARG D 1 359 ? 21.923 9.857 37.614 1.00 71.45 359 ARG D N 1
ATOM 10722 C CA . ARG D 1 359 ? 21.829 10.919 38.605 1.00 69.38 359 ARG D CA 1
ATOM 10723 C C . ARG D 1 359 ? 22.478 10.560 39.936 1.00 75.94 359 ARG D C 1
ATOM 10724 O O . ARG D 1 359 ? 22.461 11.386 40.855 1.00 75.86 359 ARG D O 1
ATOM 10726 N N . GLY D 1 360 ? 23.051 9.366 40.065 1.00 72.10 360 GLY D N 1
ATOM 10727 C CA . GLY D 1 360 ? 23.666 8.937 41.302 1.00 67.53 360 GLY D CA 1
ATOM 10728 C C . GLY D 1 360 ? 22.807 8.034 42.162 1.00 60.62 360 GLY D C 1
ATOM 10729 O O . GLY D 1 360 ? 23.331 7.438 43.110 1.00 60.73 360 GLY D O 1
ATOM 10730 N N . LYS D 1 361 ? 21.513 7.919 41.868 1.00 62.82 361 LYS D N 1
ATOM 10731 C CA . LYS D 1 361 ? 20.644 7.039 42.639 1.00 60.36 361 LYS D CA 1
ATOM 10732 C C . LYS D 1 361 ? 21.155 5.603 42.587 1.00 64.16 361 LYS D C 1
ATOM 10733 O O . LYS D 1 361 ? 21.568 5.109 41.534 1.00 66.57 361 LYS D O 1
ATOM 10735 N N . THR D 1 362 ? 21.129 4.935 43.740 1.00 64.17 362 THR D N 1
ATOM 10736 C CA . THR D 1 362 ? 21.684 3.598 43.894 1.00 58.92 362 THR D CA 1
ATOM 10737 C C . THR D 1 362 ? 20.609 2.609 44.323 1.00 60.07 362 THR D C 1
ATOM 10738 O O . THR D 1 362 ? 19.684 2.952 45.066 1.00 67.51 362 THR D O 1
ATOM 10742 N N . LEU D 1 363 ? 20.758 1.369 43.860 1.00 55.18 363 LEU D N 1
ATOM 10743 C CA . LEU D 1 363 ? 19.850 0.275 44.189 1.00 52.47 363 LEU D CA 1
ATOM 10744 C C . LEU D 1 363 ? 20.684 -0.940 44.569 1.00 57.97 363 LEU D C 1
ATOM 10745 O O . LEU D 1 363 ? 21.401 -1.489 43.727 1.00 66.72 363 LEU D O 1
ATOM 10750 N N . GLU D 1 364 ? 20.594 -1.361 45.828 1.00 64.75 364 GLU D N 1
ATOM 10751 C CA . GLU D 1 364 ? 21.371 -2.501 46.296 1.00 61.45 364 GLU D CA 1
ATOM 10752 C C . GLU D 1 364 ? 20.634 -3.799 45.991 1.00 62.05 364 GLU D C 1
ATOM 10753 O O . GLU D 1 364 ? 19.461 -3.956 46.344 1.00 59.12 364 GLU D O 1
ATOM 10755 N N . GLY D 1 365 ? 21.324 -4.725 45.323 1.00 58.99 365 GLY D N 1
ATOM 10756 C CA . GLY D 1 365 ? 20.787 -6.030 45.017 1.00 57.37 365 GLY D CA 1
ATOM 10757 C C . GLY D 1 365 ? 21.453 -7.116 45.851 1.00 63.13 365 GLY D C 1
ATOM 10758 O O . GLY D 1 365 ? 22.401 -6.875 46.596 1.00 64.46 365 GLY D O 1
ATOM 10759 N N . ASP D 1 366 ? 20.929 -8.334 45.714 1.00 59.48 366 ASP D N 1
ATOM 10760 C CA . ASP D 1 366 ? 21.453 -9.475 46.452 1.00 65.23 366 ASP D CA 1
ATOM 10761 C C . ASP D 1 366 ? 21.939 -10.607 45.558 1.00 64.80 366 ASP D C 1
ATOM 10762 O O . ASP D 1 366 ? 22.391 -11.634 46.079 1.00 65.85 366 ASP D O 1
ATOM 10767 N N . CYS D 1 367 ? 21.882 -10.449 44.238 1.00 60.41 367 CYS D N 1
ATOM 10768 C CA . CYS D 1 367 ? 22.415 -11.446 43.323 1.00 63.50 367 CYS D CA 1
ATOM 10769 C C . CYS D 1 367 ? 23.005 -10.748 42.107 1.00 61.57 367 CYS D C 1
ATOM 10770 O O . CYS D 1 367 ? 22.885 -9.531 41.939 1.00 64.13 367 CYS D O 1
ATOM 10773 N N . TYR D 1 368 ? 23.658 -11.543 41.262 1.00 58.97 368 TYR D N 1
ATOM 10774 C CA . TYR D 1 368 ? 24.197 -11.105 39.981 1.00 57.94 368 TYR D CA 1
ATOM 10775 C C . TYR D 1 368 ? 24.648 -12.337 39.213 1.00 61.90 368 TYR D C 1
ATOM 10776 O O . TYR D 1 368 ? 24.984 -13.364 39.810 1.00 61.55 368 TYR D O 1
ATOM 10785 N N . LEU D 1 369 ? 24.667 -12.218 37.888 1.00 60.24 369 LEU D N 1
ATOM 10786 C CA . LEU D 1 369 ? 25.072 -13.316 37.023 1.00 55.21 369 LEU D CA 1
ATOM 10787 C C . LEU D 1 369 ? 26.581 -13.294 36.799 1.00 55.33 369 LEU D C 1
ATOM 10788 O O . LEU D 1 369 ? 27.167 -12.245 36.518 1.00 51.98 369 LEU D O 1
ATOM 10793 N N . ASP D 1 370 ? 27.203 -14.465 36.924 1.00 53.06 370 ASP D N 1
ATOM 10794 C CA . ASP D 1 370 ? 28.648 -14.615 36.811 1.00 58.69 370 ASP D CA 1
ATOM 10795 C C . ASP D 1 370 ? 28.954 -15.682 35.772 1.00 58.59 370 ASP D C 1
ATOM 10796 O O . ASP D 1 370 ? 28.423 -16.795 35.848 1.00 59.05 370 ASP D O 1
ATOM 10801 N N . ASN D 1 371 ? 29.803 -15.345 34.806 1.00 56.05 371 ASN D N 1
ATOM 10802 C CA . ASN D 1 371 ? 30.119 -16.246 33.706 1.00 57.17 371 ASN D CA 1
ATOM 10803 C C . ASN D 1 371 ? 31.336 -17.091 34.061 1.00 59.28 371 ASN D C 1
ATOM 10804 O O . ASN D 1 371 ? 32.360 -16.562 34.504 1.00 60.49 371 ASN D O 1
ATOM 10809 N N . CYS D 1 372 ? 31.218 -18.407 33.864 1.00 55.88 372 CYS D N 1
ATOM 10810 C CA . CYS D 1 372 ? 32.277 -19.341 34.216 1.00 52.93 372 CYS D CA 1
ATOM 10811 C C . CYS D 1 372 ? 32.907 -20.031 33.018 1.00 55.46 372 CYS D C 1
ATOM 10812 O O . CYS D 1 372 ? 34.041 -20.508 33.128 1.00 54.19 372 CYS D O 1
ATOM 10815 N N . ALA D 1 373 ? 32.206 -20.099 31.889 1.00 63.39 373 ALA D N 1
ATOM 10816 C CA . ALA D 1 373 ? 32.756 -20.671 30.671 1.00 57.63 373 ALA D CA 1
ATOM 10817 C C . ALA D 1 373 ? 32.097 -20.010 29.471 1.00 53.52 373 ALA D C 1
ATOM 10818 O O . ALA D 1 373 ? 30.953 -19.552 29.546 1.00 52.32 373 ALA D O 1
ATOM 10820 N N . THR D 1 374 ? 32.833 -19.962 28.363 1.00 52.03 374 THR D N 1
ATOM 10821 C CA . THR D 1 374 ? 32.317 -19.414 27.116 1.00 54.60 374 THR D CA 1
ATOM 10822 C C . THR D 1 374 ? 32.801 -20.267 25.956 1.00 53.34 374 THR D C 1
ATOM 10823 O O . THR D 1 374 ? 34.003 -20.520 25.827 1.00 52.93 374 THR D O 1
ATOM 10827 N N . ILE D 1 375 ? 31.866 -20.708 25.121 1.00 56.06 375 ILE D N 1
ATOM 10828 C CA . ILE D 1 375 ? 32.170 -21.434 23.895 1.00 54.63 375 ILE D CA 1
ATOM 10829 C C . ILE D 1 375 ? 31.788 -20.550 22.718 1.00 55.54 375 ILE D C 1
ATOM 10830 O O . ILE D 1 375 ? 30.660 -20.048 22.651 1.00 57.17 375 ILE D O 1
ATOM 10835 N N . CYS D 1 376 ? 32.728 -20.355 21.796 1.00 58.11 376 CYS D N 1
ATOM 10836 C CA . CYS D 1 376 ? 32.533 -19.475 20.650 1.00 56.09 376 CYS D CA 1
ATOM 10837 C C . CYS D 1 376 ? 32.870 -20.237 19.379 1.00 59.64 376 CYS D C 1
ATOM 10838 O O . CYS D 1 376 ? 34.002 -20.706 19.218 1.00 57.59 376 CYS D O 1
ATOM 10841 N N . ASN D 1 377 ? 31.889 -20.357 18.481 1.00 55.82 377 ASN D N 1
ATOM 10842 C CA . ASN D 1 377 ? 32.071 -21.041 17.201 1.00 58.68 377 ASN D CA 1
ATOM 10843 C C . ASN D 1 377 ? 32.620 -22.453 17.394 1.00 60.76 377 ASN D C 1
ATOM 10844 O O . ASN D 1 377 ? 33.412 -22.944 16.585 1.00 59.11 377 ASN D O 1
ATOM 10849 N N . GLY D 1 378 ? 32.204 -23.109 18.475 1.00 58.88 378 GLY D N 1
ATOM 10850 C CA . GLY D 1 378 ? 32.639 -24.457 18.776 1.00 62.41 378 GLY D CA 1
ATOM 10851 C C . GLY D 1 378 ? 33.970 -24.571 19.483 1.00 60.58 378 GLY D C 1
ATOM 10852 O O . GLY D 1 378 ? 34.477 -25.690 19.636 1.00 54.46 378 GLY D O 1
ATOM 10853 N N . GLN D 1 379 ? 34.553 -23.456 19.916 1.00 56.55 379 GLN D N 1
ATOM 10854 C CA . GLN D 1 379 ? 35.843 -23.438 20.590 1.00 52.90 379 GLN D CA 1
ATOM 10855 C C . GLN D 1 379 ? 35.676 -22.897 22.003 1.00 58.55 379 GLN D C 1
ATOM 10856 O O . GLN D 1 379 ? 34.952 -21.919 22.221 1.00 59.42 379 GLN D O 1
ATOM 10862 N N . ILE D 1 380 ? 36.341 -23.537 22.960 1.00 51.04 380 ILE D N 1
ATOM 10863 C CA . ILE D 1 380 ? 36.360 -23.046 24.333 1.00 51.72 380 ILE D CA 1
ATOM 10864 C C . ILE D 1 380 ? 37.283 -21.833 24.377 1.00 50.59 380 ILE D C 1
ATOM 10865 O O . ILE D 1 380 ? 38.495 -21.956 24.187 1.00 52.67 380 ILE D O 1
ATOM 10870 N N . VAL D 1 381 ? 36.708 -20.654 24.611 1.00 50.08 381 VAL D N 1
ATOM 10871 C CA . VAL D 1 381 ? 37.466 -19.410 24.682 1.00 52.19 381 VAL D CA 1
ATOM 10872 C C . VAL D 1 381 ? 37.525 -18.850 26.093 1.00 56.93 381 VAL D C 1
ATOM 10873 O O . VAL D 1 381 ? 38.147 -17.797 26.309 1.00 53.25 381 VAL D O 1
ATOM 10877 N N . TYR D 1 382 ? 36.907 -19.524 27.060 1.00 52.47 382 TYR D N 1
ATOM 10878 C CA . TYR D 1 382 ? 36.934 -19.123 28.460 1.00 51.47 382 TYR D CA 1
ATOM 10879 C C . TYR D 1 382 ? 36.404 -20.272 29.303 1.00 47.79 382 TYR D C 1
ATOM 10880 O O . TYR D 1 382 ? 35.313 -20.783 29.038 1.00 51.51 382 TYR D O 1
ATOM 10889 N N . ARG D 1 383 ? 37.164 -20.698 30.310 1.00 48.82 383 ARG D N 1
ATOM 10890 C CA . ARG D 1 383 ? 36.753 -21.846 31.115 1.00 52.82 383 ARG D CA 1
ATOM 10891 C C . ARG D 1 383 ? 37.533 -21.800 32.427 1.00 53.69 383 ARG D C 1
ATOM 10892 O O . ARG D 1 383 ? 38.705 -22.188 32.466 1.00 51.88 383 ARG D O 1
ATOM 10900 N N . ARG D 1 384 ? 36.880 -21.316 33.481 1.00 49.66 384 ARG D N 1
ATOM 10901 C CA . ARG D 1 384 ? 37.465 -21.390 34.810 1.00 50.53 384 ARG D CA 1
ATOM 10902 C C . ARG D 1 384 ? 37.719 -22.845 35.181 1.00 49.85 384 ARG D C 1
ATOM 10903 O O . ARG D 1 384 ? 36.913 -23.729 34.879 1.00 51.19 384 ARG D O 1
ATOM 10911 N N . LEU D 1 385 ? 38.859 -23.093 35.829 1.00 49.38 385 LEU D N 1
ATOM 10912 C CA . LEU D 1 385 ? 39.180 -24.447 36.263 1.00 52.25 385 LEU D CA 1
ATOM 10913 C C . LEU D 1 385 ? 38.192 -24.964 37.299 1.00 56.12 385 LEU D C 1
ATOM 10914 O O . LEU D 1 385 ? 38.033 -26.182 37.437 1.00 56.43 385 LEU D O 1
ATOM 10919 N N . ARG D 1 386 ? 37.528 -24.069 38.030 1.00 57.56 386 ARG D N 1
ATOM 10920 C CA . ARG D 1 386 ? 36.484 -24.441 38.979 1.00 60.84 386 ARG D CA 1
ATOM 10921 C C . ARG D 1 386 ? 35.371 -23.411 38.874 1.00 60.78 386 ARG D C 1
ATOM 10922 O O . ARG D 1 386 ? 35.602 -22.220 39.107 1.00 55.86 386 ARG D O 1
ATOM 10930 N N . PHE D 1 387 ? 34.173 -23.865 38.525 1.00 64.22 387 PHE D N 1
ATOM 10931 C CA . PHE D 1 387 ? 33.045 -22.963 38.315 1.00 67.19 387 PHE D CA 1
ATOM 10932 C C . PHE D 1 387 ? 32.512 -22.414 39.633 1.00 77.38 387 PHE D C 1
ATOM 10933 O O . PHE D 1 387 ? 32.393 -23.142 40.620 1.00 74.86 387 PHE D O 1
#

B-factor: mean 60.47, std 12.56, range [29.85, 112.4]

Radius of gyration: 33.04 Å; Cα contacts (8 Å, |Δi|>4): 3909; chains: 4; bounding box: 79×89×88 Å

Organism: NCBI:txid2686364

Nearest PDB structures (foldseek):
  8je0-assembly1_A  TM=1.003E+00  e=3.499E-85  Klebsiella sp. PCX
  8je0-assembly1_D  TM=9.934E-01  e=8.222E-77  Klebsiella sp. PCX
  8je0-assembly1_C  TM=9.972E-01  e=1.121E-75  Klebsiella sp. PCX
  8je0-assembly1_B  TM=9.976E-01  e=8.552E-75  Klebsiella sp. PCX
  8wzy-assembly1_A  TM=9.161E-01  e=3.235E-33  Klebsiella sp. PCX

Foldseek 3Di:
DEKEAQEWEQDLVVRDIDHDIWDDDFQFTADDPDPYYHHLHQWYKFFQWEFEEAAALPPLAQWHDQCLPQAQQVRHQEYEYQAQAALQCVVVSCVVRQVVHQRHYAYAHEQARGTRRQPDPPPNGDAGALALVRGPLVSRLVSCVVPVLRHQYYEEEAACVNCPPVPGDDRSVVSRLVSRVVSVGEYEYNCANHPDAPLVVLVSHAALHEDELQQLPHHRHCADPVGHRDPSNVVRVVRHHAYENAQELRRHDLSSQLSCVVVPNDGLAYHHNHTPVQDCDDQRGHHSQSSLQVVVQSPDRPSSSLCNGAQRVCVSSVNHPQGSDSDGRHGPWMWIKHWDFAWGWHAHNVGDIDTGGTTIRTAWTAGSNDTPGHDPPD/DAEKEAQAWEQDLVVRGTDHDMWDDDFQFIADPDYPYYHYQHLWYKFFQWEFEEAAALPPLAAWHHQCLVQPQQFRHQEYEYQAQAALQCVVVSCVVRQVPGLRHYAYAHEQQHSTARQDDPPPNGDGTALALVPGPLVSRLVSCVVPVLRHQYYEEEAACVNCVPHPDHSLVSRLVSRVVSVGEYEYNCANHPDAPLPVLVSHAALYEAELQAQPRHHHCPCVHDSVVVSVVRHYAYEFELRSHDVVSVLVCVVVPHDGLAYHHHRTPVQDCDDLGGNHSQSRLFVVVQSPDDNSSSLRRGAQRVCVSSVNHPQGSDSDGRHGPWIWIKHKDFDWGWHAHNVGDIDTGGITIGTAWTAGSNHTPGHDPPD/DAFAEKEAQEWEQDLVVRGTDHGIWTHHFQFTADPCHHPYYHYLRQWYKFFQWEFEEAAAQPPLAQWHDQCQPQPQQFRHQEYEYQFQAALQCVVVSCVVHQVVHQRHYAYAHEQFHGTQRQAHPPPNGDGTDLAPVRGPLVSRLVVCVVPVLGHQYYEDEAQPPHDDHSLVSRLVSRVVSPGEYAYQPANHPDAPLPSLVSHAALHEDELQQQPHHRHCADPVGEGDPVNVVSVVRHYAYENQQELRSHDPSSVLSHVVVPHDGLAYHHRHTPVCDCDDQTRPDSQSSLFVVVQNPDDNSSSLSNGAQSSCVSSVNHQQGSHSDGRHGRWMWIKHWAFDWGWHAHNVGDIDTGTTTIHTAWTAGSNRTPGHHPPD/DAEKEAQAWEQDLPVRDIHHDMWDDDQFWIADQVPHYPYYHHLHQWYKFFQWEFEEEAALPPLAAWHDQCLPQAQQFRHQEYEYQFQAALQCVVVSCVVHQVVGLRHYAYAHEQQHGTRRQDDPPPNGDGTALALVPRDLVSRLVSCVVPVLRHQYYEDEAACVRVCYDDRSLVSRLVSRVVSPGEYEYNPANHPDAPLVSLVSHAALHEDELQAQPHHHHCADPVRAGDVSVVVSVVRHHAYENQAEQRSHDPSSQLSCVVVPDDGLAYHHNRTPDQDCDDLTGHHSQSRLVVVVQSPDRPSSSLNNGAQSSCVSSVNHPQTSDSDGGHGRWIWIKHWDFDWGWHAHNVGDIDIGGTTIGTAWTAGSNRTPGHHPPD